Protein AF-0000000072580425 (afdb_homodimer)

Sequence (1020 aa):
MATQIPESEYAQVEGVVERAREAQKSIRALSVEERLEHLRLLRGVIVNRTEEIVERVWQETGKSRSDILMSEMFGALDVISWHEKNAAKVLAPQKVETPLTMMGKKSEIWYEPLGVAFIIAPWNYPFFQAIVPIVAALAAGNAVVYKPSEHTPLAGLIESLLEEAAIAPNWVQVVYGDGAVGAEVIDQHPDLVMFTGSCATGRKIMKQCSDMLIPVELELGGKDAMIVFEDVDIPRTAAGALFGGLTATGQSCTSVERLYVHESIKEEFVAELVRQARLLTQADTDSRNNDLGRMTVDFQIEQVNEQVQDAVSRGARQLTGQDWDGRSALIPPILLVDVPEDALVVTEETFGPVIPVLSFSSEREVIDRANDTPFGLTGSVWSADIDRARRVAGALRAGGVSINNVMATEATPVLPFGGVGDSGMGRHKGAEGLRGWCNPKSVIVDKDGSQGAGLEANWYPYTEKKYEKFSKMLQAYFAEQPAPVKLAKFGLLGTSLESYAQKAREEREKMATQIPESEYAQVEGVVERAREAQKSIRALSVEERLEHLRLLRGVIVNRTEEIVERVWQETGKSRSDILMSEMFGALDVISWHEKNAAKVLAPQKVETPLTMMGKKSEIWYEPLGVAFIIAPWNYPFFQAIVPIVAALAAGNAVVYKPSEHTPLAGLIESLLEEAAIAPNWVQVVYGDGAVGAEVIDQHPDLVMFTGSCATGRKIMKQCSDMLIPVELELGGKDAMIVFEDVDIPRTAAGALFGGLTATGQSCTSVERLYVHESIKEEFVAELVRQARLLTQADTDSRNNDLGRMTVDFQIEQVNEQVQDAVSRGARQLTGQDWDGRSALIPPILLVDVPEDALVVTEETFGPVIPVLSFSSEREVIDRANDTPFGLTGSVWSADIDRARRVAGALRAGGVSINNVMATEATPVLPFGGVGDSGMGRHKGAEGLRGWCNPKSVIVDKDGSQGAGLEANWYPYTEKKYEKFSKMLQAYFAEQPAPVKLAKFGLLGTSLESYAQKAREEREK

Structure (mmCIF, N/CA/C/O backbone):
data_AF-0000000072580425-model_v1
#
loop_
_entity.id
_entity.type
_entity.pdbx_description
1 polymer 'Aldehyde dehydrogenase'
#
loop_
_atom_site.group_PDB
_atom_site.id
_atom_site.type_symbol
_atom_site.label_atom_id
_atom_site.label_alt_id
_atom_site.label_comp_id
_atom_site.label_asym_id
_atom_site.label_entity_id
_atom_site.label_seq_id
_atom_site.pdbx_PDB_ins_code
_atom_site.Cartn_x
_atom_site.Cartn_y
_atom_site.Cartn_z
_atom_site.occupancy
_atom_site.B_iso_or_equiv
_atom_site.auth_seq_id
_atom_site.auth_comp_id
_atom_site.auth_asym_id
_atom_site.auth_atom_id
_atom_site.pdbx_PDB_model_num
ATOM 1 N N . MET A 1 1 ? 11.367 37.594 -2.617 1 31.47 1 MET A N 1
ATOM 2 C CA . MET A 1 1 ? 11.938 37.312 -3.932 1 31.47 1 MET A CA 1
ATOM 3 C C . MET A 1 1 ? 12.219 35.844 -4.09 1 31.47 1 MET A C 1
ATOM 5 O O . MET A 1 1 ? 12.938 35.25 -3.285 1 31.47 1 MET A O 1
ATOM 9 N N . ALA A 1 2 ? 11.227 35.125 -4.473 1 42.06 2 ALA A N 1
ATOM 10 C CA . ALA A 1 2 ? 11.398 33.719 -4.781 1 42.06 2 ALA A CA 1
ATOM 11 C C . ALA A 1 2 ? 12.75 33.469 -5.438 1 42.06 2 ALA A C 1
ATOM 13 O O . ALA A 1 2 ? 13.094 34.094 -6.43 1 42.06 2 ALA A O 1
ATOM 14 N N . THR A 1 3 ? 13.734 33.062 -4.801 1 47.75 3 THR A N 1
ATOM 15 C CA . THR A 1 3 ? 15.023 32.688 -5.391 1 47.75 3 THR A CA 1
ATOM 16 C C . THR A 1 3 ? 14.82 31.812 -6.625 1 47.75 3 THR A C 1
ATOM 18 O O . THR A 1 3 ? 14.125 30.797 -6.562 1 47.75 3 THR A O 1
ATOM 21 N N . GLN A 1 4 ? 14.75 32.531 -7.762 1 51.12 4 GLN A N 1
ATOM 22 C CA . GLN A 1 4 ? 14.586 31.891 -9.062 1 51.12 4 GLN A CA 1
ATOM 23 C C . GLN A 1 4 ? 15.68 30.859 -9.305 1 51.12 4 GLN A C 1
ATOM 25 O O . GLN A 1 4 ? 16.859 31.141 -9.062 1 51.12 4 GLN A O 1
ATOM 30 N N . ILE A 1 5 ? 15.367 29.641 -9.258 1 56.44 5 ILE A N 1
ATOM 31 C CA . ILE A 1 5 ? 16.281 28.562 -9.617 1 56.44 5 ILE A CA 1
ATOM 32 C C . ILE A 1 5 ? 16.969 28.891 -10.945 1 56.44 5 ILE A C 1
ATOM 34 O O . ILE A 1 5 ? 16.297 29.234 -11.922 1 56.44 5 ILE A O 1
ATOM 38 N N . PRO A 1 6 ? 18.219 29.078 -10.93 1 50.62 6 PRO A N 1
ATOM 39 C CA . PRO A 1 6 ? 18.875 29.281 -12.227 1 50.62 6 PRO A CA 1
ATOM 40 C C . PRO A 1 6 ? 18.453 28.25 -13.266 1 50.62 6 PRO A C 1
ATOM 42 O O . PRO A 1 6 ? 18.281 27.062 -12.945 1 50.62 6 PRO A O 1
ATOM 45 N N . GLU A 1 7 ? 17.984 28.719 -14.391 1 51.88 7 GLU A N 1
ATOM 46 C CA . GLU A 1 7 ? 17.578 27.922 -15.555 1 51.88 7 GLU A CA 1
ATOM 47 C C . GLU A 1 7 ? 18.562 26.766 -15.797 1 51.88 7 GLU A C 1
ATOM 49 O O . GLU A 1 7 ? 18.172 25.719 -16.297 1 51.88 7 GLU A O 1
ATOM 54 N N . SER A 1 8 ? 19.734 27.047 -15.57 1 47.41 8 SER A N 1
ATOM 55 C CA . SER A 1 8 ? 20.812 26.094 -15.812 1 47.41 8 SER A CA 1
ATOM 56 C C . SER A 1 8 ? 20.609 24.812 -15.008 1 47.41 8 SER A C 1
ATOM 58 O O . SER A 1 8 ? 21.141 23.766 -15.359 1 47.41 8 SER A O 1
ATOM 60 N N . GLU A 1 9 ? 19.922 24.875 -14.031 1 54.53 9 GLU A N 1
ATOM 61 C CA . GLU A 1 9 ? 19.797 23.75 -13.109 1 54.53 9 GLU A CA 1
ATOM 62 C C . GLU A 1 9 ? 18.719 22.781 -13.562 1 54.53 9 GLU A C 1
ATOM 64 O O . GLU A 1 9 ? 18.594 21.688 -13.016 1 54.53 9 GLU A O 1
ATOM 69 N N . TYR A 1 10 ? 17.969 23.281 -14.578 1 56.12 10 TYR A N 1
ATOM 70 C CA . TYR A 1 10 ? 16.984 22.406 -15.188 1 56.12 10 TYR A CA 1
ATOM 71 C C . TYR A 1 10 ? 17.641 21.344 -16.047 1 56.12 10 TYR A C 1
ATOM 73 O O . TYR A 1 10 ? 17.125 20.219 -16.172 1 56.12 10 TYR A O 1
ATOM 81 N N . ALA A 1 11 ? 18.781 21.656 -16.719 1 54.47 11 ALA A N 1
ATOM 82 C CA . ALA A 1 11 ? 19.453 20.922 -17.781 1 54.47 11 ALA A CA 1
ATOM 83 C C . ALA A 1 11 ? 19.875 19.531 -17.312 1 54.47 11 ALA A C 1
ATOM 85 O O . ALA A 1 11 ? 20.047 18.625 -18.125 1 54.47 11 ALA A O 1
ATOM 86 N N . GLN A 1 12 ? 19.734 19.281 -16.016 1 72 12 GLN A N 1
ATOM 87 C CA . GLN A 1 12 ? 20.391 18.047 -15.594 1 72 12 GLN A CA 1
ATOM 88 C C . GLN A 1 12 ? 19.375 16.969 -15.25 1 72 12 GLN A C 1
ATOM 90 O O . GLN A 1 12 ? 19.609 16.125 -14.383 1 72 12 GLN A O 1
ATOM 95 N N . VAL A 1 13 ? 18.328 17.047 -16.078 1 90.44 13 VAL A N 1
ATOM 96 C CA . VAL A 1 13 ? 17.266 16.078 -15.812 1 90.44 13 VAL A CA 1
ATOM 97 C C . VAL A 1 13 ? 17.484 14.82 -16.672 1 90.44 13 VAL A C 1
ATOM 99 O O . VAL A 1 13 ? 17.078 13.727 -16.281 1 90.44 13 VAL A O 1
ATOM 102 N N . GLU A 1 14 ? 18.203 15 -17.734 1 91.62 14 GLU A N 1
ATOM 103 C CA . GLU A 1 14 ? 18.438 13.867 -18.625 1 91.62 14 GLU A CA 1
ATOM 104 C C . GLU A 1 14 ? 19.266 12.789 -17.938 1 91.62 14 GLU A C 1
ATOM 106 O O . GLU A 1 14 ? 20.344 13.07 -17.391 1 91.62 14 GLU A O 1
ATOM 111 N N . GLY A 1 15 ? 18.734 11.555 -17.891 1 95.06 15 GLY A N 1
ATOM 112 C CA . GLY A 1 15 ? 19.469 10.398 -17.375 1 95.06 15 GLY A CA 1
ATOM 113 C C . GLY A 1 15 ? 19.531 10.367 -15.852 1 95.06 15 GLY A C 1
ATOM 114 O O . GLY A 1 15 ? 20.312 9.617 -15.273 1 95.06 15 GLY A O 1
ATOM 115 N N . VAL A 1 16 ? 18.75 11.25 -15.195 1 96.75 16 VAL A N 1
ATOM 116 C CA . VAL A 1 16 ? 18.859 11.391 -13.75 1 96.75 16 VAL A CA 1
ATOM 117 C C . VAL A 1 16 ? 18.453 10.078 -13.078 1 96.75 16 VAL A C 1
ATOM 119 O O . VAL A 1 16 ? 19.062 9.672 -12.078 1 96.75 16 VAL A O 1
ATOM 122 N N . VAL A 1 17 ? 17.484 9.391 -13.609 1 97.75 17 VAL A N 1
ATOM 123 C CA . VAL A 1 17 ? 17.031 8.133 -13.008 1 97.75 17 VAL A CA 1
ATOM 124 C C . VAL A 1 17 ? 18.062 7.043 -13.25 1 97.75 17 VAL A C 1
ATOM 126 O O . VAL A 1 17 ? 18.328 6.219 -12.367 1 97.75 17 VAL A O 1
ATOM 129 N N . GLU A 1 18 ? 18.641 7.016 -14.438 1 97.19 18 GLU A N 1
ATOM 130 C CA . GLU A 1 18 ? 19.688 6.039 -14.742 1 97.19 18 GLU A CA 1
ATOM 131 C C . GLU A 1 18 ? 20.891 6.207 -13.812 1 97.19 18 GLU A C 1
ATOM 133 O O . GLU A 1 18 ? 21.453 5.223 -13.336 1 97.19 18 GLU A O 1
ATOM 138 N N . ARG A 1 19 ? 21.312 7.469 -13.617 1 97.12 19 ARG A N 1
ATOM 139 C CA . ARG A 1 19 ? 22.406 7.738 -12.688 1 97.12 19 ARG A CA 1
ATOM 140 C C . ARG A 1 19 ? 22.047 7.277 -11.281 1 97.12 19 ARG A C 1
ATOM 142 O O . ARG A 1 19 ? 22.891 6.711 -10.578 1 97.12 19 ARG A O 1
ATOM 149 N N . ALA A 1 20 ? 20.828 7.551 -10.867 1 98.12 20 ALA A N 1
ATOM 150 C CA . ALA A 1 20 ? 20.359 7.098 -9.562 1 98.12 20 ALA A CA 1
ATOM 151 C C . ALA A 1 20 ? 20.391 5.578 -9.461 1 98.12 20 ALA A C 1
ATOM 153 O O . ALA A 1 20 ? 20.797 5.02 -8.438 1 98.12 20 ALA A O 1
ATOM 154 N N . ARG A 1 21 ? 19.953 4.902 -10.492 1 97.88 21 ARG A N 1
ATOM 155 C CA . ARG A 1 21 ? 19.922 3.445 -10.531 1 97.88 21 ARG A CA 1
ATOM 156 C C . ARG A 1 21 ? 21.328 2.863 -10.367 1 97.88 21 ARG A C 1
ATOM 158 O O . ARG A 1 21 ? 21.516 1.88 -9.648 1 97.88 21 ARG A O 1
ATOM 165 N N . GLU A 1 22 ? 22.25 3.42 -11.047 1 97.44 22 GLU A N 1
ATOM 166 C CA . GLU A 1 22 ? 23.641 2.98 -10.922 1 97.44 22 GLU A CA 1
ATOM 167 C C . GLU A 1 22 ? 24.172 3.207 -9.508 1 97.44 22 GLU A C 1
ATOM 169 O O . GLU A 1 22 ? 24.828 2.334 -8.938 1 97.44 22 GLU A O 1
ATOM 174 N N . ALA A 1 23 ? 23.844 4.355 -8.953 1 98.12 23 ALA A N 1
ATOM 175 C CA . ALA A 1 23 ? 24.312 4.703 -7.617 1 98.12 23 ALA A CA 1
ATOM 176 C C . ALA A 1 23 ? 23.656 3.816 -6.559 1 98.12 23 ALA A C 1
ATOM 178 O O . ALA A 1 23 ? 24.25 3.539 -5.516 1 98.12 23 ALA A O 1
ATOM 179 N N . GLN A 1 24 ? 22.469 3.383 -6.812 1 98.25 24 GLN A N 1
ATOM 180 C CA . GLN A 1 24 ? 21.688 2.594 -5.863 1 98.25 24 GLN A CA 1
ATOM 181 C C . GLN A 1 24 ? 22.406 1.295 -5.512 1 98.25 24 GLN A C 1
ATOM 183 O O . GLN A 1 24 ? 22.266 0.784 -4.398 1 98.25 24 GLN A O 1
ATOM 188 N N . LYS A 1 25 ? 23.203 0.791 -6.406 1 96.44 25 LYS A N 1
ATOM 189 C CA . LYS A 1 25 ? 23.938 -0.457 -6.184 1 96.44 25 LYS A CA 1
ATOM 190 C C . LYS A 1 25 ? 24.844 -0.353 -4.961 1 96.44 25 LYS A C 1
ATOM 192 O O . LYS A 1 25 ? 24.969 -1.307 -4.191 1 96.44 25 LYS A O 1
ATOM 197 N N . SER A 1 26 ? 25.453 0.782 -4.816 1 97.19 26 SER A N 1
ATOM 198 C CA . SER A 1 26 ? 26.359 0.959 -3.686 1 97.19 26 SER A CA 1
ATOM 199 C C . SER A 1 26 ? 25.594 1.143 -2.383 1 97.19 26 SER A C 1
ATOM 201 O O . SER A 1 26 ? 26.078 0.778 -1.311 1 97.19 26 SER A O 1
ATOM 203 N N . ILE A 1 27 ? 24.406 1.723 -2.4 1 98.19 27 ILE A N 1
ATOM 204 C CA . ILE A 1 27 ? 23.562 1.837 -1.21 1 98.19 27 ILE A CA 1
ATOM 205 C C . ILE A 1 27 ? 23.125 0.448 -0.753 1 98.19 27 ILE A C 1
ATOM 207 O O . ILE A 1 27 ? 23.219 0.121 0.433 1 98.19 27 ILE A O 1
ATOM 211 N N . ARG A 1 28 ? 22.641 -0.346 -1.719 1 96 28 ARG A N 1
ATOM 212 C CA . ARG A 1 28 ? 22.141 -1.69 -1.452 1 96 28 ARG A CA 1
ATOM 213 C C . ARG A 1 28 ? 23.234 -2.57 -0.846 1 96 28 ARG A C 1
ATOM 215 O O . ARG A 1 28 ? 22.938 -3.479 -0.065 1 96 28 ARG A O 1
ATOM 222 N N . ALA A 1 29 ? 24.469 -2.299 -1.231 1 95.62 29 ALA A N 1
ATOM 223 C CA . ALA A 1 29 ? 25.594 -3.096 -0.748 1 95.62 29 ALA A CA 1
ATOM 224 C C . ALA A 1 29 ? 25.844 -2.838 0.734 1 95.62 29 ALA A C 1
ATOM 226 O O . ALA A 1 29 ? 26.516 -3.635 1.403 1 95.62 29 ALA A O 1
ATOM 227 N N . LEU A 1 30 ? 25.328 -1.762 1.28 1 97.12 30 LEU A N 1
ATOM 228 C CA . LEU A 1 30 ? 25.484 -1.434 2.693 1 97.12 30 LEU A CA 1
ATOM 229 C C . LEU A 1 30 ? 24.422 -2.152 3.531 1 97.12 30 LEU A C 1
ATOM 231 O O . LEU A 1 30 ? 23.281 -2.326 3.092 1 97.12 30 LEU A O 1
ATOM 235 N N . SER A 1 31 ? 24.797 -2.6 4.734 1 97.5 31 SER A N 1
ATOM 236 C CA . SER A 1 31 ? 23.797 -3.031 5.707 1 97.5 31 SER A CA 1
ATOM 237 C C . SER A 1 31 ? 22.891 -1.875 6.125 1 97.5 31 SER A C 1
ATOM 239 O O . SER A 1 31 ? 23.234 -0.709 5.898 1 97.5 31 SER A O 1
ATOM 241 N N . VAL A 1 32 ? 21.766 -2.18 6.73 1 98.19 32 VAL A N 1
ATOM 242 C CA . VAL A 1 32 ? 20.875 -1.136 7.227 1 98.19 32 VAL A CA 1
ATOM 243 C C . VAL A 1 32 ? 21.625 -0.261 8.234 1 98.19 32 VAL A C 1
ATOM 245 O O . VAL A 1 32 ? 21.5 0.966 8.211 1 98.19 32 VAL A O 1
ATOM 248 N N . GLU A 1 33 ? 22.422 -0.869 9.07 1 98.06 33 GLU A N 1
ATOM 249 C CA . GLU A 1 33 ? 23.188 -0.15 10.094 1 98.06 33 GLU A CA 1
ATOM 250 C C . GLU A 1 33 ? 24.156 0.847 9.461 1 98.06 33 GLU A C 1
ATOM 252 O O . GLU A 1 33 ? 24.297 1.969 9.945 1 98.06 33 GLU A O 1
ATOM 257 N N . GLU A 1 34 ? 24.766 0.456 8.391 1 97.69 34 GLU A N 1
ATOM 258 C CA . GLU A 1 34 ? 25.703 1.337 7.699 1 97.69 34 GLU A CA 1
ATOM 259 C C . GLU A 1 34 ? 24.969 2.518 7.059 1 97.69 34 GLU A C 1
ATOM 261 O O . GLU A 1 34 ? 25.484 3.641 7.062 1 97.69 34 GLU A O 1
ATOM 266 N N . ARG A 1 35 ? 23.844 2.277 6.477 1 98.19 35 ARG A N 1
ATOM 267 C CA . ARG A 1 35 ? 23.047 3.365 5.93 1 98.19 35 ARG A CA 1
ATOM 268 C C . ARG A 1 35 ? 22.625 4.34 7.027 1 98.19 35 ARG A C 1
ATOM 270 O O . ARG A 1 35 ? 22.656 5.559 6.824 1 98.19 35 ARG A O 1
ATOM 277 N N . LEU A 1 36 ? 22.297 3.791 8.234 1 98.25 36 LEU A N 1
ATOM 278 C CA . LEU A 1 36 ? 21.844 4.598 9.359 1 98.25 36 LEU A CA 1
ATOM 279 C C . LEU A 1 36 ? 22.969 5.469 9.906 1 98.25 36 LEU A C 1
ATOM 281 O O . LEU A 1 36 ? 22.719 6.516 10.5 1 98.25 36 LEU A O 1
ATOM 285 N N . GLU A 1 37 ? 24.219 5.082 9.672 1 97.69 37 GLU A N 1
ATOM 286 C CA . GLU A 1 37 ? 25.344 5.922 10.055 1 97.69 37 GLU A CA 1
ATOM 287 C C . GLU A 1 37 ? 25.344 7.238 9.289 1 97.69 37 GLU A C 1
ATOM 289 O O . GLU A 1 37 ? 25.625 8.297 9.852 1 97.69 37 GLU A O 1
ATOM 294 N N . HIS A 1 38 ? 25.016 7.184 8.031 1 97.56 38 HIS A N 1
ATOM 295 C CA . HIS A 1 38 ? 24.891 8.406 7.238 1 97.56 38 HIS A CA 1
ATOM 296 C C . HIS A 1 38 ? 23.766 9.281 7.738 1 97.56 38 HIS A C 1
ATOM 298 O O . HIS A 1 38 ? 23.875 10.508 7.742 1 97.56 38 HIS A O 1
ATOM 304 N N . LEU A 1 39 ? 22.672 8.68 8.18 1 98.19 39 LEU A N 1
ATOM 305 C CA . LEU A 1 39 ? 21.531 9.438 8.68 1 98.19 39 LEU A CA 1
ATOM 306 C C . LEU A 1 39 ? 21.844 10.078 10.031 1 98.19 39 LEU A C 1
ATOM 308 O O . LEU A 1 39 ? 21.359 11.172 10.328 1 98.19 39 LEU A O 1
ATOM 312 N N . ARG A 1 40 ? 22.625 9.352 10.805 1 97.5 40 ARG A N 1
ATOM 313 C CA . ARG A 1 40 ? 23.094 9.93 12.062 1 97.5 40 ARG A CA 1
ATOM 314 C C . ARG A 1 40 ? 23.938 11.172 11.812 1 97.5 40 ARG A C 1
ATOM 316 O O . ARG A 1 40 ? 23.781 12.188 12.5 1 97.5 40 ARG A O 1
ATOM 323 N N . LEU A 1 41 ? 24.812 11.086 10.836 1 98.06 41 LEU A N 1
ATOM 324 C CA . LEU A 1 41 ? 25.609 12.242 10.469 1 98.06 41 LEU A CA 1
ATOM 325 C C . LEU A 1 41 ? 24.734 13.383 9.969 1 98.06 41 LEU A C 1
ATOM 327 O O . LEU A 1 41 ? 24.969 14.547 10.305 1 98.06 41 LEU A O 1
ATOM 331 N N . LEU A 1 42 ? 23.75 13.039 9.219 1 98.5 42 LEU A N 1
ATOM 332 C CA . LEU A 1 42 ? 22.812 14.039 8.711 1 98.5 42 LEU A CA 1
ATOM 333 C C . LEU A 1 42 ? 22.094 14.742 9.852 1 98.5 42 LEU A C 1
ATOM 335 O O . LEU A 1 42 ? 21.938 15.961 9.828 1 98.5 42 LEU A O 1
ATOM 339 N N . ARG A 1 43 ? 21.625 13.953 10.867 1 98.12 43 ARG A N 1
ATOM 340 C CA . ARG A 1 43 ? 21 14.539 12.047 1 98.12 43 ARG A CA 1
ATOM 341 C C . ARG A 1 43 ? 21.906 15.57 12.703 1 98.12 43 ARG A C 1
ATOM 343 O O . ARG A 1 43 ? 21.469 16.672 13.031 1 98.12 43 ARG A O 1
ATOM 350 N N . GLY A 1 44 ? 23.188 15.227 12.852 1 97.81 44 GLY A N 1
ATOM 351 C CA . GLY A 1 44 ? 24.141 16.141 13.43 1 97.81 44 GLY A CA 1
ATOM 352 C C . GLY A 1 44 ? 24.328 17.422 12.617 1 97.81 44 GLY A C 1
ATOM 353 O O . GLY A 1 44 ? 24.375 18.516 13.172 1 97.81 44 GLY A O 1
ATOM 354 N N . VAL A 1 45 ? 24.422 17.281 11.297 1 98.38 45 VAL A N 1
ATOM 355 C CA . VAL A 1 45 ? 24.594 18.406 10.398 1 98.38 45 VAL A CA 1
ATOM 356 C C . VAL A 1 45 ? 23.406 19.359 10.523 1 98.38 45 VAL A C 1
ATOM 358 O O . VAL A 1 45 ? 23.562 20.578 10.625 1 98.38 45 VAL A O 1
ATOM 361 N N . ILE A 1 46 ? 22.219 18.781 10.562 1 98.56 46 ILE A N 1
ATOM 362 C CA . ILE A 1 46 ? 21 19.578 10.641 1 98.56 46 ILE A CA 1
ATOM 363 C C . ILE A 1 46 ? 20.938 20.312 11.977 1 98.56 46 ILE A C 1
ATOM 365 O O . ILE A 1 46 ? 20.625 21.516 12.023 1 98.56 46 ILE A O 1
ATOM 369 N N . VAL A 1 47 ? 21.281 19.641 13.062 1 97.75 47 VAL A N 1
ATOM 370 C CA . VAL A 1 47 ? 21.266 20.25 14.391 1 97.75 47 VAL A CA 1
ATOM 371 C C . VAL A 1 47 ? 22.25 21.422 14.43 1 97.75 47 VAL A C 1
ATOM 373 O O . VAL A 1 47 ? 21.922 22.484 14.938 1 97.75 47 VAL A O 1
ATOM 376 N N . ASN A 1 48 ? 23.359 21.266 13.828 1 97.06 48 ASN A N 1
ATOM 377 C CA . ASN A 1 48 ? 24.422 22.266 13.859 1 97.06 48 ASN A CA 1
ATOM 378 C C . ASN A 1 48 ? 24.078 23.469 12.984 1 97.06 48 ASN A C 1
ATOM 380 O O . ASN A 1 48 ? 24.562 24.578 13.219 1 97.06 48 ASN A O 1
ATOM 384 N N . ARG A 1 49 ? 23.25 23.25 12.055 1 97.94 49 ARG A N 1
ATOM 385 C CA . ARG A 1 49 ? 22.938 24.312 11.094 1 97.94 49 ARG A CA 1
ATOM 386 C C . ARG A 1 49 ? 21.5 24.797 11.25 1 97.94 49 ARG A C 1
ATOM 388 O O . ARG A 1 49 ? 20.922 25.312 10.297 1 97.94 49 ARG A O 1
ATOM 395 N N . THR A 1 50 ? 20.922 24.609 12.406 1 97.56 50 THR A N 1
ATOM 396 C CA . THR A 1 50 ? 19.5 24.875 12.672 1 97.56 50 THR A CA 1
ATOM 397 C C . THR A 1 50 ? 19.141 26.312 12.305 1 97.56 50 THR A C 1
ATOM 399 O O . THR A 1 50 ? 18.203 26.547 11.547 1 97.56 50 THR A O 1
ATOM 402 N N . GLU A 1 51 ? 19.875 27.312 12.75 1 96.62 51 GLU A N 1
ATOM 403 C CA . GLU A 1 51 ? 19.547 28.719 12.531 1 96.62 51 GLU A CA 1
ATOM 404 C C . GLU A 1 51 ? 19.609 29.078 11.055 1 96.62 51 GLU A C 1
ATOM 406 O O . GLU A 1 51 ? 18.781 29.844 10.555 1 96.62 51 GLU A O 1
ATOM 411 N N . GLU A 1 52 ? 20.609 28.531 10.391 1 97.75 52 GLU A N 1
ATOM 412 C CA . GLU A 1 52 ? 20.703 28.75 8.953 1 97.75 52 GLU A CA 1
ATOM 413 C C . GLU A 1 52 ? 19.5 28.203 8.219 1 97.75 52 GLU A C 1
ATOM 415 O O . GLU A 1 52 ? 18.953 28.844 7.328 1 97.75 52 GLU A O 1
ATOM 420 N N . ILE A 1 53 ? 19.109 27 8.57 1 98.56 53 ILE A N 1
ATOM 421 C CA . ILE A 1 53 ? 17.984 26.328 7.922 1 98.56 53 ILE A CA 1
ATOM 422 C C . ILE A 1 53 ? 16.703 27.109 8.18 1 98.56 53 ILE A C 1
ATOM 424 O O . ILE A 1 53 ? 15.938 27.375 7.25 1 98.56 53 ILE A O 1
ATOM 428 N N . VAL A 1 54 ? 16.453 27.531 9.438 1 98.06 54 VAL A N 1
ATOM 429 C CA . VAL A 1 54 ? 15.266 28.281 9.797 1 98.06 54 VAL A CA 1
ATOM 430 C C . VAL A 1 54 ? 15.203 29.578 9 1 98.06 54 VAL A C 1
ATOM 432 O O . VAL A 1 54 ? 14.148 29.969 8.492 1 98.06 54 VAL A O 1
ATOM 435 N N . GLU A 1 55 ? 16.359 30.234 8.906 1 97.62 55 GLU A N 1
ATOM 436 C CA . GLU A 1 55 ? 16.422 31.484 8.164 1 97.62 55 GLU A CA 1
ATOM 437 C C . GLU A 1 55 ? 16.078 31.281 6.695 1 97.62 55 GLU A C 1
ATOM 439 O O . GLU A 1 55 ? 15.305 32.062 6.121 1 97.62 55 GLU A O 1
ATOM 444 N N . ARG A 1 56 ? 16.641 30.234 6.086 1 97.75 56 ARG A N 1
ATOM 445 C CA . ARG A 1 56 ? 16.391 29.938 4.68 1 97.75 56 ARG A CA 1
ATOM 446 C C . ARG A 1 56 ? 14.922 29.609 4.438 1 97.75 56 ARG A C 1
ATOM 448 O O . ARG A 1 56 ? 14.328 30.062 3.459 1 97.75 56 ARG A O 1
ATOM 455 N N . VAL A 1 57 ? 14.359 28.828 5.301 1 98.25 57 VAL A N 1
ATOM 456 C CA . VAL A 1 57 ? 12.953 28.453 5.176 1 98.25 57 VAL A CA 1
ATOM 457 C C . VAL A 1 57 ? 12.07 29.688 5.352 1 98.25 57 VAL A C 1
ATOM 459 O O . VAL A 1 57 ? 11.102 29.875 4.605 1 98.25 57 VAL A O 1
ATOM 462 N N . TRP A 1 58 ? 12.406 30.531 6.348 1 97.75 58 TRP A N 1
ATOM 463 C CA . TRP A 1 58 ? 11.648 31.766 6.59 1 97.75 58 TRP A CA 1
ATOM 464 C C . TRP A 1 58 ? 11.656 32.656 5.363 1 97.75 58 TRP A C 1
ATOM 466 O O . TRP A 1 58 ? 10.609 33.188 4.953 1 97.75 58 TRP A O 1
ATOM 476 N N . GLN A 1 59 ? 12.773 32.781 4.773 1 97.31 59 GLN A N 1
ATOM 477 C CA . GLN A 1 59 ? 12.922 33.625 3.613 1 97.31 59 GLN A CA 1
ATOM 478 C C . GLN A 1 59 ? 12.008 33.188 2.473 1 97.31 59 GLN A C 1
ATOM 480 O O . GLN A 1 59 ? 11.438 34.031 1.764 1 97.31 59 GLN A O 1
ATOM 485 N N . GLU A 1 60 ? 11.844 31.906 2.381 1 96.75 60 GLU A N 1
ATOM 486 C CA . GLU A 1 60 ? 11.125 31.406 1.21 1 96.75 60 GLU A CA 1
ATOM 487 C C . GLU A 1 60 ? 9.641 31.219 1.511 1 96.75 60 GLU A C 1
ATOM 489 O O . GLU A 1 60 ? 8.805 31.344 0.619 1 96.75 60 GLU A O 1
ATOM 494 N N . THR A 1 61 ? 9.281 30.938 2.732 1 97.44 61 THR A N 1
ATOM 495 C CA . THR A 1 61 ? 7.898 30.562 3.027 1 97.44 61 THR A CA 1
ATOM 496 C C . THR A 1 61 ? 7.18 31.703 3.736 1 97.44 61 THR A C 1
ATOM 498 O O . THR A 1 61 ? 5.949 31.797 3.691 1 97.44 61 THR A O 1
ATOM 501 N N . GLY A 1 62 ? 7.918 32.5 4.492 1 96.56 62 GLY A N 1
ATOM 502 C CA . GLY A 1 62 ? 7.332 33.562 5.289 1 96.56 62 GLY A CA 1
ATOM 503 C C . GLY A 1 62 ? 6.676 33.062 6.562 1 96.56 62 GLY A C 1
ATOM 504 O O . GLY A 1 62 ? 6.078 33.844 7.305 1 96.56 62 GLY A O 1
ATOM 505 N N . LYS A 1 63 ? 6.824 31.844 6.949 1 96.06 63 LYS A N 1
ATOM 506 C CA . LYS A 1 63 ? 6.316 31.281 8.203 1 96.06 63 LYS A CA 1
ATOM 507 C C . LYS A 1 63 ? 7.035 31.891 9.406 1 96.06 63 LYS A C 1
ATOM 509 O O . LYS A 1 63 ? 8.203 32.281 9.305 1 96.06 63 LYS A O 1
ATOM 514 N N . SER A 1 64 ? 6.336 31.891 10.516 1 96.44 64 SER A N 1
ATOM 515 C CA . SER A 1 64 ? 7.012 32.344 11.727 1 96.44 64 SER A CA 1
ATOM 516 C C . SER A 1 64 ? 8.172 31.422 12.094 1 96.44 64 SER A C 1
ATOM 518 O O . SER A 1 64 ? 8.109 30.219 11.852 1 96.44 64 SER A O 1
ATOM 520 N N . ARG A 1 65 ? 9.203 31.938 12.656 1 96.44 65 ARG A N 1
ATOM 521 C CA . ARG A 1 65 ? 10.398 31.172 12.992 1 96.44 65 ARG A CA 1
ATOM 522 C C . ARG A 1 65 ? 10.07 30.031 13.953 1 96.44 65 ARG A C 1
ATOM 524 O O . ARG A 1 65 ? 10.609 28.938 13.82 1 96.44 65 ARG A O 1
ATOM 531 N N . SER A 1 66 ? 9.188 30.312 14.898 1 95.19 66 SER A N 1
ATOM 532 C CA . SER A 1 66 ? 8.797 29.297 15.852 1 95.19 66 SER A CA 1
ATOM 533 C C . SER A 1 66 ? 8.078 28.141 15.156 1 95.19 66 SER A C 1
ATOM 535 O O . SER A 1 66 ? 8.281 26.969 15.5 1 95.19 66 SER A O 1
ATOM 537 N N . ASP A 1 67 ? 7.262 28.469 14.219 1 95.25 67 ASP A N 1
ATOM 538 C CA . ASP A 1 67 ? 6.586 27.438 13.438 1 95.25 67 ASP A CA 1
ATOM 539 C C . ASP A 1 67 ? 7.59 26.562 12.688 1 95.25 67 ASP A C 1
ATOM 541 O O . ASP A 1 67 ? 7.457 25.344 12.656 1 95.25 67 ASP A O 1
ATOM 545 N N . ILE A 1 68 ? 8.539 27.156 12.078 1 97.25 68 ILE A N 1
ATOM 546 C CA . ILE A 1 68 ? 9.562 26.438 11.336 1 97.25 68 ILE A CA 1
ATOM 547 C C . ILE A 1 68 ? 10.336 25.516 12.273 1 97.25 68 ILE A C 1
ATOM 549 O O . ILE A 1 68 ? 10.539 24.328 11.969 1 97.25 68 ILE A O 1
ATOM 553 N N . LEU A 1 69 ? 10.711 26.078 13.414 1 96.06 69 LEU A N 1
ATOM 554 C CA . LEU A 1 69 ? 11.477 25.312 14.398 1 96.06 69 LEU A CA 1
ATOM 555 C C . LEU A 1 69 ? 10.711 24.078 14.852 1 96.06 69 LEU A C 1
ATOM 557 O O . LEU A 1 69 ? 11.258 22.984 14.891 1 96.06 69 LEU A O 1
ATOM 561 N N . MET A 1 70 ? 9.469 24.234 15.094 1 90.94 70 MET A N 1
ATOM 562 C CA . MET A 1 70 ? 8.68 23.172 15.703 1 90.94 70 MET A CA 1
ATOM 563 C C . MET A 1 70 ? 8.156 22.203 14.641 1 90.94 70 MET A C 1
ATOM 565 O O . MET A 1 70 ? 8.258 20.984 14.805 1 90.94 70 MET A O 1
ATOM 569 N N . SER A 1 71 ? 7.633 22.719 13.602 1 91.56 71 SER A N 1
ATOM 570 C CA . SER A 1 71 ? 6.926 21.875 12.641 1 91.56 71 SER A CA 1
ATOM 571 C C . SER A 1 71 ? 7.887 21.281 11.617 1 91.56 71 SER A C 1
ATOM 573 O O . SER A 1 71 ? 7.664 20.172 11.125 1 91.56 71 SER A O 1
ATOM 575 N N . GLU A 1 72 ? 8.992 21.984 11.312 1 95.94 72 GLU A N 1
ATOM 576 C CA . GLU A 1 72 ? 9.883 21.469 10.281 1 95.94 72 GLU A CA 1
ATOM 577 C C . GLU A 1 72 ? 11.156 20.891 10.891 1 95.94 72 GLU A C 1
ATOM 579 O O . GLU A 1 72 ? 11.508 19.734 10.633 1 95.94 72 GLU A O 1
ATOM 584 N N . MET A 1 73 ? 11.773 21.641 11.789 1 96.31 73 MET A N 1
ATOM 585 C CA . MET A 1 73 ? 13.047 21.188 12.336 1 96.31 73 MET A CA 1
ATOM 586 C C . MET A 1 73 ? 12.852 20.016 13.297 1 96.31 73 MET A C 1
ATOM 588 O O . MET A 1 73 ? 13.398 18.938 13.078 1 96.31 73 MET A O 1
ATOM 592 N N . PHE A 1 74 ? 11.992 20.234 14.297 1 93.31 74 PHE A N 1
ATOM 593 C CA . PHE A 1 74 ? 11.727 19.172 15.25 1 93.31 74 PHE A CA 1
ATOM 594 C C . PHE A 1 74 ? 11.18 17.938 14.539 1 93.31 74 PHE A C 1
ATOM 596 O O . PHE A 1 74 ? 11.617 16.812 14.82 1 93.31 74 PHE A O 1
ATOM 603 N N . GLY A 1 75 ? 10.258 18.172 13.617 1 93.44 75 GLY A N 1
ATOM 604 C CA . GLY A 1 75 ? 9.648 17.078 12.883 1 93.44 75 GLY A CA 1
ATOM 605 C C . GLY A 1 75 ? 10.656 16.25 12.102 1 93.44 75 GLY A C 1
ATOM 606 O O . GLY A 1 75 ? 10.648 15.023 12.18 1 93.44 75 GLY A O 1
ATOM 607 N N . ALA A 1 76 ? 11.508 16.875 11.375 1 96.69 76 ALA A N 1
ATOM 608 C CA . ALA A 1 76 ? 12.516 16.203 10.562 1 96.69 76 ALA A CA 1
ATOM 609 C C . ALA A 1 76 ? 13.492 15.414 11.438 1 96.69 76 ALA A C 1
ATOM 611 O O . ALA A 1 76 ? 13.82 14.266 11.133 1 96.69 76 ALA A O 1
ATOM 612 N N . LEU A 1 77 ? 13.922 16.047 12.523 1 96.69 77 LEU A N 1
ATOM 613 C CA . LEU A 1 77 ? 14.906 15.422 13.406 1 96.69 77 LEU A CA 1
ATOM 614 C C . LEU A 1 77 ? 14.305 14.227 14.141 1 96.69 77 LEU A C 1
ATOM 616 O O . LEU A 1 77 ? 14.984 13.219 14.359 1 96.69 77 LEU A O 1
ATOM 620 N N . ASP A 1 78 ? 13.047 14.367 14.469 1 94.88 78 ASP A N 1
ATOM 621 C CA . ASP A 1 78 ? 12.352 13.258 15.109 1 94.88 78 ASP A CA 1
ATOM 622 C C . ASP A 1 78 ? 12.289 12.039 14.188 1 94.88 78 ASP A C 1
ATOM 624 O O . ASP A 1 78 ? 12.461 10.906 14.633 1 94.88 78 ASP A O 1
ATOM 628 N N . VAL A 1 79 ? 12.062 12.281 13 1 96.25 79 VAL A N 1
ATOM 629 C CA . VAL A 1 79 ? 11.961 11.203 12.023 1 96.25 79 VAL A CA 1
ATOM 630 C C . VAL A 1 79 ? 13.32 10.531 11.844 1 96.25 79 VAL A C 1
ATOM 632 O O . VAL A 1 79 ? 13.414 9.305 11.805 1 96.25 79 VAL A O 1
ATOM 635 N N . ILE A 1 80 ? 14.367 11.32 11.695 1 97.56 80 ILE A N 1
ATOM 636 C CA . ILE A 1 80 ? 15.703 10.75 11.586 1 97.56 80 ILE A CA 1
ATOM 637 C C . ILE A 1 80 ? 16.016 9.898 12.812 1 97.56 80 ILE A C 1
ATOM 639 O O . ILE A 1 80 ? 16.469 8.758 12.68 1 97.56 80 ILE A O 1
ATOM 643 N N . SER A 1 81 ? 15.703 10.445 13.945 1 95.31 81 SER A N 1
ATOM 644 C CA . SER A 1 81 ? 15.969 9.742 15.195 1 95.31 81 SER A CA 1
ATOM 645 C C . SER A 1 81 ? 15.195 8.43 15.266 1 95.31 81 SER A C 1
ATOM 647 O O . SER A 1 81 ? 15.719 7.418 15.734 1 95.31 81 SER A O 1
ATOM 649 N N . TRP A 1 82 ? 13.992 8.461 14.898 1 96.44 82 TRP A N 1
ATOM 650 C CA . TRP A 1 82 ? 13.18 7.246 14.891 1 96.44 82 TRP A CA 1
ATOM 651 C C . TRP A 1 82 ? 13.812 6.18 13.992 1 96.44 82 TRP A C 1
ATOM 653 O O . TRP A 1 82 ? 13.867 5.004 14.367 1 96.44 82 TRP A O 1
ATOM 663 N N . HIS A 1 83 ? 14.242 6.547 12.828 1 97.88 83 HIS A N 1
ATOM 664 C CA . HIS A 1 83 ? 14.875 5.59 11.93 1 97.88 83 HIS A CA 1
ATOM 665 C C . HIS A 1 83 ? 16.156 5.023 12.523 1 97.88 83 HIS A C 1
ATOM 667 O O . HIS A 1 83 ? 16.422 3.822 12.414 1 97.88 83 HIS A O 1
ATOM 673 N N . GLU A 1 84 ? 16.938 5.906 13.125 1 96.88 84 GLU A N 1
ATOM 674 C CA . GLU A 1 84 ? 18.156 5.441 13.781 1 96.88 84 GLU A CA 1
ATOM 675 C C . GLU A 1 84 ? 17.859 4.324 14.773 1 96.88 84 GLU A C 1
ATOM 677 O O . GLU A 1 84 ? 18.625 3.365 14.891 1 96.88 84 GLU A O 1
ATOM 682 N N . LYS A 1 85 ? 16.766 4.488 15.414 1 95 85 LYS A N 1
ATOM 683 C CA . LYS A 1 85 ? 16.438 3.584 16.516 1 95 85 LYS A CA 1
ATOM 684 C C . LYS A 1 85 ? 15.719 2.342 16 1 95 85 LYS A C 1
ATOM 686 O O . LYS A 1 85 ? 15.867 1.256 16.562 1 95 85 LYS A O 1
ATOM 691 N N . ASN A 1 86 ? 14.961 2.475 14.945 1 97.69 86 ASN A N 1
ATOM 692 C CA . ASN A 1 86 ? 13.969 1.436 14.688 1 97.69 86 ASN A CA 1
ATOM 693 C C . ASN A 1 86 ? 14.18 0.795 13.32 1 97.69 86 ASN A C 1
ATOM 695 O O . ASN A 1 86 ? 13.695 -0.312 13.062 1 97.69 86 ASN A O 1
ATOM 699 N N . ALA A 1 87 ? 14.828 1.383 12.375 1 98.56 87 ALA A N 1
ATOM 700 C CA . ALA A 1 87 ? 14.828 0.963 10.977 1 98.56 87 ALA A CA 1
ATOM 701 C C . ALA A 1 87 ? 15.414 -0.437 10.82 1 98.56 87 ALA A C 1
ATOM 703 O O . ALA A 1 87 ? 14.906 -1.25 10.047 1 98.56 87 ALA A O 1
ATOM 704 N N . ALA A 1 88 ? 16.531 -0.736 11.508 1 98.5 88 ALA A N 1
ATOM 705 C CA . ALA A 1 88 ? 17.156 -2.051 11.406 1 98.5 88 ALA A CA 1
ATOM 706 C C . ALA A 1 88 ? 16.172 -3.158 11.781 1 98.5 88 ALA A C 1
ATOM 708 O O . ALA A 1 88 ? 16.109 -4.188 11.102 1 98.5 88 ALA A O 1
ATOM 709 N N . LYS A 1 89 ? 15.477 -2.922 12.852 1 98.06 89 LYS A N 1
ATOM 710 C CA . LYS A 1 89 ? 14.5 -3.912 13.305 1 98.06 89 LYS A CA 1
ATOM 711 C C . LYS A 1 89 ? 13.328 -4.008 12.328 1 98.06 89 LYS A C 1
ATOM 713 O O . LYS A 1 89 ? 12.875 -5.105 12 1 98.06 89 LYS A O 1
ATOM 718 N N . VAL A 1 90 ? 12.797 -2.9 11.883 1 98 90 VAL A N 1
ATOM 719 C CA . VAL A 1 90 ? 11.625 -2.834 11.016 1 98 90 VAL A CA 1
ATOM 720 C C . VAL A 1 90 ? 11.938 -3.514 9.68 1 98 90 VAL A C 1
ATOM 722 O O . VAL A 1 90 ? 11.062 -4.156 9.086 1 98 90 VAL A O 1
ATOM 725 N N . LEU A 1 91 ? 13.148 -3.451 9.211 1 98.38 91 LEU A N 1
ATOM 726 C CA . LEU A 1 91 ? 13.516 -3.93 7.879 1 98.38 91 LEU A CA 1
ATOM 727 C C . LEU A 1 91 ? 14.148 -5.316 7.957 1 98.38 91 LEU A C 1
ATOM 729 O O . LEU A 1 91 ? 14.539 -5.883 6.938 1 98.38 91 LEU A O 1
ATOM 733 N N . ALA A 1 92 ? 14.258 -5.879 9.172 1 98.12 92 ALA A N 1
ATOM 734 C CA . ALA A 1 92 ? 14.828 -7.215 9.328 1 98.12 92 ALA A CA 1
ATOM 735 C C . ALA A 1 92 ? 13.906 -8.273 8.719 1 98.12 92 ALA A C 1
ATOM 737 O O . ALA A 1 92 ? 12.68 -8.141 8.773 1 98.12 92 ALA A O 1
ATOM 738 N N . PRO A 1 93 ? 14.516 -9.328 8.109 1 97.12 93 PRO A N 1
ATOM 739 C CA . PRO A 1 93 ? 13.672 -10.445 7.68 1 97.12 93 PRO A CA 1
ATOM 740 C C . PRO A 1 93 ? 12.766 -10.969 8.797 1 97.12 93 PRO A C 1
ATOM 742 O O . PRO A 1 93 ? 13.188 -11.031 9.953 1 97.12 93 PRO A O 1
ATOM 745 N N . GLN A 1 94 ? 11.562 -11.266 8.414 1 97.25 94 GLN A N 1
ATOM 746 C CA . GLN A 1 94 ? 10.594 -11.773 9.383 1 97.25 94 GLN A CA 1
ATOM 747 C C . GLN A 1 94 ? 10.281 -13.242 9.117 1 97.25 94 GLN A C 1
ATOM 749 O O . GLN A 1 94 ? 9.875 -13.609 8.016 1 97.25 94 GLN A O 1
ATOM 754 N N . LYS A 1 95 ? 10.453 -14.078 10.141 1 96.5 95 LYS A N 1
ATOM 755 C CA . LYS A 1 95 ? 9.945 -15.445 10.078 1 96.5 95 LYS A CA 1
ATOM 756 C C . LYS A 1 95 ? 8.453 -15.492 10.391 1 96.5 95 LYS A C 1
ATOM 758 O O . LYS A 1 95 ? 7.988 -14.836 11.32 1 96.5 95 LYS A O 1
ATOM 763 N N . VAL A 1 96 ? 7.707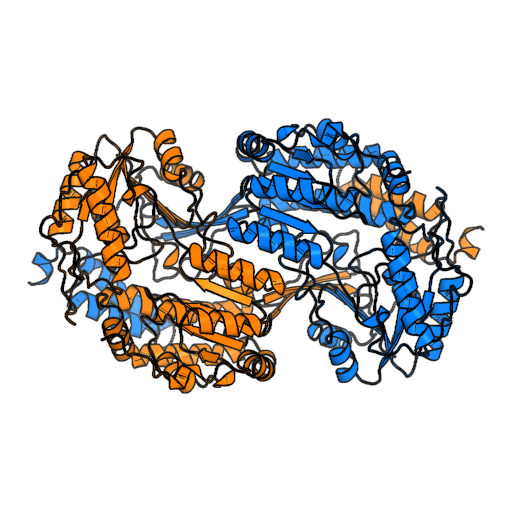 -16.125 9.57 1 94.5 96 VAL A N 1
ATOM 764 C CA . VAL A 1 96 ? 6.277 -16.266 9.812 1 94.5 96 VAL A CA 1
ATOM 765 C C . VAL A 1 96 ? 5.902 -17.75 9.852 1 94.5 96 VAL A C 1
ATOM 767 O O . VAL A 1 96 ? 6.684 -18.594 9.422 1 94.5 96 VAL A O 1
ATOM 770 N N . GLU A 1 97 ? 4.734 -18.016 10.32 1 91.5 97 GLU A N 1
ATOM 771 C CA . GLU A 1 97 ? 4.289 -19.391 10.484 1 91.5 97 GLU A CA 1
ATOM 772 C C . GLU A 1 97 ? 4.094 -20.062 9.125 1 91.5 97 GLU A C 1
ATOM 774 O O . GLU A 1 97 ? 3.568 -19.453 8.195 1 91.5 97 GLU A O 1
ATOM 779 N N . THR A 1 98 ? 4.523 -21.266 9.055 1 89.94 98 THR A N 1
ATOM 780 C CA . THR A 1 98 ? 4.27 -22.109 7.891 1 89.94 98 THR A CA 1
ATOM 781 C C . THR A 1 98 ? 3.088 -23.031 8.141 1 89.94 98 THR A C 1
ATOM 783 O O . THR A 1 98 ?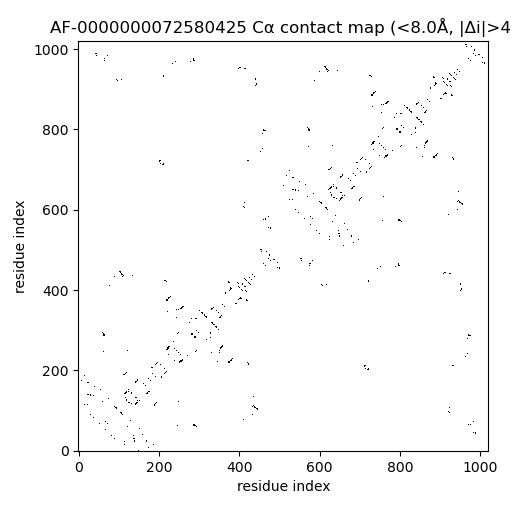 3.066 -23.766 9.133 1 89.94 98 THR A O 1
ATOM 786 N N . PRO A 1 99 ? 2.119 -23.016 7.258 1 85.38 99 PRO A N 1
ATOM 787 C CA . PRO A 1 99 ? 0.95 -23.859 7.484 1 85.38 99 PRO A CA 1
ATOM 788 C C . PRO A 1 99 ? 1.299 -25.344 7.508 1 85.38 99 PRO A C 1
ATOM 790 O O . PRO A 1 99 ? 2.297 -25.766 6.91 1 85.38 99 PRO A O 1
ATOM 793 N N . LEU A 1 100 ? 0.454 -26.109 8.117 1 79.62 100 LEU A N 1
ATOM 794 C CA . LEU A 1 100 ? 0.654 -27.547 8.242 1 79.62 100 LEU A CA 1
ATOM 795 C C . LEU A 1 100 ? 0.68 -28.219 6.867 1 79.62 100 LEU A C 1
ATOM 797 O O . LEU A 1 100 ? 1.384 -29.203 6.664 1 79.62 100 LEU A O 1
ATOM 801 N N . THR A 1 101 ? -0.058 -27.609 5.98 1 78.19 101 THR A N 1
ATOM 802 C CA . THR A 1 101 ? -0.116 -28.156 4.629 1 78.19 101 THR A CA 1
ATOM 803 C C . THR A 1 101 ? 1.239 -28.031 3.936 1 78.19 101 THR A C 1
ATOM 805 O O . THR A 1 101 ? 1.47 -28.656 2.895 1 78.19 101 THR A O 1
ATOM 808 N N . MET A 1 102 ? 2.127 -27.234 4.465 1 82.69 102 MET A N 1
ATOM 809 C CA . MET A 1 102 ? 3.471 -27.047 3.926 1 82.69 102 MET A CA 1
ATOM 810 C C . MET A 1 102 ? 4.527 -27.453 4.941 1 82.69 102 MET A C 1
ATOM 812 O O . MET A 1 102 ? 5.605 -26.859 5 1 82.69 102 MET A O 1
ATOM 816 N N . MET A 1 103 ? 4.234 -28.406 5.656 1 79.69 103 MET A N 1
ATOM 817 C CA . MET A 1 103 ? 5.145 -28.875 6.699 1 79.69 103 MET A CA 1
ATOM 818 C C . MET A 1 103 ? 6.516 -29.203 6.113 1 79.69 103 MET A C 1
ATOM 820 O O . MET A 1 103 ? 6.617 -29.719 5.004 1 79.69 103 MET A O 1
ATOM 824 N N . GLY A 1 104 ? 7.547 -28.906 6.902 1 83.19 104 GLY A N 1
ATOM 825 C CA . GLY A 1 104 ? 8.914 -29.156 6.484 1 83.19 104 GLY A CA 1
ATOM 826 C C . GLY A 1 104 ? 9.562 -27.969 5.805 1 83.19 104 GLY A C 1
ATOM 827 O O . GLY A 1 104 ? 10.742 -28.016 5.457 1 83.19 104 GLY A O 1
ATOM 828 N N . LYS A 1 105 ? 8.844 -26.922 5.582 1 91.75 105 LYS A N 1
ATOM 829 C CA . LYS A 1 105 ? 9.344 -25.703 4.945 1 91.75 105 LYS A CA 1
ATOM 830 C C . LYS A 1 105 ? 9.336 -24.531 5.926 1 91.75 105 LYS A C 1
ATOM 832 O O . LYS A 1 105 ? 8.766 -24.625 7.016 1 91.75 105 LYS A O 1
ATOM 837 N N . LYS A 1 106 ? 10.07 -23.547 5.598 1 94.94 106 LYS A N 1
ATOM 838 C CA . LYS A 1 106 ? 10.133 -22.312 6.391 1 94.94 106 LYS A CA 1
ATOM 839 C C . LYS A 1 106 ? 9.703 -21.109 5.566 1 94.94 106 LYS A C 1
ATOM 841 O O . LYS A 1 106 ? 10.078 -20.984 4.398 1 94.94 106 LYS A O 1
ATOM 846 N N . SER A 1 107 ? 8.875 -20.281 6.168 1 96.56 107 SER A N 1
ATOM 847 C CA . SER A 1 107 ? 8.344 -19.094 5.512 1 96.56 107 SER A CA 1
ATOM 848 C C . SER A 1 107 ? 8.977 -17.828 6.078 1 96.56 107 SER A C 1
ATOM 850 O O . SER A 1 107 ? 9.062 -17.656 7.293 1 96.56 107 SER A O 1
ATOM 852 N N . GLU A 1 108 ? 9.43 -16.984 5.207 1 97.69 108 GLU A N 1
ATOM 853 C CA . GLU A 1 108 ? 10.031 -15.711 5.598 1 97.69 108 GLU A CA 1
ATOM 854 C C . GLU A 1 108 ? 9.562 -14.57 4.703 1 97.69 108 GLU A C 1
ATOM 856 O O . GLU A 1 108 ? 9.164 -14.797 3.559 1 97.69 108 GLU A O 1
ATOM 861 N N . ILE A 1 109 ? 9.578 -13.383 5.215 1 98.38 109 ILE A N 1
ATOM 862 C CA . ILE A 1 109 ? 9.352 -12.156 4.465 1 98.38 109 ILE A CA 1
ATOM 863 C C . ILE A 1 109 ? 10.594 -11.273 4.527 1 98.38 109 ILE A C 1
ATOM 865 O O . ILE A 1 109 ? 11.055 -10.914 5.613 1 98.38 109 ILE A O 1
ATOM 869 N N . TRP A 1 110 ? 11.203 -11.008 3.391 1 98.5 110 TRP A N 1
ATOM 870 C CA . TRP A 1 110 ? 12.352 -10.109 3.287 1 98.5 110 TRP A CA 1
ATOM 871 C C . TRP A 1 110 ? 11.922 -8.734 2.768 1 98.5 110 TRP A C 1
ATOM 873 O O . TRP A 1 110 ? 11.07 -8.641 1.882 1 98.5 110 TRP A O 1
ATOM 883 N N . TYR A 1 111 ? 12.477 -7.699 3.334 1 98.12 111 TYR A N 1
ATOM 884 C CA . TYR A 1 111 ? 12.195 -6.344 2.873 1 98.12 111 TYR A CA 1
ATOM 885 C C . TYR A 1 111 ? 13.359 -5.797 2.061 1 98.12 111 TYR A C 1
ATOM 887 O O . TYR A 1 111 ? 14.398 -5.434 2.619 1 98.12 111 TYR A O 1
ATOM 895 N N . GLU A 1 112 ? 13.117 -5.672 0.743 1 97.88 112 GLU A N 1
ATOM 896 C CA . GLU A 1 112 ? 14.156 -5.242 -0.188 1 97.88 112 GLU A CA 1
ATOM 897 C C . GLU A 1 112 ? 13.852 -3.861 -0.764 1 97.88 112 GLU A C 1
ATOM 899 O O . GLU A 1 112 ? 12.68 -3.512 -0.952 1 97.88 112 GLU A O 1
ATOM 904 N N . PRO A 1 113 ? 14.945 -3.07 -1.037 1 98.12 113 PRO A N 1
ATOM 905 C CA . PRO A 1 113 ? 14.672 -1.774 -1.664 1 98.12 113 PRO A CA 1
ATOM 906 C C . PRO A 1 113 ? 13.984 -1.909 -3.02 1 98.12 113 PRO A C 1
ATOM 908 O O . PRO A 1 113 ? 14.141 -2.926 -3.699 1 98.12 113 PRO A O 1
ATOM 911 N N . LEU A 1 114 ? 13.281 -0.896 -3.428 1 97.88 114 LEU A N 1
ATOM 912 C CA . LEU A 1 114 ? 12.617 -0.867 -4.727 1 97.88 114 LEU A CA 1
ATOM 913 C C . LEU A 1 114 ? 13.594 -0.488 -5.832 1 97.88 114 LEU A C 1
ATOM 915 O O . LEU A 1 114 ? 13.445 -0.922 -6.977 1 97.88 114 LEU A O 1
ATOM 919 N N . GLY A 1 115 ? 14.523 0.357 -5.59 1 98.12 115 GLY A N 1
ATOM 920 C CA . GLY A 1 115 ? 15.492 0.82 -6.57 1 98.12 115 GLY A CA 1
ATOM 921 C C . GLY A 1 115 ? 15.688 2.324 -6.551 1 98.12 115 GLY A C 1
ATOM 922 O O . GLY A 1 115 ? 16.516 2.838 -5.797 1 98.12 115 GLY A O 1
ATOM 923 N N . VAL A 1 116 ? 14.852 3.055 -7.336 1 98.69 116 VAL A N 1
ATOM 924 C CA . VAL A 1 116 ? 14.922 4.508 -7.434 1 98.69 116 VAL A CA 1
ATOM 925 C C . VAL A 1 116 ? 13.578 5.117 -7.062 1 98.69 116 VAL A C 1
ATOM 927 O O . VAL A 1 116 ? 12.555 4.82 -7.691 1 98.69 116 VAL A O 1
ATOM 930 N N . ALA A 1 117 ? 13.609 5.961 -6.043 1 98.69 117 ALA A N 1
ATOM 931 C CA . ALA A 1 117 ? 12.414 6.691 -5.625 1 98.69 117 ALA A CA 1
ATOM 932 C C . ALA A 1 117 ? 12.43 8.125 -6.148 1 98.69 117 ALA A C 1
ATOM 934 O O . ALA A 1 117 ? 13.461 8.805 -6.07 1 98.69 117 ALA A O 1
ATOM 935 N N . PHE A 1 118 ? 11.344 8.523 -6.719 1 98.81 118 PHE A N 1
ATOM 936 C CA . PHE A 1 118 ? 11.172 9.914 -7.109 1 98.81 118 PHE A CA 1
ATOM 937 C C . PHE A 1 118 ? 10.242 10.633 -6.141 1 98.81 118 PHE A C 1
ATOM 939 O O . PHE A 1 118 ? 9.062 10.281 -6.023 1 98.81 118 PHE A O 1
ATOM 946 N N . ILE A 1 119 ? 10.805 11.664 -5.461 1 98.88 119 ILE A N 1
ATOM 947 C CA . ILE A 1 119 ? 10.078 12.406 -4.441 1 98.88 119 ILE A CA 1
ATOM 948 C C . ILE A 1 119 ? 9.781 13.82 -4.938 1 98.88 119 ILE A C 1
ATOM 950 O O . ILE A 1 119 ? 10.703 14.562 -5.309 1 98.88 119 ILE A O 1
ATOM 954 N N . ILE A 1 120 ? 8.5 14.164 -4.977 1 98.69 120 ILE A N 1
ATOM 955 C CA . ILE A 1 120 ? 8.047 15.5 -5.355 1 98.69 120 ILE A CA 1
ATOM 956 C C . ILE A 1 120 ? 7.414 16.188 -4.148 1 98.69 120 ILE A C 1
ATOM 958 O O . ILE A 1 120 ? 6.395 15.727 -3.629 1 98.69 120 ILE A O 1
ATOM 962 N N . ALA A 1 121 ? 8 17.281 -3.74 1 98.06 121 ALA A N 1
ATOM 963 C CA . ALA A 1 121 ? 7.609 17.891 -2.477 1 98.06 121 ALA A CA 1
ATOM 964 C C . ALA A 1 121 ? 6.82 19.172 -2.717 1 98.06 121 ALA A C 1
ATOM 966 O O . ALA A 1 121 ? 7.023 19.859 -3.723 1 98.06 121 ALA A O 1
ATOM 967 N N . PRO A 1 122 ? 5.938 19.562 -1.816 1 97.88 122 PRO A N 1
ATOM 968 C CA . PRO A 1 122 ? 5.133 20.781 -1.91 1 97.88 122 PRO A CA 1
ATOM 969 C C . PRO A 1 122 ? 5.863 22.016 -1.391 1 97.88 122 PRO A C 1
ATOM 971 O O . PRO A 1 122 ? 7.008 21.922 -0.933 1 97.88 122 PRO A O 1
ATOM 974 N N . TRP A 1 123 ? 5.199 23.188 -1.441 1 97.88 123 TRP A N 1
ATOM 975 C CA . TRP A 1 123 ? 5.863 24.453 -1.146 1 97.88 123 TRP A CA 1
ATOM 976 C C . TRP A 1 123 ? 5.664 24.844 0.315 1 97.88 123 TRP A C 1
ATOM 978 O O . TRP A 1 123 ? 6.344 25.734 0.822 1 97.88 123 TRP A O 1
ATOM 988 N N . ASN A 1 124 ? 4.797 24.141 1.028 1 97.62 124 ASN A N 1
ATOM 989 C CA . ASN A 1 124 ? 4.387 24.688 2.314 1 97.62 124 ASN A CA 1
ATOM 990 C C . ASN A 1 124 ? 5.316 24.25 3.439 1 97.62 124 ASN A C 1
ATOM 992 O O . ASN A 1 124 ? 5.457 24.938 4.445 1 97.62 124 ASN A O 1
ATOM 996 N N . TYR A 1 125 ? 5.891 23.078 3.418 1 97.94 125 TYR A N 1
ATOM 997 C CA . TYR A 1 125 ? 6.906 22.594 4.344 1 97.94 125 TYR A CA 1
ATOM 998 C C . TYR A 1 125 ? 8.125 22.062 3.588 1 97.94 125 TYR A C 1
ATOM 1000 O O . TYR A 1 125 ? 8.445 20.875 3.672 1 97.94 125 TYR A O 1
ATOM 1008 N N . PRO A 1 126 ? 8.844 22.922 2.979 1 98.19 126 PRO A N 1
ATOM 1009 C CA . PRO A 1 126 ? 9.836 22.484 1.999 1 98.19 126 PRO A CA 1
ATOM 1010 C C . PRO A 1 126 ? 10.984 21.719 2.637 1 98.19 126 PRO A C 1
ATOM 1012 O O . PRO A 1 126 ? 11.562 20.828 2.002 1 98.19 126 PRO A O 1
ATOM 1015 N N . PHE A 1 127 ? 11.359 22.031 3.867 1 98.56 127 PHE A N 1
ATOM 1016 C CA . PHE A 1 127 ? 12.469 21.328 4.508 1 98.56 127 PHE A CA 1
ATOM 1017 C C . PHE A 1 127 ? 12.008 19.984 5.047 1 98.56 127 PHE A C 1
ATOM 1019 O O . PHE A 1 127 ? 12.617 18.953 4.75 1 98.56 127 PHE A O 1
ATOM 1026 N N . PHE A 1 128 ? 10.945 20 5.816 1 98.06 128 PHE A N 1
ATOM 1027 C CA . PHE A 1 128 ? 10.383 18.797 6.418 1 98.06 128 PHE A CA 1
ATOM 1028 C C . PHE A 1 128 ? 10.016 17.766 5.348 1 98.06 128 PHE A C 1
ATOM 1030 O O . PHE A 1 128 ? 10.336 16.594 5.473 1 98.06 128 PHE A O 1
ATOM 1037 N N . GLN A 1 129 ? 9.383 18.25 4.293 1 98 129 GLN A N 1
ATOM 1038 C CA . GLN A 1 129 ? 8.875 17.375 3.242 1 98 129 GLN A CA 1
ATOM 1039 C C . GLN A 1 129 ? 9.992 16.922 2.312 1 98 129 GLN A C 1
ATOM 1041 O O . GLN A 1 129 ? 9.773 16.062 1.452 1 98 129 GLN A O 1
ATOM 1046 N N . ALA A 1 130 ? 11.164 17.453 2.457 1 98.31 130 ALA A N 1
ATOM 1047 C CA . ALA A 1 130 ? 12.359 16.938 1.797 1 98.31 130 ALA A CA 1
ATOM 1048 C C . ALA A 1 130 ? 13.008 15.836 2.633 1 98.31 130 ALA A C 1
ATOM 1050 O O . ALA A 1 130 ? 13.172 14.711 2.164 1 98.31 130 ALA A O 1
ATOM 1051 N N . ILE A 1 131 ? 13.273 16.156 3.859 1 98.56 131 ILE A N 1
ATOM 1052 C CA . ILE A 1 131 ? 14.117 15.328 4.715 1 98.56 131 ILE A CA 1
ATOM 1053 C C . ILE A 1 131 ? 13.391 14.031 5.07 1 98.56 131 ILE A C 1
ATOM 1055 O O . ILE A 1 131 ? 13.969 12.945 5.012 1 98.56 131 ILE A O 1
ATOM 1059 N N . VAL A 1 132 ? 12.141 14.109 5.359 1 98.25 132 VAL A N 1
ATOM 1060 C CA . VAL A 1 132 ? 11.398 12.977 5.902 1 98.25 132 VAL A CA 1
ATOM 1061 C C . VAL A 1 132 ? 11.359 11.844 4.879 1 98.25 132 VAL A C 1
ATOM 1063 O O . VAL A 1 132 ? 11.797 10.727 5.164 1 98.25 132 VAL A O 1
ATOM 1066 N N . PRO A 1 133 ? 10.938 12.102 3.658 1 98.56 133 PRO A N 1
ATOM 1067 C CA . PRO A 1 133 ? 10.914 10.992 2.705 1 98.56 133 PRO A CA 1
ATOM 1068 C C . PRO A 1 133 ? 12.305 10.57 2.248 1 98.56 133 PRO A C 1
ATOM 1070 O O . PRO A 1 133 ? 12.547 9.391 1.982 1 98.56 133 PRO A O 1
ATOM 1073 N N . ILE A 1 134 ? 13.273 11.516 2.125 1 98.69 134 ILE A N 1
ATOM 1074 C CA . ILE A 1 134 ? 14.625 11.18 1.692 1 98.69 134 ILE A CA 1
ATOM 1075 C C . ILE A 1 134 ? 15.258 10.219 2.689 1 98.69 134 ILE A C 1
ATOM 1077 O O . ILE A 1 134 ? 15.852 9.211 2.297 1 98.69 134 ILE A O 1
ATOM 1081 N N . VAL A 1 135 ? 15.062 10.469 3.965 1 98.56 135 VAL A N 1
ATOM 1082 C CA . VAL A 1 135 ? 15.641 9.664 5.035 1 98.56 135 VAL A CA 1
ATOM 1083 C C . VAL A 1 135 ? 15.039 8.258 5 1 98.56 135 VAL A C 1
ATOM 1085 O O . VAL A 1 135 ? 15.766 7.266 5.133 1 98.56 135 VAL A O 1
ATOM 1088 N N . ALA A 1 136 ? 13.781 8.188 4.809 1 98.69 136 ALA A N 1
ATOM 1089 C CA . ALA A 1 136 ? 13.109 6.887 4.758 1 98.69 136 ALA A CA 1
ATOM 1090 C C . ALA A 1 136 ? 13.586 6.074 3.557 1 98.69 136 ALA A C 1
ATOM 1092 O O . ALA A 1 136 ? 13.852 4.875 3.674 1 98.69 136 ALA A O 1
ATOM 1093 N N . ALA A 1 137 ? 13.664 6.695 2.42 1 98.75 137 ALA A N 1
ATOM 1094 C CA . ALA A 1 137 ? 14.102 6.031 1.195 1 98.75 137 ALA A CA 1
ATOM 1095 C C . ALA A 1 137 ? 15.523 5.5 1.337 1 98.75 137 ALA A C 1
ATOM 1097 O O . ALA A 1 137 ? 15.805 4.352 0.981 1 98.75 137 ALA A O 1
ATOM 1098 N N . LEU A 1 138 ? 16.422 6.328 1.872 1 98.75 138 LEU A N 1
ATOM 1099 C CA . LEU A 1 138 ? 17.812 5.926 2.057 1 98.75 138 LEU A CA 1
ATOM 1100 C C . LEU A 1 138 ? 17.922 4.785 3.061 1 98.75 138 LEU A C 1
ATOM 1102 O O . LEU A 1 138 ? 18.672 3.834 2.848 1 98.75 138 LEU A O 1
ATOM 1106 N N . ALA A 1 139 ? 17.156 4.918 4.148 1 98.75 139 ALA A N 1
ATOM 1107 C CA . ALA A 1 139 ? 17.172 3.863 5.16 1 98.75 139 ALA A CA 1
ATOM 1108 C C . ALA A 1 139 ? 16.766 2.52 4.559 1 98.75 139 ALA A C 1
ATOM 1110 O O . ALA A 1 139 ? 17.328 1.48 4.91 1 98.75 139 ALA A O 1
ATOM 1111 N N . ALA A 1 140 ? 15.859 2.518 3.652 1 98.69 140 ALA A N 1
ATOM 1112 C CA . ALA A 1 140 ? 15.359 1.303 3.016 1 98.69 140 ALA A CA 1
ATOM 1113 C C . ALA A 1 140 ? 16.312 0.813 1.933 1 98.69 140 ALA A C 1
ATOM 1115 O O . ALA A 1 140 ? 16.156 -0.294 1.413 1 98.69 140 ALA A O 1
ATOM 1116 N N . GLY A 1 141 ? 17.234 1.664 1.479 1 98.62 141 GLY A N 1
ATOM 1117 C CA . GLY A 1 141 ? 18.266 1.243 0.536 1 98.62 141 GLY A CA 1
ATOM 1118 C C . GLY A 1 141 ? 18.016 1.737 -0.876 1 98.62 141 GLY A C 1
ATOM 1119 O O . GLY A 1 141 ? 18.578 1.204 -1.835 1 98.62 141 GLY A O 1
ATOM 1120 N N . ASN A 1 142 ? 17.156 2.729 -1.035 1 98.81 142 ASN A N 1
ATOM 1121 C CA . ASN A 1 142 ? 16.828 3.275 -2.35 1 98.81 142 ASN A CA 1
ATOM 1122 C C . ASN A 1 142 ? 17.672 4.504 -2.666 1 98.81 142 ASN A C 1
ATOM 1124 O O . ASN A 1 142 ? 18.078 5.238 -1.761 1 98.81 142 ASN A O 1
ATOM 1128 N N . ALA A 1 143 ? 17.953 4.73 -3.943 1 98.81 143 ALA A N 1
ATOM 1129 C CA . ALA A 1 143 ? 18.391 6.047 -4.395 1 98.81 143 ALA A CA 1
ATOM 1130 C C . ALA A 1 143 ? 17.219 6.984 -4.605 1 98.81 143 ALA A C 1
ATOM 1132 O O . ALA A 1 143 ? 16.062 6.535 -4.707 1 98.81 143 ALA A O 1
ATOM 1133 N N . VAL A 1 144 ? 17.531 8.312 -4.637 1 98.75 144 VAL A N 1
ATOM 1134 C CA . VAL A 1 144 ? 16.438 9.273 -4.637 1 98.75 144 VAL A CA 1
ATOM 1135 C C . VAL A 1 144 ? 16.672 10.32 -5.719 1 98.75 144 VAL A C 1
ATOM 1137 O O . VAL A 1 144 ? 17.797 10.828 -5.867 1 98.75 144 VAL A O 1
ATOM 1140 N N . VAL A 1 145 ? 15.711 10.555 -6.535 1 98.31 145 VAL A N 1
ATOM 1141 C CA . VAL A 1 145 ? 15.562 11.82 -7.258 1 98.31 145 VAL A CA 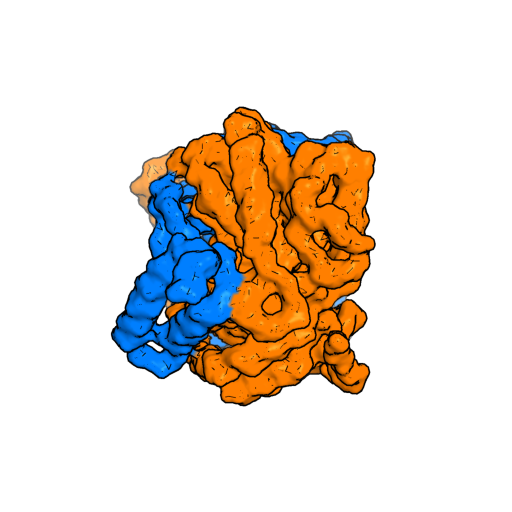1
ATOM 1142 C C . VAL A 1 145 ? 14.539 12.703 -6.551 1 98.31 145 VAL A C 1
ATOM 1144 O O . VAL A 1 145 ? 13.406 12.281 -6.305 1 98.31 145 VAL A O 1
ATOM 1147 N N . TYR A 1 146 ? 14.992 13.898 -6.141 1 97.88 146 TYR A N 1
ATOM 1148 C CA . TYR A 1 146 ? 14.164 14.797 -5.352 1 97.88 146 TYR A CA 1
ATOM 1149 C C . TYR A 1 146 ? 13.859 16.078 -6.121 1 97.88 146 TYR A C 1
ATOM 1151 O O . TYR A 1 146 ? 14.781 16.75 -6.613 1 97.88 146 TYR A O 1
ATOM 1159 N N . LYS A 1 147 ? 12.594 16.391 -6.285 1 97.44 147 LYS A N 1
ATOM 1160 C CA . LYS A 1 147 ? 12.188 17.656 -6.887 1 97.44 147 LYS A CA 1
ATOM 1161 C C . LYS A 1 147 ? 11.43 18.531 -5.887 1 97.44 147 LYS A C 1
ATOM 1163 O O . LYS A 1 147 ? 10.266 18.266 -5.586 1 97.44 147 LYS A O 1
ATOM 1168 N N . PRO A 1 148 ? 12.016 19.625 -5.406 1 97.5 148 PRO A N 1
ATOM 1169 C CA . PRO A 1 148 ? 11.289 20.578 -4.578 1 97.5 148 PRO A CA 1
ATOM 1170 C C . PRO A 1 148 ? 10.297 21.422 -5.383 1 97.5 148 PRO A C 1
ATOM 1172 O O . PRO A 1 148 ? 10.359 21.438 -6.617 1 97.5 148 PRO A O 1
ATOM 1175 N N . SER A 1 149 ? 9.359 22 -4.66 1 97.25 149 SER A N 1
ATOM 1176 C CA . SER A 1 149 ? 8.484 22.953 -5.324 1 97.25 149 SER A CA 1
ATOM 1177 C C . SER A 1 149 ? 9.273 24.125 -5.902 1 97.25 149 SER A C 1
ATOM 1179 O O . SER A 1 149 ? 10.227 24.594 -5.289 1 97.25 149 SER A O 1
ATOM 1181 N N . GLU A 1 150 ? 8.82 24.594 -7.031 1 94.75 150 GLU A N 1
ATOM 1182 C CA . GLU A 1 150 ? 9.461 25.75 -7.652 1 94.75 150 GLU A CA 1
ATOM 1183 C C . GLU A 1 150 ? 9.211 27.016 -6.844 1 94.75 150 GLU A C 1
ATOM 1185 O O . GLU A 1 150 ? 9.906 28.031 -7.02 1 94.75 150 GLU A O 1
ATOM 1190 N N . HIS A 1 151 ? 8.266 27.016 -5.926 1 96.56 151 HIS A N 1
ATOM 1191 C CA . HIS A 1 151 ? 7.91 28.188 -5.133 1 96.56 151 HIS A CA 1
ATOM 1192 C C . HIS A 1 151 ? 8.773 28.297 -3.885 1 96.56 151 HIS A C 1
ATOM 1194 O O . HIS A 1 151 ? 8.938 29.391 -3.332 1 96.56 151 HIS A O 1
ATOM 1200 N N . THR A 1 152 ? 9.258 27.188 -3.377 1 97.44 152 THR A N 1
ATOM 1201 C CA . THR A 1 152 ? 10.164 27.125 -2.23 1 97.44 152 THR A CA 1
ATOM 1202 C C . THR A 1 152 ? 11.25 26.078 -2.445 1 97.44 152 THR A C 1
ATOM 1204 O O . THR A 1 152 ? 11.32 25.094 -1.706 1 97.44 152 THR A O 1
ATOM 1207 N N . PRO A 1 153 ? 12.133 26.297 -3.291 1 96.19 153 PRO A N 1
ATOM 1208 C CA . PRO A 1 153 ? 13.062 25.266 -3.744 1 96.19 153 PRO A CA 1
ATOM 1209 C C . PRO A 1 153 ? 14.164 24.969 -2.725 1 96.19 153 PRO A C 1
ATOM 1211 O O . PRO A 1 153 ? 14.844 23.953 -2.82 1 96.19 153 PRO A O 1
ATOM 1214 N N . LEU A 1 154 ? 14.438 25.922 -1.776 1 96.81 154 LEU A N 1
ATOM 1215 C CA . LEU A 1 154 ? 15.578 25.812 -0.875 1 96.81 154 LEU A CA 1
ATOM 1216 C C . LEU A 1 154 ? 16.844 25.453 -1.645 1 96.81 154 LEU A C 1
ATOM 1218 O O . LEU A 1 154 ? 17.547 24.516 -1.27 1 96.81 154 LEU A O 1
ATOM 1222 N N . ALA A 1 155 ? 17.125 26.188 -2.691 1 94.56 155 ALA A N 1
ATOM 1223 C CA . ALA A 1 155 ? 18.172 25.844 -3.654 1 94.56 155 ALA A CA 1
ATOM 1224 C C . ALA A 1 155 ? 19.516 25.719 -2.965 1 94.56 155 ALA A C 1
ATOM 1226 O O . ALA A 1 155 ? 19.984 26.641 -2.293 1 94.56 155 ALA A O 1
ATOM 1227 N N . GLY A 1 156 ? 20.094 24.547 -3.109 1 94.75 156 GLY A N 1
ATOM 1228 C CA . GLY A 1 156 ? 21.453 24.297 -2.635 1 94.75 156 GLY A CA 1
ATOM 1229 C C . GLY A 1 156 ? 21.5 23.859 -1.186 1 94.75 156 GLY A C 1
ATOM 1230 O O . GLY A 1 156 ? 22.516 23.312 -0.729 1 94.75 156 GLY A O 1
ATOM 1231 N N . LEU A 1 157 ? 20.453 24.062 -0.448 1 97.31 157 LEU A N 1
ATOM 1232 C CA . LEU A 1 157 ? 20.484 23.781 0.981 1 97.31 157 LEU A CA 1
ATOM 1233 C C . LEU A 1 157 ? 20.484 22.266 1.232 1 97.31 157 LEU A C 1
ATOM 1235 O O . LEU A 1 157 ? 21.344 21.766 1.967 1 97.31 157 LEU A O 1
ATOM 1239 N N . ILE A 1 158 ? 19.578 21.562 0.581 1 97.38 158 ILE A N 1
ATOM 1240 C CA . ILE A 1 158 ? 19.453 20.125 0.803 1 97.38 158 ILE A CA 1
ATOM 1241 C C . ILE A 1 158 ? 20.734 19.422 0.34 1 97.38 158 ILE A C 1
ATOM 1243 O O . ILE A 1 158 ? 21.281 18.578 1.058 1 97.38 158 ILE A O 1
ATOM 1247 N N . GLU A 1 159 ? 21.234 19.812 -0.769 1 96.31 159 GLU A N 1
ATOM 1248 C CA . GLU A 1 159 ? 22.453 19.234 -1.305 1 96.31 159 GLU A CA 1
ATOM 1249 C C . GLU A 1 159 ? 23.625 19.438 -0.343 1 96.31 159 GLU A C 1
ATOM 1251 O O . GLU A 1 159 ? 24.406 18.5 -0.113 1 96.31 159 GLU A O 1
ATOM 1256 N N . SER A 1 160 ? 23.75 20.625 0.161 1 97.5 160 SER A N 1
ATOM 1257 C CA . SER A 1 160 ? 24.859 20.938 1.049 1 97.5 160 SER A CA 1
ATOM 1258 C C . SER A 1 160 ? 24.781 20.125 2.336 1 97.5 160 SER A C 1
ATOM 1260 O O . SER A 1 160 ? 25.812 19.688 2.865 1 97.5 160 SER A O 1
ATOM 1262 N N . LEU A 1 161 ? 23.562 19.938 2.879 1 98.38 161 LEU A N 1
ATOM 1263 C CA . LEU A 1 161 ? 23.391 19.109 4.074 1 98.38 161 LEU A CA 1
ATOM 1264 C C . LEU A 1 161 ? 23.781 17.656 3.807 1 98.38 161 LEU A C 1
ATOM 1266 O O . LEU A 1 161 ? 24.469 17.047 4.621 1 98.38 161 LEU A O 1
ATOM 1270 N N . LEU A 1 162 ? 23.344 17.172 2.652 1 98.19 162 LEU A N 1
ATOM 1271 C CA . LEU A 1 162 ? 23.641 15.789 2.283 1 98.19 162 LEU A CA 1
ATOM 1272 C C . LEU A 1 162 ? 25.141 15.578 2.078 1 98.19 162 LEU A C 1
ATOM 1274 O O . LEU A 1 162 ? 25.688 14.57 2.512 1 98.19 162 LEU A O 1
ATOM 1278 N N . GLU A 1 163 ? 25.75 16.516 1.447 1 97.38 163 GLU A N 1
ATOM 1279 C CA . GLU A 1 163 ? 27.188 16.438 1.225 1 97.38 163 GLU A CA 1
ATOM 1280 C C . GLU A 1 163 ? 27.953 16.422 2.547 1 97.38 163 GLU A C 1
ATOM 1282 O O . GLU A 1 163 ? 28.859 15.602 2.732 1 97.38 163 GLU A O 1
ATOM 1287 N N . GLU A 1 164 ? 27.562 17.266 3.406 1 97.62 164 GLU A N 1
ATOM 1288 C CA . GLU A 1 164 ? 28.219 17.344 4.703 1 97.62 164 GLU A CA 1
ATOM 1289 C C . GLU A 1 164 ? 28 16.078 5.516 1 97.62 164 GLU A C 1
ATOM 1291 O O . GLU A 1 164 ? 28.828 15.711 6.355 1 97.62 164 GLU A O 1
ATOM 1296 N N . ALA A 1 165 ? 26.922 15.391 5.277 1 97.19 165 ALA A N 1
ATOM 1297 C CA . ALA A 1 165 ? 26.609 14.148 5.965 1 97.19 165 ALA A CA 1
ATOM 1298 C C . ALA A 1 165 ? 27.234 12.953 5.262 1 97.19 165 ALA A C 1
ATOM 1300 O O . ALA A 1 165 ? 26.938 11.797 5.578 1 97.19 165 ALA A O 1
ATOM 1301 N N . ALA A 1 166 ? 28.047 13.148 4.234 1 96.5 166 ALA A N 1
ATOM 1302 C CA . ALA A 1 166 ? 28.781 12.125 3.5 1 96.5 166 ALA A CA 1
ATOM 1303 C C . ALA A 1 166 ? 27.844 11.234 2.699 1 96.5 166 ALA A C 1
ATOM 1305 O O . ALA A 1 166 ? 28.078 10.031 2.57 1 96.5 166 ALA A O 1
ATOM 1306 N N . ILE A 1 167 ? 26.781 11.797 2.275 1 96.94 167 ILE A N 1
ATOM 1307 C CA . ILE A 1 167 ? 25.906 11.133 1.316 1 96.94 167 ILE A CA 1
ATOM 1308 C C . ILE A 1 167 ? 26.375 11.43 -0.105 1 96.94 167 ILE A C 1
ATOM 1310 O O . ILE A 1 167 ? 26.5 12.594 -0.491 1 96.94 167 ILE A O 1
ATOM 1314 N N . ALA A 1 168 ? 26.625 10.367 -0.826 1 91.38 168 ALA A N 1
ATOM 1315 C CA . ALA A 1 168 ? 27.188 10.539 -2.164 1 91.38 168 ALA A CA 1
ATOM 1316 C C . ALA A 1 168 ? 26.203 11.258 -3.084 1 91.38 168 ALA A C 1
ATOM 1318 O O . ALA A 1 168 ? 24.984 11.094 -2.947 1 91.38 168 ALA A O 1
ATOM 1319 N N . PRO A 1 169 ? 26.656 12.094 -3.982 1 86.56 169 PRO A N 1
ATOM 1320 C CA . PRO A 1 169 ? 25.781 12.938 -4.793 1 86.56 169 PRO A CA 1
ATOM 1321 C C . PRO A 1 169 ? 24.75 12.133 -5.57 1 86.56 169 PRO A C 1
ATOM 1323 O O . PRO A 1 169 ? 23.562 12.516 -5.613 1 86.56 169 PRO A O 1
ATOM 1326 N N . ASN A 1 170 ? 25.062 10.961 -6.094 1 93.62 170 ASN A N 1
ATOM 1327 C CA . ASN A 1 170 ? 24.125 10.234 -6.934 1 93.62 170 ASN A CA 1
ATOM 1328 C C . ASN A 1 170 ? 23.203 9.344 -6.102 1 93.62 170 ASN A C 1
ATOM 1330 O O . ASN A 1 170 ? 22.266 8.75 -6.629 1 93.62 170 ASN A O 1
ATOM 1334 N N . TRP A 1 171 ? 23.438 9.289 -4.746 1 98.25 171 TRP A N 1
ATOM 1335 C CA . TRP A 1 171 ? 22.469 8.633 -3.883 1 98.25 171 TRP A CA 1
ATOM 1336 C C . TRP A 1 171 ? 21.172 9.43 -3.816 1 98.25 171 TRP A C 1
ATOM 1338 O O . TRP A 1 171 ? 20.078 8.859 -3.795 1 98.25 171 TRP A O 1
ATOM 1348 N N . VAL A 1 172 ? 21.359 10.75 -3.77 1 98.31 172 VAL A N 1
ATOM 1349 C CA . VAL A 1 172 ? 20.25 11.695 -3.838 1 98.31 172 VAL A CA 1
ATOM 1350 C C . VAL A 1 172 ? 20.562 12.789 -4.859 1 98.31 172 VAL A C 1
ATOM 1352 O O . VAL A 1 172 ? 21.562 13.5 -4.734 1 98.31 172 VAL A O 1
ATOM 1355 N N . GLN A 1 173 ? 19.766 12.875 -5.871 1 96.75 173 GLN A N 1
ATOM 1356 C CA . GLN A 1 173 ? 19.875 13.938 -6.871 1 96.75 173 GLN A CA 1
ATOM 1357 C C . GLN A 1 173 ? 18.719 14.914 -6.762 1 96.75 173 GLN A C 1
ATOM 1359 O O . GLN A 1 173 ? 17.547 14.516 -6.832 1 96.75 173 GLN A O 1
ATOM 1364 N N . VAL A 1 174 ? 19.047 16.219 -6.582 1 96.44 174 VAL A N 1
ATOM 1365 C CA . VAL A 1 174 ? 18.031 17.25 -6.531 1 96.44 174 VAL A CA 1
ATOM 1366 C C . VAL A 1 174 ? 17.844 17.875 -7.914 1 96.44 174 VAL A C 1
ATOM 1368 O O . VAL A 1 174 ? 18.812 18.312 -8.539 1 96.44 174 VAL A O 1
ATOM 1371 N N . VAL A 1 175 ? 16.625 17.828 -8.375 1 95.44 175 VAL A N 1
ATOM 1372 C CA . VAL A 1 175 ? 16.312 18.438 -9.656 1 95.44 175 VAL A CA 1
ATOM 1373 C C . VAL A 1 175 ? 15.328 19.594 -9.453 1 95.44 175 VAL A C 1
ATOM 1375 O O . VAL A 1 175 ? 14.336 19.453 -8.727 1 95.44 175 VAL A O 1
ATOM 1378 N N . TYR A 1 176 ? 15.633 20.766 -9.984 1 94.75 176 TYR A N 1
ATOM 1379 C CA . TYR A 1 176 ? 14.805 21.953 -9.828 1 94.75 176 TYR A CA 1
ATOM 1380 C C . TYR A 1 176 ? 13.961 22.203 -11.07 1 94.75 176 TYR A C 1
ATOM 1382 O O . TYR A 1 176 ? 14.406 21.953 -12.188 1 94.75 176 TYR A O 1
ATOM 1390 N N . GLY A 1 177 ? 12.758 22.609 -10.906 1 92.69 177 GLY A N 1
ATOM 1391 C CA . GLY A 1 177 ? 11.867 22.938 -12.016 1 92.69 177 GLY A CA 1
ATOM 1392 C C . GLY A 1 177 ? 10.398 22.812 -11.656 1 92.6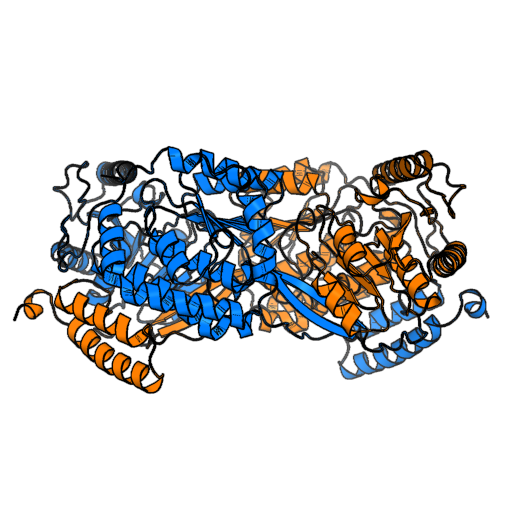9 177 GLY A C 1
ATOM 1393 O O . GLY A 1 177 ? 10.055 22.703 -10.477 1 92.69 177 GLY A O 1
ATOM 1394 N N . ASP A 1 178 ? 9.555 22.938 -12.711 1 93.56 178 ASP A N 1
ATOM 1395 C CA . ASP A 1 178 ? 8.109 22.906 -12.5 1 93.56 178 ASP A CA 1
ATOM 1396 C C . ASP A 1 178 ? 7.539 21.531 -12.859 1 93.56 178 ASP A C 1
ATOM 1398 O O . ASP A 1 178 ? 8.242 20.531 -12.781 1 93.56 178 ASP A O 1
ATOM 1402 N N . GLY A 1 179 ? 6.289 21.562 -13.117 1 93.88 179 GLY A N 1
ATOM 1403 C CA . GLY A 1 179 ? 5.598 20.312 -13.406 1 93.88 179 GLY A CA 1
ATOM 1404 C C . GLY A 1 179 ? 6.152 19.594 -14.617 1 93.88 179 GLY A C 1
ATOM 1405 O O . GLY A 1 179 ? 6.141 18.359 -14.672 1 93.88 179 GLY A O 1
ATOM 1406 N N . ALA A 1 180 ? 6.656 20.281 -15.594 1 94.44 180 ALA A N 1
ATOM 1407 C CA . ALA A 1 180 ? 7.219 19.672 -16.797 1 94.44 180 ALA A CA 1
ATOM 1408 C C . ALA A 1 180 ? 8.453 18.844 -16.453 1 94.44 180 ALA A C 1
ATOM 1410 O O . ALA A 1 180 ? 8.656 17.766 -17.016 1 94.44 180 ALA A O 1
ATOM 1411 N N . VAL A 1 181 ? 9.289 19.344 -15.57 1 95.12 181 VAL A N 1
ATOM 1412 C CA . VAL A 1 181 ? 10.469 18.609 -15.109 1 95.12 181 VAL A CA 1
ATOM 1413 C C . VAL A 1 181 ? 10.039 17.344 -14.391 1 95.12 181 VAL A C 1
ATOM 1415 O O . VAL A 1 181 ? 10.617 16.266 -14.594 1 95.12 181 VAL A O 1
ATOM 1418 N N . GLY A 1 182 ? 9.023 17.484 -13.547 1 96.75 182 GLY A N 1
ATOM 1419 C CA . GLY A 1 182 ? 8.492 16.312 -12.883 1 96.75 182 GLY A CA 1
ATOM 1420 C C . GLY A 1 182 ? 8.031 15.234 -13.852 1 96.75 182 GLY A C 1
ATOM 1421 O O . GLY A 1 182 ? 8.344 14.055 -13.664 1 96.75 182 GLY A O 1
ATOM 1422 N N . ALA A 1 183 ? 7.312 15.664 -14.867 1 97.25 183 ALA A N 1
ATOM 1423 C CA . ALA A 1 183 ? 6.793 14.734 -15.867 1 97.25 183 ALA A CA 1
ATOM 1424 C C . ALA A 1 183 ? 7.93 14.031 -16.609 1 97.25 183 ALA A C 1
ATOM 1426 O O . ALA A 1 183 ? 7.844 12.836 -16.891 1 97.25 183 ALA A O 1
ATOM 1427 N N . GLU A 1 184 ? 8.969 14.75 -16.891 1 97 184 GLU A N 1
ATOM 1428 C CA . GLU A 1 184 ? 10.117 14.188 -17.594 1 97 184 GLU A CA 1
ATOM 1429 C C . GLU A 1 184 ? 10.812 13.117 -16.75 1 97 184 GLU A C 1
ATOM 1431 O O . GLU A 1 184 ? 11.234 12.086 -17.281 1 97 184 GLU A O 1
ATOM 1436 N N . VAL A 1 185 ? 10.992 13.344 -15.461 1 97.88 185 VAL A N 1
ATOM 1437 C CA . VAL A 1 185 ? 11.625 12.375 -14.57 1 97.88 185 VAL A CA 1
ATOM 1438 C C . VAL A 1 185 ? 10.766 11.109 -14.492 1 97.88 185 VAL A C 1
ATOM 1440 O O . VAL A 1 185 ? 11.289 9.992 -14.5 1 97.88 185 VAL A O 1
ATOM 1443 N N . ILE A 1 186 ? 9.414 11.266 -14.43 1 98.56 186 ILE A N 1
ATOM 1444 C CA . ILE A 1 186 ? 8.508 10.117 -14.383 1 98.56 186 ILE A CA 1
ATOM 1445 C C . ILE A 1 186 ? 8.68 9.281 -15.648 1 98.56 186 ILE A C 1
ATOM 1447 O O . ILE A 1 186 ? 8.711 8.055 -15.586 1 98.56 186 ILE A O 1
ATOM 1451 N N . ASP A 1 187 ? 8.859 9.93 -16.75 1 97.94 187 ASP A N 1
ATOM 1452 C CA . ASP A 1 187 ? 9.016 9.25 -18.031 1 97.94 187 ASP A CA 1
ATOM 1453 C C . ASP A 1 187 ? 10.289 8.406 -18.047 1 97.94 187 ASP A C 1
ATOM 1455 O O . ASP A 1 187 ? 10.445 7.531 -18.906 1 97.94 187 ASP A O 1
ATOM 1459 N N . GLN A 1 188 ? 11.234 8.711 -17.172 1 97.88 188 GLN A N 1
ATOM 1460 C CA . GLN A 1 188 ? 12.477 7.949 -17.094 1 97.88 188 GLN A CA 1
ATOM 1461 C C . GLN A 1 188 ? 12.305 6.703 -16.234 1 97.88 188 GLN A C 1
ATOM 1463 O O . GLN A 1 188 ? 13.281 6.008 -15.93 1 97.88 188 GLN A O 1
ATOM 1468 N N . HIS A 1 189 ? 11.156 6.391 -15.727 1 98.06 189 HIS A N 1
ATOM 1469 C CA . HIS A 1 189 ? 10.695 5.141 -15.125 1 98.06 189 HIS A CA 1
ATOM 1470 C C . HIS A 1 189 ? 11.367 4.898 -13.773 1 98.06 189 HIS A C 1
ATOM 1472 O O . HIS A 1 189 ? 12.008 3.863 -13.57 1 98.06 189 HIS A O 1
ATOM 1478 N N . PRO A 1 190 ? 11.219 5.812 -12.773 1 98.69 190 PRO A N 1
ATOM 1479 C CA . PRO A 1 190 ? 11.562 5.445 -11.398 1 98.69 190 PRO A CA 1
ATOM 1480 C C . PRO A 1 190 ? 10.734 4.277 -10.875 1 98.69 190 PRO A C 1
ATOM 1482 O O . PRO A 1 190 ? 9.75 3.881 -11.508 1 98.69 190 PRO A O 1
ATOM 1485 N N . ASP A 1 191 ? 11.18 3.748 -9.742 1 98.5 191 ASP A N 1
ATOM 1486 C CA . ASP A 1 191 ? 10.531 2.535 -9.258 1 98.5 191 ASP A CA 1
ATOM 1487 C C . ASP A 1 191 ? 9.375 2.869 -8.32 1 98.5 191 ASP A C 1
ATOM 1489 O O . ASP A 1 191 ? 8.547 2.008 -8.016 1 98.5 191 ASP A O 1
ATOM 1493 N N . LEU A 1 192 ? 9.289 4.07 -7.844 1 98.56 192 LEU A N 1
ATOM 1494 C CA . LEU A 1 192 ? 8.219 4.621 -7.012 1 98.56 192 LEU A CA 1
ATOM 1495 C C . LEU A 1 192 ? 8.156 6.137 -7.141 1 98.56 192 LEU A C 1
ATOM 1497 O O . LEU A 1 192 ? 9.188 6.805 -7.215 1 98.56 192 LEU A O 1
ATOM 1501 N N . VAL A 1 193 ? 6.961 6.684 -7.215 1 98.81 193 VAL A N 1
ATOM 1502 C CA . VAL A 1 193 ? 6.785 8.133 -7.18 1 98.81 193 VAL A CA 1
ATOM 1503 C C . VAL A 1 193 ? 5.996 8.531 -5.934 1 98.81 193 VAL A C 1
ATOM 1505 O O . VAL A 1 193 ? 4.883 8.047 -5.719 1 98.81 193 VAL A O 1
ATOM 1508 N N . MET A 1 194 ? 6.582 9.344 -5.094 1 98.81 194 MET A N 1
ATOM 1509 C CA . MET A 1 194 ? 5.883 9.945 -3.965 1 98.81 194 MET A CA 1
ATOM 1510 C C . MET A 1 194 ? 5.605 11.422 -4.227 1 98.81 194 MET A C 1
ATOM 1512 O O . MET A 1 194 ? 6.527 12.188 -4.531 1 98.81 194 MET A O 1
ATOM 1516 N N . PHE A 1 195 ? 4.383 11.773 -4.078 1 98.81 195 PHE A N 1
ATOM 1517 C CA . PHE A 1 195 ? 3.975 13.148 -4.328 1 98.81 195 PHE A CA 1
ATOM 1518 C C . PHE A 1 195 ? 3.141 13.688 -3.172 1 98.81 195 PHE A C 1
ATOM 1520 O O . PHE A 1 195 ? 2.215 13.016 -2.705 1 98.81 195 PHE A O 1
ATOM 1527 N N . THR A 1 196 ? 3.502 14.781 -2.686 1 98.5 196 THR A N 1
ATOM 1528 C CA . THR A 1 196 ? 2.688 15.547 -1.747 1 98.5 196 THR A CA 1
ATOM 1529 C C . THR A 1 196 ? 2.244 16.859 -2.369 1 98.5 196 THR A C 1
ATOM 1531 O O . THR A 1 196 ? 3.078 17.672 -2.785 1 98.5 196 THR A O 1
ATOM 1534 N N . GLY A 1 197 ? 0.94 17.062 -2.488 1 97.62 197 GLY A N 1
ATOM 1535 C CA . GLY A 1 197 ? 0.458 18.281 -3.105 1 97.62 197 GLY A CA 1
ATOM 1536 C C . GLY A 1 197 ? -1.029 18.266 -3.402 1 97.62 197 GLY A C 1
ATOM 1537 O O . GLY A 1 197 ? -1.813 17.703 -2.629 1 97.62 197 GLY A O 1
ATOM 1538 N N . SER A 1 198 ? -1.442 18.906 -4.5 1 96.62 198 SER A N 1
ATOM 1539 C CA . SER A 1 198 ? -2.855 19.094 -4.812 1 96.62 198 SER A CA 1
ATOM 1540 C C . SER A 1 198 ? -3.457 17.828 -5.43 1 96.62 198 SER A C 1
ATOM 1542 O O . SER A 1 198 ? -2.738 17.016 -6.016 1 96.62 198 SER A O 1
ATOM 1544 N N . CYS A 1 199 ? -4.785 17.703 -5.309 1 96.75 199 CYS A N 1
ATOM 1545 C CA . CYS A 1 199 ? -5.512 16.594 -5.898 1 96.75 199 CYS A CA 1
ATOM 1546 C C . CYS A 1 199 ? -5.363 16.578 -7.418 1 96.75 199 CYS A C 1
ATOM 1548 O O . CYS A 1 199 ? -5.168 15.523 -8.023 1 96.75 199 CYS A O 1
ATOM 1550 N N . ALA A 1 200 ? -5.438 17.734 -7.992 1 97.06 200 ALA A N 1
ATOM 1551 C CA . ALA A 1 200 ? -5.352 17.844 -9.445 1 97.06 200 ALA A CA 1
ATOM 1552 C C . ALA A 1 200 ? -4.023 17.297 -9.961 1 97.06 200 ALA A C 1
ATOM 1554 O O . ALA A 1 200 ? -3.992 16.531 -10.93 1 97.06 200 ALA A O 1
ATOM 1555 N N . THR A 1 201 ? -2.916 17.734 -9.336 1 98 201 THR A N 1
ATOM 1556 C CA . THR A 1 201 ? -1.598 17.25 -9.742 1 98 201 THR A CA 1
ATOM 1557 C C . THR A 1 201 ? -1.441 15.766 -9.438 1 98 201 THR A C 1
ATOM 1559 O O . THR A 1 201 ? -0.831 15.031 -10.219 1 98 201 THR A O 1
ATOM 1562 N N . GLY A 1 202 ? -1.98 15.328 -8.273 1 98.5 202 GLY A N 1
ATOM 1563 C CA . GLY A 1 202 ? -1.958 13.914 -7.949 1 98.5 202 GLY A CA 1
ATOM 1564 C C . GLY A 1 202 ? -2.602 13.039 -9.008 1 98.5 202 GLY A C 1
ATOM 1565 O O . GLY A 1 202 ? -2.066 11.992 -9.367 1 98.5 202 GLY A O 1
ATOM 1566 N N . ARG A 1 203 ? -3.781 13.469 -9.555 1 98.5 203 ARG A N 1
ATOM 1567 C CA . ARG A 1 203 ? -4.473 12.75 -10.617 1 98.5 203 ARG A CA 1
ATOM 1568 C C . ARG A 1 203 ? -3.604 12.648 -11.867 1 98.5 203 ARG A C 1
ATOM 1570 O O . ARG A 1 203 ? -3.516 11.586 -12.484 1 98.5 203 ARG A O 1
ATOM 1577 N N . LYS A 1 204 ? -2.943 13.719 -12.195 1 98.62 204 LYS A N 1
ATOM 1578 C CA . LYS A 1 204 ? -2.088 13.758 -13.375 1 98.62 204 LYS A CA 1
ATOM 1579 C C . LYS A 1 204 ? -0.911 12.797 -13.234 1 98.62 204 LYS A C 1
ATOM 1581 O O . LYS A 1 204 ? -0.562 12.086 -14.188 1 98.62 204 LYS A O 1
ATOM 1586 N N . ILE A 1 205 ? -0.293 12.82 -12.086 1 98.81 205 ILE A N 1
ATOM 1587 C CA . ILE A 1 205 ? 0.869 11.984 -11.828 1 98.81 205 ILE A CA 1
ATOM 1588 C C . ILE A 1 205 ? 0.461 10.508 -11.875 1 98.81 205 ILE A C 1
ATOM 1590 O O . ILE A 1 205 ? 1.121 9.695 -12.531 1 98.81 205 ILE A O 1
ATOM 1594 N N . MET A 1 206 ? -0.647 10.172 -11.18 1 98.81 206 MET A N 1
ATOM 1595 C CA . MET A 1 206 ? -1.123 8.789 -11.188 1 98.81 206 MET A CA 1
ATOM 1596 C C . MET A 1 206 ? -1.438 8.336 -12.609 1 98.81 206 MET A C 1
ATOM 1598 O O . MET A 1 206 ? -1.115 7.207 -12.984 1 98.81 206 MET A O 1
ATOM 1602 N N . LYS A 1 207 ? -2.037 9.195 -13.359 1 98.75 207 LYS A N 1
ATOM 1603 C CA . LYS A 1 207 ? -2.377 8.891 -14.75 1 98.75 207 LYS A CA 1
ATOM 1604 C C . LYS A 1 207 ? -1.123 8.617 -15.57 1 98.75 207 LYS A C 1
ATOM 1606 O O . LYS A 1 207 ? -1.066 7.637 -16.312 1 98.75 207 LYS A O 1
ATOM 1611 N N . GLN A 1 208 ? -0.113 9.5 -15.453 1 98.75 208 GLN A N 1
ATOM 1612 C CA . GLN A 1 208 ? 1.142 9.305 -16.172 1 98.75 208 GLN A CA 1
ATOM 1613 C C . GLN A 1 208 ? 1.826 8.008 -15.734 1 98.75 208 GLN A C 1
ATOM 1615 O O . GLN A 1 208 ? 2.338 7.262 -16.562 1 98.75 208 GLN A O 1
ATOM 1620 N N . CYS A 1 209 ? 1.845 7.723 -14.453 1 98.81 209 CYS A N 1
ATOM 1621 C CA . CYS A 1 209 ? 2.498 6.543 -13.906 1 98.81 209 CYS A CA 1
ATOM 1622 C C . CYS A 1 209 ? 1.812 5.266 -14.375 1 98.81 209 CYS A C 1
ATOM 1624 O O . CYS A 1 209 ? 2.441 4.211 -14.453 1 98.81 209 CYS A O 1
ATOM 1626 N N . SER A 1 210 ? 0.476 5.363 -14.688 1 98.5 210 SER A N 1
ATOM 1627 C CA . SER A 1 210 ? -0.281 4.195 -15.117 1 98.5 210 SER A CA 1
ATOM 1628 C C . SER A 1 210 ? 0.273 3.629 -16.422 1 98.5 210 SER A C 1
ATOM 1630 O O . SER A 1 210 ? 0.235 2.418 -16.641 1 98.5 210 SER A O 1
ATOM 1632 N N . ASP A 1 211 ? 0.887 4.426 -17.25 1 97.44 211 ASP A N 1
ATOM 1633 C CA . ASP A 1 211 ? 1.423 3.986 -18.531 1 97.44 211 ASP A CA 1
ATOM 1634 C C . ASP A 1 211 ? 2.588 3.02 -18.344 1 97.44 211 ASP A C 1
ATOM 1636 O O . ASP A 1 211 ? 2.836 2.16 -19.188 1 97.44 211 ASP A O 1
ATOM 1640 N N . MET A 1 212 ? 3.262 3.131 -17.25 1 97.12 212 MET A N 1
ATOM 1641 C CA . MET A 1 212 ? 4.453 2.33 -17 1 97.12 212 MET A CA 1
ATOM 1642 C C . MET A 1 212 ? 4.277 1.465 -15.758 1 97.12 212 MET A C 1
ATOM 1644 O O . MET A 1 212 ? 5.227 0.823 -15.297 1 97.12 212 MET A O 1
ATOM 1648 N N . LEU A 1 213 ? 3.074 1.48 -15.18 1 98.12 213 LEU A N 1
ATOM 1649 C CA . LEU A 1 213 ? 2.75 0.713 -13.984 1 98.12 213 LEU A CA 1
ATOM 1650 C C . LEU A 1 213 ? 3.703 1.054 -12.844 1 98.12 213 LEU A C 1
ATOM 1652 O O . LEU A 1 213 ? 4.23 0.158 -12.18 1 98.12 213 LEU A O 1
ATOM 1656 N N . ILE A 1 214 ? 4.031 2.352 -12.68 1 98.62 214 ILE A N 1
ATOM 1657 C CA . ILE A 1 214 ? 4.82 2.836 -11.555 1 98.62 214 ILE A CA 1
ATOM 1658 C C . ILE A 1 214 ? 3.918 3.043 -10.344 1 98.62 214 ILE A C 1
ATOM 1660 O O . ILE A 1 214 ? 2.918 3.76 -10.422 1 98.62 214 ILE A O 1
ATOM 1664 N N . PRO A 1 215 ? 4.223 2.336 -9.227 1 98.5 215 PRO A N 1
ATOM 1665 C CA . PRO A 1 215 ? 3.434 2.613 -8.023 1 98.5 215 PRO A CA 1
ATOM 1666 C C . PRO A 1 215 ? 3.582 4.055 -7.543 1 98.5 215 PRO A C 1
ATOM 1668 O O . PRO A 1 215 ? 4.637 4.668 -7.73 1 98.5 215 PRO A O 1
ATOM 1671 N N . VAL A 1 216 ? 2.498 4.566 -6.863 1 98.5 216 VAL A N 1
ATOM 1672 C CA . VAL A 1 216 ? 2.508 5.949 -6.398 1 98.5 216 VAL A CA 1
ATOM 1673 C C . VAL A 1 216 ? 2.141 6 -4.918 1 98.5 216 VAL A C 1
ATOM 1675 O O . VAL A 1 216 ? 1.35 5.184 -4.438 1 98.5 216 VAL A O 1
ATOM 1678 N N . GLU A 1 217 ? 2.777 6.828 -4.168 1 98.12 217 GLU A N 1
ATOM 1679 C CA . GLU A 1 217 ? 2.357 7.344 -2.867 1 98.12 217 GLU A CA 1
ATOM 1680 C C . GLU A 1 217 ? 1.907 8.797 -2.969 1 98.12 217 GLU A C 1
ATOM 1682 O O . GLU A 1 217 ? 2.709 9.68 -3.277 1 98.12 217 GLU A O 1
ATOM 1687 N N . LEU A 1 218 ? 0.611 9.008 -2.713 1 98.56 218 LEU A N 1
ATOM 1688 C CA . LEU A 1 218 ? 0.032 10.328 -2.9 1 98.56 218 LEU A CA 1
ATOM 1689 C C . LEU A 1 218 ? -0.492 10.883 -1.58 1 98.56 218 LEU A C 1
ATOM 1691 O O . LEU A 1 218 ? -1.429 10.336 -0.998 1 98.56 218 LEU A O 1
ATOM 1695 N N . GLU A 1 219 ? 0.157 11.836 -1.068 1 98.19 219 GLU A N 1
ATOM 1696 C CA . GLU A 1 219 ? -0.339 12.641 0.044 1 98.19 219 GLU A CA 1
ATOM 1697 C C . GLU A 1 219 ? -0.957 13.945 -0.452 1 98.19 219 GLU A C 1
ATOM 1699 O O . GLU A 1 219 ? -0.244 14.844 -0.905 1 98.19 219 GLU A O 1
ATOM 1704 N N . LEU A 1 220 ? -2.283 14.047 -0.319 1 98 220 LEU A N 1
ATOM 1705 C CA . LEU A 1 220 ? -2.979 15.133 -1.007 1 98 220 LEU A CA 1
ATOM 1706 C C . LEU A 1 220 ? -3.77 15.984 -0.021 1 98 220 LEU A C 1
ATOM 1708 O O . LEU A 1 220 ? -3.395 16.094 1.148 1 98 220 LEU A O 1
ATOM 1712 N N . GLY A 1 221 ? -4.695 16.719 -0.503 1 95.38 221 GLY A N 1
ATOM 1713 C CA . GLY A 1 221 ? -5.344 17.75 0.295 1 95.38 221 GLY A CA 1
ATOM 1714 C C . GLY A 1 221 ? -6.254 17.172 1.368 1 95.38 221 GLY A C 1
ATOM 1715 O O . GLY A 1 221 ? -6.461 15.969 1.438 1 95.38 221 GLY A O 1
ATOM 1716 N N . GLY A 1 222 ? -6.672 18.031 2.264 1 96.12 222 GLY A N 1
ATOM 1717 C CA . GLY A 1 222 ? -7.609 17.703 3.326 1 96.12 222 GLY A CA 1
ATOM 1718 C C . GLY A 1 222 ? -8.641 18.797 3.564 1 96.12 222 GLY A C 1
ATOM 1719 O O . GLY A 1 222 ? -8.461 19.938 3.129 1 96.12 222 GLY A O 1
ATOM 1720 N N . LYS A 1 223 ? -9.727 18.453 4.074 1 98 223 LYS A N 1
ATOM 1721 C CA . LYS A 1 223 ? -10.75 19.328 4.613 1 98 223 LYS A CA 1
ATOM 1722 C C . LYS A 1 223 ? -11.141 18.922 6.031 1 98 223 LYS A C 1
ATOM 1724 O O . LYS A 1 223 ? -12.305 18.625 6.301 1 98 223 LYS A O 1
ATOM 1729 N N . ASP A 1 224 ? -10.18 19.031 6.883 1 98.5 224 ASP A N 1
ATOM 1730 C CA . ASP A 1 224 ? -10.125 18.344 8.172 1 98.5 224 ASP A CA 1
ATOM 1731 C C . ASP A 1 224 ? -11.109 18.953 9.164 1 98.5 224 ASP A C 1
ATOM 1733 O O . ASP A 1 224 ? -11.125 20.172 9.352 1 98.5 224 ASP A O 1
ATOM 1737 N N . ALA A 1 225 ? -11.898 18.141 9.852 1 98.75 225 ALA A N 1
ATOM 1738 C CA . ALA A 1 225 ? -12.914 18.562 10.805 1 98.75 225 ALA A CA 1
ATOM 1739 C C . ALA A 1 225 ? -12.359 18.562 12.227 1 98.75 225 ALA A C 1
ATOM 1741 O O . ALA A 1 225 ? -11.609 17.656 12.602 1 98.75 225 ALA A O 1
ATOM 1742 N N . MET A 1 226 ? -12.617 19.578 12.93 1 98.94 226 MET A N 1
ATOM 1743 C CA . MET A 1 226 ? -12.516 19.594 14.383 1 98.94 226 MET A CA 1
ATOM 1744 C C . MET A 1 226 ? -13.898 19.609 15.023 1 98.94 226 MET A C 1
ATOM 1746 O O . MET A 1 226 ? -14.68 20.531 14.797 1 98.94 226 MET A O 1
ATOM 1750 N N . ILE A 1 227 ? -14.188 18.594 15.781 1 98.94 227 ILE A N 1
ATOM 1751 C CA . ILE A 1 227 ? -15.5 18.453 16.406 1 98.94 227 ILE A CA 1
ATOM 1752 C C . ILE A 1 227 ? -15.383 18.734 17.906 1 98.94 227 ILE A C 1
ATOM 1754 O O . ILE A 1 227 ? -14.648 18.047 18.609 1 98.94 227 ILE A O 1
ATOM 1758 N N . VAL A 1 228 ? -16.172 19.719 18.375 1 98.75 228 VAL A N 1
ATOM 1759 C CA . VAL A 1 228 ? -16.094 20.156 19.766 1 98.75 228 VAL A CA 1
ATOM 1760 C C . VAL A 1 228 ? -17.438 19.953 20.453 1 98.75 228 VAL A C 1
ATOM 1762 O O . VAL A 1 228 ? -18.406 20.656 20.172 1 98.75 228 VAL A O 1
ATOM 1765 N N . PHE A 1 229 ? -17.469 19.047 21.406 1 98.31 229 PHE A N 1
ATOM 1766 C CA . PHE A 1 229 ? -18.703 18.781 22.172 1 98.31 229 PHE A CA 1
ATOM 1767 C C . PHE A 1 229 ? -18.844 19.781 23.312 1 98.31 229 PHE A C 1
ATOM 1769 O O . PHE A 1 229 ? -17.969 20.641 23.516 1 98.31 229 PHE A O 1
ATOM 1776 N N . GLU A 1 230 ? -19.984 19.703 24.062 1 97.81 230 GLU A N 1
ATOM 1777 C CA . GLU A 1 230 ? -20.391 20.75 24.984 1 97.81 230 GLU A CA 1
ATOM 1778 C C . GLU A 1 230 ? -19.641 20.625 26.312 1 97.81 230 GLU A C 1
ATOM 1780 O O . GLU A 1 230 ? -19.672 21.547 27.125 1 97.81 230 GLU A O 1
ATOM 1785 N N . ASP A 1 231 ? -18.953 19.547 26.562 1 96.12 231 ASP A N 1
ATOM 1786 C CA . ASP A 1 231 ? -18.375 19.281 27.875 1 96.12 231 ASP A CA 1
ATOM 1787 C C . ASP A 1 231 ? -16.891 19.594 27.906 1 96.12 231 ASP A C 1
ATOM 1789 O O . ASP A 1 231 ? -16.156 19.125 28.781 1 96.12 231 ASP A O 1
ATOM 1793 N N . VAL A 1 232 ? -16.453 20.438 26.984 1 95.75 232 VAL A N 1
ATOM 1794 C CA . VAL A 1 232 ? -15.023 20.703 26.859 1 95.75 232 VAL A CA 1
ATOM 1795 C C . VAL A 1 232 ? -14.625 21.891 27.75 1 95.75 232 VAL A C 1
ATOM 1797 O O . VAL A 1 232 ? -15.492 22.625 28.234 1 95.75 232 VAL A O 1
ATOM 1800 N N . ASP A 1 233 ? -13.281 21.969 28.016 1 94.5 233 ASP A N 1
ATOM 1801 C CA . ASP A 1 233 ? -12.688 23.219 28.484 1 94.5 233 ASP A CA 1
ATOM 1802 C C . ASP A 1 233 ? -12.57 24.234 27.359 1 94.5 233 ASP A C 1
ATOM 1804 O O . ASP A 1 233 ? -11.695 24.109 26.5 1 94.5 233 ASP A O 1
ATOM 1808 N N . ILE A 1 234 ? -13.359 25.25 27.422 1 96.12 234 ILE A N 1
ATOM 1809 C CA . ILE A 1 234 ? -13.555 26.141 26.281 1 96.12 234 ILE A CA 1
ATOM 1810 C C . ILE A 1 234 ? -12.266 26.891 26 1 96.12 234 ILE A C 1
ATOM 1812 O O . ILE A 1 234 ? -11.805 26.938 24.859 1 96.12 234 ILE A O 1
ATOM 1816 N N . PRO A 1 235 ? -11.531 27.484 27 1 94.38 235 PRO A N 1
ATOM 1817 C CA . PRO A 1 235 ? -10.305 28.219 26.703 1 94.38 235 PRO A CA 1
ATOM 1818 C C . PRO A 1 235 ? -9.234 27.359 26.031 1 94.38 235 PRO A C 1
ATOM 1820 O O . PRO A 1 235 ? -8.656 27.766 25.031 1 94.38 235 PRO A O 1
ATOM 1823 N N . ARG A 1 236 ? -9.055 26.203 26.5 1 94.38 236 ARG A N 1
ATOM 1824 C CA . ARG A 1 236 ? -8.039 25.328 25.922 1 94.38 236 ARG A CA 1
ATOM 1825 C C . ARG A 1 236 ? -8.422 24.891 24.516 1 94.38 236 ARG A C 1
ATOM 1827 O O . ARG A 1 236 ? -7.578 24.859 23.625 1 94.38 236 ARG A O 1
ATOM 1834 N N . THR A 1 237 ? -9.672 24.5 24.422 1 96.88 237 THR A N 1
ATOM 1835 C CA . THR A 1 237 ? -10.141 24 23.141 1 96.88 237 THR A CA 1
ATOM 1836 C C . THR A 1 237 ? -10.078 25.078 22.078 1 96.88 237 THR A C 1
ATOM 1838 O O . THR A 1 237 ? -9.727 24.812 20.922 1 96.88 237 THR A O 1
ATOM 1841 N N . ALA A 1 238 ? -10.398 26.281 22.469 1 97.38 238 ALA A N 1
ATOM 1842 C CA . ALA A 1 238 ? -10.289 27.406 21.547 1 97.38 238 ALA A CA 1
ATOM 1843 C C . ALA A 1 238 ? -8.836 27.625 21.125 1 97.38 238 ALA A C 1
ATOM 1845 O O . ALA A 1 238 ? -8.562 27.906 19.953 1 97.38 238 ALA A O 1
ATOM 1846 N N . ALA A 1 239 ? -7.945 27.562 22.109 1 96.44 239 ALA A N 1
ATOM 1847 C CA . ALA A 1 239 ? -6.523 27.672 21.797 1 96.44 239 ALA A CA 1
ATOM 1848 C C . ALA A 1 239 ? -6.098 26.609 20.797 1 96.44 239 ALA A C 1
ATOM 1850 O O . ALA A 1 239 ? -5.324 26.875 19.875 1 96.44 239 ALA A O 1
ATOM 1851 N N . GLY A 1 240 ? -6.602 25.391 21 1 96.88 240 GLY A N 1
ATOM 1852 C CA . GLY A 1 240 ? -6.324 24.312 20.078 1 96.88 240 GLY A CA 1
ATOM 1853 C C . GLY A 1 240 ? -6.863 24.562 18.688 1 96.88 240 GLY A C 1
ATOM 1854 O O . GLY A 1 240 ? -6.191 24.281 17.688 1 96.88 240 GLY A O 1
ATOM 1855 N N . ALA A 1 241 ? -8.047 25.047 18.594 1 98.5 241 ALA A N 1
ATOM 1856 C CA . ALA A 1 241 ? -8.664 25.359 17.312 1 98.5 241 ALA A CA 1
ATOM 1857 C C . ALA A 1 241 ? -7.836 26.391 16.531 1 98.5 241 ALA A C 1
ATOM 1859 O O . ALA A 1 241 ? -7.648 26.25 15.32 1 98.5 241 ALA A O 1
ATOM 1860 N N . LEU A 1 242 ? -7.367 27.391 17.281 1 98.44 242 LEU A N 1
ATOM 1861 C CA . LEU A 1 242 ? -6.57 28.438 16.641 1 98.44 242 LEU A CA 1
ATOM 1862 C C . LEU A 1 242 ? -5.219 27.891 16.203 1 98.44 242 LEU A C 1
ATOM 1864 O O . LEU A 1 242 ? -4.77 28.156 15.078 1 98.44 242 LEU A O 1
ATOM 1868 N N . PHE A 1 243 ? -4.594 27.141 17.047 1 97.5 243 PHE A N 1
ATOM 1869 C CA . PHE A 1 243 ? -3.328 26.531 16.656 1 97.5 243 PHE A CA 1
ATOM 1870 C C . PHE A 1 243 ? -3.512 25.641 15.43 1 97.5 243 PHE A C 1
ATOM 1872 O O . PHE A 1 243 ? -2.762 25.75 14.453 1 97.5 243 PHE A O 1
ATOM 1879 N N . GLY A 1 244 ? -4.516 24.797 15.477 1 98.06 244 GLY A N 1
ATOM 1880 C CA . GLY A 1 244 ? -4.781 23.859 14.398 1 98.06 244 GLY A CA 1
ATOM 1881 C C . GLY A 1 244 ? -5.172 24.531 13.094 1 98.06 244 GLY A C 1
ATOM 1882 O O . GLY A 1 244 ? -4.875 24.016 12.016 1 98.06 244 GLY A O 1
ATOM 1883 N N . GLY A 1 245 ? -5.855 25.609 13.195 1 98.44 245 GLY A N 1
ATOM 1884 C CA . GLY A 1 245 ? -6.352 26.281 12 1 98.44 245 GLY A CA 1
ATOM 1885 C C . GLY A 1 245 ? -5.379 27.297 11.438 1 98.44 245 GLY A C 1
ATOM 1886 O O . GLY A 1 245 ? -5.488 27.688 10.266 1 98.44 245 GLY A O 1
ATOM 1887 N N . LEU A 1 246 ? -4.379 27.719 12.289 1 98.38 246 LEU A N 1
ATOM 1888 C CA . LEU A 1 246 ? -3.613 28.891 11.875 1 98.38 246 LEU A CA 1
ATOM 1889 C C . LEU A 1 246 ? -2.125 28.562 11.797 1 98.38 246 LEU A C 1
ATOM 1891 O O . LEU A 1 246 ? -1.331 29.375 11.32 1 98.38 246 LEU A O 1
ATOM 1895 N N . THR A 1 247 ? -1.716 27.312 12.227 1 96.75 247 THR A N 1
ATOM 1896 C CA . THR A 1 247 ? -0.316 26.938 12.078 1 96.75 247 THR A CA 1
ATOM 1897 C C . THR A 1 247 ? 0.137 27.109 10.625 1 96.75 247 THR A C 1
ATOM 1899 O O . THR A 1 247 ? -0.587 26.75 9.695 1 96.75 247 THR A O 1
ATOM 1902 N N . ALA A 1 248 ? 1.331 27.734 10.469 1 97.06 248 ALA A N 1
ATOM 1903 C CA . ALA A 1 248 ? 1.855 28.078 9.148 1 97.06 248 ALA A CA 1
ATOM 1904 C C . ALA A 1 248 ? 0.885 28.969 8.383 1 97.06 248 ALA A C 1
ATOM 1906 O O . ALA A 1 248 ? 0.733 28.844 7.168 1 97.06 248 ALA A O 1
ATOM 1907 N N . THR A 1 249 ? 0.175 29.875 9.164 1 97.94 249 THR A N 1
ATOM 1908 C CA . THR A 1 249 ? -0.834 30.766 8.609 1 97.94 249 THR A CA 1
ATOM 1909 C C . THR A 1 249 ? -1.9 29.984 7.855 1 97.94 249 THR A C 1
ATOM 1911 O O . THR A 1 249 ? -2.307 30.375 6.758 1 97.94 249 THR A O 1
ATOM 1914 N N . GLY A 1 250 ? -2.244 28.828 8.359 1 98.06 250 GLY A N 1
ATOM 1915 C CA . GLY A 1 250 ? -3.295 27.969 7.824 1 98.06 250 GLY A CA 1
ATOM 1916 C C . GLY A 1 250 ? -2.854 27.172 6.617 1 98.06 250 GLY A C 1
ATOM 1917 O O . GLY A 1 250 ? -3.668 26.484 5.984 1 98.06 250 GLY A O 1
ATOM 1918 N N . GLN A 1 251 ? -1.56 27.188 6.266 1 97.88 251 GLN A N 1
ATOM 1919 C CA . GLN A 1 251 ? -1.039 26.531 5.074 1 97.88 251 GLN A CA 1
ATOM 1920 C C . GLN A 1 251 ? -0.504 25.141 5.402 1 97.88 251 GLN A C 1
ATOM 1922 O O . GLN A 1 251 ? 0.624 24.797 5.039 1 97.88 251 GLN A O 1
ATOM 1927 N N . SER A 1 252 ? -1.3 24.375 6.055 1 97.31 252 SER A N 1
ATOM 1928 C CA . SER A 1 252 ? -1.014 22.969 6.383 1 97.31 252 SER A CA 1
ATOM 1929 C C . SER A 1 252 ? -2.135 22.047 5.91 1 97.31 252 SER A C 1
ATOM 1931 O O . SER A 1 252 ? -3.314 22.375 6.066 1 97.31 252 SER A O 1
ATOM 1933 N N . CYS A 1 253 ? -1.793 20.938 5.363 1 96.69 253 CYS A N 1
ATOM 1934 C CA . CYS A 1 253 ? -2.791 20.016 4.828 1 96.69 253 CYS A CA 1
ATOM 1935 C C . CYS A 1 253 ? -3.684 19.469 5.938 1 96.69 253 CYS A C 1
ATOM 1937 O O . CYS A 1 253 ? -4.816 19.062 5.68 1 96.69 253 CYS A O 1
ATOM 1939 N N . THR A 1 254 ? -3.186 19.516 7.184 1 97.31 254 THR A N 1
ATOM 1940 C CA . THR A 1 254 ? -3.938 18.969 8.305 1 97.31 254 THR A CA 1
ATOM 1941 C C . THR A 1 254 ? -4.586 20.078 9.125 1 97.31 254 THR A C 1
ATOM 1943 O O . THR A 1 254 ? -5 19.859 10.266 1 97.31 254 THR A O 1
ATOM 1946 N N . SER A 1 255 ? -4.652 21.25 8.656 1 97.94 255 SER A N 1
ATOM 1947 C CA . SER A 1 255 ? -5.262 22.359 9.367 1 97.94 255 SER A CA 1
ATOM 1948 C C . SER A 1 255 ? -6.742 22.109 9.633 1 97.94 255 SER A C 1
ATOM 1950 O O . SER A 1 255 ? -7.414 21.438 8.852 1 97.94 255 SER A O 1
ATOM 1952 N N . VAL A 1 256 ? -7.223 22.688 10.75 1 98.38 256 VAL A N 1
ATOM 1953 C CA . VAL A 1 256 ? -8.656 22.719 11 1 98.38 256 VAL A CA 1
ATOM 1954 C C . VAL A 1 256 ? -9.352 23.594 9.953 1 98.38 256 VAL A C 1
ATOM 1956 O O . VAL A 1 256 ? -9.227 24.812 9.984 1 98.38 256 VAL A O 1
ATOM 1959 N N . GLU A 1 257 ? -10.086 22.969 9.094 1 97.56 257 GLU A N 1
ATOM 1960 C CA . GLU A 1 257 ? -10.711 23.688 7.996 1 97.56 257 GLU A CA 1
ATOM 1961 C C . GLU A 1 257 ? -12.227 23.75 8.164 1 97.56 257 GLU A C 1
ATOM 1963 O O . GLU A 1 257 ? -12.906 24.5 7.469 1 97.56 257 GLU A O 1
ATOM 1968 N N . ARG A 1 258 ? -12.742 22.922 8.984 1 98.56 258 ARG A N 1
ATOM 1969 C CA . ARG A 1 258 ? -14.141 22.938 9.422 1 98.56 258 ARG A CA 1
ATOM 1970 C C . ARG A 1 258 ? -14.242 22.75 10.93 1 98.56 258 ARG A C 1
ATOM 1972 O O . ARG A 1 258 ? -13.977 21.656 11.438 1 98.56 258 ARG A O 1
ATOM 1979 N N . LEU A 1 259 ? -14.641 23.766 11.625 1 98.88 259 LEU A N 1
ATOM 1980 C CA . LEU A 1 259 ? -14.797 23.703 13.078 1 98.88 259 LEU A CA 1
ATOM 1981 C C . LEU A 1 259 ? -16.266 23.531 13.453 1 98.88 259 LEU A C 1
ATOM 1983 O O . LEU A 1 259 ? -17.062 24.453 13.273 1 98.88 259 LEU A O 1
ATOM 1987 N N . TYR A 1 260 ? -16.609 22.359 13.938 1 98.88 260 TYR A N 1
ATOM 1988 C CA . TYR A 1 260 ? -17.953 22.062 14.414 1 98.88 260 TYR A CA 1
ATOM 1989 C C . TYR A 1 260 ? -18.047 22.219 15.922 1 98.88 260 TYR A C 1
ATOM 1991 O O . TYR A 1 260 ? -17.375 21.5 16.672 1 98.88 260 TYR A O 1
ATOM 1999 N N . VAL A 1 261 ? -18.891 23.109 16.391 1 98.81 261 VAL A N 1
ATOM 2000 C CA . VAL A 1 261 ? -19.062 23.359 17.812 1 98.81 261 VAL A CA 1
ATOM 2001 C C . VAL A 1 261 ? -20.5 23.047 18.219 1 98.81 261 VAL A C 1
ATOM 2003 O O . VAL A 1 261 ? -21.453 23.484 17.562 1 98.81 261 VAL A O 1
ATOM 2006 N N . HIS A 1 262 ? -20.656 22.312 19.297 1 98.75 262 HIS A N 1
ATOM 2007 C CA . HIS A 1 262 ? -22 22.016 19.781 1 98.75 262 HIS A CA 1
ATOM 2008 C C . HIS A 1 262 ? -22.781 23.297 20.031 1 98.75 262 HIS A C 1
ATOM 2010 O O . HIS A 1 262 ? -22.25 24.266 20.594 1 98.75 262 HIS A O 1
ATOM 2016 N N . GLU A 1 263 ? -24.016 23.281 19.719 1 98.31 263 GLU A N 1
ATOM 2017 C CA . GLU A 1 263 ? -24.844 24.484 19.703 1 98.31 263 GLU A CA 1
ATOM 2018 C C . GLU A 1 263 ? -24.953 25.094 21.094 1 98.31 263 GLU A C 1
ATOM 2020 O O . GLU A 1 263 ? -25.047 26.312 21.25 1 98.31 263 GLU A O 1
ATOM 2025 N N . SER A 1 264 ? -24.922 24.281 22.125 1 98.44 264 SER A N 1
ATOM 2026 C CA . SER A 1 264 ? -25.156 24.75 23.484 1 98.44 264 SER A CA 1
ATOM 2027 C C . SER A 1 264 ? -24 25.609 23.984 1 98.44 264 SER A C 1
ATOM 2029 O O . SER A 1 264 ? -24.156 26.375 24.938 1 98.44 264 SER A O 1
ATOM 2031 N N . ILE A 1 265 ? -22.812 25.5 23.344 1 98.31 265 ILE A N 1
ATOM 2032 C CA . ILE A 1 265 ? -21.688 26.281 23.828 1 98.31 265 ILE A CA 1
ATOM 2033 C C . ILE A 1 265 ? -21.172 27.172 22.703 1 98.31 265 ILE A C 1
ATOM 2035 O O . ILE A 1 265 ? -20.125 27.828 22.844 1 98.31 265 ILE A O 1
ATOM 2039 N N . LYS A 1 266 ? -21.797 27.25 21.594 1 98.12 266 LYS A N 1
ATOM 2040 C CA . LYS A 1 266 ? -21.312 27.906 20.391 1 98.12 266 LYS A CA 1
ATOM 2041 C C . LYS A 1 266 ? -20.969 29.375 20.656 1 98.12 266 LYS A C 1
ATOM 2043 O O . LYS A 1 266 ? -19.891 29.844 20.328 1 98.12 266 LYS A O 1
ATOM 2048 N N . GLU A 1 267 ? -21.922 30.094 21.281 1 98.06 267 GLU A N 1
ATOM 2049 C CA . GLU A 1 267 ? -21.719 31.531 21.5 1 98.06 267 GLU A CA 1
ATOM 2050 C C . GLU A 1 267 ? -20.516 31.797 22.391 1 98.06 267 GLU A C 1
ATOM 2052 O O . GLU A 1 267 ? -19.672 32.625 22.062 1 98.06 267 GLU A O 1
ATOM 2057 N N . GLU A 1 268 ? -20.5 31.078 23.5 1 98.44 268 GLU A N 1
ATOM 2058 C CA . GLU A 1 268 ? -19.375 31.234 24.422 1 98.44 268 GLU A CA 1
ATOM 2059 C C . GLU A 1 268 ? -18.062 30.828 23.766 1 98.44 268 GLU A C 1
ATOM 2061 O O . GLU A 1 268 ? -17.047 31.5 23.953 1 98.44 268 GLU A O 1
ATOM 2066 N N . PHE A 1 269 ? -18.094 29.766 23.062 1 98.5 269 PHE A N 1
ATOM 2067 C CA . PHE A 1 269 ? -16.906 29.25 22.391 1 98.5 269 PHE A CA 1
ATOM 2068 C C . PHE A 1 269 ? -16.406 30.234 21.344 1 98.5 269 PHE A C 1
ATOM 2070 O O . PHE A 1 269 ? -15.203 30.516 21.266 1 98.5 269 PHE A O 1
ATOM 2077 N N . VAL A 1 270 ? -17.266 30.766 20.5 1 98.62 270 VAL A N 1
ATOM 2078 C CA . VAL A 1 270 ? -16.906 31.703 19.438 1 98.62 270 VAL A CA 1
ATOM 2079 C C . VAL A 1 270 ? -16.344 33 20.047 1 98.62 270 VAL A C 1
ATOM 2081 O O . VAL A 1 270 ? -15.375 33.562 19.547 1 98.62 270 VAL A O 1
ATOM 2084 N N . ALA A 1 271 ? -16.984 33.438 21.141 1 98.69 271 ALA A N 1
ATOM 2085 C CA . ALA A 1 271 ? -16.484 34.625 21.812 1 98.69 271 ALA A CA 1
ATOM 2086 C C . ALA A 1 271 ? -15.047 34.406 22.281 1 98.69 271 ALA A C 1
ATOM 2088 O O . ALA A 1 271 ? -14.211 35.312 22.125 1 98.69 271 ALA A O 1
ATOM 2089 N N . GLU A 1 272 ? -14.836 33.281 22.859 1 98.06 272 GLU A N 1
ATOM 2090 C CA . GLU A 1 272 ? -13.492 32.938 23.312 1 98.06 272 GLU A CA 1
ATOM 2091 C C . GLU A 1 272 ? -12.516 32.844 22.141 1 98.06 272 GLU A C 1
ATOM 2093 O O . GLU A 1 272 ? -11.375 33.281 22.234 1 98.06 272 GLU A O 1
ATOM 2098 N N . LEU A 1 273 ? -12.961 32.25 21.078 1 98.19 273 LEU A N 1
ATOM 2099 C CA . LEU A 1 273 ? -12.156 32.094 19.875 1 98.19 273 LEU A CA 1
ATOM 2100 C C . LEU A 1 273 ? -11.742 33.469 19.328 1 98.19 273 LEU A C 1
ATOM 2102 O O . LEU A 1 273 ? -10.578 33.656 18.969 1 98.19 273 LEU A O 1
ATOM 2106 N N . VAL A 1 274 ? -12.672 34.344 19.266 1 98.5 274 VAL A N 1
ATOM 2107 C CA . VAL A 1 274 ? -12.43 35.688 18.766 1 98.5 274 VAL A CA 1
ATOM 2108 C C . VAL A 1 274 ? -11.445 36.438 19.672 1 98.5 274 VAL A C 1
ATOM 2110 O O . VAL A 1 274 ? -10.5 37.062 19.203 1 98.5 274 VAL A O 1
ATOM 2113 N N . ARG A 1 275 ? -11.695 36.281 20.938 1 98 275 ARG A N 1
ATOM 2114 C CA . ARG A 1 275 ? -10.828 36.938 21.906 1 98 275 ARG A CA 1
ATOM 2115 C C . ARG A 1 275 ? -9.375 36.469 21.719 1 98 275 ARG A C 1
ATOM 2117 O O . ARG A 1 275 ? -8.477 37.312 21.625 1 98 275 ARG A O 1
ATOM 2124 N N . GLN A 1 276 ? -9.172 35.219 21.625 1 97.06 276 GLN A N 1
ATOM 2125 C CA . GLN A 1 276 ? -7.82 34.688 21.5 1 97.06 276 GLN A CA 1
ATOM 2126 C C . GLN A 1 276 ? -7.219 35.031 20.141 1 97.06 276 GLN A C 1
ATOM 2128 O O . GLN A 1 276 ? -6.023 35.312 20.031 1 97.06 276 GLN A O 1
ATOM 2133 N N . ALA A 1 277 ? -8.008 35 19.109 1 98 277 ALA A N 1
ATOM 2134 C CA . ALA A 1 277 ? -7.523 35.312 17.766 1 98 277 ALA A CA 1
ATOM 2135 C C . ALA A 1 277 ? -6.996 36.75 17.703 1 98 277 ALA A C 1
ATOM 2137 O O . ALA A 1 277 ? -5.996 37.031 17.016 1 98 277 ALA A O 1
ATOM 2138 N N . ARG A 1 278 ? -7.621 37.625 18.406 1 96.81 278 ARG A N 1
ATOM 2139 C CA . ARG A 1 278 ? -7.273 39.062 18.359 1 96.81 278 ARG A CA 1
ATOM 2140 C C . ARG A 1 278 ? -5.969 39.312 19.109 1 96.81 278 ARG A C 1
ATOM 2142 O O . ARG A 1 278 ? -5.344 40.375 18.922 1 96.81 278 ARG A O 1
ATOM 2149 N N . LEU A 1 279 ? -5.562 38.344 19.922 1 95.56 279 LEU A N 1
ATOM 2150 C CA . LEU A 1 279 ? -4.336 38.5 20.688 1 95.56 279 LEU A CA 1
ATOM 2151 C C . LEU A 1 279 ? -3.123 38.031 19.891 1 95.56 279 LEU A C 1
ATOM 2153 O O . LEU A 1 279 ? -1.981 38.281 20.281 1 95.56 279 LEU A O 1
ATOM 2157 N N . LEU A 1 280 ? -3.332 37.438 18.75 1 96.88 280 LEU A N 1
ATOM 2158 C CA . LEU A 1 280 ? -2.232 36.875 17.969 1 96.88 280 LEU A CA 1
ATOM 2159 C C . LEU A 1 280 ? -1.479 37.969 17.234 1 96.88 280 LEU A C 1
ATOM 2161 O O . LEU A 1 280 ? -2.088 38.938 16.766 1 96.88 280 LEU A O 1
ATOM 2165 N N . THR A 1 281 ? -0.161 37.812 17.172 1 96.5 281 THR A N 1
ATOM 2166 C CA . THR A 1 281 ? 0.688 38.75 16.438 1 96.5 281 THR A CA 1
ATOM 2167 C C . THR A 1 281 ? 1.031 38.219 15.055 1 96.5 281 THR A C 1
ATOM 2169 O O . THR A 1 281 ? 1.236 37 14.891 1 96.5 281 THR A O 1
ATOM 2172 N N . GLN A 1 282 ? 1.067 39.094 14.078 1 96.88 282 GLN A N 1
ATOM 2173 C CA . GLN A 1 282 ? 1.404 38.719 12.711 1 96.88 282 GLN A CA 1
ATOM 2174 C C . GLN A 1 282 ? 2.275 39.781 12.055 1 96.88 282 GLN A C 1
ATOM 2176 O O . GLN A 1 282 ? 1.962 40.969 12.109 1 96.88 282 GLN A O 1
ATOM 2181 N N . ALA A 1 283 ? 3.338 39.344 11.523 1 96.5 283 ALA A N 1
ATOM 2182 C CA . ALA A 1 283 ? 4.207 40.219 10.766 1 96.5 283 ALA A CA 1
ATOM 2183 C C . ALA A 1 283 ? 5.066 39.438 9.781 1 96.5 283 ALA A C 1
ATOM 2185 O O . ALA A 1 283 ? 5.227 38.25 9.906 1 96.5 283 ALA A O 1
ATOM 2186 N N . ASP A 1 284 ? 5.488 40.125 8.789 1 94.88 284 ASP A N 1
ATOM 2187 C CA . ASP A 1 284 ? 6.469 39.562 7.855 1 94.88 284 ASP A CA 1
ATOM 2188 C C . ASP A 1 284 ? 7.879 40.062 8.195 1 94.88 284 ASP A C 1
ATOM 2190 O O . ASP A 1 284 ? 8.508 40.75 7.398 1 94.88 284 ASP A O 1
ATOM 2194 N N . THR A 1 285 ? 8.312 39.781 9.359 1 94.75 285 THR A N 1
ATOM 2195 C CA . THR A 1 285 ? 9.641 40.094 9.867 1 94.75 285 THR A CA 1
ATOM 2196 C C . THR A 1 285 ? 10.32 38.844 10.453 1 94.75 285 THR A C 1
ATOM 2198 O O . THR A 1 285 ? 9.664 37.844 10.68 1 94.75 285 THR A O 1
ATOM 2201 N N . ASP A 1 286 ? 11.484 38.938 10.703 1 90.81 286 ASP A N 1
ATOM 2202 C CA . ASP A 1 286 ? 12.25 37.812 11.234 1 90.81 286 ASP A CA 1
ATOM 2203 C C . ASP A 1 286 ? 12.156 37.75 12.758 1 90.81 286 ASP A C 1
ATOM 2205 O O . ASP A 1 286 ? 12.961 37.094 13.406 1 90.81 286 ASP A O 1
ATOM 2209 N N . SER A 1 287 ? 11.211 38.5 13.273 1 93.94 287 SER A N 1
ATOM 2210 C CA . SER A 1 287 ? 11.031 38.5 14.719 1 93.94 287 SER A CA 1
ATOM 2211 C C . SER A 1 287 ? 10.664 37.125 15.242 1 93.94 287 SER A C 1
ATOM 2213 O O . SER A 1 287 ? 9.883 36.406 14.609 1 93.94 287 SER A O 1
ATOM 2215 N N . ARG A 1 288 ? 11.141 36.781 16.422 1 94 288 ARG A N 1
ATOM 2216 C CA . ARG A 1 288 ? 10.836 35.531 17.062 1 94 288 ARG A CA 1
ATOM 2217 C C . ARG A 1 288 ? 9.547 35.625 17.875 1 94 288 ARG A C 1
ATOM 2219 O O . ARG A 1 288 ? 9.133 34.625 18.516 1 94 288 ARG A O 1
ATOM 2226 N N . ASN A 1 289 ? 8.891 36.719 17.75 1 93.06 289 ASN A N 1
ATOM 2227 C CA . ASN A 1 289 ? 7.672 36.969 18.531 1 93.06 289 ASN A CA 1
ATOM 2228 C C . ASN A 1 289 ? 6.426 36.875 17.656 1 93.06 289 ASN A C 1
ATOM 2230 O O . ASN A 1 289 ? 5.305 37 18.156 1 93.06 289 ASN A O 1
ATOM 2234 N N . ASN A 1 290 ? 6.652 36.656 16.359 1 95.69 290 ASN A N 1
ATOM 2235 C CA . ASN A 1 290 ? 5.5 36.562 15.461 1 95.69 290 ASN A CA 1
ATOM 2236 C C . ASN A 1 290 ? 4.781 35.219 15.641 1 95.69 290 ASN A C 1
ATOM 2238 O O . ASN A 1 290 ? 5.398 34.156 15.547 1 95.69 290 ASN A O 1
ATOM 2242 N N . ASP A 1 291 ? 3.492 35.281 15.891 1 97.25 291 ASP A N 1
ATOM 2243 C CA . ASP A 1 291 ? 2.695 34.062 15.898 1 97.25 291 ASP A CA 1
ATOM 2244 C C . ASP A 1 291 ? 2.432 33.594 14.477 1 97.25 291 ASP A C 1
ATOM 2246 O O . ASP A 1 291 ? 2.52 32.375 14.203 1 97.25 291 ASP A O 1
ATOM 2250 N N . LEU A 1 292 ? 2.111 34.469 13.625 1 97.88 292 LEU A N 1
ATOM 2251 C CA . LEU A 1 292 ? 1.79 34.156 12.242 1 97.88 292 LEU A CA 1
ATOM 2252 C C . LEU A 1 292 ? 2.695 34.906 11.281 1 97.88 292 LEU A C 1
ATOM 2254 O O . LEU A 1 292 ? 3.127 36.031 11.578 1 97.88 292 LEU A O 1
ATOM 2258 N N . GLY A 1 293 ? 3.002 34.219 10.156 1 97.69 293 GLY A N 1
ATOM 2259 C CA . GLY A 1 293 ? 3.715 34.844 9.062 1 97.69 293 GLY A CA 1
ATOM 2260 C C . GLY A 1 293 ? 2.822 35.188 7.879 1 97.69 293 GLY A C 1
ATOM 2261 O O . GLY A 1 293 ? 1.619 35.406 8.039 1 97.69 293 GLY A O 1
ATOM 2262 N N . ARG A 1 294 ? 3.396 35.375 6.75 1 97.75 294 ARG A N 1
ATOM 2263 C CA . ARG A 1 294 ? 2.664 35.688 5.527 1 97.75 294 ARG A CA 1
ATOM 2264 C C . ARG A 1 294 ? 2.309 34.406 4.762 1 97.75 294 ARG A C 1
ATOM 2266 O O . ARG A 1 294 ? 2.838 33.344 5.051 1 97.75 294 ARG A O 1
ATOM 2273 N N . MET A 1 295 ? 1.359 34.531 3.803 1 98.19 295 MET A N 1
ATOM 2274 C CA . MET A 1 295 ? 1.114 33.469 2.818 1 98.19 295 MET A CA 1
ATOM 2275 C C . MET A 1 295 ? 2.338 33.281 1.935 1 98.19 295 MET A C 1
ATOM 2277 O O . MET A 1 295 ? 3.021 34.219 1.572 1 98.19 295 MET A O 1
ATOM 2281 N N . THR A 1 296 ? 2.578 32.062 1.539 1 97.75 296 THR A N 1
ATOM 2282 C CA . THR A 1 296 ? 3.793 31.703 0.821 1 97.75 296 THR A CA 1
ATOM 2283 C C . THR A 1 296 ? 3.672 32.031 -0.66 1 97.75 296 THR A C 1
ATOM 2285 O O . THR A 1 296 ? 4.648 32.469 -1.286 1 97.75 296 THR A O 1
ATOM 2288 N N . VAL A 1 297 ? 2.449 31.844 -1.244 1 97.44 297 VAL A N 1
ATOM 2289 C CA . VAL A 1 297 ? 2.32 32 -2.689 1 97.44 297 VAL A CA 1
ATOM 2290 C C . VAL A 1 297 ? 1.091 32.844 -3.01 1 97.44 297 VAL A C 1
ATOM 2292 O O . VAL A 1 297 ? 0.07 32.75 -2.322 1 97.44 297 VAL A O 1
ATOM 2295 N N . ASP A 1 298 ? 1.093 33.531 -4.117 1 96.56 298 ASP A N 1
ATOM 2296 C CA . ASP A 1 298 ? 0.077 34.531 -4.5 1 96.56 298 ASP A CA 1
ATOM 2297 C C . ASP A 1 298 ? -1.224 33.844 -4.902 1 96.56 298 ASP A C 1
ATOM 2299 O O . ASP A 1 298 ? -2.312 34.312 -4.578 1 96.56 298 ASP A O 1
ATOM 2303 N N . PHE A 1 299 ? -1.056 32.781 -5.559 1 96.44 299 PHE A N 1
ATOM 2304 C CA . PHE A 1 299 ? -2.268 32.125 -6.066 1 96.44 299 PHE A CA 1
ATOM 2305 C C . PHE A 1 299 ? -3.141 31.641 -4.918 1 96.44 299 PHE A C 1
ATOM 2307 O O . PHE A 1 299 ? -4.363 31.578 -5.051 1 96.44 299 PHE A O 1
ATOM 2314 N N . GLN A 1 300 ? -2.543 31.312 -3.83 1 97.62 300 GLN A N 1
ATOM 2315 C CA . GLN A 1 300 ? -3.326 30.844 -2.691 1 97.62 300 GLN A CA 1
ATOM 2316 C C . GLN A 1 300 ? -4.039 32 -2.004 1 97.62 300 GLN A C 1
ATOM 2318 O O . GLN A 1 300 ? -5.113 31.828 -1.424 1 97.62 300 GLN A O 1
ATOM 2323 N N . ILE A 1 301 ? -3.443 33.219 -2.055 1 98.31 301 ILE A N 1
ATOM 2324 C CA . ILE A 1 301 ? -4.09 34.438 -1.536 1 98.31 301 ILE A CA 1
ATOM 2325 C C . ILE A 1 301 ? -5.398 34.688 -2.281 1 98.31 301 ILE A C 1
ATOM 2327 O O . ILE A 1 301 ? -6.43 34.938 -1.663 1 98.31 301 ILE A O 1
ATOM 2331 N N . GLU A 1 302 ? -5.305 34.5 -3.566 1 97.94 302 GLU A N 1
ATOM 2332 C CA . GLU A 1 302 ? -6.477 34.688 -4.418 1 97.94 302 GLU A CA 1
ATOM 2333 C C . GLU A 1 302 ? -7.574 33.688 -4.078 1 97.94 302 GLU A C 1
ATOM 2335 O O . GLU A 1 302 ? -8.75 34.031 -4.027 1 97.94 302 GLU A O 1
ATOM 2340 N N . GLN A 1 303 ? -7.203 32.5 -3.844 1 97.56 303 GLN A N 1
ATOM 2341 C CA . GLN A 1 303 ? -8.148 31.453 -3.496 1 97.56 303 GLN A CA 1
ATOM 2342 C C . GLN A 1 303 ? -8.836 31.734 -2.166 1 97.56 303 GLN A C 1
ATOM 2344 O O . GLN A 1 303 ? -10.047 31.562 -2.035 1 97.56 303 GLN A O 1
ATOM 2349 N N . VAL A 1 304 ? -8.07 32.156 -1.174 1 98.56 304 VAL A N 1
ATOM 2350 C CA . VAL A 1 304 ? -8.625 32.5 0.134 1 98.56 304 VAL A CA 1
ATOM 2351 C C . VAL A 1 304 ? -9.633 33.625 -0.008 1 98.56 304 VAL A C 1
ATOM 2353 O O . VAL A 1 304 ? -10.727 33.562 0.558 1 98.56 304 VAL A O 1
ATOM 2356 N N . ASN A 1 305 ? -9.25 34.625 -0.799 1 98.44 305 ASN A N 1
ATOM 2357 C CA . ASN A 1 305 ? -10.141 35.75 -1.013 1 98.44 305 ASN A CA 1
ATOM 2358 C C . ASN A 1 305 ? -11.461 35.312 -1.64 1 98.44 305 ASN A C 1
ATOM 2360 O O . ASN A 1 305 ? -12.531 35.75 -1.194 1 98.44 305 ASN A O 1
ATOM 2364 N N . GLU A 1 306 ? -11.359 34.5 -2.646 1 98.5 306 GLU A N 1
ATOM 2365 C CA . GLU A 1 306 ? -12.555 34.031 -3.33 1 98.5 306 GLU A CA 1
ATOM 2366 C C . GLU A 1 306 ? -13.469 33.281 -2.367 1 98.5 306 GLU A C 1
ATOM 2368 O O . GLU A 1 306 ? -14.688 33.469 -2.381 1 98.5 306 GLU A O 1
ATOM 2373 N N . GLN A 1 307 ? -12.945 32.469 -1.523 1 98.56 307 GLN A N 1
ATOM 2374 C CA . GLN A 1 307 ? -13.727 31.641 -0.612 1 98.56 307 GLN A CA 1
ATOM 2375 C C . GLN A 1 307 ? -14.375 32.469 0.481 1 98.56 307 GLN A C 1
ATOM 2377 O O . GLN A 1 307 ? -15.539 32.25 0.841 1 98.56 307 GLN A O 1
ATOM 2382 N N . VAL A 1 308 ? -13.633 33.438 1.015 1 98.44 308 VAL A N 1
ATOM 2383 C CA . VAL A 1 308 ? -14.172 34.312 2.049 1 98.44 308 VAL A CA 1
ATOM 2384 C C . VAL A 1 308 ? -15.305 35.156 1.477 1 98.44 308 VAL A C 1
ATOM 2386 O O . VAL A 1 308 ? -16.375 35.281 2.092 1 98.44 308 VAL A O 1
ATOM 2389 N N . GLN A 1 309 ? -15.102 35.688 0.263 1 98.25 309 GLN A N 1
ATOM 2390 C CA . GLN A 1 309 ? -16.125 36.5 -0.383 1 98.25 309 GLN A CA 1
ATOM 2391 C C . GLN A 1 309 ? -17.391 35.656 -0.662 1 98.25 309 GLN A C 1
ATOM 2393 O O . GLN A 1 309 ? -18.5 36.156 -0.47 1 98.25 309 GLN A O 1
ATOM 2398 N N . ASP A 1 310 ? -17.156 34.5 -1.117 1 98.56 310 ASP A N 1
ATOM 2399 C CA . ASP A 1 310 ? -18.281 33.594 -1.352 1 98.56 310 ASP A CA 1
ATOM 2400 C C . ASP A 1 310 ? -19.094 33.406 -0.076 1 98.56 310 ASP A C 1
ATOM 2402 O O . ASP A 1 310 ? -20.328 33.531 -0.091 1 98.56 310 ASP A O 1
ATOM 2406 N N . ALA A 1 311 ? -18.484 33.094 1.051 1 98.31 311 ALA A N 1
ATOM 2407 C CA . ALA A 1 311 ? -19.156 32.844 2.32 1 98.31 311 ALA A CA 1
ATOM 2408 C C . ALA A 1 311 ? -19.906 34.062 2.795 1 98.31 311 ALA A C 1
ATOM 2410 O O . ALA A 1 311 ? -21.078 33.969 3.184 1 98.31 311 ALA A O 1
ATOM 2411 N N . VAL A 1 312 ? -19.281 35.219 2.723 1 97.88 312 VAL A N 1
ATOM 2412 C CA . VAL A 1 312 ? -19.859 36.469 3.211 1 97.88 312 VAL A CA 1
ATOM 2413 C C . VAL A 1 312 ? -21.047 36.844 2.338 1 97.88 312 VAL A C 1
ATOM 2415 O O . VAL A 1 312 ? -22.094 37.281 2.85 1 97.88 312 VAL A O 1
ATOM 2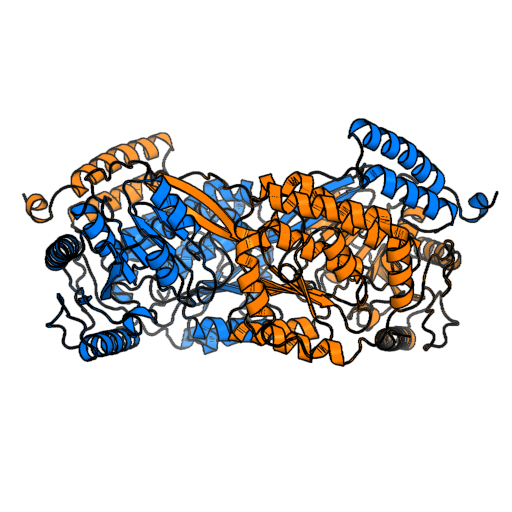418 N N . SER A 1 313 ? -20.844 36.688 1.061 1 97.81 313 SER A N 1
ATOM 2419 C CA . SER A 1 313 ? -21.922 37.031 0.138 1 97.81 313 SER A CA 1
ATOM 2420 C C . SER A 1 313 ? -23.141 36.156 0.354 1 97.81 313 SER A C 1
ATOM 2422 O O . SER A 1 313 ? -24.266 36.531 0.006 1 97.81 313 SER A O 1
ATOM 2424 N N . ARG A 1 314 ? -22.938 35.094 0.977 1 97.06 314 ARG A N 1
ATOM 2425 C CA . ARG A 1 314 ? -24.016 34.156 1.184 1 97.06 314 ARG A CA 1
ATOM 2426 C C . ARG A 1 314 ? -24.547 34.219 2.609 1 97.06 314 ARG A C 1
ATOM 2428 O O . ARG A 1 314 ? -25.328 33.375 3.033 1 97.06 314 ARG A O 1
ATOM 2435 N N . GLY A 1 315 ? -24.047 35.156 3.377 1 96.75 315 GLY A N 1
ATOM 2436 C CA . GLY A 1 315 ? -24.656 35.438 4.656 1 96.75 315 GLY A CA 1
ATOM 2437 C C . GLY A 1 315 ? -23.766 35.125 5.84 1 96.75 315 GLY A C 1
ATOM 2438 O O . GLY A 1 315 ? -24.141 35.375 6.988 1 96.75 315 GLY A O 1
ATOM 2439 N N . ALA A 1 316 ? -22.609 34.625 5.645 1 98.12 316 ALA A N 1
ATOM 2440 C CA . ALA A 1 316 ? -21.672 34.375 6.742 1 98.12 316 ALA A CA 1
ATOM 2441 C C . ALA A 1 316 ? -21.25 35.688 7.398 1 98.12 316 ALA A C 1
ATOM 2443 O O . ALA A 1 316 ? -21.109 36.719 6.727 1 98.12 316 ALA A O 1
ATOM 2444 N N . ARG A 1 317 ? -21.078 35.625 8.688 1 98.19 317 ARG A N 1
ATOM 2445 C CA . ARG A 1 317 ? -20.562 36.781 9.422 1 98.19 317 ARG A CA 1
ATOM 2446 C C . ARG A 1 317 ? -19.062 36.625 9.688 1 98.19 317 ARG A C 1
ATOM 2448 O O . ARG A 1 317 ? -18.641 35.625 10.258 1 98.19 317 ARG A O 1
ATOM 2455 N N . GLN A 1 318 ? -18.375 37.562 9.227 1 98.44 318 GLN A N 1
ATOM 2456 C CA . GLN A 1 318 ? -16.953 37.625 9.492 1 98.44 318 GLN A CA 1
ATOM 2457 C C . GLN A 1 318 ? -16.656 38.344 10.805 1 98.44 318 GLN A C 1
ATOM 2459 O O . GLN A 1 318 ? -16.953 39.531 10.938 1 98.44 318 GLN A O 1
ATOM 2464 N N . LEU A 1 319 ? -16.016 37.656 11.742 1 98.5 319 LEU A N 1
ATOM 2465 C CA . LEU A 1 319 ? -15.883 38.188 13.086 1 98.5 319 LEU A CA 1
ATOM 2466 C C . LEU A 1 319 ? -14.492 38.781 13.297 1 98.5 319 LEU A C 1
ATOM 2468 O O . LEU A 1 319 ? -14.281 39.594 14.219 1 98.5 319 LEU A O 1
ATOM 2472 N N . THR A 1 320 ? -13.539 38.281 12.602 1 98.19 320 THR A N 1
ATOM 2473 C CA . THR A 1 320 ? -12.188 38.812 12.648 1 98.19 320 THR A CA 1
ATOM 2474 C C . THR A 1 320 ? -11.625 39 11.242 1 98.19 320 THR A C 1
ATOM 2476 O O . THR A 1 320 ? -12.148 38.406 10.281 1 98.19 320 THR A O 1
ATOM 2479 N N . GLY A 1 321 ? -10.562 39.844 11.031 1 96.75 321 GLY A N 1
ATOM 2480 C CA . GLY A 1 321 ? -9.867 40.031 9.773 1 96.75 321 GLY A CA 1
ATOM 2481 C C . GLY A 1 321 ? -10.648 40.875 8.773 1 96.75 321 GLY A C 1
ATOM 2482 O O . GLY A 1 321 ? -10.414 40.781 7.566 1 96.75 321 GLY A O 1
ATOM 2483 N N . GLN A 1 322 ? -11.539 41.688 9.227 1 94.44 322 GLN A N 1
ATOM 2484 C CA . GLN A 1 322 ? -12.422 42.438 8.367 1 94.44 322 GLN A CA 1
ATOM 2485 C C . GLN A 1 322 ? -11.648 43.531 7.617 1 94.44 322 GLN A C 1
ATOM 2487 O O . GLN A 1 322 ? -12.086 44 6.562 1 94.44 322 GLN A O 1
ATOM 2492 N N . ASP A 1 323 ? -10.57 43.875 8.102 1 94.38 323 ASP A N 1
ATOM 2493 C CA . ASP A 1 323 ? -9.812 44.969 7.512 1 94.38 323 ASP A CA 1
ATOM 2494 C C . ASP A 1 323 ? -8.891 44.469 6.406 1 94.38 323 ASP A C 1
ATOM 2496 O O . ASP A 1 323 ? -8.234 45.281 5.734 1 94.38 323 ASP A O 1
ATOM 2500 N N . TRP A 1 324 ? -8.75 43.188 6.219 1 97.12 324 TRP A N 1
ATOM 2501 C CA . TRP A 1 324 ? -7.91 42.656 5.152 1 97.12 324 TRP A CA 1
ATOM 2502 C C . TRP A 1 324 ? -8.414 43.094 3.785 1 97.12 324 TRP A C 1
ATOM 2504 O O . TRP A 1 324 ? -9.617 43.094 3.516 1 97.12 324 TRP A O 1
ATOM 2514 N N . ASP A 1 325 ? -7.52 43.531 2.898 1 95.88 325 ASP A N 1
ATOM 2515 C CA . ASP A 1 325 ? -7.891 44.156 1.634 1 95.88 325 ASP A CA 1
ATOM 2516 C C . ASP A 1 325 ? -8.109 43.125 0.542 1 95.88 325 ASP A C 1
ATOM 2518 O O . ASP A 1 325 ? -8.406 43.469 -0.602 1 95.88 325 ASP A O 1
ATOM 2522 N N . GLY A 1 326 ? -7.871 41.906 0.848 1 95.56 326 GLY A N 1
ATOM 2523 C CA . GLY A 1 326 ? -8.07 40.844 -0.135 1 95.56 326 GLY A CA 1
ATOM 2524 C C . GLY A 1 326 ? -6.855 40.625 -1.018 1 95.56 326 GLY A C 1
ATOM 2525 O O . GLY A 1 326 ? -6.867 39.719 -1.877 1 95.56 326 GLY A O 1
ATOM 2526 N N . ARG A 1 327 ? -5.715 41.25 -0.761 1 94.81 327 ARG A N 1
ATOM 2527 C CA . ARG A 1 327 ? -4.559 41.188 -1.649 1 94.81 327 ARG A CA 1
ATOM 2528 C C . ARG A 1 327 ? -3.275 40.938 -0.86 1 94.81 327 ARG A C 1
ATOM 2530 O O . ARG A 1 327 ? -2.322 40.375 -1.38 1 94.81 327 ARG A O 1
ATOM 2537 N N . SER A 1 328 ? -3.295 41.5 0.336 1 97.81 328 SER A N 1
ATOM 2538 C CA . SER A 1 328 ? -2.086 41.406 1.148 1 97.81 328 SER A CA 1
ATOM 2539 C C . SER A 1 328 ? -1.75 39.938 1.471 1 97.81 328 SER A C 1
ATOM 2541 O O . SER A 1 328 ? -2.645 39.156 1.745 1 97.81 328 SER A O 1
ATOM 2543 N N . ALA A 1 329 ? -0.452 39.656 1.498 1 97.88 329 ALA A N 1
ATOM 2544 C CA . ALA A 1 329 ? -0.001 38.312 1.88 1 97.88 329 ALA A CA 1
ATOM 2545 C C . ALA A 1 329 ? -0.159 38.094 3.381 1 97.88 329 ALA A C 1
ATOM 2547 O O . ALA A 1 329 ? -0.098 36.938 3.855 1 97.88 329 ALA A O 1
ATOM 2548 N N . LEU A 1 330 ? -0.208 39.156 4.113 1 98.19 330 LEU A N 1
ATOM 2549 C CA . LEU A 1 330 ? -0.475 39.062 5.547 1 98.19 330 LEU A CA 1
ATOM 2550 C C . LEU A 1 330 ? -1.974 38.969 5.812 1 98.19 330 LEU A C 1
ATOM 2552 O O . LEU A 1 330 ? -2.59 39.938 6.25 1 98.19 330 LEU A O 1
ATOM 2556 N N . ILE A 1 331 ? -2.521 37.875 5.547 1 98.56 331 ILE A N 1
ATOM 2557 C CA . ILE A 1 331 ? -3.934 37.625 5.824 1 98.56 331 ILE A CA 1
ATOM 2558 C C . ILE A 1 331 ? -4.133 37.406 7.32 1 98.56 331 ILE A C 1
ATOM 2560 O O . ILE A 1 331 ? -3.604 36.438 7.887 1 98.56 331 ILE A O 1
ATOM 2564 N N . PRO A 1 332 ? -4.844 38.25 8.023 1 98.12 332 PRO A N 1
ATOM 2565 C CA . PRO A 1 332 ? -5.125 37.969 9.438 1 98.12 332 PRO A CA 1
ATOM 2566 C C . PRO A 1 332 ? -6.051 36.781 9.648 1 98.12 332 PRO A C 1
ATOM 2568 O O . PRO A 1 332 ? -6.711 36.344 8.703 1 98.12 332 PRO A O 1
ATOM 2571 N N . PRO A 1 333 ? -6.055 36.25 10.883 1 98.5 333 PRO A N 1
ATOM 2572 C CA . PRO A 1 333 ? -7.047 35.219 11.141 1 98.5 333 PRO A CA 1
ATOM 2573 C C . PRO A 1 333 ? -8.469 35.625 10.789 1 98.5 333 PRO A C 1
ATOM 2575 O O . PRO A 1 333 ? -8.898 36.719 11.164 1 98.5 333 PRO A O 1
ATOM 2578 N N . ILE A 1 334 ? -9.094 34.844 10.016 1 98.81 334 ILE A N 1
ATOM 2579 C CA . ILE A 1 334 ? -10.477 35.125 9.633 1 98.81 334 ILE A CA 1
ATOM 2580 C C . ILE A 1 334 ? -11.398 34.062 10.219 1 98.81 334 ILE A C 1
ATOM 2582 O O . ILE A 1 334 ? -11.273 32.875 9.898 1 98.81 334 ILE A O 1
ATOM 2586 N N . LEU A 1 335 ? -12.227 34.469 11.125 1 98.75 335 LEU A N 1
ATOM 2587 C CA . LEU A 1 335 ? -13.25 33.625 11.719 1 98.75 335 LEU A CA 1
ATOM 2588 C C . LEU A 1 335 ? -14.617 33.875 11.109 1 98.75 335 LEU A C 1
ATOM 2590 O O . LEU A 1 335 ? -15.102 35.031 11.148 1 98.75 335 LEU A O 1
ATOM 2594 N N . LEU A 1 336 ? -15.195 32.875 10.492 1 98.75 336 LEU A N 1
ATOM 2595 C CA . LEU A 1 336 ? -16.516 33 9.867 1 98.75 336 LEU A CA 1
ATOM 2596 C C . LEU A 1 336 ? -17.547 32.188 10.625 1 98.75 336 LEU A C 1
ATOM 2598 O O . LEU A 1 336 ? -17.312 31.016 10.938 1 98.75 336 LEU A O 1
ATOM 2602 N N . VAL A 1 337 ? -18.656 32.75 10.969 1 98.12 337 VAL A N 1
ATOM 2603 C CA . VAL A 1 337 ? -19.766 32.062 11.602 1 98.12 337 VAL A CA 1
ATOM 2604 C C . VAL A 1 337 ? -21 32.156 10.711 1 98.12 337 VAL A C 1
ATOM 2606 O O . VAL A 1 337 ? -21.047 32.938 9.773 1 98.12 337 VAL A O 1
ATOM 2609 N N . ASP A 1 338 ? -21.984 31.203 10.984 1 95.88 338 ASP A N 1
ATOM 2610 C CA . ASP A 1 338 ? -23.203 31.125 10.188 1 95.88 338 ASP A CA 1
ATOM 2611 C C . ASP A 1 338 ? -22.891 30.859 8.719 1 95.88 338 ASP A C 1
ATOM 2613 O O . ASP A 1 338 ? -23.438 31.516 7.832 1 95.88 338 ASP A O 1
ATOM 2617 N N . VAL A 1 339 ? -21.906 30.078 8.5 1 97.25 339 VAL A N 1
ATOM 2618 C CA . VAL A 1 339 ? -21.438 29.719 7.16 1 97.25 339 VAL A CA 1
ATOM 2619 C C . VAL A 1 339 ? -22.344 28.656 6.555 1 97.25 339 VAL A C 1
ATOM 2621 O O . VAL A 1 339 ? -22.609 27.625 7.184 1 97.25 339 VAL A O 1
ATOM 2624 N N . PRO A 1 340 ? -22.859 28.891 5.324 1 95.94 340 PRO A N 1
ATOM 2625 C CA . PRO A 1 340 ? -23.625 27.828 4.676 1 95.94 340 PRO A CA 1
ATOM 2626 C C . PRO A 1 340 ? -22.781 26.578 4.406 1 95.94 340 PRO A C 1
ATOM 2628 O O . PRO A 1 340 ? -21.609 26.688 4.051 1 95.94 340 PRO A O 1
ATOM 2631 N N . GLU A 1 341 ? -23.438 25.469 4.477 1 94.69 341 GLU A N 1
ATOM 2632 C CA . GLU A 1 341 ? -22.734 24.188 4.328 1 94.69 341 GLU A CA 1
ATOM 2633 C C . GLU A 1 341 ? -22.141 24.047 2.932 1 94.69 341 GLU A C 1
ATOM 2635 O O . GLU A 1 341 ? -21.141 23.344 2.746 1 94.69 341 GLU A O 1
ATOM 2640 N N . ASP A 1 342 ? -22.703 24.672 1.979 1 95.81 342 ASP A N 1
ATOM 2641 C CA . ASP A 1 342 ? -22.266 24.5 0.599 1 95.81 342 ASP A CA 1
ATOM 2642 C C . ASP A 1 342 ? -21.312 25.625 0.181 1 95.81 342 ASP A C 1
ATOM 2644 O O . ASP A 1 342 ? -21 25.766 -1.001 1 95.81 342 ASP A O 1
ATOM 2648 N N . ALA A 1 343 ? -20.938 26.531 1.139 1 98.12 343 ALA A N 1
ATOM 2649 C CA . ALA A 1 343 ? -19.953 27.578 0.845 1 98.12 343 ALA A CA 1
ATOM 2650 C C . ALA A 1 343 ? -18.609 26.953 0.439 1 98.12 343 ALA A C 1
ATOM 2652 O O . ALA A 1 343 ? -18.266 25.875 0.904 1 98.12 343 ALA A O 1
ATOM 2653 N N . LEU A 1 344 ? -17.844 27.656 -0.363 1 98.38 344 LEU A N 1
ATOM 2654 C CA . LEU A 1 344 ? -16.547 27.172 -0.849 1 98.38 344 LEU A CA 1
ATOM 2655 C C . LEU A 1 344 ? -15.586 26.922 0.31 1 98.38 344 LEU A C 1
ATOM 2657 O O . LEU A 1 344 ? -14.805 25.984 0.281 1 98.38 344 LEU A O 1
ATOM 2661 N N . VAL A 1 345 ? -15.664 27.734 1.408 1 98.31 345 VAL A N 1
ATOM 2662 C CA . VAL A 1 345 ? -14.773 27.625 2.559 1 98.31 345 VAL A CA 1
ATOM 2663 C C . VAL A 1 345 ? -15.062 26.328 3.314 1 98.31 345 VAL A C 1
ATOM 2665 O O . VAL A 1 345 ? -14.234 25.875 4.109 1 98.31 345 VAL A O 1
ATOM 2668 N N . VAL A 1 346 ? -16.203 25.688 3.01 1 98.19 346 VAL A N 1
ATOM 2669 C CA . VAL A 1 346 ? -16.578 24.453 3.68 1 98.19 346 VAL A CA 1
ATOM 2670 C C . VAL A 1 346 ? -16.297 23.266 2.764 1 98.19 346 VAL A C 1
ATOM 2672 O O . VAL A 1 346 ? -15.898 22.188 3.23 1 98.19 346 VAL A O 1
ATOM 2675 N N . THR A 1 347 ? -16.375 23.422 1.407 1 97.44 347 THR A N 1
ATOM 2676 C CA . THR A 1 347 ? -16.391 22.281 0.491 1 97.44 347 THR A CA 1
ATOM 2677 C C . THR A 1 347 ? -15.039 22.109 -0.184 1 97.44 347 THR A C 1
ATOM 2679 O O . THR A 1 347 ? -14.727 21.016 -0.677 1 97.44 347 THR A O 1
ATOM 2682 N N . GLU A 1 348 ? -14.227 23.156 -0.207 1 97.31 348 GLU A N 1
ATOM 2683 C CA . GLU A 1 348 ? -12.914 23.125 -0.852 1 97.31 348 GLU A CA 1
ATOM 2684 C C . GLU A 1 348 ? -11.797 23.422 0.144 1 97.31 348 GLU A C 1
ATOM 2686 O O . GLU A 1 348 ? -12.008 24.156 1.116 1 97.31 348 GLU A O 1
ATOM 2691 N N . GLU A 1 349 ? -10.688 22.828 -0.074 1 97.62 349 GLU A N 1
ATOM 2692 C CA . GLU A 1 349 ? -9.539 23.141 0.771 1 97.62 349 GLU A CA 1
ATOM 2693 C C . GLU A 1 349 ? -9.172 24.625 0.669 1 97.62 349 GLU A C 1
ATOM 2695 O O . GLU A 1 349 ? -9.023 25.156 -0.432 1 97.62 349 GLU A O 1
ATOM 2700 N N . THR A 1 350 ? -9.07 25.266 1.813 1 98.19 350 THR A N 1
ATOM 2701 C CA . THR A 1 350 ? -8.766 26.688 1.854 1 98.19 350 THR A CA 1
ATOM 2702 C C . THR A 1 350 ? -7.254 26.922 1.837 1 98.19 350 THR A C 1
ATOM 2704 O O . THR A 1 350 ? -6.75 27.688 1.008 1 98.19 350 THR A O 1
ATOM 2707 N N . PHE A 1 351 ? -6.574 26.188 2.744 1 98.19 351 PHE A N 1
ATOM 2708 C CA . PHE A 1 351 ? -5.121 26.312 2.822 1 98.19 351 PHE A CA 1
ATOM 2709 C C . PHE A 1 351 ? -4.719 27.766 3.074 1 98.19 351 PHE A C 1
ATOM 2711 O O . PHE A 1 351 ? -3.896 28.312 2.344 1 98.19 351 PHE A O 1
ATOM 2718 N N . GLY A 1 352 ? -5.262 28.375 4.055 1 98.5 352 GLY A N 1
ATOM 2719 C CA . GLY A 1 352 ? -5.102 29.734 4.551 1 98.5 352 GLY A CA 1
ATOM 2720 C C . GLY A 1 352 ? -5.695 29.938 5.934 1 98.5 352 GLY A C 1
ATOM 2721 O O . GLY A 1 352 ? -6.297 29.031 6.496 1 98.5 352 GLY A O 1
ATOM 2722 N N . PRO A 1 353 ? -5.488 31.094 6.512 1 98.62 353 PRO A N 1
ATOM 2723 C CA . PRO A 1 353 ? -5.859 31.297 7.914 1 98.62 353 PRO A CA 1
ATOM 2724 C C . PRO A 1 353 ? -7.336 31.656 8.086 1 98.62 353 PRO A C 1
ATOM 2726 O O . PRO A 1 353 ? -7.664 32.656 8.703 1 98.62 353 PRO A O 1
ATOM 2729 N N . VAL A 1 354 ? -8.227 30.797 7.578 1 98.81 354 VAL A N 1
ATOM 2730 C CA . VAL A 1 354 ? -9.68 30.953 7.656 1 98.81 354 VAL A CA 1
ATOM 2731 C C . VAL A 1 354 ? -10.281 29.781 8.422 1 98.81 354 VAL A C 1
ATOM 2733 O O . VAL A 1 354 ? -10.016 28.625 8.102 1 98.81 354 VAL A O 1
ATOM 2736 N N . ILE A 1 355 ? -11.062 30.047 9.445 1 98.69 355 ILE A N 1
ATOM 2737 C CA . ILE A 1 355 ? -11.727 29.016 10.227 1 98.69 355 ILE A CA 1
ATOM 2738 C C . ILE A 1 355 ? -13.242 29.203 10.172 1 98.69 355 ILE A C 1
ATOM 2740 O O . ILE A 1 355 ? -13.789 30.031 10.906 1 98.69 355 ILE A O 1
ATOM 2744 N N . PRO A 1 356 ? -13.906 28.547 9.328 1 98.75 356 PRO A N 1
ATOM 2745 C CA . PRO A 1 356 ? -15.367 28.516 9.406 1 98.75 356 PRO A CA 1
ATOM 2746 C C . PRO A 1 356 ? -15.875 27.75 10.625 1 98.75 356 PRO A C 1
ATOM 2748 O O . PRO A 1 356 ? -15.445 26.625 10.883 1 98.75 356 PRO A O 1
ATOM 2751 N N . VAL A 1 357 ? -16.766 28.359 11.375 1 98.56 357 VAL A N 1
ATOM 2752 C CA . VAL A 1 357 ? -17.344 27.75 12.57 1 98.56 357 VAL A CA 1
ATOM 2753 C C . VAL A 1 357 ? -18.797 27.344 12.281 1 98.56 357 VAL A C 1
ATOM 2755 O O . VAL A 1 357 ? -19.625 28.172 11.93 1 98.56 357 VAL A O 1
ATOM 2758 N N . LEU A 1 358 ? -19 26.125 12.359 1 98.25 358 LEU A N 1
ATOM 2759 C CA . LEU A 1 358 ? -20.328 25.547 12.18 1 98.25 358 LEU A CA 1
ATOM 2760 C C . LEU A 1 358 ? -20.844 24.969 13.492 1 98.25 358 LEU A C 1
ATOM 2762 O O . LEU A 1 358 ? -20.078 24.703 14.406 1 98.25 358 LEU A O 1
ATOM 2766 N N . SER A 1 359 ? -22.141 24.859 13.641 1 97.62 359 SER A N 1
ATOM 2767 C CA . SER A 1 359 ? -22.734 24.297 14.852 1 97.62 359 SER A CA 1
ATOM 2768 C C . SER A 1 359 ? -23.406 22.969 14.578 1 97.62 359 SER A C 1
ATOM 2770 O O . SER A 1 359 ? -23.703 22.641 13.422 1 97.62 359 SER A O 1
ATOM 2772 N N . PHE A 1 360 ? -23.562 22.156 15.547 1 98.19 360 PHE A N 1
ATOM 2773 C CA . PHE A 1 360 ? -24.281 20.891 15.461 1 98.19 360 PHE A CA 1
ATOM 2774 C C . PHE A 1 360 ? -25.031 20.609 16.75 1 98.19 360 PHE A C 1
ATOM 2776 O O . PHE A 1 360 ? -24.781 21.25 17.781 1 98.19 360 PHE A O 1
ATOM 2783 N N . SER A 1 361 ? -25.984 19.656 16.688 1 98.06 361 SER A N 1
ATOM 2784 C CA . SER A 1 361 ? -26.828 19.406 17.844 1 98.06 361 SER A CA 1
ATOM 2785 C C . SER A 1 361 ? -26.719 17.969 18.328 1 98.06 361 SER A C 1
ATOM 2787 O O . SER A 1 361 ? -27.031 17.656 19.469 1 98.06 361 SER A O 1
ATOM 2789 N N . SER A 1 362 ? -26.344 17.094 17.359 1 97.88 362 SER A N 1
ATOM 2790 C CA . SER A 1 362 ? -26.297 15.688 17.75 1 97.88 362 SER A CA 1
ATOM 2791 C C . SER A 1 362 ? -25.031 15.008 17.219 1 97.88 362 SER A C 1
ATOM 2793 O O . SER A 1 362 ? -24.453 15.469 16.234 1 97.88 362 SER A O 1
ATOM 2795 N N . GLU A 1 363 ? -24.656 13.992 17.938 1 97.75 363 GLU A N 1
ATOM 2796 C CA . GLU A 1 363 ? -23.5 13.18 17.531 1 97.75 363 GLU A CA 1
ATOM 2797 C C . GLU A 1 363 ? -23.672 12.641 16.109 1 97.75 363 GLU A C 1
ATOM 2799 O O . GLU A 1 363 ? -22.766 12.734 15.297 1 97.75 363 GLU A O 1
ATOM 2804 N N . ARG A 1 364 ? -24.797 12.062 15.773 1 97.5 364 ARG A N 1
ATOM 2805 C CA . ARG A 1 364 ? -25.078 11.492 14.453 1 97.5 364 ARG A CA 1
ATOM 2806 C C . ARG A 1 364 ? -24.969 12.547 13.367 1 97.5 364 ARG A C 1
ATOM 2808 O O . ARG A 1 364 ? -24.344 12.312 12.328 1 97.5 364 ARG A O 1
ATOM 2815 N N . GLU A 1 365 ? -25.516 13.664 13.625 1 97.62 365 GLU A N 1
ATOM 2816 C CA . GLU A 1 365 ? -25.531 14.75 12.648 1 97.62 365 GLU A CA 1
ATOM 2817 C C . GLU A 1 365 ? -24.109 15.195 12.305 1 97.62 365 GLU A C 1
ATOM 2819 O O . GLU A 1 365 ? -23.766 15.352 11.133 1 97.62 365 GLU A O 1
ATOM 2824 N N . VAL A 1 366 ? -23.266 15.453 13.328 1 98.44 366 VAL A N 1
ATOM 2825 C CA . VAL A 1 366 ? -21.938 16.031 13.094 1 98.44 366 VAL A CA 1
ATOM 2826 C C . VAL A 1 366 ? -21.047 15 12.391 1 98.44 366 VAL A C 1
ATOM 2828 O O . VAL A 1 366 ? -20.219 15.367 11.562 1 98.44 366 VAL A O 1
ATOM 2831 N N . ILE A 1 367 ? -21.25 13.719 12.688 1 98.44 367 ILE A N 1
ATOM 2832 C CA . ILE A 1 367 ? -20.5 12.672 12.016 1 98.44 367 ILE A CA 1
ATOM 2833 C C . ILE A 1 367 ? -20.844 12.664 10.523 1 98.44 367 ILE A C 1
ATOM 2835 O O . ILE A 1 367 ? -19.953 12.625 9.68 1 98.44 367 ILE A O 1
ATOM 2839 N N . ASP A 1 368 ? -22.156 12.727 10.203 1 97.75 368 ASP A N 1
ATOM 2840 C CA . ASP A 1 368 ? -22.609 12.742 8.812 1 97.75 368 ASP A CA 1
ATOM 2841 C C . ASP A 1 368 ? -22.031 13.945 8.062 1 97.75 368 ASP A C 1
ATOM 2843 O O . ASP A 1 368 ? -21.562 13.805 6.934 1 97.75 368 ASP A O 1
ATOM 2847 N N . ARG A 1 369 ? -22.078 15.07 8.688 1 98.06 369 ARG A N 1
ATOM 2848 C CA . ARG A 1 369 ? -21.609 16.297 8.07 1 98.06 369 ARG A CA 1
ATOM 2849 C C . ARG A 1 369 ? -20.078 16.297 7.91 1 98.06 369 ARG A C 1
ATOM 2851 O O . ARG A 1 369 ? -19.562 16.719 6.883 1 98.06 369 ARG A O 1
ATOM 2858 N N . ALA A 1 370 ? -19.375 15.812 8.906 1 98.31 370 ALA A N 1
ATOM 2859 C CA . ALA A 1 370 ? -17.922 15.742 8.859 1 98.31 370 ALA A CA 1
ATOM 2860 C C . ALA A 1 370 ? -17.453 14.805 7.746 1 98.31 370 ALA A C 1
ATOM 2862 O O . ALA A 1 370 ? -16.406 15.023 7.137 1 98.31 370 ALA A O 1
ATOM 2863 N N . ASN A 1 371 ? -18.234 13.789 7.441 1 97.44 371 ASN A N 1
ATOM 2864 C CA . ASN A 1 371 ? -17.875 12.797 6.438 1 97.44 371 ASN A CA 1
ATOM 2865 C C . ASN A 1 371 ? -18.391 13.188 5.051 1 97.44 371 ASN A C 1
ATOM 2867 O O . ASN A 1 371 ? -18.016 12.562 4.055 1 97.44 371 ASN A O 1
ATOM 2871 N N . ASP A 1 372 ? -19.219 14.234 4.98 1 96.69 372 ASP A N 1
ATOM 2872 C CA . ASP A 1 372 ? -19.766 14.672 3.699 1 96.69 372 ASP A CA 1
ATOM 2873 C C . ASP A 1 372 ? -18.766 15.516 2.93 1 96.69 372 ASP A C 1
ATOM 2875 O O . ASP A 1 372 ? -18.984 16.703 2.703 1 96.69 372 ASP A O 1
ATOM 2879 N N . THR A 1 373 ? -17.719 14.969 2.508 1 97.06 373 THR A N 1
ATOM 2880 C CA . THR A 1 373 ? -16.609 15.523 1.751 1 97.06 373 THR A CA 1
ATOM 2881 C C . THR A 1 373 ? -15.82 14.422 1.049 1 97.06 373 THR A C 1
ATOM 2883 O O . THR A 1 373 ? -15.789 13.281 1.516 1 97.06 373 THR A O 1
ATOM 2886 N N . PRO A 1 374 ? -15.258 14.719 -0.13 1 96.69 374 PRO A N 1
ATOM 2887 C CA . PRO A 1 374 ? -14.422 13.695 -0.77 1 96.69 374 PRO A CA 1
ATOM 2888 C C . PRO A 1 374 ? -13.086 13.492 -0.059 1 96.69 374 PRO A C 1
ATOM 2890 O O . PRO A 1 374 ? -12.359 12.539 -0.366 1 96.69 374 PRO A O 1
ATOM 2893 N N . PHE A 1 375 ? -12.742 14.359 0.897 1 97.81 375 PHE A N 1
ATOM 2894 C CA . PHE A 1 375 ? -11.453 14.305 1.586 1 97.81 375 PHE A CA 1
ATOM 2895 C C . PHE A 1 375 ? -11.539 13.422 2.822 1 97.81 375 PHE A C 1
ATOM 2897 O O . PHE A 1 375 ? -12.625 13.195 3.355 1 97.81 375 PHE A O 1
ATOM 2904 N N . GLY A 1 376 ? -10.422 12.844 3.254 1 98.19 376 GLY A N 1
ATOM 2905 C CA . GLY A 1 376 ? -10.297 12.039 4.461 1 98.19 376 GLY A CA 1
ATOM 2906 C C . GLY A 1 376 ? -8.875 11.984 4.996 1 98.19 376 GLY A C 1
ATOM 2907 O O . GLY A 1 376 ? -8.336 10.898 5.223 1 98.19 376 GLY A O 1
ATOM 2908 N N . LEU A 1 377 ? -8.266 13.148 5.27 1 98.38 377 LEU A N 1
ATOM 2909 C CA . LEU A 1 377 ? -6.879 13.18 5.715 1 98.38 377 LEU A CA 1
ATOM 2910 C C . LEU A 1 377 ? -6.789 13.055 7.23 1 98.38 377 LEU A C 1
ATOM 2912 O O . LEU A 1 377 ? -6.383 12.008 7.746 1 98.38 377 LEU A O 1
ATOM 2916 N N . THR A 1 378 ? -7.211 14.141 7.945 1 98.44 378 THR A N 1
ATOM 2917 C CA . THR A 1 378 ? -7.172 14.07 9.398 1 98.44 378 THR A CA 1
ATOM 2918 C C . THR A 1 378 ? -8.43 14.688 10.008 1 98.44 378 THR A C 1
ATOM 2920 O O . THR A 1 378 ? -9.312 15.148 9.281 1 98.44 378 THR A O 1
ATOM 2923 N N . GLY A 1 379 ? -8.555 14.602 11.305 1 98.56 379 GLY A N 1
ATOM 2924 C CA . GLY A 1 379 ? -9.578 15.25 12.117 1 98.56 379 GLY A CA 1
ATOM 2925 C C . GLY A 1 379 ? -9.242 15.266 13.594 1 98.56 379 GLY A C 1
ATOM 2926 O O . GLY A 1 379 ? -8.188 14.773 14.008 1 98.56 379 GLY A O 1
ATOM 2927 N N . SER A 1 380 ? -10.07 15.906 14.344 1 98.69 380 SER A N 1
ATOM 2928 C CA . SER A 1 380 ? -9.938 15.914 15.797 1 98.69 380 SER A CA 1
ATOM 2929 C C . SER A 1 380 ? -11.297 15.93 16.484 1 98.69 380 SER A C 1
ATOM 2931 O O . SER A 1 380 ? -12.266 16.453 15.938 1 98.69 380 SER A O 1
ATOM 2933 N N . VAL A 1 381 ? -11.328 15.289 17.609 1 98.69 381 VAL A N 1
ATOM 2934 C CA . VAL A 1 381 ? -12.547 15.203 18.406 1 98.69 381 VAL A CA 1
ATOM 2935 C C . VAL A 1 381 ? -12.25 15.617 19.844 1 98.69 381 VAL A C 1
ATOM 2937 O O . VAL A 1 381 ? -11.305 15.125 20.469 1 98.69 381 VAL A O 1
ATOM 2940 N N . TRP A 1 382 ? -13.07 16.547 20.359 1 97.94 382 TRP A N 1
ATOM 2941 C CA . TRP A 1 382 ? -12.867 17.094 21.688 1 97.94 382 TRP A CA 1
ATOM 2942 C C . TRP A 1 382 ? -14.094 16.859 22.578 1 97.94 382 TRP A C 1
ATOM 2944 O O . TRP A 1 382 ? -15.188 17.344 22.266 1 97.94 382 TRP A O 1
ATOM 2954 N N . SER A 1 383 ? -13.938 16.125 23.609 1 97.12 383 SER A N 1
ATOM 2955 C CA . SER A 1 383 ? -14.961 15.82 24.594 1 97.12 383 SER A CA 1
ATOM 2956 C C . SER A 1 383 ? -14.336 15.32 25.891 1 97.12 383 SER A C 1
ATOM 2958 O O . SER A 1 383 ? -13.344 14.594 25.875 1 97.12 383 SER A O 1
ATOM 2960 N N . ALA A 1 384 ? -14.914 15.719 26.984 1 94.75 384 ALA A N 1
ATOM 2961 C CA . ALA A 1 384 ? -14.492 15.164 28.266 1 94.75 384 ALA A CA 1
ATOM 2962 C C . ALA A 1 384 ? -14.898 13.695 28.391 1 94.75 384 ALA A C 1
ATOM 2964 O O . ALA A 1 384 ? -14.281 12.93 29.141 1 94.75 384 ALA A O 1
ATOM 2965 N N . ASP A 1 385 ? -15.953 13.352 27.734 1 95.62 385 ASP A N 1
ATOM 2966 C CA . ASP A 1 385 ? -16.359 11.953 27.641 1 95.62 385 ASP A CA 1
ATOM 2967 C C . ASP A 1 385 ? -15.492 11.195 26.641 1 95.62 385 ASP A C 1
ATOM 2969 O O . ASP A 1 385 ? -15.805 11.148 25.438 1 95.62 385 ASP A O 1
ATOM 2973 N N . ILE A 1 386 ? -14.508 10.531 27.156 1 95.38 386 ILE A N 1
ATOM 2974 C CA . ILE A 1 386 ? -13.5 9.883 26.328 1 95.38 386 ILE A CA 1
ATOM 2975 C C . ILE A 1 386 ? -14.141 8.789 25.484 1 95.38 386 ILE A C 1
ATOM 2977 O O . ILE A 1 386 ? -13.734 8.555 24.344 1 95.38 386 ILE A O 1
ATOM 2981 N N . ASP A 1 387 ? -15.141 8.117 26 1 96.19 387 ASP A N 1
ATOM 2982 C CA . ASP A 1 387 ? -15.828 7.074 25.234 1 96.19 387 ASP A CA 1
ATOM 2983 C C . ASP A 1 387 ? -16.547 7.664 24.031 1 96.19 387 ASP A C 1
ATOM 2985 O O . ASP A 1 387 ? -16.531 7.078 22.953 1 96.19 387 ASP A O 1
ATOM 2989 N N . ARG A 1 388 ? -17.156 8.812 24.25 1 96.94 388 ARG A N 1
ATOM 2990 C CA . ARG A 1 388 ? -17.781 9.523 23.141 1 96.94 388 ARG A CA 1
ATOM 2991 C C . ARG A 1 388 ? -16.75 9.93 22.094 1 96.94 388 ARG A C 1
ATOM 2993 O O . ARG A 1 388 ? -16.953 9.734 20.906 1 96.94 388 ARG A O 1
ATOM 3000 N N . ALA A 1 389 ? -15.656 10.5 22.594 1 97.62 389 ALA A N 1
ATOM 3001 C CA . ALA A 1 389 ? -14.609 10.961 21.688 1 97.62 389 ALA A CA 1
ATOM 3002 C C . ALA A 1 389 ? -14.07 9.805 20.844 1 97.62 389 ALA A C 1
ATOM 3004 O O . ALA A 1 389 ? -13.859 9.961 19.641 1 97.62 389 ALA A O 1
ATOM 3005 N N . ARG A 1 390 ? -13.898 8.695 21.422 1 97.25 390 ARG A N 1
ATOM 3006 C CA . ARG A 1 390 ? -13.383 7.523 20.734 1 97.25 390 ARG A CA 1
ATOM 3007 C C . ARG A 1 390 ? -14.391 7.004 19.719 1 97.25 390 ARG A C 1
ATOM 3009 O O . ARG A 1 390 ? -14.023 6.641 18.594 1 97.25 390 ARG A O 1
ATOM 3016 N N . ARG A 1 391 ? -15.648 6.945 20.109 1 97.31 391 ARG A N 1
ATOM 3017 C CA . ARG A 1 391 ? -16.703 6.488 19.219 1 97.31 391 ARG A CA 1
ATOM 3018 C C . ARG A 1 391 ? -16.797 7.395 17.984 1 97.31 391 ARG A C 1
ATOM 3020 O O . ARG A 1 391 ? -16.922 6.91 16.859 1 97.31 391 ARG A O 1
ATOM 3027 N N . VAL A 1 392 ? -16.734 8.672 18.219 1 98.56 392 VAL A N 1
ATOM 3028 C CA . VAL A 1 392 ? -16.828 9.641 17.125 1 98.56 392 VAL A CA 1
ATOM 3029 C C . VAL A 1 392 ? -15.586 9.539 16.25 1 98.56 392 VAL A C 1
ATOM 3031 O O . VAL A 1 392 ? -15.695 9.562 15.016 1 98.56 392 VAL A O 1
ATOM 3034 N N . ALA A 1 393 ? -14.414 9.445 16.844 1 98.5 393 ALA A N 1
ATOM 3035 C CA . ALA A 1 393 ? -13.18 9.258 16.078 1 98.5 393 ALA A CA 1
ATOM 3036 C C . ALA A 1 393 ? -13.266 8.039 15.172 1 98.5 393 ALA A C 1
ATOM 3038 O O . ALA A 1 393 ? -12.852 8.078 14.016 1 98.5 393 ALA A O 1
ATOM 3039 N N . GLY A 1 394 ? -13.836 6.992 15.68 1 97.5 394 GLY A N 1
ATOM 3040 C CA . GLY A 1 394 ? -14 5.758 14.93 1 97.5 394 GLY A CA 1
ATOM 3041 C C . GLY A 1 394 ? -14.969 5.895 13.773 1 97.5 394 GLY A C 1
ATOM 3042 O O . GLY A 1 394 ? -14.867 5.172 12.781 1 97.5 394 GLY A O 1
ATOM 3043 N N . ALA A 1 395 ? -15.875 6.844 13.859 1 97.44 395 ALA A N 1
ATOM 3044 C CA . ALA A 1 395 ? -16.922 7.023 12.844 1 97.44 395 ALA A CA 1
ATOM 3045 C C . ALA A 1 395 ? -16.453 7.973 11.75 1 97.44 395 ALA A C 1
ATOM 3047 O O . ALA A 1 395 ? -17.062 8.039 10.672 1 97.44 395 ALA A O 1
ATOM 3048 N N . LEU A 1 396 ? -15.352 8.672 11.969 1 98.12 396 LEU A N 1
ATOM 3049 C CA . LEU A 1 396 ? -14.844 9.609 10.969 1 98.12 396 LEU A CA 1
ATOM 3050 C C . LEU A 1 396 ? -14.055 8.875 9.891 1 98.12 396 LEU A C 1
ATOM 3052 O O . LEU A 1 396 ? -13.227 8.016 10.188 1 98.12 396 LEU A O 1
ATOM 3056 N N . ARG A 1 397 ? -14.375 9.164 8.625 1 97.38 397 ARG A N 1
ATOM 3057 C CA . ARG A 1 397 ? -13.578 8.68 7.504 1 97.38 397 ARG A CA 1
ATOM 3058 C C . ARG A 1 397 ? -12.328 9.523 7.312 1 97.38 397 ARG A C 1
ATOM 3060 O O . ARG A 1 397 ? -12.336 10.508 6.566 1 97.38 397 ARG A O 1
ATOM 3067 N N . ALA A 1 398 ? -11.188 9.125 7.977 1 98.31 398 ALA A N 1
ATOM 3068 C CA . ALA A 1 398 ? -9.945 9.898 7.953 1 98.31 398 ALA A CA 1
ATOM 3069 C C . ALA A 1 398 ? -8.734 9 8.188 1 98.31 398 ALA A C 1
ATOM 3071 O O . ALA A 1 398 ? -8.867 7.91 8.75 1 98.31 398 ALA A O 1
ATOM 3072 N N . GLY A 1 399 ? -7.609 9.492 7.758 1 98.25 399 GLY A N 1
ATOM 3073 C CA . GLY A 1 399 ? -6.367 8.766 7.984 1 98.25 399 GLY A CA 1
ATOM 3074 C C . GLY A 1 399 ? -5.812 8.961 9.383 1 98.25 399 GLY A C 1
ATOM 3075 O O . GLY A 1 399 ? -5.02 8.148 9.859 1 98.25 399 GLY A O 1
ATOM 3076 N N . GLY A 1 400 ? -6.184 10.039 10.047 1 98.44 400 GLY A N 1
ATOM 3077 C CA . GLY A 1 400 ? -5.727 10.32 11.398 1 98.44 400 GLY A CA 1
ATOM 3078 C C . GLY A 1 400 ? -6.723 11.125 12.211 1 98.44 400 GLY A C 1
ATOM 3079 O O . GLY A 1 400 ? -7.406 12 11.672 1 98.44 400 GLY A O 1
ATOM 3080 N N . VAL A 1 401 ? -6.789 10.836 13.523 1 98.75 401 VAL A N 1
ATOM 3081 C CA . VAL A 1 401 ? -7.668 11.602 14.398 1 98.75 401 VAL A CA 1
ATOM 3082 C C . VAL A 1 401 ? -6.965 11.883 15.719 1 98.75 401 VAL A C 1
ATOM 3084 O O . VAL A 1 401 ? -6.438 10.961 16.359 1 98.75 401 VAL A O 1
ATOM 3087 N N . SER A 1 402 ? -6.93 13.109 16.125 1 98.12 402 SER A N 1
ATOM 3088 C CA . SER A 1 402 ? -6.461 13.531 17.438 1 98.12 402 SER A CA 1
ATOM 3089 C C . SER A 1 402 ? -7.625 13.688 18.406 1 98.12 402 SER A C 1
ATOM 3091 O O . SER A 1 402 ? -8.57 14.43 18.141 1 98.12 402 SER A O 1
ATOM 3093 N N . ILE A 1 403 ? -7.555 13.047 19.516 1 97.69 403 ILE A N 1
ATOM 3094 C CA . ILE A 1 403 ? -8.602 13.164 20.531 1 97.69 403 ILE A CA 1
ATOM 3095 C C . ILE A 1 403 ? -8.133 14.086 21.656 1 97.69 403 ILE A C 1
ATOM 3097 O O . ILE A 1 403 ? -7.094 13.844 22.266 1 97.69 403 ILE A O 1
ATOM 3101 N N . ASN A 1 404 ? -8.875 15.164 21.828 1 96.31 404 ASN A N 1
ATOM 3102 C CA . ASN A 1 404 ? -8.594 16.219 22.812 1 96.31 404 ASN A CA 1
ATOM 3103 C C . ASN A 1 404 ? -7.238 16.875 22.547 1 96.31 404 ASN A C 1
ATOM 3105 O O . ASN A 1 404 ? -6.512 17.203 23.484 1 96.31 404 ASN A O 1
ATOM 3109 N N . ASN A 1 405 ? -6.957 16.922 21.328 1 95.56 405 ASN A N 1
ATOM 3110 C CA . ASN A 1 405 ? -5.781 17.562 20.75 1 95.56 405 ASN A CA 1
ATOM 3111 C C . ASN A 1 405 ? -5.98 17.875 19.266 1 95.56 405 ASN A C 1
ATOM 3113 O O . ASN A 1 405 ? -7.062 17.641 18.719 1 95.56 405 ASN A O 1
ATOM 3117 N N . VAL A 1 406 ? -5.008 18.453 18.734 1 96.19 406 VAL A N 1
ATOM 3118 C CA . VAL A 1 406 ? -5.09 18.781 17.312 1 96.19 406 VAL A CA 1
ATOM 3119 C C . VAL A 1 406 ? -3.725 18.594 16.656 1 96.19 406 VAL A C 1
ATOM 3121 O O . VAL A 1 406 ? -2.688 18.766 17.297 1 96.19 406 VAL A O 1
ATOM 3124 N N . MET A 1 407 ? -3.736 18.109 15.359 1 95.88 407 MET A N 1
ATOM 3125 C CA . MET A 1 407 ? -2.547 17.953 14.523 1 95.88 407 MET A CA 1
ATOM 3126 C C . MET A 1 407 ? -1.508 17.078 15.227 1 95.88 407 MET A C 1
ATOM 3128 O O . MET A 1 407 ? -0.304 17.281 15.055 1 95.88 407 MET A O 1
ATOM 3132 N N . ALA A 1 408 ? -1.956 16.172 16.094 1 94.5 408 ALA A N 1
ATOM 3133 C CA . ALA A 1 408 ? -1.029 15.375 16.891 1 94.5 408 ALA A CA 1
ATOM 3134 C C . ALA A 1 408 ? -0.586 14.133 16.125 1 94.5 408 ALA A C 1
ATOM 3136 O O . ALA A 1 408 ? 0.539 13.656 16.312 1 94.5 408 ALA A O 1
ATOM 3137 N N . THR A 1 409 ? -1.402 13.664 15.25 1 95.5 409 THR A N 1
ATOM 3138 C CA . THR A 1 409 ? -1.101 12.414 14.555 1 95.5 409 THR A CA 1
ATOM 3139 C C . THR A 1 409 ? 0.004 12.625 13.523 1 95.5 409 THR A C 1
ATOM 3141 O O . THR A 1 409 ? 0.792 11.711 13.25 1 95.5 409 THR A O 1
ATOM 3144 N N . GLU A 1 410 ? 0.088 13.742 12.906 1 92.44 410 GLU A N 1
ATOM 3145 C CA . GLU A 1 410 ? 1.11 14.016 11.898 1 92.44 410 GLU A CA 1
ATOM 3146 C C . GLU A 1 410 ? 2.438 14.391 12.547 1 92.44 410 GLU A C 1
ATOM 3148 O O . GLU A 1 410 ? 3.492 14.305 11.914 1 92.44 410 GLU A O 1
ATOM 3153 N N . ALA A 1 411 ? 2.395 14.727 13.828 1 90.44 411 ALA A N 1
ATOM 3154 C CA . ALA A 1 411 ? 3.561 15.281 14.516 1 90.44 411 ALA A CA 1
ATOM 3155 C C . ALA A 1 411 ? 4.48 14.172 15.016 1 90.44 411 ALA A C 1
ATOM 3157 O O . ALA A 1 411 ? 5.566 14.445 15.531 1 90.44 411 ALA A O 1
ATOM 3158 N N . THR A 1 412 ? 4.078 12.977 14.883 1 93.5 412 THR A N 1
ATOM 3159 C CA . THR A 1 412 ? 4.879 11.875 15.398 1 93.5 412 THR A CA 1
ATOM 3160 C C . THR A 1 412 ? 5.434 11.023 14.266 1 93.5 412 THR A C 1
ATOM 3162 O O . THR A 1 412 ? 4.762 10.812 13.25 1 93.5 412 THR A O 1
ATOM 3165 N N . PRO A 1 413 ? 6.672 10.562 14.414 1 95.12 413 PRO A N 1
ATOM 3166 C CA . PRO A 1 413 ? 7.254 9.695 13.383 1 95.12 413 PRO A CA 1
ATOM 3167 C C . PRO A 1 413 ? 6.766 8.25 13.492 1 95.12 413 PRO A C 1
ATOM 3169 O O . PRO A 1 413 ? 7.035 7.438 12.602 1 95.12 413 PRO A O 1
ATOM 3172 N N . VAL A 1 414 ? 6.012 7.945 14.516 1 96.06 414 VAL A N 1
ATOM 3173 C CA . VAL A 1 414 ? 5.715 6.551 14.836 1 96.06 414 VAL A CA 1
ATOM 3174 C C . VAL A 1 414 ? 4.445 6.113 14.102 1 96.06 414 VAL A C 1
ATOM 3176 O O . VAL A 1 414 ? 4.293 4.941 13.758 1 96.06 414 VAL A O 1
ATOM 3179 N N . LEU A 1 415 ? 3.545 7.027 13.867 1 97.38 415 LEU A N 1
ATOM 3180 C CA . LEU A 1 415 ? 2.246 6.707 13.289 1 97.38 415 LEU A CA 1
ATOM 3181 C C . LEU A 1 415 ? 2.266 6.902 11.773 1 97.38 415 LEU A C 1
ATOM 3183 O O . LEU A 1 415 ? 2.855 7.867 11.273 1 97.38 415 LEU A O 1
ATOM 3187 N N . PRO A 1 416 ? 1.604 5.961 11.055 1 97 416 PRO A N 1
ATOM 3188 C CA . PRO A 1 416 ? 1.491 6.184 9.609 1 97 416 PRO A CA 1
ATOM 3189 C C . PRO A 1 416 ? 0.696 7.441 9.266 1 97 416 PRO A C 1
ATOM 3191 O O . PRO A 1 416 ? -0.292 7.754 9.938 1 97 416 PRO A O 1
ATOM 3194 N N . PHE A 1 417 ? 1.185 8.117 8.266 1 97.75 417 PHE A N 1
ATOM 3195 C CA . PHE A 1 417 ? 0.523 9.352 7.867 1 97.75 417 PHE A CA 1
ATOM 3196 C C . PHE A 1 417 ? 0.027 9.258 6.43 1 97.75 417 PHE A C 1
ATOM 3198 O O . PHE A 1 417 ? 0.758 8.812 5.543 1 97.75 417 PHE A O 1
ATOM 3205 N N . GLY A 1 418 ? -1.175 9.617 6.137 1 96.94 418 GLY A N 1
ATOM 3206 C CA . GLY A 1 418 ? -1.862 9.609 4.855 1 96.94 418 GLY A CA 1
ATOM 3207 C C . GLY A 1 418 ? -3.373 9.641 4.988 1 96.94 418 GLY A C 1
ATOM 3208 O O . GLY A 1 418 ? -3.902 9.727 6.098 1 96.94 418 GLY A O 1
ATOM 3209 N N . GLY A 1 419 ? -4.074 9.648 3.887 1 97.19 419 GLY A N 1
ATOM 3210 C CA . GLY A 1 419 ? -5.523 9.781 3.932 1 97.19 419 GLY A CA 1
ATOM 3211 C C . GLY A 1 419 ? -6.238 8.836 2.992 1 97.19 419 GLY A C 1
ATOM 3212 O O . GLY A 1 419 ? -5.637 7.887 2.479 1 97.19 419 GLY A O 1
ATOM 3213 N N . VAL A 1 420 ? -7.586 9.016 2.906 1 97.44 420 VAL A N 1
ATOM 3214 C CA . VAL A 1 420 ? -8.461 8.258 2.018 1 97.44 420 VAL A CA 1
ATOM 3215 C C . VAL A 1 420 ? -9.242 9.211 1.115 1 97.44 420 VAL A C 1
ATOM 3217 O O . VAL A 1 420 ? -9.242 10.422 1.338 1 97.44 420 VAL A O 1
ATOM 3220 N N . GLY A 1 421 ? -9.867 8.68 0.104 1 97.44 421 GLY A N 1
ATOM 3221 C CA . GLY A 1 421 ? -10.57 9.539 -0.834 1 97.44 421 GLY A CA 1
ATOM 3222 C C . GLY A 1 421 ? -9.656 10.484 -1.587 1 97.44 421 GLY A C 1
ATOM 3223 O O . GLY A 1 421 ? -8.594 10.07 -2.066 1 97.44 421 GLY A O 1
ATOM 3224 N N . ASP A 1 422 ? -10.055 11.695 -1.665 1 97.75 422 ASP A N 1
ATOM 3225 C CA . ASP A 1 422 ? -9.281 12.664 -2.428 1 97.75 422 ASP A CA 1
ATOM 3226 C C . ASP A 1 422 ? -8.031 13.094 -1.661 1 97.75 422 ASP A C 1
ATOM 3228 O O . ASP A 1 422 ? -7.18 13.812 -2.193 1 97.75 422 ASP A O 1
ATOM 3232 N N . SER A 1 423 ? -7.914 12.609 -0.428 1 98.25 423 SER A N 1
ATOM 3233 C CA . SER A 1 423 ? -6.719 12.922 0.345 1 98.25 423 SER A CA 1
ATOM 3234 C C . SER A 1 423 ? -5.555 12.016 -0.046 1 98.25 423 SER A C 1
ATOM 3236 O O . SER A 1 423 ? -4.426 12.219 0.4 1 98.25 423 SER A O 1
ATOM 3238 N N . GLY A 1 424 ? -5.852 11.039 -0.869 1 97.62 424 GLY A N 1
ATOM 3239 C CA . GLY A 1 424 ? -4.766 10.32 -1.518 1 97.62 424 GLY A CA 1
ATOM 3240 C C . GLY A 1 424 ? -4.703 8.852 -1.134 1 97.62 424 GLY A C 1
ATOM 3241 O O . GLY A 1 424 ? -5.734 8.227 -0.875 1 97.62 424 GLY A O 1
ATOM 3242 N N . MET A 1 425 ? -3.488 8.242 -1.308 1 97.75 425 MET A N 1
ATOM 3243 C CA . MET A 1 425 ? -3.283 6.812 -1.104 1 97.75 425 MET A CA 1
ATOM 3244 C C . MET A 1 425 ? -1.855 6.527 -0.652 1 97.75 425 MET A C 1
ATOM 3246 O O . MET A 1 425 ? -0.927 7.25 -1.018 1 97.75 425 MET A O 1
ATOM 3250 N N . GLY A 1 426 ? -1.722 5.434 0.134 1 95.25 426 GLY A N 1
ATOM 3251 C CA . GLY A 1 426 ? -0.448 5.105 0.757 1 95.25 426 GLY A CA 1
ATOM 3252 C C . GLY A 1 426 ? -0.268 5.746 2.119 1 95.25 426 GLY A C 1
ATOM 3253 O O . GLY A 1 426 ? -1.093 6.559 2.543 1 95.25 426 GLY A O 1
ATOM 3254 N N . ARG A 1 427 ? 0.634 5.34 2.834 1 96.31 427 ARG A N 1
ATOM 3255 C CA . ARG A 1 427 ? 1.032 5.887 4.125 1 96.31 427 ARG A CA 1
ATOM 3256 C C . ARG A 1 427 ? 2.547 6.047 4.211 1 96.31 427 ARG A C 1
ATOM 3258 O O . ARG A 1 427 ? 3.295 5.184 3.748 1 96.31 427 ARG A O 1
ATOM 3265 N N . HIS A 1 428 ? 2.904 7.141 4.742 1 93.06 428 HIS A N 1
ATOM 3266 C CA . HIS A 1 428 ? 4.324 7.285 5.043 1 93.06 428 HIS A CA 1
ATOM 3267 C C . HIS A 1 428 ? 4.551 7.512 6.535 1 93.06 428 HIS A C 1
ATOM 3269 O O . HIS A 1 428 ? 3.594 7.688 7.293 1 93.06 428 HIS A O 1
ATOM 3275 N N . LYS A 1 429 ? 5.734 7.266 7.059 1 95.69 429 LYS A N 1
ATOM 3276 C CA . LYS A 1 429 ? 6.184 7.289 8.453 1 95.69 429 LYS A CA 1
ATOM 3277 C C . LYS A 1 429 ? 5.816 5.992 9.164 1 95.69 429 LYS A C 1
ATOM 3279 O O . LYS A 1 429 ? 5.016 5.203 8.664 1 95.69 429 LYS A O 1
ATOM 3284 N N . GLY A 1 430 ? 6.43 5.809 10.312 1 96 430 GLY A N 1
ATOM 3285 C CA . GLY A 1 430 ? 6.215 4.586 11.078 1 96 430 GLY A CA 1
ATOM 3286 C C . GLY A 1 430 ? 6.758 3.35 10.383 1 96 430 GLY A C 1
ATOM 3287 O O . GLY A 1 430 ? 7.426 3.451 9.352 1 96 430 GLY A O 1
ATOM 3288 N N . ALA A 1 431 ? 6.484 2.225 10.984 1 96.69 431 ALA A N 1
ATOM 3289 C CA . ALA A 1 431 ? 6.961 0.958 10.43 1 96.69 431 ALA A CA 1
ATOM 3290 C C . ALA A 1 431 ? 6.324 0.676 9.07 1 96.69 431 ALA A C 1
ATOM 3292 O O . ALA A 1 431 ? 7.012 0.278 8.133 1 96.69 431 ALA A O 1
ATOM 3293 N N . GLU A 1 432 ? 5.043 0.934 9.016 1 93.56 432 GLU A N 1
ATOM 3294 C CA . GLU A 1 432 ? 4.312 0.712 7.773 1 93.56 432 GLU A CA 1
ATOM 3295 C C . GLU A 1 432 ? 4.824 1.62 6.66 1 93.56 432 GLU A C 1
ATOM 3297 O O . GLU A 1 432 ? 5.027 1.173 5.527 1 93.56 432 GLU A O 1
ATOM 3302 N N . GLY A 1 433 ? 5.02 2.84 7.008 1 95.81 433 GLY A N 1
ATOM 3303 C CA . GLY A 1 433 ? 5.523 3.779 6.016 1 95.81 433 GLY A CA 1
ATOM 3304 C C . GLY A 1 433 ? 6.926 3.447 5.539 1 95.81 433 GLY A C 1
ATOM 3305 O O . GLY A 1 433 ? 7.242 3.619 4.359 1 95.81 433 GLY A O 1
ATOM 3306 N N . LEU A 1 434 ? 7.785 2.994 6.441 1 98.19 434 LEU A N 1
ATOM 3307 C CA . LEU A 1 434 ? 9.141 2.602 6.062 1 98.19 434 LEU A CA 1
ATOM 3308 C C . LEU A 1 434 ? 9.117 1.399 5.125 1 98.19 434 LEU A C 1
ATOM 3310 O O . LEU A 1 434 ? 9.812 1.383 4.109 1 98.19 434 LEU A O 1
ATOM 3314 N N . ARG A 1 435 ? 8.273 0.449 5.426 1 97.69 435 ARG A N 1
ATOM 3315 C CA . ARG A 1 435 ? 8.164 -0.742 4.59 1 97.69 435 ARG A CA 1
ATOM 3316 C C . ARG A 1 435 ? 7.551 -0.403 3.236 1 97.69 435 ARG A C 1
ATOM 3318 O O . ARG A 1 435 ? 7.711 -1.153 2.271 1 97.69 435 ARG A O 1
ATOM 3325 N N . GLY A 1 436 ? 6.852 0.747 3.164 1 96.56 436 GLY A N 1
ATOM 3326 C CA . GLY A 1 436 ? 6.305 1.212 1.899 1 96.56 436 GLY A CA 1
ATOM 3327 C C . GLY A 1 436 ? 7.367 1.51 0.86 1 96.56 436 GLY A C 1
ATOM 3328 O O . GLY A 1 436 ? 7.07 1.594 -0.334 1 96.56 436 GLY A O 1
ATOM 3329 N N . TRP A 1 437 ? 8.633 1.652 1.315 1 97.88 437 TRP A N 1
ATOM 3330 C CA . TRP A 1 437 ? 9.758 1.908 0.425 1 97.88 437 TRP A CA 1
ATOM 3331 C C . TRP A 1 437 ? 10.445 0.605 0.026 1 97.88 437 TRP A C 1
ATOM 3333 O O . TRP A 1 437 ? 11.539 0.621 -0.544 1 97.88 437 TRP A O 1
ATOM 3343 N N . CYS A 1 438 ? 9.789 -0.529 0.339 1 98.12 438 CYS A N 1
ATOM 3344 C CA . CYS A 1 438 ? 10.414 -1.829 0.128 1 98.12 438 CYS A CA 1
ATOM 3345 C C . CYS A 1 438 ? 9.523 -2.729 -0.725 1 98.12 438 CYS A C 1
ATOM 3347 O O . CYS A 1 438 ? 8.32 -2.492 -0.84 1 98.12 438 CYS A O 1
ATOM 3349 N N . ASN A 1 439 ? 10.156 -3.656 -1.376 1 97.88 439 ASN A N 1
ATOM 3350 C CA . ASN A 1 439 ? 9.547 -4.875 -1.894 1 97.88 439 ASN A CA 1
ATOM 3351 C C . ASN A 1 439 ? 9.477 -5.965 -0.828 1 97.88 439 ASN A C 1
ATOM 3353 O O . ASN A 1 439 ? 10.484 -6.594 -0.509 1 97.88 439 ASN A O 1
ATOM 3357 N N . PRO A 1 440 ? 8.289 -6.16 -0.19 1 98 440 PRO A N 1
ATOM 3358 C CA . PRO A 1 440 ? 8.195 -7.332 0.688 1 98 440 PRO A CA 1
ATOM 3359 C C . PRO A 1 440 ? 8.25 -8.648 -0.081 1 98 440 PRO A C 1
ATOM 3361 O O . PRO A 1 440 ? 7.25 -9.055 -0.684 1 98 440 PRO A O 1
ATOM 3364 N N . LYS A 1 441 ? 9.391 -9.305 -0.047 1 98.31 441 LYS A N 1
ATOM 3365 C CA . LYS A 1 441 ? 9.617 -10.539 -0.795 1 98.31 441 LYS A CA 1
ATOM 3366 C C . LYS A 1 441 ? 9.273 -11.766 0.05 1 98.31 441 LYS A C 1
ATOM 3368 O O . LYS A 1 441 ? 9.867 -11.977 1.109 1 98.31 441 LYS A O 1
ATOM 3373 N N . SER A 1 442 ? 8.32 -12.547 -0.391 1 98.56 442 SER A N 1
ATOM 3374 C CA . SER A 1 442 ? 7.98 -13.82 0.233 1 98.56 442 SER A CA 1
ATOM 3375 C C . SER A 1 442 ? 9 -14.898 -0.119 1 98.56 442 SER A C 1
ATOM 3377 O O . SER A 1 442 ? 9.297 -15.117 -1.295 1 98.56 442 SER A O 1
ATOM 3379 N N . VAL A 1 443 ? 9.492 -15.578 0.892 1 98.12 443 VAL A N 1
ATOM 3380 C CA . VAL A 1 443 ? 10.484 -16.625 0.667 1 98.12 443 VAL A CA 1
ATOM 3381 C C . VAL A 1 443 ? 10.062 -17.891 1.398 1 98.12 443 VAL A C 1
ATOM 3383 O O . VAL A 1 443 ? 9.711 -17.859 2.58 1 98.12 443 VAL A O 1
ATOM 3386 N N . ILE A 1 444 ? 10.055 -18.953 0.695 1 96.94 444 ILE A N 1
ATOM 3387 C CA . ILE A 1 444 ? 9.875 -20.266 1.297 1 96.94 444 ILE A CA 1
ATOM 3388 C C . ILE A 1 444 ? 11.117 -21.109 1.041 1 96.94 444 ILE A C 1
ATOM 3390 O O . ILE A 1 444 ? 11.586 -21.219 -0.095 1 96.94 444 ILE A O 1
ATOM 3394 N N . VAL A 1 445 ? 11.633 -21.656 2.094 1 95.06 445 VAL A N 1
ATOM 3395 C CA . VAL A 1 445 ? 12.812 -22.5 1.995 1 95.06 445 VAL A CA 1
ATOM 3396 C C . VAL A 1 445 ? 12.453 -23.938 2.334 1 95.06 445 VAL A C 1
ATOM 3398 O O . VAL A 1 445 ? 11.914 -24.219 3.408 1 95.06 445 VAL A O 1
ATOM 3401 N N . ASP A 1 446 ? 12.719 -24.781 1.479 1 90.94 446 ASP A N 1
ATOM 3402 C CA . ASP A 1 446 ? 12.531 -26.203 1.749 1 90.94 446 ASP A CA 1
ATOM 3403 C C . ASP A 1 446 ? 13.68 -26.75 2.592 1 90.94 446 ASP A C 1
ATOM 3405 O O . ASP A 1 446 ? 14.844 -26.578 2.248 1 90.94 446 ASP A O 1
ATOM 3409 N N . LYS A 1 447 ? 13.57 -26.906 4.059 1 69.69 447 LYS A N 1
ATOM 3410 C CA . LYS A 1 447 ? 14.578 -27.297 5.031 1 69.69 447 LYS A CA 1
ATOM 3411 C C . LYS A 1 447 ? 15.297 -28.578 4.602 1 69.69 447 LYS A C 1
ATOM 3413 O O . LYS A 1 447 ? 16.453 -28.797 4.957 1 69.69 447 LYS A O 1
ATOM 3418 N N . ASP A 1 448 ? 14.594 -29.594 4.309 1 55.81 448 ASP A N 1
ATOM 3419 C CA . ASP A 1 448 ? 15.391 -30.781 4.004 1 55.81 448 ASP A CA 1
ATOM 3420 C C . ASP A 1 448 ? 16.344 -30.531 2.838 1 55.81 448 ASP A C 1
ATOM 3422 O O . ASP A 1 448 ? 15.922 -30.531 1.679 1 55.81 448 ASP A O 1
ATOM 3426 N N . GLY A 1 449 ? 17.172 -29.469 3.023 1 49.84 449 GLY A N 1
ATOM 3427 C CA . GLY A 1 449 ? 18.312 -29.312 2.131 1 49.84 449 GLY A CA 1
ATOM 3428 C C . GLY A 1 449 ? 18.625 -30.578 1.343 1 49.84 449 GLY A C 1
ATOM 3429 O O . GLY A 1 449 ? 19.484 -30.562 0.467 1 49.84 449 GLY A O 1
ATOM 3430 N N . SER A 1 450 ? 18.625 -31.594 2.211 1 42.56 450 SER A N 1
ATOM 3431 C CA . SER A 1 450 ? 18.891 -32.812 1.462 1 42.56 450 SER A CA 1
ATOM 3432 C C . SER A 1 450 ? 17.922 -32.969 0.299 1 42.56 450 SER A C 1
ATOM 3434 O O . SER A 1 450 ? 16.719 -32.781 0.456 1 42.56 450 SER A O 1
ATOM 3436 N N . GLN A 1 451 ? 18.156 -32.25 -0.805 1 48.84 451 GLN A N 1
ATOM 3437 C CA . GLN A 1 451 ? 17.438 -32.719 -1.984 1 48.84 451 GLN A CA 1
ATOM 3438 C C . GLN A 1 451 ? 16.672 -34 -1.688 1 48.84 451 GLN A C 1
ATOM 3440 O O . GLN A 1 451 ? 17.141 -35.094 -1.988 1 48.84 451 GLN A O 1
ATOM 3445 N N . GLY A 1 452 ? 16.438 -34.094 -0.467 1 48.62 452 GLY A N 1
ATOM 3446 C CA . GLY A 1 452 ? 15.812 -35.406 -0.186 1 48.62 452 GLY A CA 1
ATOM 3447 C C . GLY A 1 452 ? 14.852 -35.844 -1.269 1 48.62 452 GLY A C 1
ATOM 3448 O O . GLY A 1 452 ? 14.383 -35.031 -2.066 1 48.62 452 GLY A O 1
ATOM 3449 N N . ALA A 1 453 ? 15.062 -37 -1.724 1 55.38 453 ALA A N 1
ATOM 3450 C CA . ALA A 1 453 ? 14.711 -37.781 -2.895 1 55.38 453 ALA A CA 1
ATOM 3451 C C . ALA A 1 453 ? 13.203 -37.812 -3.102 1 55.38 453 ALA A C 1
ATOM 3453 O O . ALA A 1 453 ? 12.711 -38.375 -4.086 1 55.38 453 ALA A O 1
ATOM 3454 N N . GLY A 1 454 ? 12.344 -36.906 -2.238 1 73.44 454 GLY A N 1
ATOM 3455 C CA . GLY A 1 454 ? 10.984 -37.281 -2.594 1 73.44 454 GLY A CA 1
ATOM 3456 C C . GLY A 1 454 ? 10.211 -36.156 -3.258 1 73.44 454 GLY A C 1
ATOM 3457 O O . GLY A 1 454 ? 10.586 -34.969 -3.15 1 73.44 454 GLY A O 1
ATOM 3458 N N . LEU A 1 455 ? 9.375 -36.5 -4.117 1 83.75 455 LEU A N 1
ATOM 3459 C CA . LEU A 1 455 ? 8.438 -35.625 -4.836 1 83.75 455 LEU A CA 1
ATOM 3460 C C . LEU A 1 455 ? 7.398 -35.062 -3.887 1 83.75 455 LEU A C 1
ATOM 3462 O O . LEU A 1 455 ? 7.023 -35.688 -2.9 1 83.75 455 LEU A O 1
ATOM 3466 N N . GLU A 1 456 ? 7.098 -33.781 -4.098 1 88.12 456 GLU A N 1
ATOM 3467 C CA . GLU A 1 456 ? 5.934 -33.25 -3.387 1 88.12 456 GLU A CA 1
ATOM 3468 C C . GLU A 1 456 ? 4.668 -34 -3.762 1 88.12 456 GLU A C 1
ATOM 3470 O O . GLU A 1 456 ? 4.508 -34.438 -4.906 1 88.12 456 GLU A O 1
ATOM 3475 N N . ALA A 1 457 ? 3.82 -34.125 -2.807 1 86.06 457 ALA A N 1
ATOM 3476 C CA . ALA A 1 457 ? 2.604 -34.906 -3.014 1 86.06 457 ALA A CA 1
ATOM 3477 C C . ALA A 1 457 ? 1.74 -34.312 -4.113 1 86.06 457 ALA A C 1
ATOM 3479 O O . ALA A 1 457 ? 1.044 -35 -4.836 1 86.06 457 ALA A O 1
ATOM 3480 N N . ASN A 1 458 ? 1.803 -33.031 -4.266 1 89.62 458 ASN A N 1
ATOM 3481 C CA . ASN A 1 458 ? 0.928 -32.375 -5.227 1 89.62 458 ASN A CA 1
ATOM 3482 C C . ASN A 1 458 ? 1.559 -32.312 -6.613 1 89.62 458 ASN A C 1
ATOM 3484 O O . ASN A 1 458 ? 0.938 -31.828 -7.566 1 89.62 458 ASN A O 1
ATOM 3488 N N . TRP A 1 459 ? 2.818 -32.844 -6.777 1 93.62 459 TRP A N 1
ATOM 3489 C CA . TRP A 1 459 ? 3.451 -32.875 -8.094 1 93.62 459 TRP A CA 1
ATOM 3490 C C . TRP A 1 459 ? 2.938 -34.031 -8.914 1 93.62 459 TRP A C 1
ATOM 3492 O O . TRP A 1 459 ? 2.174 -34.875 -8.406 1 93.62 459 TRP A O 1
ATOM 3502 N N . TYR A 1 460 ? 3.209 -34.062 -10.164 1 94.31 460 TYR A N 1
ATOM 3503 C CA . TYR A 1 460 ? 2.812 -35.156 -11.055 1 94.31 460 TYR A CA 1
ATOM 3504 C C . TYR A 1 460 ? 3.496 -36.469 -10.664 1 94.31 460 TYR A C 1
ATOM 3506 O O . TYR A 1 460 ? 4.586 -36.438 -10.086 1 94.31 460 TYR A O 1
ATOM 3514 N N . PRO A 1 461 ? 2.92 -37.594 -10.969 1 94.94 461 PRO A N 1
ATOM 3515 C CA . PRO A 1 461 ? 1.691 -37.75 -11.742 1 94.94 461 PRO A CA 1
ATOM 3516 C C . PRO A 1 461 ? 0.431 -37.656 -10.891 1 94.94 461 PRO A C 1
ATOM 3518 O O . PRO A 1 461 ? 0.462 -37.969 -9.695 1 94.94 461 PRO A O 1
ATOM 3521 N N . TYR A 1 462 ? -0.611 -37.281 -11.562 1 94.12 462 TYR A N 1
ATOM 3522 C CA . TYR A 1 462 ? -1.938 -37.344 -10.961 1 94.12 462 TYR A CA 1
ATOM 3523 C C . TYR A 1 462 ? -2.611 -38.688 -11.242 1 94.12 462 TYR A C 1
ATOM 3525 O O . TYR A 1 462 ? -2.521 -39.219 -12.359 1 94.12 462 TYR A O 1
ATOM 3533 N N . THR A 1 463 ? -3.139 -39.281 -10.188 1 92.94 463 THR A N 1
ATOM 3534 C CA . THR A 1 463 ? -3.85 -40.562 -10.289 1 92.94 463 THR A CA 1
ATOM 3535 C C . THR A 1 463 ? -5.18 -40.5 -9.547 1 92.94 463 THR A C 1
ATOM 3537 O O . THR A 1 463 ? -5.383 -39.625 -8.703 1 92.94 463 THR A O 1
ATOM 3540 N N . GLU A 1 464 ? -6.016 -41.406 -9.914 1 93.44 464 GLU A N 1
ATOM 3541 C CA . GLU A 1 464 ? -7.289 -41.531 -9.211 1 93.44 464 GLU A CA 1
ATOM 3542 C C . GLU A 1 464 ? -7.078 -41.688 -7.707 1 93.44 464 GLU A C 1
ATOM 3544 O O . GLU A 1 464 ? -7.77 -41.062 -6.902 1 93.44 464 GLU A O 1
ATOM 3549 N N . LYS A 1 465 ? -6.148 -42.5 -7.348 1 92.06 465 LYS A N 1
ATOM 3550 C CA . LYS A 1 465 ? -5.859 -42.75 -5.938 1 92.06 465 LYS A CA 1
ATOM 3551 C C . LYS A 1 465 ? -5.367 -41.469 -5.25 1 92.06 465 LYS A C 1
ATOM 3553 O O . LYS A 1 465 ? -5.766 -41.188 -4.121 1 92.06 465 LYS A O 1
ATOM 3558 N N . LYS A 1 466 ? -4.477 -40.781 -5.891 1 92 466 LYS A N 1
ATOM 3559 C CA . LYS A 1 466 ? -3.984 -39.531 -5.344 1 92 466 LYS A CA 1
ATOM 3560 C C . LYS A 1 466 ? -5.121 -38.531 -5.156 1 92 466 LYS A C 1
ATOM 3562 O O . LYS A 1 466 ? -5.191 -37.844 -4.133 1 92 466 LYS A O 1
ATOM 3567 N N . TYR A 1 467 ? -5.988 -38.406 -6.125 1 93.69 467 TYR A N 1
ATOM 3568 C CA . TYR A 1 467 ? -7.145 -37.531 -6.055 1 93.69 467 TYR A CA 1
ATOM 3569 C C . TYR A 1 467 ? -8.023 -37.875 -4.863 1 93.69 467 TYR A C 1
ATOM 3571 O O . TYR A 1 467 ? -8.461 -37 -4.125 1 93.69 467 TYR A O 1
ATOM 3579 N N . GLU A 1 468 ? -8.234 -39.156 -4.695 1 93.06 468 GLU A N 1
ATOM 3580 C CA . GLU A 1 468 ? -9.07 -39.625 -3.592 1 93.06 468 GLU A CA 1
ATOM 3581 C C . GLU A 1 468 ? -8.445 -39.281 -2.244 1 93.06 468 GLU A C 1
ATOM 3583 O O . GLU A 1 468 ? -9.148 -38.844 -1.319 1 93.06 468 GLU A O 1
ATOM 3588 N N . LYS A 1 469 ? -7.176 -39.5 -2.16 1 91.56 469 LYS A N 1
ATOM 3589 C CA . LYS A 1 469 ? -6.477 -39.219 -0.914 1 91.56 469 LYS A CA 1
ATOM 3590 C C . LYS A 1 469 ? -6.516 -37.719 -0.604 1 91.56 469 LYS A C 1
ATOM 3592 O O . LYS A 1 469 ? -6.688 -37.312 0.55 1 91.56 469 LYS A O 1
ATOM 3597 N N . PHE A 1 470 ? -6.316 -36.906 -1.627 1 92.25 470 PHE A N 1
ATOM 3598 C CA . PHE A 1 470 ? -6.387 -35.469 -1.438 1 92.25 470 PHE A CA 1
ATOM 3599 C C . PHE A 1 470 ? -7.797 -35.031 -1.058 1 92.25 470 PHE A C 1
ATOM 3601 O O . PHE A 1 470 ? -7.977 -34.156 -0.221 1 92.25 470 PHE A O 1
ATOM 3608 N N . SER A 1 471 ? -8.75 -35.625 -1.688 1 93.88 471 SER A N 1
ATOM 3609 C CA . SER A 1 471 ? -10.141 -35.312 -1.372 1 93.88 471 SER A CA 1
ATOM 3610 C C . SER A 1 471 ? -10.461 -35.625 0.087 1 93.88 471 SER A C 1
ATOM 3612 O O . SER A 1 471 ? -11.117 -34.844 0.767 1 93.88 471 SER A O 1
ATOM 3614 N N . LYS A 1 472 ? -9.977 -36.75 0.542 1 92.31 472 LYS A N 1
ATOM 3615 C CA . LYS A 1 472 ? -10.188 -37.125 1.934 1 92.31 472 LYS A CA 1
ATOM 3616 C C . LYS A 1 472 ? -9.453 -36.188 2.881 1 92.31 472 LYS A C 1
ATOM 3618 O O . LYS A 1 472 ? -9.961 -35.875 3.953 1 92.31 472 LYS A O 1
ATOM 3623 N N . MET A 1 473 ? -8.328 -35.812 2.477 1 90.94 473 MET A N 1
ATOM 3624 C CA . MET A 1 473 ? -7.551 -34.875 3.281 1 90.94 473 MET A CA 1
ATOM 3625 C C . MET A 1 473 ? -8.25 -33.531 3.383 1 90.94 473 MET A C 1
ATOM 3627 O O . MET A 1 473 ? -8.273 -32.938 4.449 1 90.94 473 MET A O 1
ATOM 3631 N N . LEU A 1 474 ? -8.742 -33.094 2.277 1 92.94 474 LEU A N 1
ATOM 3632 C CA . LEU A 1 474 ? -9.477 -31.828 2.246 1 92.94 474 LEU A CA 1
ATOM 3633 C C . LEU A 1 474 ? -10.641 -31.859 3.229 1 92.94 474 LEU A C 1
ATOM 3635 O O . LEU A 1 474 ? -10.812 -30.922 4.027 1 92.94 474 LEU A O 1
ATOM 3639 N N . GLN A 1 475 ? -11.352 -32.938 3.229 1 92.31 475 GLN A N 1
ATOM 3640 C CA . GLN A 1 475 ? -12.492 -33.094 4.133 1 92.31 475 GLN A CA 1
ATOM 3641 C C . GLN A 1 475 ? -12.031 -33.125 5.586 1 92.31 475 GLN A C 1
ATOM 3643 O O . GLN A 1 475 ? -12.641 -32.5 6.453 1 92.31 475 GLN A O 1
ATOM 3648 N N . ALA A 1 476 ? -10.992 -33.812 5.777 1 89.94 476 ALA A N 1
ATOM 3649 C CA . ALA A 1 476 ? -10.5 -34 7.137 1 89.94 476 ALA A CA 1
ATOM 3650 C C . ALA A 1 476 ? -9.977 -32.719 7.727 1 89.94 476 ALA A C 1
ATOM 3652 O O . ALA A 1 476 ? -10.148 -32.438 8.922 1 89.94 476 ALA A O 1
ATOM 3653 N N . TYR A 1 477 ? -9.406 -31.953 6.875 1 89.12 477 TYR A N 1
ATOM 3654 C CA . TYR A 1 477 ? -8.711 -30.766 7.371 1 89.12 477 TYR A CA 1
ATOM 3655 C C . TYR A 1 477 ? -9.664 -29.578 7.465 1 89.12 477 TYR A C 1
ATOM 3657 O O . TYR A 1 477 ? -9.555 -28.766 8.383 1 89.12 477 TYR A O 1
ATOM 3665 N N . PHE A 1 478 ? -10.656 -29.5 6.555 1 93.19 478 PHE A N 1
ATOM 3666 C CA . PHE A 1 478 ? -11.391 -28.234 6.457 1 93.19 478 PHE A CA 1
ATOM 3667 C C . PHE A 1 478 ? -12.82 -28.406 6.949 1 93.19 478 PHE A C 1
ATOM 3669 O O . PHE A 1 478 ? -13.508 -27.422 7.223 1 93.19 478 PHE A O 1
ATOM 3676 N N . ALA A 1 479 ? -13.289 -29.578 7.086 1 91.81 479 ALA A N 1
ATOM 3677 C CA . ALA A 1 479 ? -14.633 -29.781 7.629 1 91.81 479 ALA A CA 1
ATOM 3678 C C . ALA A 1 479 ? -14.68 -29.453 9.117 1 91.81 479 ALA A C 1
ATOM 3680 O O . ALA A 1 479 ? -13.648 -29.422 9.789 1 91.81 479 ALA A O 1
ATOM 3681 N N . GLU A 1 480 ? -15.883 -29.156 9.539 1 88.12 480 GLU A N 1
ATOM 3682 C CA . GLU A 1 480 ? -16.062 -28.844 10.953 1 88.12 480 GLU A CA 1
ATOM 3683 C C . GLU A 1 480 ? -15.875 -30.094 11.82 1 88.12 480 GLU A C 1
ATOM 3685 O O . GLU A 1 480 ? -16.656 -31.047 11.703 1 88.12 480 GLU A O 1
ATOM 3690 N N . GLN A 1 481 ? -14.836 -30.109 12.57 1 86.31 481 GLN A N 1
ATOM 3691 C CA . GLN A 1 481 ? -14.562 -31.188 13.508 1 86.31 481 GLN A CA 1
ATOM 3692 C C . GLN A 1 481 ? -13.633 -30.734 14.625 1 86.31 481 GLN A C 1
ATOM 3694 O O . GLN A 1 481 ? -12.945 -29.703 14.484 1 86.31 481 GLN A O 1
ATOM 3699 N N . PRO A 1 482 ? -13.594 -31.438 15.758 1 85.5 482 PRO A N 1
ATOM 3700 C CA . PRO A 1 482 ? -12.695 -31.047 16.844 1 85.5 482 PRO A CA 1
ATOM 3701 C C . PRO A 1 482 ? -11.227 -31.062 16.438 1 85.5 482 PRO A C 1
ATOM 3703 O O . PRO A 1 482 ? -10.812 -31.938 15.664 1 85.5 482 PRO A O 1
ATOM 3706 N N . ALA A 1 483 ? -10.445 -30.141 16.906 1 80.69 483 ALA A N 1
ATOM 3707 C CA . ALA A 1 483 ? -9.062 -29.906 16.516 1 80.69 483 ALA A CA 1
ATOM 3708 C C . ALA A 1 483 ? -8.234 -31.188 16.641 1 80.69 483 ALA A C 1
ATOM 3710 O O . ALA A 1 483 ? -7.473 -31.531 15.727 1 80.69 483 ALA A O 1
ATOM 3711 N N . PRO A 1 484 ? -8.344 -31.969 17.719 1 83.5 484 PRO A N 1
ATOM 3712 C CA . PRO A 1 484 ? -7.531 -33.188 17.828 1 83.5 484 PRO A CA 1
ATOM 3713 C C . PRO A 1 484 ? -7.855 -34.219 16.75 1 83.5 484 PRO A C 1
ATOM 3715 O O . PRO A 1 484 ? -6.957 -34.906 16.266 1 83.5 484 PRO A O 1
ATOM 3718 N N . VAL A 1 485 ? -9.125 -34.281 16.375 1 82.56 485 VAL A N 1
ATOM 3719 C CA . VAL A 1 485 ? -9.562 -35.188 15.336 1 82.56 485 VAL A CA 1
ATOM 3720 C C . VAL A 1 485 ? -9.031 -34.75 13.977 1 82.56 485 VAL A C 1
ATOM 3722 O O . VAL A 1 485 ? -8.547 -35.562 13.188 1 82.56 485 VAL A O 1
ATOM 3725 N N . LYS A 1 486 ? -9.031 -33.469 13.758 1 82.81 486 LYS A N 1
ATOM 3726 C CA . LYS A 1 486 ? -8.516 -32.875 12.523 1 82.81 486 LYS A CA 1
ATOM 3727 C C . LYS A 1 486 ? -7.031 -33.188 12.352 1 82.81 486 LYS A C 1
ATOM 3729 O O . LYS A 1 486 ? -6.605 -33.625 11.273 1 82.81 486 LYS A O 1
ATOM 3734 N N . LEU A 1 487 ? -6.336 -33.031 13.414 1 82.19 487 LEU A N 1
ATOM 3735 C CA . LEU A 1 487 ? -4.887 -33.219 13.367 1 82.19 487 LEU A CA 1
ATOM 3736 C C . LEU A 1 487 ? -4.535 -34.688 13.156 1 82.19 487 LEU A C 1
ATOM 3738 O O . LEU A 1 487 ? -3.619 -35 12.391 1 82.19 487 LEU A O 1
ATOM 3742 N N . ALA A 1 488 ? -5.266 -35.531 13.797 1 83.38 488 ALA A N 1
ATOM 3743 C CA . ALA A 1 488 ? -5.016 -36.938 13.672 1 83.38 488 ALA A CA 1
ATOM 3744 C C . ALA A 1 488 ? -5.316 -37.438 12.258 1 83.38 488 ALA A C 1
ATOM 3746 O O . ALA A 1 488 ? -4.516 -38.156 11.664 1 83.38 488 ALA A O 1
ATOM 3747 N N . LYS A 1 489 ? -6.414 -37.031 11.766 1 83 489 LYS A N 1
ATOM 3748 C CA . LYS A 1 489 ? -6.801 -37.438 10.414 1 83 489 LYS A CA 1
ATOM 3749 C C . LYS A 1 489 ? -5.844 -36.875 9.375 1 83 489 LYS A C 1
ATOM 3751 O O . LYS A 1 489 ? -5.457 -37.562 8.43 1 83 489 LYS A O 1
ATOM 3756 N N . PHE A 1 490 ? -5.504 -35.656 9.594 1 80.75 490 PHE A N 1
ATOM 3757 C CA . PHE A 1 490 ? -4.586 -35 8.672 1 80.75 490 PHE A CA 1
ATOM 3758 C C . PHE A 1 490 ? -3.223 -35.688 8.688 1 80.75 490 PHE A C 1
ATOM 3760 O O . PHE A 1 490 ? -2.613 -35.906 7.641 1 80.75 490 PHE A O 1
ATOM 3767 N N . GLY A 1 491 ? -2.777 -35.969 9.852 1 78.88 491 GLY A N 1
ATOM 3768 C CA . GLY A 1 491 ? -1.504 -36.656 9.984 1 78.88 491 GLY A CA 1
ATOM 3769 C C . GLY A 1 491 ? -1.494 -38.031 9.312 1 78.88 491 GLY A C 1
ATOM 3770 O O . GLY A 1 491 ? -0.562 -38.344 8.578 1 78.88 491 GLY A O 1
ATOM 3771 N N . LEU A 1 492 ? -2.504 -38.781 9.523 1 81.56 492 LEU A N 1
ATOM 3772 C CA . LEU A 1 492 ? -2.611 -40.125 8.969 1 81.56 492 LEU A CA 1
ATOM 3773 C C . LEU A 1 492 ? -2.715 -40.094 7.445 1 81.56 492 LEU A C 1
ATOM 3775 O O . LEU A 1 492 ? -2.014 -40.844 6.746 1 81.56 492 LEU A O 1
ATOM 3779 N N . LEU A 1 493 ? -3.502 -39.25 7.039 1 82.25 493 LEU A N 1
ATOM 3780 C CA . LEU A 1 493 ? -3.713 -39.125 5.602 1 82.25 493 LEU A CA 1
ATOM 3781 C C . LEU A 1 493 ? -2.496 -38.531 4.918 1 82.25 493 LEU A C 1
ATOM 3783 O O . LEU A 1 493 ? -2.148 -38.906 3.797 1 82.25 493 LEU A O 1
ATOM 3787 N N . GLY A 1 494 ? -1.894 -37.625 5.586 1 79.06 494 GLY A N 1
ATOM 3788 C CA . GLY A 1 494 ? -0.699 -37 5.051 1 79.06 494 GLY A CA 1
ATOM 3789 C C . GLY A 1 494 ? 0.446 -37.969 4.836 1 79.06 494 GLY A C 1
ATOM 3790 O O . GLY A 1 494 ? 1.081 -37.969 3.781 1 79.06 494 GLY A O 1
ATOM 3791 N N . THR A 1 495 ? 0.683 -38.781 5.797 1 77.06 495 THR A N 1
ATOM 3792 C CA . THR A 1 495 ? 1.738 -39.781 5.695 1 77.06 495 THR A CA 1
ATOM 3793 C C . THR A 1 495 ? 1.442 -40.75 4.57 1 77.06 495 THR A C 1
ATOM 3795 O O . THR A 1 495 ? 2.346 -41.156 3.828 1 77.06 495 THR A O 1
ATOM 3798 N N . SER A 1 496 ? 0.241 -41.094 4.473 1 79.81 496 SER A N 1
ATOM 3799 C CA . SER A 1 496 ? -0.18 -42 3.416 1 79.81 496 SER A CA 1
ATOM 3800 C C . SER A 1 496 ? 0.014 -41.406 2.037 1 79.81 496 SER A C 1
ATOM 3802 O O . SER A 1 496 ? 0.484 -42.062 1.112 1 79.81 496 SER A O 1
ATOM 3804 N N . LEU A 1 497 ? -0.288 -40.188 1.982 1 79.94 497 LEU A N 1
ATOM 3805 C CA . LEU A 1 497 ? -0.171 -39.469 0.72 1 79.94 497 LEU A CA 1
ATOM 3806 C C . LEU A 1 497 ? 1.293 -39.281 0.326 1 79.94 497 LEU A C 1
ATOM 3808 O O . LEU A 1 497 ? 1.65 -39.469 -0.841 1 79.94 497 LEU A O 1
ATOM 3812 N N . GLU A 1 498 ? 2.088 -38.969 1.207 1 77.94 498 GLU A N 1
ATOM 3813 C CA . GLU A 1 498 ? 3.512 -38.781 0.943 1 77.94 498 GLU A CA 1
ATOM 3814 C C . GLU A 1 498 ? 4.16 -40.094 0.479 1 77.94 498 GLU A C 1
ATOM 3816 O O . GLU A 1 498 ? 4.973 -40.094 -0.448 1 77.94 498 GLU A O 1
ATOM 3821 N N . SER A 1 499 ? 3.834 -41.094 1.127 1 75.62 499 SER A N 1
ATOM 3822 C CA . SER A 1 499 ? 4.363 -42.406 0.749 1 75.62 499 SER A CA 1
ATOM 3823 C C . SER A 1 499 ? 3.914 -42.812 -0.653 1 75.62 499 SER A C 1
ATOM 3825 O O . SER A 1 499 ? 4.699 -43.344 -1.436 1 75.62 499 SER A O 1
ATOM 3827 N N . TYR A 1 500 ? 2.711 -42.438 -0.914 1 76.44 500 TYR A N 1
ATOM 3828 C CA . TYR A 1 500 ? 2.16 -42.781 -2.223 1 76.44 500 TYR A CA 1
ATOM 3829 C C . TYR A 1 500 ? 2.781 -41.906 -3.312 1 76.44 500 TYR A C 1
ATOM 3831 O O . TYR A 1 500 ? 3.027 -42.375 -4.426 1 76.44 500 TYR A O 1
ATOM 3839 N N . ALA A 1 501 ? 3.062 -40.719 -3.02 1 73.44 501 ALA A N 1
ATOM 3840 C CA . ALA A 1 501 ? 3.551 -39.75 -4 1 73.44 501 ALA A CA 1
ATOM 3841 C C . ALA A 1 501 ? 4.953 -40.094 -4.477 1 73.44 501 ALA A C 1
ATOM 3843 O O . ALA A 1 501 ? 5.398 -39.656 -5.527 1 73.44 501 ALA A O 1
ATOM 3844 N N . GLN A 1 502 ? 5.668 -40.906 -3.781 1 70.25 502 GLN A N 1
ATOM 3845 C CA . GLN A 1 502 ? 7.031 -41.281 -4.137 1 70.25 502 GLN A CA 1
ATOM 3846 C C . GLN A 1 502 ? 7.043 -42.438 -5.133 1 70.25 502 GLN A C 1
ATOM 3848 O O . GLN A 1 502 ? 8.086 -42.75 -5.707 1 70.25 502 GLN A O 1
ATOM 3853 N N . LYS A 1 503 ? 5.898 -43 -5.473 1 63.34 503 LYS A N 1
ATOM 3854 C CA . LYS A 1 503 ? 5.805 -44.156 -6.355 1 63.34 503 LYS A CA 1
ATOM 3855 C C . LYS A 1 503 ? 5.594 -43.719 -7.805 1 63.34 503 LYS A C 1
ATOM 3857 O O . LYS A 1 503 ? 4.926 -42.719 -8.07 1 63.34 503 LYS A O 1
ATOM 3862 N N . ALA A 1 504 ? 6.383 -44.406 -8.742 1 57.56 504 ALA A N 1
ATOM 3863 C CA . ALA A 1 504 ? 6.223 -44.125 -10.172 1 57.56 504 ALA A CA 1
ATOM 3864 C C . ALA A 1 504 ? 4.82 -44.5 -10.648 1 57.56 504 ALA A C 1
ATOM 3866 O O . ALA A 1 504 ? 4.148 -45.344 -10.023 1 57.56 504 ALA A O 1
ATOM 3867 N N . ARG A 1 505 ? 4.266 -43.688 -11.664 1 58.72 505 ARG A N 1
ATOM 3868 C CA . ARG A 1 505 ? 2.938 -43.969 -12.203 1 58.72 505 ARG A CA 1
ATOM 3869 C C . ARG A 1 505 ? 2.742 -45.469 -12.453 1 58.72 505 ARG A C 1
ATOM 3871 O O . ARG A 1 505 ? 1.682 -46.031 -12.148 1 58.72 505 ARG A O 1
ATOM 3878 N N . GLU A 1 506 ? 3.762 -46.188 -13 1 48.75 506 GLU A N 1
ATOM 3879 C CA . GLU A 1 506 ? 3.66 -47.594 -13.391 1 48.75 506 GLU A CA 1
ATOM 3880 C C . GLU A 1 506 ? 3.537 -48.5 -12.172 1 48.75 506 GLU A C 1
ATOM 3882 O O . GLU A 1 506 ? 2.936 -49.562 -12.242 1 48.75 506 GLU A O 1
ATOM 3887 N N . GLU A 1 507 ? 4.164 -48.156 -11.188 1 46.66 507 GLU A N 1
ATOM 3888 C CA . GLU A 1 507 ? 4.121 -48.969 -9.984 1 46.66 507 GLU A CA 1
ATOM 3889 C C . GLU A 1 507 ? 2.83 -48.75 -9.203 1 46.66 507 GLU A C 1
ATOM 3891 O O . GLU A 1 507 ? 2.52 -49.5 -8.273 1 46.66 507 GLU A O 1
ATOM 3896 N N . ARG A 1 508 ? 2.07 -47.75 -9.445 1 49.03 508 ARG A N 1
ATOM 3897 C CA . ARG A 1 508 ? 0.845 -47.344 -8.781 1 49.03 508 ARG A CA 1
ATOM 3898 C C . ARG A 1 508 ? -0.349 -48.156 -9.242 1 49.03 508 ARG A C 1
ATOM 3900 O O . ARG A 1 508 ? -1.356 -48.25 -8.539 1 49.03 508 ARG A O 1
ATOM 3907 N N . GLU A 1 509 ? -0.298 -48.719 -10.516 1 40.16 509 GLU A N 1
ATOM 3908 C CA . GLU A 1 509 ? -1.365 -49.531 -11.055 1 40.16 509 GLU A CA 1
ATOM 3909 C C . GLU A 1 509 ? -1.301 -50.969 -10.484 1 40.16 509 GLU A C 1
ATOM 3911 O O . GLU A 1 509 ? -2.139 -51.812 -10.805 1 40.16 509 GLU A O 1
ATOM 3916 N N . LYS A 1 510 ? -0.269 -51.312 -9.742 1 41.31 510 LYS A N 1
ATOM 3917 C CA . LYS A 1 510 ? -0.329 -52.625 -9.117 1 41.31 510 LYS A CA 1
ATOM 3918 C C . LYS A 1 510 ? -0.921 -52.562 -7.715 1 41.31 510 LYS A C 1
ATOM 3920 O O . LYS A 1 510 ? -0.602 -51.625 -6.953 1 41.31 510 LYS A O 1
ATOM 3925 N N . MET B 1 1 ? -18.125 -25.203 -24.391 1 31.62 1 MET B N 1
ATOM 3926 C CA . MET B 1 1 ? -19.125 -24.172 -24.641 1 31.62 1 MET B CA 1
ATOM 3927 C C . MET B 1 1 ? -19.156 -23.156 -23.516 1 31.62 1 MET B C 1
ATOM 3929 O O . MET B 1 1 ? -19.344 -23.516 -22.344 1 31.62 1 MET B O 1
ATOM 3933 N N . ALA B 1 2 ? -18.297 -22.219 -23.594 1 42.69 2 ALA B N 1
ATOM 3934 C CA . ALA B 1 2 ? -18.297 -21.109 -22.641 1 42.69 2 ALA B CA 1
ATOM 3935 C C . ALA B 1 2 ? -19.734 -20.734 -22.25 1 42.69 2 ALA B C 1
ATOM 3937 O O . ALA B 1 2 ? -20.562 -20.469 -23.109 1 42.69 2 ALA B O 1
ATOM 3938 N N . THR B 1 3 ? -20.266 -21.141 -21.219 1 48.03 3 THR B N 1
ATOM 3939 C CA . THR B 1 3 ? -21.562 -20.734 -20.719 1 48.03 3 THR B CA 1
ATOM 3940 C C . THR B 1 3 ? -21.734 -19.219 -20.797 1 48.03 3 THR B C 1
ATOM 3942 O O . THR B 1 3 ? -20.906 -18.469 -20.266 1 48.03 3 THR B O 1
ATOM 3945 N N . GLN B 1 4 ? -22.234 -18.812 -21.984 1 51.53 4 GLN B N 1
ATOM 3946 C CA . GLN B 1 4 ? -22.484 -17.391 -22.234 1 51.53 4 GLN B CA 1
ATOM 3947 C C . GLN B 1 4 ? -23.438 -16.812 -21.203 1 51.53 4 GLN B C 1
ATOM 3949 O O . GLN B 1 4 ? -24.484 -17.406 -20.922 1 51.53 4 GLN B O 1
ATOM 3954 N N . ILE B 1 5 ? -22.969 -16.078 -20.297 1 56.75 5 ILE B N 1
ATOM 3955 C CA . ILE B 1 5 ? -23.812 -15.352 -19.359 1 56.75 5 ILE B CA 1
ATOM 3956 C C . ILE B 1 5 ? -24.922 -14.641 -20.125 1 56.75 5 ILE B C 1
ATOM 3958 O O . ILE B 1 5 ? -24.672 -13.953 -21.125 1 56.75 5 ILE B O 1
ATOM 3962 N N . PRO B 1 6 ? -26.125 -14.992 -19.859 1 50.88 6 PRO B N 1
ATOM 3963 C CA . PRO B 1 6 ? -27.203 -14.25 -20.516 1 50.88 6 PRO B CA 1
ATOM 3964 C C . PRO B 1 6 ? -27.016 -12.742 -20.422 1 50.88 6 PRO B C 1
ATOM 3966 O O . PRO B 1 6 ? -26.562 -12.234 -19.391 1 50.88 6 PRO B O 1
ATOM 3969 N N . GLU B 1 7 ? -27.078 -12.086 -21.547 1 51.78 7 GLU B N 1
ATOM 3970 C CA . GLU B 1 7 ? -27 -10.641 -21.703 1 51.78 7 GLU B CA 1
ATOM 3971 C C . GLU B 1 7 ? -27.781 -9.922 -20.609 1 51.78 7 GLU B C 1
ATOM 3973 O O . GLU B 1 7 ? -27.438 -8.805 -20.219 1 51.78 7 GLU B O 1
ATOM 3978 N N . SER B 1 8 ? -28.828 -10.492 -20.297 1 47.69 8 SER B N 1
ATOM 3979 C CA . SER B 1 8 ? -29.734 -9.914 -19.297 1 47.69 8 SER B CA 1
ATOM 3980 C C . SER B 1 8 ? -29.031 -9.695 -17.969 1 47.69 8 SER B C 1
ATOM 3982 O O . SER B 1 8 ? -29.469 -8.867 -17.156 1 47.69 8 SER B O 1
ATOM 3984 N N . GLU B 1 9 ? -28.078 -10.359 -17.734 1 54.44 9 GLU B N 1
ATOM 3985 C CA . GLU B 1 9 ? -27.406 -10.336 -16.438 1 54.44 9 GLU B CA 1
ATOM 3986 C C . GLU B 1 9 ? -26.391 -9.195 -16.359 1 54.44 9 GLU B C 1
ATOM 3988 O O . GLU B 1 9 ? -25.859 -8.906 -15.297 1 54.44 9 GLU B O 1
ATOM 3993 N N . TYR B 1 10 ? -26.172 -8.633 -17.562 1 56 10 TYR B N 1
ATOM 3994 C CA . TYR B 1 10 ? -25.312 -7.461 -17.625 1 56 10 TYR B CA 1
ATOM 3995 C C . TYR B 1 10 ? -26 -6.238 -17.031 1 56 10 TYR B C 1
ATOM 3997 O O . TYR B 1 10 ? -25.328 -5.359 -16.469 1 56 10 TYR B O 1
ATOM 4005 N N . ALA B 1 11 ? -27.375 -6.113 -17.172 1 54.41 11 ALA B N 1
ATOM 4006 C CA . ALA B 1 11 ? -28.219 -4.934 -16.984 1 54.41 11 ALA B CA 1
ATOM 4007 C C . ALA B 1 11 ? -28.156 -4.43 -15.547 1 54.41 11 ALA B C 1
ATOM 4009 O O . ALA B 1 11 ? -28.422 -3.26 -15.281 1 54.41 11 ALA B O 1
ATOM 4010 N N . GLN B 1 12 ? -27.562 -5.207 -14.656 1 70.88 12 GLN B N 1
ATOM 4011 C CA . GLN B 1 12 ? -27.797 -4.742 -13.289 1 70.88 12 GLN B CA 1
ATOM 4012 C C . GLN B 1 12 ? -26.531 -4.105 -12.711 1 70.88 12 GLN B C 1
ATOM 4014 O O . GLN B 1 12 ? -26.203 -4.332 -11.547 1 70.88 12 GLN B O 1
ATOM 4019 N N . VAL B 1 13 ? -25.922 -3.363 -13.602 1 90.38 13 VAL B N 1
ATOM 4020 C CA . VAL B 1 13 ? -24.688 -2.727 -13.156 1 90.38 13 VAL B CA 1
ATOM 4021 C C . VAL B 1 13 ? -24.984 -1.341 -12.594 1 90.38 13 VAL B C 1
ATOM 4023 O O . VAL B 1 13 ? -24.25 -0.83 -11.75 1 90.38 13 VAL B O 1
ATOM 4026 N N . GLU B 1 14 ? -26.109 -0.812 -13 1 91.5 14 GLU B N 1
ATOM 4027 C CA . GLU B 1 14 ? -26.469 0.525 -12.539 1 91.5 14 GLU B CA 1
ATOM 4028 C C . GLU B 1 14 ? -26.688 0.549 -11.031 1 91.5 14 GLU B C 1
ATOM 4030 O O . GLU B 1 14 ? -27.469 -0.25 -10.5 1 91.5 14 GLU B O 1
ATOM 4035 N N . GLY B 1 15 ? -25.953 1.413 -10.336 1 95 15 GLY B N 1
ATOM 4036 C CA . GLY B 1 15 ? -26.156 1.641 -8.914 1 95 15 GLY B CA 1
ATOM 4037 C C . GLY B 1 15 ? -25.562 0.542 -8.047 1 95 15 GLY B C 1
ATOM 4038 O O . GLY B 1 15 ? -25.859 0.453 -6.855 1 95 15 GLY B O 1
ATOM 4039 N N . VAL B 1 16 ? -24.766 -0.351 -8.664 1 96.75 16 VAL B N 1
ATOM 4040 C CA . VAL B 1 16 ? -24.266 -1.521 -7.953 1 96.75 16 VAL B CA 1
ATOM 4041 C C . VAL B 1 16 ? -23.359 -1.078 -6.809 1 96.75 16 VAL B C 1
ATOM 4043 O O . VAL B 1 16 ? -23.391 -1.663 -5.723 1 96.75 16 VAL B O 1
ATOM 4046 N N . VAL B 1 17 ? -22.578 -0.051 -7.004 1 97.81 17 VAL B N 1
ATOM 4047 C CA . VAL B 1 17 ? -21.672 0.424 -5.969 1 97.81 17 VAL B CA 1
ATOM 4048 C C . VAL B 1 17 ? -22.469 1.106 -4.855 1 97.81 17 VAL B C 1
ATOM 4050 O O . VAL B 1 17 ? -22.156 0.943 -3.674 1 97.81 17 VAL B O 1
ATOM 4053 N N . GLU B 1 18 ? -23.484 1.874 -5.23 1 97.19 18 GLU B N 1
ATOM 4054 C CA . GLU B 1 18 ? -24.344 2.525 -4.238 1 97.19 18 GLU B CA 1
ATOM 4055 C C . GLU B 1 18 ? -25.047 1.498 -3.352 1 97.19 18 GLU B C 1
ATOM 4057 O O . GLU B 1 18 ? -25.141 1.681 -2.137 1 97.19 18 GLU B O 1
ATOM 4062 N N . ARG B 1 19 ? -25.578 0.447 -3.994 1 97.12 19 ARG B N 1
ATOM 4063 C CA . ARG B 1 19 ? -26.219 -0.624 -3.229 1 97.12 19 ARG B CA 1
ATOM 4064 C C . ARG B 1 19 ? -25.219 -1.282 -2.283 1 97.12 19 ARG B C 1
ATOM 4066 O O . ARG B 1 19 ? -25.547 -1.592 -1.138 1 97.12 19 ARG B O 1
ATOM 4073 N N . ALA B 1 20 ? -24 -1.521 -2.779 1 98.19 20 ALA B N 1
ATOM 4074 C CA . ALA B 1 20 ? -22.953 -2.09 -1.942 1 98.19 20 ALA B CA 1
ATOM 4075 C C . ALA B 1 20 ? -22.625 -1.17 -0.768 1 98.19 20 ALA B C 1
ATOM 4077 O O . ALA B 1 20 ? -22.438 -1.635 0.357 1 98.19 20 ALA B O 1
ATOM 4078 N N . ARG B 1 21 ? -22.547 0.113 -1.019 1 97.88 21 ARG B N 1
ATOM 4079 C CA . ARG B 1 21 ? -22.234 1.1 0.012 1 97.88 21 ARG B CA 1
ATOM 4080 C C . ARG B 1 21 ? -23.281 1.082 1.118 1 97.88 21 ARG B C 1
ATOM 4082 O O . ARG B 1 21 ? -22.953 1.162 2.301 1 97.88 21 ARG B O 1
ATOM 4089 N N . GLU B 1 22 ? -24.5 1.026 0.736 1 97.38 22 GLU B N 1
ATOM 4090 C CA . GLU B 1 22 ? -25.578 0.949 1.712 1 97.38 22 GLU B CA 1
ATOM 4091 C C . GLU B 1 22 ? -25.5 -0.335 2.531 1 97.38 22 GLU B C 1
ATOM 4093 O O . GLU B 1 22 ? -25.672 -0.311 3.752 1 97.38 22 GLU B O 1
ATOM 4098 N N . ALA B 1 23 ? -25.219 -1.423 1.864 1 98.12 23 ALA B N 1
ATOM 4099 C CA . ALA B 1 23 ? -25.125 -2.723 2.525 1 98.12 23 ALA B CA 1
ATOM 4100 C C . ALA B 1 23 ? -23.922 -2.783 3.461 1 98.12 23 ALA B C 1
ATOM 4102 O O . ALA B 1 23 ? -23.953 -3.48 4.477 1 98.12 23 ALA B O 1
ATOM 4103 N N . GLN B 1 24 ? -22.891 -2.08 3.131 1 98.31 24 GLN B N 1
ATOM 4104 C CA . GLN B 1 24 ? -21.641 -2.105 3.885 1 98.31 24 GLN B CA 1
ATOM 4105 C C . GLN B 1 24 ? -21.859 -1.656 5.328 1 98.31 24 GLN B C 1
ATOM 4107 O O . GLN B 1 24 ? -21.156 -2.105 6.234 1 98.31 24 GLN B O 1
ATOM 4112 N N . LYS B 1 25 ? -22.844 -0.83 5.555 1 96.38 25 LYS B N 1
ATOM 4113 C CA . LYS B 1 25 ? -23.141 -0.322 6.895 1 96.38 25 LYS B CA 1
ATOM 4114 C C . LYS B 1 25 ? -23.438 -1.462 7.859 1 96.38 25 LYS B C 1
ATOM 4116 O O . LYS B 1 25 ? -23.031 -1.428 9.023 1 96.38 25 LYS B O 1
ATOM 4121 N N . SER B 1 26 ? -24.141 -2.436 7.367 1 97.25 26 SER B N 1
ATOM 4122 C CA . SER B 1 26 ? -24.5 -3.557 8.234 1 97.25 26 SER B CA 1
ATOM 4123 C C . SER B 1 26 ? -23.312 -4.473 8.469 1 97.25 26 SER B C 1
ATOM 4125 O O . SER B 1 26 ? -23.203 -5.117 9.516 1 97.25 26 SER B O 1
ATOM 4127 N N . ILE B 1 27 ? -22.375 -4.598 7.531 1 98.25 27 ILE B N 1
ATOM 4128 C CA . ILE B 1 27 ? -21.156 -5.371 7.727 1 98.25 27 ILE B CA 1
ATOM 4129 C C . ILE B 1 27 ? -20.297 -4.711 8.797 1 98.25 27 ILE B C 1
ATOM 4131 O O . ILE B 1 27 ? -19.797 -5.379 9.711 1 98.25 27 ILE B O 1
ATOM 4135 N N . ARG B 1 28 ? -20.125 -3.395 8.656 1 96 28 ARG B N 1
ATOM 4136 C CA . ARG B 1 28 ? -19.297 -2.609 9.562 1 96 28 ARG B CA 1
ATOM 4137 C C . ARG B 1 28 ? -19.828 -2.699 10.992 1 96 28 ARG B C 1
ATOM 4139 O O . ARG B 1 28 ? -19.047 -2.617 11.953 1 96 28 ARG B O 1
ATOM 4146 N N . ALA B 1 29 ? -21.125 -2.846 11.117 1 95.62 29 ALA B N 1
ATOM 4147 C CA . ALA B 1 29 ? -21.75 -2.906 12.43 1 95.62 29 ALA B CA 1
ATOM 4148 C C . ALA B 1 29 ? -21.406 -4.207 13.148 1 95.62 29 ALA B C 1
ATOM 4150 O O . ALA B 1 29 ? -21.547 -4.309 14.367 1 95.62 29 ALA B O 1
ATOM 4151 N N . LEU B 1 30 ? -20.938 -5.207 12.438 1 97.12 30 LEU B N 1
ATOM 4152 C CA . LEU B 1 30 ? -20.531 -6.484 13.016 1 97.12 30 LEU B CA 1
ATOM 4153 C C . LEU B 1 30 ? -19.109 -6.414 13.547 1 97.12 30 LEU B C 1
ATOM 4155 O O . LEU B 1 30 ? -18.25 -5.75 12.961 1 97.12 30 LEU B O 1
ATOM 4159 N N . SER B 1 31 ? -18.844 -7.082 14.672 1 97.5 31 SER B N 1
ATOM 4160 C CA . SER B 1 31 ? -17.453 -7.309 15.086 1 97.5 31 SER B CA 1
ATOM 4161 C C . SER B 1 31 ? -16.719 -8.18 14.078 1 97.5 31 SER B C 1
ATOM 4163 O O . SER B 1 31 ? -17.344 -8.844 13.25 1 97.5 31 SER B O 1
ATOM 4165 N N . VAL B 1 32 ? -15.398 -8.188 14.148 1 98.25 32 VAL B N 1
ATOM 4166 C CA . VAL B 1 32 ? -14.609 -9.055 13.273 1 98.25 32 VAL B CA 1
ATOM 4167 C C . VAL B 1 32 ? -15.016 -10.508 13.492 1 98.25 32 VAL B C 1
ATOM 4169 O O . VAL B 1 32 ? -15.172 -11.266 12.523 1 98.25 32 VAL B O 1
ATOM 4172 N N . GLU B 1 33 ? -15.25 -10.883 14.719 1 98.06 33 GLU B N 1
ATOM 4173 C CA . GLU B 1 33 ? -15.625 -12.25 15.062 1 98.06 33 GLU B CA 1
ATOM 4174 C C . GLU B 1 33 ? -16.953 -12.633 14.406 1 98.06 33 GLU B C 1
ATOM 4176 O O . GLU B 1 33 ? -17.094 -13.758 13.914 1 98.06 33 GLU B O 1
ATOM 4181 N N . GLU B 1 34 ? -17.859 -11.719 14.375 1 97.75 34 GLU B N 1
ATOM 4182 C CA . GLU B 1 34 ? -19.156 -11.984 13.758 1 97.75 34 GLU B CA 1
ATOM 4183 C C . GLU B 1 34 ? -19.031 -12.141 12.25 1 97.75 34 GLU B C 1
ATOM 4185 O O . GLU B 1 34 ? -19.703 -12.984 11.648 1 97.75 34 GLU B O 1
ATOM 4190 N N . ARG B 1 35 ? -18.234 -11.336 11.633 1 98.25 35 ARG B N 1
ATOM 4191 C CA . ARG B 1 35 ? -17.984 -11.484 10.203 1 98.25 35 ARG B CA 1
ATOM 4192 C C . ARG B 1 35 ? -17.344 -12.844 9.898 1 98.25 35 ARG B C 1
ATOM 4194 O O . ARG B 1 35 ? -17.703 -13.492 8.922 1 98.25 35 ARG B O 1
ATOM 4201 N N . LEU B 1 36 ? -16.422 -13.297 10.82 1 98.25 36 LEU B N 1
ATOM 4202 C CA . LEU B 1 36 ? -15.711 -14.555 10.633 1 98.25 36 LEU B CA 1
ATOM 4203 C C . LEU B 1 36 ? -16.656 -15.75 10.773 1 98.25 36 LEU B C 1
ATOM 4205 O O . LEU B 1 36 ? -16.391 -16.812 10.219 1 98.25 36 LEU B O 1
ATOM 4209 N N . GLU B 1 37 ? -17.766 -15.57 11.453 1 97.75 37 GLU B N 1
ATOM 4210 C CA . GLU B 1 37 ? -18.766 -16.625 11.531 1 97.75 37 GLU B CA 1
ATOM 4211 C C . GLU B 1 37 ? -19.359 -16.922 10.156 1 97.75 37 GLU B C 1
ATOM 4213 O O . GLU B 1 37 ? -19.578 -18.094 9.812 1 97.75 37 GLU B O 1
ATOM 4218 N N . HIS B 1 38 ? -19.594 -15.906 9.391 1 97.62 38 HIS B N 1
ATOM 4219 C CA . HIS B 1 38 ? -20.078 -16.109 8.023 1 97.62 38 HIS B CA 1
ATOM 4220 C C . HIS B 1 38 ? -19.031 -16.812 7.168 1 97.62 38 HIS B C 1
ATOM 4222 O O . HIS B 1 38 ? -19.375 -17.641 6.324 1 97.62 38 HIS B O 1
ATOM 4228 N N . LEU B 1 39 ? -17.766 -16.531 7.383 1 98.19 39 LEU B N 1
ATOM 4229 C CA . LEU B 1 39 ? -16.688 -17.156 6.617 1 98.19 39 LEU B CA 1
ATOM 4230 C C . LEU B 1 39 ? -16.531 -18.625 7.004 1 98.19 39 LEU B C 1
ATOM 4232 O O . LEU B 1 39 ? -16.203 -19.453 6.164 1 98.19 39 LEU B O 1
ATOM 4236 N N . ARG B 1 40 ? -16.75 -18.875 8.273 1 97.62 40 ARG B N 1
ATOM 4237 C CA . ARG B 1 40 ? -16.734 -20.25 8.734 1 97.62 40 ARG B CA 1
ATOM 4238 C C . ARG B 1 40 ? -17.844 -21.062 8.047 1 97.62 40 ARG B C 1
ATOM 4240 O O . ARG B 1 40 ? -17.609 -22.188 7.609 1 97.62 40 ARG B O 1
ATOM 4247 N N . LEU B 1 41 ? -19 -20.469 7.961 1 98.12 41 LEU B N 1
ATOM 4248 C CA . LEU B 1 41 ? -20.109 -21.109 7.262 1 98.12 41 LEU B CA 1
ATOM 4249 C C . LEU B 1 41 ? -19.766 -21.312 5.789 1 98.12 41 LEU B C 1
ATOM 4251 O O . LEU B 1 41 ? -20.078 -22.375 5.219 1 98.12 41 LEU B O 1
ATOM 4255 N N . LEU B 1 42 ? -19.156 -20.344 5.211 1 98.56 42 LEU B N 1
ATOM 4256 C CA . LEU B 1 42 ? -18.75 -20.438 3.814 1 98.56 42 LEU B CA 1
ATOM 4257 C C . LEU B 1 42 ? -17.766 -21.594 3.609 1 98.56 42 LEU B C 1
ATOM 4259 O O . LEU B 1 42 ? -17.875 -22.344 2.635 1 98.56 42 LEU B O 1
ATOM 4263 N N . ARG B 1 43 ? -16.766 -21.719 4.527 1 98.19 43 ARG B N 1
ATOM 4264 C CA . ARG B 1 43 ? -15.828 -22.844 4.461 1 98.19 43 ARG B CA 1
ATOM 4265 C C . ARG B 1 43 ? -16.562 -24.172 4.449 1 98.19 43 ARG B C 1
ATOM 4267 O O . ARG B 1 43 ? -16.266 -25.047 3.639 1 98.19 43 ARG B O 1
ATOM 4274 N N . GLY B 1 44 ? -17.547 -24.312 5.328 1 97.88 44 GLY B N 1
ATOM 4275 C CA . GLY B 1 44 ? -18.344 -25.531 5.383 1 97.88 44 GLY B CA 1
ATOM 4276 C C . GLY B 1 44 ? -19.109 -25.797 4.098 1 97.88 44 GLY B C 1
ATOM 4277 O O . GLY B 1 44 ? -19.141 -26.938 3.613 1 97.88 44 GLY B O 1
ATOM 4278 N N . VAL B 1 45 ? -19.719 -24.781 3.525 1 98.44 45 VAL B N 1
ATOM 4279 C CA . VAL B 1 45 ? -20.484 -24.906 2.287 1 98.44 45 VAL B CA 1
ATOM 4280 C C . VAL B 1 45 ? -19.562 -25.359 1.159 1 98.44 45 VAL B C 1
ATOM 4282 O O . VAL B 1 45 ? -19.922 -26.266 0.398 1 98.44 45 VAL B O 1
ATOM 4285 N N . ILE B 1 46 ? -18.391 -24.781 1.087 1 98.62 46 ILE B N 1
ATOM 4286 C CA . ILE B 1 46 ? -17.438 -25.109 0.03 1 98.62 46 ILE B CA 1
ATOM 4287 C C . ILE B 1 46 ? -16.969 -26.547 0.187 1 98.62 46 ILE B C 1
ATOM 4289 O O . ILE B 1 46 ? -16.906 -27.297 -0.791 1 98.62 46 ILE B O 1
ATOM 4293 N N . VAL B 1 47 ? -16.672 -26.969 1.405 1 97.81 47 VAL B N 1
ATOM 4294 C CA . VAL B 1 47 ? -16.234 -28.328 1.676 1 97.81 47 VAL B CA 1
ATOM 4295 C C . VAL B 1 47 ? -17.312 -29.328 1.257 1 97.81 47 VAL B C 1
ATOM 4297 O O . VAL B 1 47 ? -17.016 -30.328 0.603 1 97.81 47 VAL B O 1
ATOM 4300 N N . ASN B 1 48 ? -18.531 -29.016 1.529 1 97.19 48 ASN B N 1
ATOM 4301 C CA . ASN B 1 48 ? -19.641 -29.906 1.257 1 97.19 48 ASN B CA 1
ATOM 4302 C C . ASN B 1 48 ? -19.953 -29.984 -0.236 1 97.19 48 ASN B C 1
ATOM 4304 O O . ASN B 1 48 ? -20.5 -30.969 -0.711 1 97.19 48 ASN B O 1
ATOM 4308 N N . ARG B 1 49 ? -19.578 -29 -0.93 1 98 49 ARG B N 1
ATOM 4309 C CA . ARG B 1 49 ? -19.938 -28.922 -2.344 1 98 49 ARG B CA 1
ATOM 4310 C C . ARG B 1 49 ? -18.688 -29.062 -3.225 1 98 49 ARG B C 1
ATOM 4312 O O . ARG B 1 49 ? -18.688 -28.594 -4.363 1 98 49 ARG B O 1
ATOM 4319 N N . THR B 1 50 ? -17.641 -29.672 -2.723 1 97.62 50 THR B N 1
ATOM 4320 C CA . THR B 1 50 ? -16.344 -29.75 -3.371 1 97.62 50 THR B CA 1
ATOM 4321 C C . THR B 1 50 ? -16.469 -30.344 -4.77 1 97.62 50 THR B C 1
ATOM 4323 O O . THR B 1 50 ? -16 -29.75 -5.746 1 97.62 50 THR B O 1
ATOM 4326 N N . GLU B 1 51 ? -17.125 -31.469 -4.957 1 96.69 51 GLU B N 1
ATOM 4327 C CA . GLU B 1 51 ? -17.203 -32.156 -6.242 1 96.69 51 GLU B CA 1
ATOM 4328 C C . GLU B 1 51 ? -17.969 -31.328 -7.27 1 96.69 51 GLU B C 1
ATOM 4330 O O . GLU B 1 51 ? -17.609 -31.297 -8.445 1 96.69 51 GLU B O 1
ATOM 4335 N N . GLU B 1 52 ? -19.016 -30.688 -6.797 1 97.81 52 GLU B N 1
ATOM 4336 C CA . GLU B 1 52 ? -19.766 -29.797 -7.684 1 97.81 52 GLU B CA 1
ATOM 4337 C C . GLU B 1 52 ? -18.906 -28.656 -8.188 1 97.81 52 GLU B C 1
ATOM 4339 O O . GLU B 1 52 ? -18.922 -28.312 -9.375 1 97.81 52 GLU B O 1
ATOM 4344 N N . ILE B 1 53 ? -18.156 -28.047 -7.285 1 98.62 53 ILE B N 1
ATOM 4345 C CA . ILE B 1 53 ? -17.312 -26.922 -7.621 1 98.62 53 ILE B CA 1
ATOM 4346 C C . ILE B 1 53 ? -16.234 -27.359 -8.602 1 98.62 53 ILE B C 1
ATOM 4348 O O . ILE B 1 53 ? -16 -26.703 -9.625 1 98.62 53 ILE B O 1
ATOM 4352 N N . VAL B 1 54 ? -15.57 -28.5 -8.352 1 98.12 54 VAL B N 1
ATOM 4353 C CA . VAL B 1 54 ? -14.508 -29.016 -9.211 1 98.12 54 VAL B CA 1
ATOM 4354 C C . VAL B 1 54 ? -15.055 -29.266 -10.609 1 98.12 54 VAL B C 1
ATOM 4356 O O . VAL B 1 54 ? -14.414 -28.938 -11.609 1 98.12 54 VAL B O 1
ATOM 4359 N N . GLU B 1 55 ? -16.25 -29.844 -10.641 1 97.62 55 GLU B N 1
ATOM 4360 C CA . GLU B 1 55 ? -16.875 -30.141 -11.922 1 97.62 55 GLU B CA 1
ATOM 4361 C C . GLU B 1 55 ? -17.156 -28.859 -12.711 1 97.62 55 GLU B C 1
ATOM 4363 O O . GLU B 1 55 ? -16.859 -28.797 -13.914 1 97.62 55 GLU B O 1
ATOM 4368 N N . ARG B 1 56 ? -17.688 -27.859 -12.031 1 97.75 56 ARG B N 1
ATOM 4369 C CA . ARG B 1 56 ? -18 -26.594 -12.68 1 97.75 56 ARG B CA 1
ATOM 4370 C C . ARG B 1 56 ? -16.75 -25.891 -13.188 1 97.75 56 ARG B C 1
ATOM 4372 O O . ARG B 1 56 ? -16.734 -25.359 -14.297 1 97.75 56 ARG B O 1
ATOM 4379 N N . VAL B 1 57 ? -15.727 -25.906 -12.398 1 98.25 57 VAL B N 1
ATOM 4380 C CA . VAL B 1 57 ? -14.461 -25.281 -12.789 1 98.25 57 VAL B CA 1
ATOM 4381 C C . VAL B 1 57 ? -13.852 -26.031 -13.969 1 98.25 57 VAL B C 1
ATOM 4383 O O . VAL B 1 57 ? -13.359 -25.422 -14.914 1 98.25 57 VAL B O 1
ATOM 4386 N N . TRP B 1 58 ? -13.898 -27.391 -13.914 1 97.81 58 TRP B N 1
ATOM 4387 C CA . TRP B 1 58 ? -13.375 -28.203 -14.992 1 97.81 58 TRP B CA 1
ATOM 4388 C C . TRP B 1 58 ? -14.086 -27.906 -16.312 1 97.81 58 TRP B C 1
ATOM 4390 O O . TRP B 1 58 ? -13.438 -27.734 -17.344 1 97.81 58 TRP B O 1
ATOM 4400 N N . GLN B 1 59 ? -15.336 -27.766 -16.219 1 97.38 59 GLN B N 1
ATOM 4401 C CA . GLN B 1 59 ? -16.141 -27.516 -17.422 1 97.38 59 GLN B CA 1
ATOM 4402 C C . GLN B 1 59 ? -15.727 -26.219 -18.094 1 97.38 59 GLN B C 1
ATOM 4404 O O . GLN B 1 59 ? -15.688 -26.125 -19.328 1 97.38 59 GLN B O 1
ATOM 4409 N N . GLU B 1 60 ? -15.367 -25.266 -17.281 1 96.75 60 GLU B N 1
ATOM 4410 C CA . GLU B 1 60 ? -15.133 -23.953 -17.844 1 96.75 60 GLU B CA 1
ATOM 4411 C C . GLU B 1 60 ? -13.656 -23.734 -18.172 1 96.75 60 GLU B C 1
ATOM 4413 O O . GLU B 1 60 ? -13.312 -23 -19.109 1 96.75 60 GLU B O 1
ATOM 4418 N N . THR B 1 61 ? -12.75 -24.375 -17.469 1 97.5 61 THR B N 1
ATOM 4419 C CA . THR B 1 61 ? -11.336 -24.078 -17.625 1 97.5 61 THR B CA 1
ATOM 4420 C C . THR B 1 61 ? -10.625 -25.188 -18.391 1 97.5 61 THR B C 1
ATOM 4422 O O . THR B 1 61 ? -9.586 -24.969 -19 1 97.5 61 THR B O 1
ATOM 4425 N N . GLY B 1 62 ? -11.117 -26.406 -18.266 1 96.62 62 GLY B N 1
ATOM 4426 C CA . GLY B 1 62 ? -10.477 -27.562 -18.859 1 96.62 62 GLY B CA 1
ATOM 4427 C C . GLY B 1 62 ? -9.258 -28.031 -18.094 1 96.62 62 GLY B C 1
ATOM 4428 O O . GLY B 1 62 ? -8.562 -28.969 -18.531 1 96.62 62 GLY B O 1
ATOM 4429 N N . LYS B 1 63 ? -8.969 -27.562 -16.922 1 96.19 63 LYS B N 1
ATOM 4430 C CA . LYS B 1 63 ? -7.875 -28 -16.062 1 96.19 63 LYS B CA 1
ATOM 4431 C C . LYS B 1 63 ? -8.125 -29.422 -15.555 1 96.19 63 LYS B C 1
ATOM 4433 O O . LYS B 1 63 ? -9.273 -29.844 -15.398 1 96.19 63 LYS B O 1
ATOM 4438 N N . SER B 1 64 ? -7.035 -30.094 -15.258 1 96.5 64 SER B N 1
ATOM 4439 C CA . SER B 1 64 ? -7.211 -31.406 -14.648 1 96.5 64 SER B CA 1
ATOM 4440 C C . SER B 1 64 ? -7.895 -31.312 -13.289 1 96.5 64 SER B C 1
ATOM 4442 O O . SER B 1 64 ? -7.699 -30.328 -12.562 1 96.5 64 SER B O 1
ATOM 4444 N N . ARG B 1 65 ? -8.672 -32.281 -12.93 1 96.5 65 ARG B N 1
ATOM 4445 C CA . ARG B 1 65 ? -9.438 -32.25 -11.688 1 96.5 65 ARG B CA 1
ATOM 4446 C C . ARG B 1 65 ? -8.516 -32.156 -10.477 1 96.5 65 ARG B C 1
ATOM 4448 O O . ARG B 1 65 ? -8.82 -31.453 -9.516 1 96.5 65 ARG B O 1
ATOM 4455 N N . SER B 1 66 ? -7.383 -32.844 -10.555 1 95.12 66 SER B N 1
ATOM 4456 C CA . SER B 1 66 ? -6.422 -32.781 -9.453 1 95.12 66 SER B CA 1
ATOM 4457 C C . SER B 1 66 ? -5.852 -31.375 -9.289 1 95.12 66 SER B C 1
ATOM 4459 O O . SER B 1 66 ? -5.652 -30.906 -8.172 1 95.12 66 SER B O 1
ATOM 4461 N N . ASP B 1 67 ? -5.598 -30.734 -10.375 1 95.25 67 ASP B N 1
ATOM 4462 C CA . ASP B 1 67 ? -5.125 -29.359 -10.328 1 95.25 67 ASP B CA 1
ATOM 4463 C C . ASP B 1 67 ? -6.156 -28.453 -9.664 1 95.25 67 ASP B C 1
ATOM 4465 O O . ASP B 1 67 ? -5.801 -27.594 -8.844 1 95.25 67 ASP B O 1
ATOM 4469 N N . ILE B 1 68 ? -7.375 -28.578 -10.016 1 97.31 68 ILE B N 1
ATOM 4470 C CA . ILE B 1 68 ? -8.445 -27.781 -9.453 1 97.31 68 ILE B CA 1
ATOM 4471 C C . ILE B 1 68 ? -8.539 -28.016 -7.949 1 97.31 68 ILE B C 1
ATOM 4473 O O . ILE B 1 68 ? -8.609 -27.062 -7.164 1 97.31 68 ILE B O 1
ATOM 4477 N N . LEU B 1 69 ? -8.492 -29.297 -7.594 1 96.06 69 LEU B N 1
ATOM 4478 C CA . LEU B 1 69 ? -8.602 -29.672 -6.188 1 96.06 69 LEU B CA 1
ATOM 4479 C C . LEU B 1 69 ? -7.48 -29.047 -5.371 1 96.06 69 LEU B C 1
ATOM 4481 O O . LEU B 1 69 ? -7.727 -28.453 -4.312 1 96.06 69 LEU B O 1
ATOM 4485 N N . MET B 1 70 ? -6.316 -29.078 -5.879 1 91 70 MET B N 1
ATOM 4486 C CA . MET B 1 70 ? -5.145 -28.656 -5.113 1 91 70 MET B CA 1
ATOM 4487 C C . MET B 1 70 ? -4.938 -27.156 -5.199 1 91 70 MET B C 1
ATOM 4489 O O . MET B 1 70 ? -4.715 -26.5 -4.18 1 91 70 MET B O 1
ATOM 4493 N N . SER B 1 71 ? -5.027 -26.609 -6.359 1 91.69 71 SER B N 1
ATOM 4494 C CA . SER B 1 71 ? -4.641 -25.219 -6.559 1 91.69 71 SER B CA 1
ATOM 4495 C C . SER B 1 71 ? -5.801 -24.281 -6.262 1 91.69 71 SER B C 1
ATOM 4497 O O . SER B 1 71 ? -5.59 -23.156 -5.816 1 91.69 71 SER B O 1
ATOM 4499 N N . GLU B 1 72 ? -7.043 -24.75 -6.461 1 96 72 GLU B N 1
ATOM 4500 C CA . GLU B 1 72 ? -8.164 -23.844 -6.254 1 96 72 GLU B CA 1
ATOM 4501 C C . GLU B 1 72 ? -8.906 -24.156 -4.961 1 96 72 GLU B C 1
ATOM 4503 O O . GLU B 1 72 ? -9.094 -23.281 -4.113 1 96 72 GLU B O 1
ATOM 4508 N N . MET B 1 73 ? -9.227 -25.422 -4.766 1 96.31 73 MET B N 1
ATOM 4509 C CA . MET B 1 73 ? -10.023 -25.797 -3.604 1 96.31 73 MET B CA 1
ATOM 4510 C C . MET B 1 73 ? -9.211 -25.688 -2.322 1 96.31 73 MET B C 1
ATOM 4512 O O . MET B 1 73 ? -9.562 -24.938 -1.414 1 96.31 73 MET B O 1
ATOM 4516 N N . PHE B 1 74 ? -8.07 -26.391 -2.311 1 93.38 74 PHE B N 1
ATOM 4517 C CA . PHE B 1 74 ? -7.215 -26.328 -1.129 1 93.38 74 PHE B CA 1
ATOM 4518 C C . PHE B 1 74 ? -6.785 -24.891 -0.84 1 93.38 74 PHE B C 1
ATOM 4520 O O . PHE B 1 74 ? -6.824 -24.453 0.309 1 93.38 74 PHE B O 1
ATOM 4527 N N . GLY B 1 75 ? -6.418 -24.188 -1.916 1 93.5 75 GLY B N 1
ATOM 4528 C CA . GLY B 1 75 ? -5.973 -22.812 -1.768 1 93.5 75 GLY B CA 1
ATOM 4529 C C . GLY B 1 75 ? -7.027 -21.906 -1.158 1 93.5 75 GLY B C 1
ATOM 4530 O O . GLY B 1 75 ? -6.742 -21.172 -0.218 1 93.5 75 GLY B O 1
ATOM 4531 N N . ALA B 1 76 ? -8.211 -21.969 -1.633 1 96.75 76 ALA B N 1
ATOM 4532 C CA . ALA B 1 76 ? -9.312 -21.125 -1.146 1 96.75 76 ALA B CA 1
ATOM 4533 C C . ALA B 1 76 ? -9.641 -21.453 0.307 1 96.75 76 ALA B C 1
ATOM 4535 O O . ALA B 1 76 ? -9.828 -20.547 1.125 1 96.75 76 ALA B O 1
ATOM 4536 N N . LEU B 1 77 ? -9.672 -22.734 0.625 1 96.69 77 LEU B N 1
ATOM 4537 C CA . LEU B 1 77 ? -10.047 -23.172 1.966 1 96.69 77 LEU B CA 1
ATOM 4538 C C . LEU B 1 77 ? -8.961 -22.812 2.977 1 96.69 77 LEU B C 1
ATOM 4540 O O . LEU B 1 77 ? -9.266 -22.453 4.117 1 96.69 77 LEU B O 1
ATOM 4544 N N . ASP B 1 78 ? -7.746 -22.891 2.512 1 94.94 78 ASP B N 1
ATOM 4545 C CA . ASP B 1 78 ? -6.637 -22.5 3.367 1 94.94 78 ASP B CA 1
ATOM 4546 C C . ASP B 1 78 ? -6.73 -21.016 3.734 1 94.94 78 ASP B C 1
ATOM 4548 O O . ASP B 1 78 ? -6.465 -20.641 4.875 1 94.94 78 ASP B O 1
ATOM 4552 N N . VAL B 1 79 ? -7.082 -20.266 2.822 1 96.25 79 VAL B N 1
ATOM 4553 C CA . VAL B 1 79 ? -7.188 -18.828 3.047 1 96.25 79 VAL B CA 1
ATOM 4554 C C . VAL B 1 79 ? -8.328 -18.531 4.016 1 96.25 79 VAL B C 1
ATOM 4556 O O . VAL B 1 79 ? -8.18 -17.719 4.934 1 96.25 79 VAL B O 1
ATOM 4559 N N . ILE B 1 80 ? -9.469 -19.141 3.811 1 97.62 80 ILE B N 1
ATOM 4560 C CA . ILE B 1 80 ? -10.586 -18.969 4.73 1 97.62 80 ILE B CA 1
ATOM 4561 C C . ILE B 1 80 ? -10.164 -19.359 6.145 1 97.62 80 ILE B C 1
ATOM 4563 O O . ILE B 1 80 ? -10.391 -18.609 7.102 1 97.62 80 ILE B O 1
ATOM 4567 N N . SER B 1 81 ? -9.523 -20.484 6.223 1 95.38 81 SER B N 1
ATOM 4568 C CA . SER B 1 81 ? -9.086 -21 7.52 1 95.38 81 SER B CA 1
ATOM 4569 C C . SER B 1 81 ? -8.109 -20.031 8.188 1 95.38 81 SER B C 1
ATOM 4571 O O . SER B 1 81 ? -8.164 -19.828 9.398 1 95.38 81 SER B O 1
ATOM 4573 N N . TRP B 1 82 ? -7.207 -19.531 7.453 1 96.5 82 TRP B N 1
ATOM 4574 C CA . TRP B 1 82 ? -6.254 -18.578 7.992 1 96.5 82 TRP B CA 1
ATOM 4575 C C . TRP B 1 82 ? -6.969 -17.359 8.562 1 96.5 82 TRP B C 1
ATOM 4577 O O . TRP B 1 82 ? -6.621 -16.875 9.641 1 96.5 82 TRP B O 1
ATOM 4587 N N . HIS B 1 83 ? -7.922 -16.844 7.852 1 97.94 83 HIS B N 1
ATOM 4588 C CA . HIS B 1 83 ? -8.664 -15.68 8.336 1 97.94 83 HIS B CA 1
ATOM 4589 C C . HIS B 1 83 ? -9.422 -16 9.617 1 97.94 83 HIS B C 1
ATOM 4591 O O . HIS B 1 83 ? -9.461 -15.195 10.547 1 97.94 83 HIS B O 1
ATOM 4597 N N . GLU B 1 84 ? -10.039 -17.172 9.625 1 96.94 84 GLU B N 1
ATOM 4598 C CA . GLU B 1 84 ? -10.742 -17.594 10.828 1 96.94 84 GLU B CA 1
ATOM 4599 C C . GLU B 1 84 ? -9.828 -17.531 12.055 1 96.94 84 GLU B C 1
ATOM 4601 O O . GLU B 1 84 ? -10.266 -17.141 13.141 1 96.94 84 GLU B O 1
ATOM 4606 N N . LYS B 1 85 ? -8.633 -17.891 11.805 1 95.12 85 LYS B N 1
ATOM 4607 C CA . LYS B 1 85 ? -7.699 -18.031 12.914 1 95.12 85 LYS B CA 1
ATOM 4608 C C . LYS B 1 85 ? -7.023 -16.703 13.242 1 95.12 85 LYS B C 1
ATOM 4610 O O . LYS B 1 85 ? -6.695 -16.438 14.398 1 95.12 85 LYS B O 1
ATOM 4615 N N . ASN B 1 86 ? -6.828 -15.859 12.258 1 97.75 86 ASN B N 1
ATOM 4616 C CA . ASN B 1 86 ? -5.855 -14.789 12.453 1 97.75 86 ASN B CA 1
ATOM 4617 C C . ASN B 1 86 ? -6.492 -13.414 12.273 1 97.75 86 ASN B C 1
ATOM 4619 O O . ASN B 1 86 ? -5.949 -12.414 12.742 1 97.75 86 ASN B O 1
ATOM 4623 N N . ALA B 1 87 ? -7.594 -13.25 11.617 1 98.56 87 ALA B N 1
ATOM 4624 C CA . ALA B 1 87 ? -8.102 -11.953 11.18 1 98.56 87 ALA B CA 1
ATOM 4625 C C . ALA B 1 87 ? -8.406 -11.047 12.367 1 98.56 87 ALA B C 1
ATOM 4627 O O . ALA B 1 87 ? -8.117 -9.844 12.328 1 98.56 87 ALA B O 1
ATOM 4628 N N . ALA B 1 88 ? -9.023 -11.57 13.43 1 98.5 88 ALA B N 1
ATOM 4629 C CA . ALA B 1 88 ? -9.352 -10.766 14.602 1 98.5 88 ALA B CA 1
ATOM 4630 C C . ALA B 1 88 ? -8.109 -10.117 15.188 1 98.5 88 ALA B C 1
ATOM 4632 O O . ALA B 1 88 ? -8.125 -8.93 15.547 1 98.5 88 ALA B O 1
ATOM 4633 N N . LYS B 1 89 ? -7.082 -10.906 15.297 1 98.06 89 LYS B N 1
ATOM 4634 C CA . LYS B 1 89 ? -5.828 -10.391 15.844 1 98.06 89 LYS B CA 1
ATOM 4635 C C . LYS B 1 89 ? -5.188 -9.383 14.891 1 98.06 89 LYS B C 1
ATOM 4637 O O . LYS B 1 89 ? -4.711 -8.336 15.32 1 98.06 89 LYS B O 1
ATOM 4642 N N . VAL B 1 90 ? -5.133 -9.68 13.617 1 98 90 VAL B N 1
ATOM 4643 C CA . VAL B 1 90 ? -4.484 -8.859 12.602 1 98 90 VAL B CA 1
ATOM 4644 C C . VAL B 1 90 ? -5.188 -7.504 12.516 1 98 90 VAL B C 1
ATOM 4646 O O . VAL B 1 90 ? -4.539 -6.477 12.289 1 98 90 VAL B O 1
ATOM 4649 N N . LEU B 1 91 ? -6.473 -7.441 12.734 1 98.38 91 LEU B N 1
ATOM 4650 C CA . LEU B 1 91 ? -7.266 -6.234 12.531 1 98.38 91 LEU B CA 1
ATOM 4651 C C . LEU B 1 91 ? -7.508 -5.512 13.852 1 98.38 91 LEU B C 1
ATOM 4653 O O . LEU B 1 91 ? -8.18 -4.477 13.883 1 98.38 91 LEU B O 1
ATOM 4657 N N . ALA B 1 92 ? -6.977 -6.055 14.953 1 98.12 92 ALA B N 1
ATOM 4658 C CA . ALA B 1 92 ? -7.137 -5.406 16.25 1 98.12 92 ALA B CA 1
ATOM 4659 C C . ALA B 1 92 ? -6.375 -4.086 16.297 1 98.12 92 ALA B C 1
ATOM 4661 O O . ALA B 1 92 ? -5.297 -3.959 15.719 1 98.12 92 ALA B O 1
ATOM 4662 N N . PRO B 1 93 ? -6.953 -3.078 17.016 1 97.12 93 PRO B N 1
ATOM 4663 C CA . PRO B 1 93 ? -6.164 -1.865 17.25 1 97.12 93 PRO B CA 1
ATOM 4664 C C . PRO B 1 93 ? -4.785 -2.16 17.828 1 97.12 93 PRO B C 1
ATOM 4666 O O . PRO B 1 93 ? -4.648 -3.047 18.672 1 97.12 93 PRO B O 1
ATOM 4669 N N . GLN B 1 94 ? -3.824 -1.436 17.328 1 97.25 94 GLN B N 1
ATOM 4670 C CA . GLN B 1 94 ? -2.455 -1.611 17.812 1 97.25 94 GLN B CA 1
ATOM 4671 C C . GLN B 1 94 ? -1.989 -0.398 18.609 1 97.25 94 GLN B C 1
ATOM 4673 O O . GLN B 1 94 ? -2.023 0.729 18.109 1 97.25 94 GLN B O 1
ATOM 4678 N N . LYS B 1 95 ? -1.549 -0.63 19.844 1 96.5 95 LYS B N 1
ATOM 4679 C CA . LYS B 1 95 ? -0.851 0.409 20.594 1 96.5 95 LYS B CA 1
ATOM 4680 C C . LYS B 1 95 ? 0.609 0.514 20.156 1 96.5 95 LYS B C 1
ATOM 4682 O O . LYS B 1 95 ? 1.285 -0.502 19.984 1 96.5 95 LYS B O 1
ATOM 4687 N N . VAL B 1 96 ? 1.049 1.66 19.859 1 94.62 96 VAL B N 1
ATOM 4688 C CA . VAL B 1 96 ? 2.443 1.866 19.484 1 94.62 96 VAL B CA 1
ATOM 4689 C C . VAL B 1 96 ? 3.088 2.877 20.422 1 94.62 96 VAL B C 1
ATOM 4691 O O . VAL B 1 96 ? 2.391 3.596 21.141 1 94.62 96 VAL B O 1
ATOM 4694 N N . GLU B 1 97 ? 4.367 2.951 20.391 1 91.56 97 GLU B N 1
ATOM 4695 C CA . GLU B 1 97 ? 5.102 3.822 21.297 1 91.56 97 GLU B CA 1
ATOM 4696 C C . GLU B 1 97 ? 4.855 5.293 20.984 1 91.56 97 GLU B C 1
ATOM 4698 O O . GLU B 1 97 ? 4.824 5.68 19.812 1 91.56 97 GLU B O 1
ATOM 4703 N N . THR B 1 98 ? 4.664 6.031 21.984 1 90.12 98 THR B N 1
ATOM 4704 C CA . THR B 1 98 ? 4.566 7.48 21.859 1 90.12 98 THR B CA 1
ATOM 4705 C C . THR B 1 98 ? 5.906 8.141 22.172 1 90.12 98 THR B C 1
ATOM 4707 O O . THR B 1 98 ? 6.496 7.895 23.234 1 90.12 98 THR B O 1
ATOM 4710 N N . PRO B 1 99 ? 6.391 8.961 21.281 1 85.5 99 PRO B N 1
ATOM 4711 C CA . PRO B 1 99 ? 7.688 9.594 21.531 1 85.5 99 PRO B CA 1
ATOM 4712 C C . PRO B 1 99 ? 7.688 10.469 22.781 1 85.5 99 PRO B C 1
ATOM 4714 O O . PRO B 1 99 ? 6.637 10.977 23.188 1 85.5 99 PRO B O 1
ATOM 4717 N N . LEU B 1 100 ? 8.844 10.703 23.297 1 79.81 100 LEU B N 1
ATOM 4718 C CA . LEU B 1 100 ? 9 11.508 24.516 1 79.81 100 LEU B CA 1
ATOM 4719 C C . LEU B 1 100 ? 8.531 12.938 24.266 1 79.81 100 LEU B C 1
ATOM 4721 O O . LEU B 1 100 ? 8.023 13.586 25.188 1 79.81 100 LEU B O 1
ATOM 4725 N N . THR B 1 101 ? 8.695 13.352 23.047 1 78.44 101 THR B N 1
ATOM 4726 C CA . THR B 1 101 ? 8.281 14.711 22.703 1 78.44 101 THR B CA 1
ATOM 4727 C C . THR B 1 101 ? 6.77 14.859 22.812 1 78.44 101 THR B C 1
ATOM 4729 O O . THR B 1 101 ? 6.25 15.977 22.797 1 78.44 101 THR B O 1
ATOM 4732 N N . MET B 1 102 ? 6.043 13.773 22.891 1 83 102 MET B N 1
ATOM 4733 C CA . MET B 1 102 ? 4.59 13.773 23.031 1 83 102 MET B CA 1
ATOM 4734 C C . MET B 1 102 ? 4.164 13.078 24.312 1 83 102 MET B C 1
ATOM 4736 O O . MET B 1 102 ? 3.121 12.422 24.359 1 83 102 MET B O 1
ATOM 4740 N N . MET B 1 103 ? 4.918 13.234 25.281 1 80.06 103 MET B N 1
ATOM 4741 C CA . MET B 1 103 ? 4.637 12.602 26.562 1 80.06 103 MET B CA 1
ATOM 4742 C C . MET B 1 103 ? 3.24 12.961 27.062 1 80.06 103 MET B C 1
ATOM 4744 O O . MET B 1 103 ? 2.793 14.094 26.891 1 80.06 103 MET B O 1
ATOM 4748 N N . GLY B 1 104 ? 2.596 12 27.703 1 83.56 104 GLY B N 1
ATOM 4749 C CA . GLY B 1 104 ? 1.256 12.203 28.234 1 83.56 104 GLY B CA 1
ATOM 4750 C C . GLY B 1 104 ? 0.165 11.789 27.266 1 83.56 104 GLY B C 1
ATOM 4751 O O . GLY B 1 104 ? -1.021 11.852 27.594 1 83.56 104 GLY B O 1
ATOM 4752 N N . LYS B 1 105 ? 0.512 11.391 26.094 1 91.81 105 LYS B N 1
ATOM 4753 C CA . LYS B 1 105 ? -0.435 10.961 25.062 1 91.81 105 LYS B CA 1
ATOM 4754 C C . LYS B 1 105 ? -0.25 9.477 24.734 1 91.81 105 LYS B C 1
ATOM 4756 O O . LYS B 1 105 ? 0.734 8.867 25.156 1 91.81 105 LYS B O 1
ATOM 4761 N N . LYS B 1 106 ? -1.231 8.93 24.156 1 95 106 LYS B N 1
ATOM 4762 C CA . LYS B 1 106 ? -1.191 7.539 23.703 1 95 106 LYS B CA 1
ATOM 4763 C C . LYS B 1 106 ? -1.405 7.441 22.203 1 95 106 LYS B C 1
ATOM 4765 O O . LYS B 1 106 ? -2.258 8.133 21.641 1 95 106 LYS B O 1
ATOM 4770 N N . SER B 1 107 ? -0.585 6.629 21.562 1 96.62 107 SER B N 1
ATOM 4771 C CA . SER B 1 107 ? -0.634 6.438 20.125 1 96.62 107 SER B CA 1
ATOM 4772 C C . SER B 1 107 ? -1.203 5.07 19.766 1 96.62 107 SER B C 1
ATOM 4774 O O . SER B 1 107 ? -0.796 4.055 20.328 1 96.62 107 SER B O 1
ATOM 4776 N N . GLU B 1 108 ? -2.145 5.062 18.875 1 97.69 108 GLU B N 1
ATOM 4777 C CA . GLU B 1 108 ? -2.77 3.822 18.422 1 97.69 108 GLU B CA 1
ATOM 4778 C C . GLU B 1 108 ? -2.959 3.828 16.906 1 97.69 108 GLU B C 1
ATOM 4780 O O . GLU B 1 108 ? -3.051 4.891 16.281 1 97.69 108 GLU B O 1
ATOM 4785 N N . ILE B 1 109 ? -3.006 2.672 16.312 1 98.44 109 ILE B N 1
ATOM 4786 C CA . ILE B 1 109 ? -3.371 2.463 14.922 1 98.44 109 ILE B CA 1
ATOM 4787 C C . ILE B 1 109 ? -4.621 1.588 14.844 1 98.44 109 ILE B C 1
ATOM 4789 O O . ILE B 1 109 ? -4.633 0.466 15.359 1 98.44 109 ILE B O 1
ATOM 4793 N N . TRP B 1 110 ? -5.695 2.123 14.305 1 98.5 110 TRP B N 1
ATOM 4794 C CA . TRP B 1 110 ? -6.93 1.379 14.078 1 98.5 110 TRP B CA 1
ATOM 4795 C C . TRP B 1 110 ? -7.051 0.949 12.617 1 98.5 110 TRP B C 1
ATOM 4797 O O . TRP B 1 110 ? -6.691 1.704 11.711 1 98.5 110 TRP B O 1
ATOM 4807 N N . TYR B 1 111 ? -7.508 -0.25 12.391 1 98.12 111 TYR B N 1
ATOM 4808 C CA . TYR B 1 111 ? -7.734 -0.742 11.039 1 98.12 111 TYR B CA 1
ATOM 4809 C C . TYR B 1 111 ? -9.219 -0.746 10.703 1 98.12 111 TYR B C 1
ATOM 4811 O O . TYR B 1 111 ? -9.969 -1.601 11.18 1 98.12 111 TYR B O 1
ATOM 4819 N N . GLU B 1 112 ? -9.594 0.19 9.797 1 97.88 112 GLU B N 1
ATOM 4820 C CA . GLU B 1 112 ? -10.992 0.38 9.43 1 97.88 112 GLU B CA 1
ATOM 4821 C C . GLU B 1 112 ? -11.25 -0.041 7.988 1 97.88 112 GLU B C 1
ATOM 4823 O O . GLU B 1 112 ? -10.367 0.097 7.129 1 97.88 112 GLU B O 1
ATOM 4828 N N . PRO B 1 113 ? -12.5 -0.573 7.746 1 98.12 113 PRO B N 1
ATOM 4829 C CA . PRO B 1 113 ? -12.797 -0.905 6.348 1 98.12 113 PRO B CA 1
ATOM 4830 C C . PRO B 1 113 ? -12.734 0.312 5.426 1 98.12 113 PRO B C 1
ATOM 4832 O O . PRO B 1 113 ? -12.953 1.439 5.875 1 98.12 113 PRO B O 1
ATOM 4835 N N . LEU B 1 114 ? -12.492 0.09 4.168 1 97.88 114 LEU B N 1
ATOM 4836 C CA . LEU B 1 114 ? -12.453 1.152 3.168 1 97.88 114 LEU B CA 1
ATOM 4837 C C . LEU B 1 114 ? -13.867 1.513 2.711 1 97.88 114 LEU B C 1
ATOM 4839 O O . LEU B 1 114 ? -14.133 2.664 2.359 1 97.88 114 LEU B O 1
ATOM 4843 N N . GLY B 1 115 ? -14.75 0.593 2.611 1 98.12 115 GLY B N 1
ATOM 4844 C CA . GLY B 1 115 ? -16.109 0.814 2.158 1 98.12 115 GLY B CA 1
ATOM 4845 C C . GLY B 1 115 ? -16.594 -0.221 1.154 1 98.12 115 GLY B C 1
ATOM 4846 O O . GLY B 1 115 ? -17.109 -1.274 1.535 1 98.12 115 GLY B O 1
ATOM 4847 N N . VAL B 1 116 ? -16.328 0.043 -0.14 1 98.69 116 VAL B N 1
ATOM 4848 C CA . VAL B 1 116 ? -16.734 -0.851 -1.224 1 98.69 116 VAL B CA 1
ATOM 4849 C C . VAL B 1 116 ? -15.5 -1.248 -2.041 1 98.69 116 VAL B C 1
ATOM 4851 O O . VAL B 1 116 ? -14.812 -0.388 -2.59 1 98.69 116 VAL B O 1
ATOM 4854 N N . ALA B 1 117 ? -15.25 -2.559 -2.088 1 98.69 117 ALA B N 1
ATOM 4855 C CA . ALA B 1 117 ? -14.172 -3.094 -2.908 1 98.69 117 ALA B CA 1
ATOM 4856 C C . ALA B 1 117 ? -14.703 -3.652 -4.223 1 98.69 117 ALA B C 1
ATOM 4858 O O . ALA B 1 117 ? -15.703 -4.375 -4.242 1 98.69 117 ALA B O 1
ATOM 4859 N N . PHE B 1 118 ? -14.07 -3.254 -5.328 1 98.81 118 PHE B N 1
ATOM 4860 C CA . PHE B 1 118 ? -14.367 -3.848 -6.625 1 98.81 118 PHE B CA 1
ATOM 4861 C C . PHE B 1 118 ? -13.289 -4.84 -7.027 1 98.81 118 PHE B C 1
ATOM 4863 O O . PHE B 1 118 ? -12.125 -4.465 -7.207 1 98.81 118 PHE B O 1
ATOM 4870 N N . ILE B 1 119 ? -13.695 -6.145 -7.145 1 98.88 119 ILE B N 1
ATOM 4871 C CA . ILE B 1 119 ? -12.766 -7.227 -7.449 1 98.88 119 ILE B CA 1
ATOM 4872 C C . ILE B 1 119 ? -13 -7.727 -8.875 1 98.88 119 ILE B C 1
ATOM 4874 O O . ILE B 1 119 ? -14.117 -8.133 -9.219 1 98.88 119 ILE B O 1
ATOM 4878 N N . ILE B 1 120 ? -11.961 -7.656 -9.688 1 98.69 120 ILE B N 1
ATOM 4879 C CA . ILE B 1 120 ? -11.992 -8.164 -11.055 1 98.69 120 ILE B CA 1
ATOM 4880 C C . ILE B 1 120 ? -11.055 -9.359 -11.188 1 98.69 120 ILE B C 1
ATOM 4882 O O . ILE B 1 120 ? -9.844 -9.234 -11.008 1 98.69 120 ILE B O 1
ATOM 4886 N N . ALA B 1 121 ? -11.625 -10.5 -11.508 1 98.06 121 ALA B N 1
ATOM 4887 C CA . ALA B 1 121 ? -10.859 -11.742 -11.445 1 98.06 121 ALA B CA 1
ATOM 4888 C C . ALA B 1 121 ? -10.523 -12.25 -12.852 1 98.06 121 ALA B C 1
ATOM 4890 O O . ALA B 1 121 ? -11.273 -12 -13.797 1 98.06 121 ALA B O 1
ATOM 4891 N N . PRO B 1 122 ? -9.438 -12.977 -13.031 1 97.88 122 PRO B N 1
ATOM 4892 C CA . PRO B 1 122 ? -9.016 -13.539 -14.312 1 97.88 122 PRO B CA 1
ATOM 4893 C C . PRO B 1 122 ? -9.688 -14.875 -14.625 1 97.88 122 PRO B C 1
ATOM 4895 O O . PRO B 1 122 ? -10.477 -15.375 -13.82 1 97.88 122 PRO B O 1
ATOM 4898 N N . TRP B 1 123 ? -9.352 -15.461 -15.789 1 97.88 123 TRP B N 1
ATOM 4899 C CA . TRP B 1 123 ? -10.07 -16.641 -16.266 1 97.88 123 TRP B CA 1
ATOM 4900 C C . TRP B 1 123 ? -9.352 -17.922 -15.859 1 97.88 123 TRP B C 1
ATOM 4902 O O . TRP B 1 123 ? -9.914 -19.016 -15.953 1 97.88 123 TRP B O 1
ATOM 4912 N N . ASN B 1 124 ? -8.141 -17.812 -15.32 1 97.62 124 ASN B N 1
ATOM 4913 C CA . ASN B 1 124 ? -7.34 -19.016 -15.211 1 97.62 124 ASN B CA 1
ATOM 4914 C C . ASN B 1 124 ? -7.594 -19.734 -13.891 1 97.62 124 ASN B C 1
ATOM 4916 O O . ASN B 1 124 ? -7.422 -20.953 -13.789 1 97.62 124 ASN B O 1
ATOM 4920 N N . TYR B 1 125 ? -7.883 -19.078 -12.805 1 97.94 125 TYR B N 1
ATOM 4921 C CA . TYR B 1 125 ? -8.289 -19.641 -11.523 1 97.94 125 TYR B CA 1
ATOM 4922 C C . TYR B 1 125 ? -9.578 -18.984 -11.023 1 97.94 125 TYR B C 1
ATOM 4924 O O . TYR B 1 125 ? -9.586 -18.328 -9.977 1 97.94 125 TYR B O 1
ATOM 4932 N N . PRO B 1 126 ? -10.641 -19.25 -11.68 1 98.19 126 PRO B N 1
ATOM 4933 C CA . PRO B 1 126 ? -11.852 -18.453 -11.461 1 98.19 126 PRO B CA 1
ATOM 4934 C C . PRO B 1 126 ? -12.438 -18.641 -10.062 1 98.19 126 PRO B C 1
ATOM 4936 O O . PRO B 1 126 ? -13.031 -17.703 -9.516 1 98.19 126 PRO B O 1
ATOM 4939 N N . PHE B 1 127 ? -12.305 -19.828 -9.477 1 98.62 127 PHE B N 1
ATOM 4940 C CA . PHE B 1 127 ? -12.867 -20.047 -8.148 1 98.62 127 PHE B CA 1
ATOM 4941 C C . PHE B 1 127 ? -11.969 -19.469 -7.07 1 98.62 127 PHE B C 1
ATOM 4943 O O . PHE B 1 127 ? -12.422 -18.703 -6.219 1 98.62 127 PHE B O 1
ATOM 4950 N N . PHE B 1 128 ? -10.695 -19.828 -7.125 1 98.06 128 PHE B N 1
ATOM 4951 C CA . PHE B 1 128 ? -9.703 -19.375 -6.164 1 98.06 128 PHE B CA 1
ATOM 4952 C C . PHE B 1 128 ? -9.633 -17.844 -6.148 1 98.06 128 PHE B C 1
ATOM 4954 O O . PHE B 1 128 ? -9.625 -17.234 -5.078 1 98.06 128 PHE B O 1
ATOM 4961 N N . GLN B 1 129 ? -9.617 -17.266 -7.328 1 98 129 GLN B N 1
ATOM 4962 C CA . GLN B 1 129 ? -9.438 -15.82 -7.477 1 98 129 GLN B CA 1
ATOM 4963 C C . GLN B 1 129 ? -10.727 -15.07 -7.16 1 98 129 GLN B C 1
ATOM 4965 O O . GLN B 1 129 ? -10.734 -13.836 -7.086 1 98 129 GLN B O 1
ATOM 4970 N N . ALA B 1 130 ? -11.812 -15.766 -6.973 1 98.38 130 ALA B N 1
ATOM 4971 C CA . ALA B 1 130 ? -13.039 -15.188 -6.441 1 98.38 130 ALA B CA 1
ATOM 4972 C C . ALA B 1 130 ? -13.039 -15.203 -4.914 1 98.38 130 ALA B C 1
ATOM 4974 O O . ALA B 1 130 ? -13.156 -14.156 -4.273 1 98.38 130 ALA B O 1
ATOM 4975 N N . ILE B 1 131 ? -12.812 -16.359 -4.379 1 98.56 131 ILE B N 1
ATOM 4976 C CA . ILE B 1 131 ? -13.031 -16.609 -2.959 1 98.56 131 ILE B CA 1
ATOM 4977 C C . ILE B 1 131 ? -11.977 -15.883 -2.133 1 98.56 131 ILE B C 1
ATOM 4979 O O . ILE B 1 131 ? -12.297 -15.242 -1.126 1 98.56 131 ILE B O 1
ATOM 4983 N N . VAL B 1 132 ? -10.766 -15.898 -2.57 1 98.25 132 VAL B N 1
ATOM 4984 C CA . VAL B 1 132 ? -9.656 -15.406 -1.764 1 98.25 132 VAL B CA 1
ATOM 4985 C C . VAL B 1 132 ? -9.828 -13.906 -1.503 1 98.25 132 VAL B C 1
ATOM 4987 O O . VAL B 1 132 ? -9.852 -13.477 -0.35 1 98.25 132 VAL B O 1
ATOM 4990 N N . PRO B 1 133 ? -10.023 -13.094 -2.523 1 98.56 133 PRO B N 1
ATOM 4991 C CA . PRO B 1 133 ? -10.18 -11.672 -2.232 1 98.56 133 PRO B CA 1
ATOM 4992 C C . PRO B 1 133 ? -11.516 -11.344 -1.579 1 98.56 133 PRO B C 1
ATOM 4994 O O . PRO B 1 133 ? -11.602 -10.422 -0.759 1 98.56 133 PRO B O 1
ATOM 4997 N N . ILE B 1 134 ? -12.609 -12.07 -1.916 1 98.69 134 ILE B N 1
ATOM 4998 C CA . ILE B 1 134 ? -13.922 -11.805 -1.329 1 98.69 134 ILE B CA 1
ATOM 4999 C C . ILE B 1 134 ? -13.867 -12.031 0.18 1 98.69 134 ILE B C 1
ATOM 5001 O O . ILE B 1 134 ? -14.352 -11.211 0.956 1 98.69 134 ILE B O 1
ATOM 5005 N N . VAL B 1 135 ? -13.195 -13.086 0.584 1 98.62 135 VAL B N 1
ATOM 5006 C CA . VAL B 1 135 ? -13.094 -13.461 1.992 1 98.62 135 VAL B CA 1
ATOM 5007 C C . VAL B 1 135 ? -12.297 -12.398 2.748 1 98.62 135 VAL B C 1
ATOM 5009 O O . VAL B 1 135 ? -12.68 -11.992 3.85 1 98.62 135 VAL B O 1
ATOM 5012 N N . ALA B 1 136 ? -11.258 -11.961 2.16 1 98.69 136 ALA B N 1
ATOM 5013 C CA . ALA B 1 136 ? -10.43 -10.938 2.797 1 98.69 136 ALA B CA 1
ATOM 5014 C C . ALA B 1 136 ? -11.188 -9.625 2.945 1 98.69 136 ALA B C 1
ATOM 5016 O O . ALA B 1 136 ? -11.133 -8.984 3.996 1 98.69 136 ALA B O 1
ATOM 5017 N N . ALA B 1 137 ? -11.867 -9.211 1.919 1 98.75 137 ALA B N 1
ATOM 5018 C CA . ALA B 1 137 ? -12.641 -7.973 1.934 1 98.75 137 ALA B CA 1
ATOM 5019 C C . ALA B 1 137 ? -13.734 -8.016 3.002 1 98.75 137 ALA B C 1
ATOM 5021 O O . ALA B 1 137 ? -13.898 -7.062 3.766 1 98.75 137 ALA B O 1
ATOM 5022 N N . LEU B 1 138 ? -14.453 -9.133 3.066 1 98.75 138 LEU B N 1
ATOM 5023 C CA . LEU B 1 138 ? -15.523 -9.289 4.047 1 98.75 138 LEU B CA 1
ATOM 5024 C C . LEU B 1 138 ? -14.961 -9.297 5.465 1 98.75 138 LEU B C 1
ATOM 5026 O O . LEU B 1 138 ? -15.523 -8.672 6.363 1 98.75 138 LEU B O 1
ATOM 5030 N N . ALA B 1 139 ? -13.859 -10.023 5.625 1 98.75 139 ALA B N 1
ATOM 5031 C CA . ALA B 1 139 ? -13.227 -10.07 6.941 1 98.75 139 ALA B CA 1
ATOM 5032 C C . ALA B 1 139 ? -12.859 -8.672 7.43 1 98.75 139 ALA B C 1
ATOM 5034 O O . ALA B 1 139 ? -12.992 -8.367 8.617 1 98.75 139 ALA B O 1
ATOM 5035 N N . ALA B 1 140 ? -12.438 -7.828 6.559 1 98.69 140 ALA B N 1
ATOM 5036 C CA . ALA B 1 140 ? -12.016 -6.469 6.887 1 98.69 140 ALA B CA 1
ATOM 5037 C C . ALA B 1 140 ? -13.227 -5.551 7.066 1 98.69 140 ALA B C 1
ATOM 5039 O O . ALA B 1 140 ? -13.078 -4.41 7.516 1 98.69 140 ALA B O 1
ATOM 5040 N N . GLY B 1 141 ? -14.406 -5.961 6.609 1 98.62 141 GLY B N 1
ATOM 5041 C CA . GLY B 1 141 ? -15.625 -5.203 6.844 1 98.62 141 GLY B CA 1
ATOM 5042 C C . GLY B 1 141 ? -16.094 -4.445 5.617 1 98.62 141 GLY B C 1
ATOM 5043 O O . GLY B 1 141 ? -16.891 -3.51 5.73 1 98.62 141 GLY B O 1
ATOM 5044 N N . ASN B 1 142 ? -15.609 -4.805 4.441 1 98.81 142 ASN B N 1
ATOM 5045 C CA . ASN B 1 142 ? -15.992 -4.141 3.203 1 98.81 142 ASN B CA 1
ATOM 5046 C C . ASN B 1 142 ? -17.125 -4.883 2.492 1 98.81 142 ASN B C 1
ATOM 5048 O O . ASN B 1 142 ? -17.234 -6.105 2.609 1 98.81 142 ASN B O 1
ATOM 5052 N N . ALA B 1 143 ? -17.953 -4.152 1.765 1 98.81 143 ALA B N 1
ATOM 5053 C CA . ALA B 1 143 ? -18.812 -4.766 0.749 1 98.81 143 ALA B CA 1
ATOM 5054 C C . ALA B 1 143 ? -18.031 -4.988 -0.551 1 98.81 143 ALA B C 1
ATOM 5056 O O . ALA B 1 143 ? -16.984 -4.387 -0.762 1 98.81 143 ALA B O 1
ATOM 5057 N N . VAL B 1 144 ? -18.609 -5.902 -1.401 1 98.75 144 VAL B N 1
ATOM 5058 C CA . VAL B 1 144 ? -17.828 -6.309 -2.568 1 98.75 144 VAL B CA 1
ATOM 5059 C C . VAL B 1 144 ? -18.719 -6.258 -3.816 1 98.75 144 VAL B C 1
ATOM 5061 O O . VAL B 1 144 ? -19.859 -6.703 -3.793 1 98.75 144 VAL B O 1
ATOM 5064 N N . VAL B 1 145 ? -18.25 -5.605 -4.836 1 98.38 145 VAL B N 1
ATOM 5065 C CA . VAL B 1 145 ? -18.688 -5.875 -6.203 1 98.38 145 VAL B CA 1
ATOM 5066 C C . VAL B 1 145 ? -17.672 -6.762 -6.906 1 98.38 145 VAL B C 1
ATOM 5068 O O . VAL B 1 145 ? -16.484 -6.438 -6.953 1 98.38 145 VAL B O 1
ATOM 5071 N N . TYR B 1 146 ? -18.125 -7.934 -7.363 1 97.94 146 TYR B N 1
ATOM 5072 C CA . TYR B 1 146 ? -17.234 -8.93 -7.953 1 97.94 146 TYR B CA 1
ATOM 5073 C C . TYR B 1 146 ? -17.562 -9.148 -9.422 1 97.94 146 TYR B C 1
ATOM 5075 O O . TYR B 1 146 ? -18.719 -9.398 -9.789 1 97.94 146 TYR B O 1
ATOM 5083 N N . LYS B 1 147 ? -16.578 -8.977 -10.273 1 97.5 147 LYS B N 1
ATOM 5084 C CA . LYS B 1 147 ? -16.734 -9.281 -11.695 1 97.5 147 LYS B CA 1
ATOM 5085 C C . LYS B 1 147 ? -15.812 -10.422 -12.117 1 97.5 147 LYS B C 1
ATOM 5087 O O . LYS B 1 147 ? -14.602 -10.242 -12.25 1 97.5 147 LYS B O 1
ATOM 5092 N N . PRO B 1 148 ? -16.344 -11.617 -12.406 1 97.56 148 PRO B N 1
ATOM 5093 C CA . PRO B 1 148 ? -15.539 -12.703 -12.977 1 97.56 148 PRO B CA 1
ATOM 5094 C C . PRO B 1 148 ? -15.18 -12.461 -14.445 1 97.56 148 PRO B C 1
ATOM 5096 O O . PRO B 1 148 ? -15.766 -11.586 -15.086 1 97.56 148 PRO B O 1
ATOM 5099 N N . SER B 1 149 ? -14.164 -13.172 -14.867 1 97.38 149 SER B N 1
ATOM 5100 C CA . SER B 1 149 ? -13.867 -13.133 -16.297 1 97.38 149 SER B CA 1
ATOM 5101 C C . SER B 1 149 ? -15.047 -13.641 -17.125 1 97.38 149 SER B C 1
ATOM 5103 O O . SER B 1 149 ? -15.719 -14.594 -16.734 1 97.38 149 SER B O 1
ATOM 5105 N N . GLU B 1 150 ? -15.227 -13.023 -18.266 1 94.88 150 GLU B N 1
ATOM 5106 C CA . GLU B 1 150 ? -16.281 -13.453 -19.172 1 94.88 150 GLU B CA 1
ATOM 5107 C C . GLU B 1 150 ? -15.977 -14.828 -19.766 1 94.88 150 GLU B C 1
ATOM 5109 O O . GLU B 1 150 ? -16.875 -15.492 -20.297 1 94.88 150 GLU B O 1
ATOM 5114 N N . HIS B 1 151 ? -14.75 -15.312 -19.672 1 96.56 151 HIS B N 1
ATOM 5115 C CA . HIS B 1 151 ? -14.336 -16.578 -20.25 1 96.56 151 HIS B CA 1
ATOM 5116 C C . HIS B 1 151 ? -14.586 -17.734 -19.297 1 96.56 151 HIS B C 1
ATOM 5118 O O . HIS B 1 151 ? -14.719 -18.891 -19.719 1 96.56 151 HIS B O 1
ATOM 5124 N N . THR B 1 152 ? -14.578 -17.469 -18 1 97.44 152 THR B N 1
ATOM 5125 C CA . THR B 1 152 ? -14.875 -18.453 -16.969 1 97.44 152 THR B CA 1
ATOM 5126 C C . THR B 1 152 ? -15.711 -17.828 -15.852 1 97.44 152 THR B C 1
ATOM 5128 O O . THR B 1 152 ? -15.266 -17.734 -14.703 1 97.44 152 THR B O 1
ATOM 5131 N N . PRO B 1 153 ? -16.891 -17.547 -16.094 1 96.25 153 PRO B N 1
ATOM 5132 C CA . PRO B 1 153 ? -17.703 -16.719 -15.188 1 96.25 153 PRO B CA 1
ATOM 5133 C C . PRO B 1 153 ? -18.188 -17.5 -13.961 1 96.25 153 PRO B C 1
ATOM 5135 O O . PRO B 1 153 ? -18.625 -16.891 -12.977 1 96.25 153 PRO B O 1
ATOM 5138 N N . LEU B 1 154 ? -18.219 -18.859 -14.031 1 96.88 154 LEU B N 1
ATOM 5139 C CA . LEU B 1 154 ? -18.812 -19.672 -12.984 1 96.88 154 LEU B CA 1
ATOM 5140 C C . LEU B 1 154 ? -20.188 -19.141 -12.586 1 96.88 154 LEU B C 1
ATOM 5142 O O . LEU B 1 154 ? -20.469 -18.938 -11.406 1 96.88 154 LEU B O 1
ATOM 5146 N N . ALA B 1 155 ? -21.031 -18.906 -13.578 1 94.56 155 ALA B N 1
ATOM 5147 C CA . ALA B 1 155 ? -22.297 -18.203 -13.406 1 94.56 155 ALA B CA 1
ATOM 5148 C C . ALA B 1 155 ? -23.172 -18.891 -12.359 1 94.56 155 ALA B C 1
ATOM 5150 O O . ALA B 1 155 ? -23.469 -20.078 -12.477 1 94.56 155 ALA B O 1
ATOM 5151 N N . GLY B 1 156 ? -23.5 -18.141 -11.344 1 94.88 156 GLY B N 1
ATOM 5152 C CA . GLY B 1 156 ? -24.438 -18.594 -10.328 1 94.88 156 GLY B CA 1
ATOM 5153 C C . GLY B 1 156 ? -23.781 -19.375 -9.203 1 94.88 156 GLY B C 1
ATOM 5154 O O . GLY B 1 156 ? -24.359 -19.562 -8.141 1 94.88 156 GLY B O 1
ATOM 5155 N N . LEU B 1 157 ? -22.578 -19.844 -9.414 1 97.38 157 LEU B N 1
ATOM 5156 C CA . LEU B 1 157 ? -21.953 -20.703 -8.422 1 97.38 157 LEU B CA 1
ATOM 5157 C C . LEU B 1 157 ? -21.547 -19.891 -7.188 1 97.38 157 LEU B C 1
ATOM 5159 O O . LEU B 1 157 ? -21.875 -20.266 -6.062 1 97.38 157 LEU B O 1
ATOM 5163 N N . ILE B 1 158 ? -20.859 -18.781 -7.406 1 97.5 158 ILE B N 1
ATOM 5164 C CA . ILE B 1 158 ? -20.375 -17.969 -6.289 1 97.5 158 ILE B CA 1
ATOM 5165 C C . ILE B 1 158 ? -21.562 -17.438 -5.488 1 97.5 158 ILE B C 1
ATOM 5167 O O . ILE B 1 158 ? -21.562 -17.516 -4.258 1 97.5 158 ILE B O 1
ATOM 5171 N N . GLU B 1 159 ? -22.547 -16.984 -6.148 1 96.44 159 GLU B N 1
ATOM 5172 C CA . GLU B 1 159 ? -23.75 -16.453 -5.492 1 96.44 159 GLU B CA 1
ATOM 5173 C C . GLU B 1 159 ? -24.406 -17.516 -4.625 1 96.44 159 GLU B C 1
ATOM 5175 O O . GLU B 1 159 ? -24.828 -17.25 -3.496 1 96.44 159 GLU B O 1
ATOM 5180 N N . SER B 1 160 ? -24.531 -18.688 -5.184 1 97.56 160 SER B N 1
ATOM 5181 C CA . SER B 1 160 ? -25.203 -19.766 -4.461 1 97.56 160 SER B CA 1
ATOM 5182 C C . SER B 1 160 ? -24.422 -20.156 -3.207 1 97.56 160 SER B C 1
ATOM 5184 O O . SER B 1 160 ? -25.031 -20.469 -2.174 1 97.56 160 SER B O 1
ATOM 5186 N N . LEU B 1 161 ? -23.094 -20.203 -3.291 1 98.44 161 LEU B N 1
ATOM 5187 C CA . LEU B 1 161 ? -22.25 -20.5 -2.133 1 98.44 161 LEU B CA 1
ATOM 5188 C C . LEU B 1 161 ? -22.422 -19.438 -1.052 1 98.44 161 LEU B C 1
ATOM 5190 O O . LEU B 1 161 ? -22.562 -19.75 0.129 1 98.44 161 LEU B O 1
ATOM 5194 N N . LEU B 1 162 ? -22.422 -18.172 -1.493 1 98.25 162 LEU B N 1
ATOM 5195 C CA . LEU B 1 162 ? -22.562 -17.062 -0.562 1 98.25 162 LEU B CA 1
ATOM 5196 C C . LEU B 1 162 ? -23.922 -17.078 0.115 1 98.25 162 LEU B C 1
ATOM 5198 O O . LEU B 1 162 ? -24.031 -16.844 1.322 1 98.25 162 LEU B O 1
ATOM 5202 N N . GLU B 1 163 ? -24.922 -17.344 -0.642 1 97.5 163 GLU B N 1
ATOM 5203 C CA . GLU B 1 163 ? -26.281 -17.438 -0.098 1 97.5 163 GLU B CA 1
ATOM 5204 C C . GLU B 1 163 ? -26.375 -18.531 0.952 1 97.5 163 GLU B C 1
ATOM 5206 O O . GLU B 1 163 ? -26.938 -18.312 2.031 1 97.5 163 GLU B O 1
ATOM 5211 N N . GLU B 1 164 ? -25.844 -19.641 0.627 1 97.69 164 GLU B N 1
ATOM 5212 C CA . GLU B 1 164 ? -25.891 -20.781 1.547 1 97.69 164 GLU B CA 1
ATOM 5213 C C . GLU B 1 164 ? -25.094 -20.484 2.814 1 97.69 164 GLU B C 1
ATOM 5215 O O . GLU B 1 164 ? -25.391 -21.031 3.879 1 97.69 164 GLU B O 1
ATOM 5220 N N . ALA B 1 165 ? -24.109 -19.656 2.73 1 97.25 165 ALA B N 1
ATOM 5221 C CA . ALA B 1 165 ? -23.281 -19.281 3.873 1 97.25 165 ALA B CA 1
ATOM 5222 C C . ALA B 1 165 ? -23.906 -18.109 4.637 1 97.25 165 ALA B C 1
ATOM 5224 O O . ALA B 1 165 ? -23.25 -17.531 5.512 1 97.25 165 ALA B O 1
ATOM 5225 N N . ALA B 1 166 ? -25.094 -17.656 4.289 1 96.56 166 ALA B N 1
ATOM 5226 C CA . ALA B 1 166 ? -25.844 -16.609 4.957 1 96.56 166 ALA B CA 1
ATOM 5227 C C . ALA B 1 166 ? -25.172 -15.25 4.773 1 96.56 166 ALA B C 1
ATOM 5229 O O . ALA B 1 166 ? -25.188 -14.414 5.684 1 96.56 166 ALA B O 1
ATOM 5230 N N . ILE B 1 167 ? -24.531 -15.094 3.68 1 97 167 ILE B N 1
ATOM 5231 C CA . ILE B 1 167 ? -24.031 -13.781 3.281 1 97 167 ILE B CA 1
ATOM 5232 C C . ILE B 1 167 ? -25.109 -13.031 2.494 1 97 167 ILE B C 1
ATOM 5234 O O . ILE B 1 167 ? -25.609 -13.539 1.489 1 97 167 ILE B O 1
ATOM 5238 N N . ALA B 1 168 ? -25.422 -11.852 2.992 1 91.75 168 ALA B N 1
ATOM 5239 C CA . ALA B 1 168 ? -26.516 -11.102 2.381 1 91.75 168 ALA B CA 1
ATOM 5240 C C . ALA B 1 168 ? -26.172 -10.703 0.949 1 91.75 168 ALA B C 1
ATOM 5242 O O . ALA B 1 168 ? -25.016 -10.445 0.634 1 91.75 168 ALA B O 1
ATOM 5243 N N . PRO B 1 169 ? -27.125 -10.68 0.06 1 87.31 169 PRO B N 1
ATOM 5244 C CA . PRO B 1 169 ? -26.859 -10.469 -1.364 1 87.31 169 PRO B CA 1
ATOM 5245 C C . PRO B 1 169 ? -26.109 -9.172 -1.638 1 87.31 169 PRO B C 1
ATOM 5247 O O . PRO B 1 169 ? -25.172 -9.148 -2.432 1 87.31 169 PRO B O 1
ATOM 5250 N N . ASN B 1 170 ? -26.406 -8.078 -0.927 1 93.88 170 ASN B N 1
ATOM 5251 C CA . ASN B 1 170 ? -25.781 -6.805 -1.251 1 93.88 170 ASN B CA 1
ATOM 5252 C C . ASN B 1 170 ? -24.438 -6.645 -0.547 1 93.88 170 ASN B C 1
ATOM 5254 O O . ASN B 1 170 ? -23.703 -5.68 -0.799 1 93.88 170 ASN B O 1
ATOM 5258 N N . TRP B 1 171 ? -24.062 -7.645 0.334 1 98.31 171 TRP B N 1
ATOM 5259 C CA . TRP B 1 171 ? -22.703 -7.652 0.862 1 98.31 171 TRP B CA 1
ATOM 5260 C C . TRP B 1 171 ? -21.703 -7.965 -0.236 1 98.31 171 TRP B C 1
ATOM 5262 O O . TRP B 1 171 ? -20.609 -7.395 -0.267 1 98.31 171 TRP B O 1
ATOM 5272 N N . VAL B 1 172 ? -22.109 -8.898 -1.086 1 98.44 172 VAL B N 1
ATOM 5273 C CA . VAL B 1 172 ? -21.344 -9.242 -2.283 1 98.44 172 VAL B CA 1
ATOM 5274 C C . VAL B 1 172 ? -22.281 -9.273 -3.494 1 98.44 172 VAL B C 1
ATOM 5276 O O . VAL B 1 172 ? -23.25 -10.039 -3.523 1 98.44 172 VAL B O 1
ATOM 5279 N N . GLN B 1 173 ? -22.031 -8.414 -4.441 1 96.81 173 GLN B N 1
ATOM 5280 C CA . GLN B 1 173 ? -22.766 -8.406 -5.703 1 96.81 173 GLN B CA 1
ATOM 5281 C C . GLN B 1 173 ? -21.891 -8.891 -6.855 1 96.81 173 GLN B C 1
ATOM 5283 O O . GLN B 1 173 ? -20.812 -8.344 -7.098 1 96.81 173 GLN B O 1
ATOM 5288 N N . VAL B 1 174 ? -22.375 -9.953 -7.566 1 96.56 174 VAL B N 1
ATOM 5289 C CA . VAL B 1 174 ? -21.656 -10.461 -8.734 1 96.56 174 VAL B CA 1
ATOM 5290 C C . VAL B 1 174 ? -22.203 -9.812 -10 1 96.56 174 VAL B C 1
ATOM 5292 O O . VAL B 1 174 ? -23.422 -9.844 -10.242 1 96.56 174 VAL B O 1
ATOM 5295 N N . VAL B 1 175 ? -21.312 -9.188 -10.734 1 95.56 175 VAL B N 1
ATOM 5296 C CA . VAL B 1 175 ? -21.719 -8.602 -12 1 95.56 175 VAL B CA 1
ATOM 5297 C C . VAL B 1 175 ? -20.984 -9.297 -13.148 1 95.56 175 VAL B C 1
ATOM 5299 O O . VAL B 1 175 ? -19.781 -9.531 -13.078 1 95.56 175 VAL B O 1
ATOM 5302 N N . TYR B 1 176 ? -21.719 -9.742 -14.156 1 94.81 176 TYR B N 1
ATOM 5303 C CA . TYR B 1 176 ? -21.172 -10.461 -15.297 1 94.81 176 TYR B CA 1
ATOM 5304 C C . TYR B 1 176 ? -21 -9.547 -16.5 1 94.81 176 TYR B C 1
ATOM 5306 O O . TYR B 1 176 ? -21.812 -8.656 -16.719 1 94.81 176 TYR B O 1
ATOM 5314 N N . GLY B 1 177 ? -19.938 -9.688 -17.219 1 92.81 177 GLY B N 1
ATOM 5315 C CA . GLY B 1 177 ? -19.703 -8.914 -18.422 1 92.81 177 GLY B CA 1
ATOM 5316 C C . GLY B 1 177 ? -18.219 -8.812 -18.781 1 92.81 177 GLY B C 1
ATOM 5317 O O . GLY B 1 177 ? -17.391 -9.523 -18.219 1 92.81 177 GLY B O 1
ATOM 5318 N N . ASP B 1 178 ? -17.953 -7.953 -19.781 1 93.5 178 ASP B N 1
ATOM 5319 C CA . ASP B 1 178 ? -16.578 -7.793 -20.266 1 93.5 178 ASP B CA 1
ATOM 5320 C C . ASP B 1 178 ? -15.953 -6.52 -19.688 1 93.5 178 ASP B C 1
ATOM 5322 O O . ASP B 1 178 ? -16.328 -6.062 -18.609 1 93.5 178 ASP B O 1
ATOM 5326 N N . GLY B 1 179 ? -14.953 -6.098 -20.391 1 93.88 179 GLY B N 1
ATOM 5327 C CA . GLY B 1 179 ? -14.211 -4.93 -19.922 1 93.88 179 GLY B CA 1
ATOM 5328 C C . GLY B 1 179 ? -15.07 -3.688 -19.812 1 93.88 179 GLY B C 1
ATOM 5329 O O . GLY B 1 179 ? -14.836 -2.842 -18.938 1 93.88 179 GLY B O 1
ATOM 5330 N N . ALA B 1 180 ? -16.078 -3.525 -20.625 1 94.44 180 ALA B N 1
ATOM 5331 C CA . ALA B 1 180 ? -16.969 -2.363 -20.578 1 94.44 180 ALA B CA 1
ATOM 5332 C C . ALA B 1 180 ? -17.734 -2.316 -19.266 1 94.44 180 ALA B C 1
ATOM 5334 O O . ALA B 1 180 ? -17.938 -1.243 -18.703 1 94.44 180 ALA B O 1
ATOM 5335 N N . VAL B 1 181 ? -18.203 -3.463 -18.812 1 95.12 181 VAL B N 1
ATOM 5336 C CA . VAL B 1 181 ? -18.906 -3.561 -17.531 1 95.12 181 VAL B CA 1
ATOM 5337 C C . VAL B 1 181 ? -17.953 -3.166 -16.391 1 95.12 181 VAL B C 1
ATOM 5339 O O . VAL B 1 181 ? -18.344 -2.434 -15.484 1 95.12 181 VAL B O 1
ATOM 5342 N N . GLY B 1 182 ? -16.734 -3.674 -16.469 1 96.81 182 GLY B N 1
ATOM 5343 C CA . GLY B 1 182 ? -15.734 -3.281 -15.484 1 96.81 182 GLY B CA 1
ATOM 5344 C C . GLY B 1 182 ? -15.523 -1.78 -15.414 1 96.81 182 GLY B C 1
ATOM 5345 O O . GLY B 1 182 ? -15.484 -1.205 -14.32 1 96.81 182 GLY B O 1
ATOM 5346 N N . ALA B 1 183 ? -15.406 -1.168 -16.578 1 97.25 183 ALA B N 1
ATOM 5347 C CA . ALA B 1 183 ? -15.18 0.273 -16.656 1 97.25 183 ALA B CA 1
ATOM 5348 C C . ALA B 1 183 ? -16.359 1.043 -16.062 1 97.25 183 ALA B C 1
ATOM 5350 O O . ALA B 1 183 ? -16.156 2.053 -15.383 1 97.25 183 ALA B O 1
ATOM 5351 N N . GLU B 1 184 ? -17.547 0.576 -16.297 1 96.94 184 GLU B N 1
ATOM 5352 C CA . GLU B 1 184 ? -18.75 1.227 -15.781 1 96.94 184 GLU B CA 1
ATOM 5353 C C . GLU B 1 184 ? -18.781 1.17 -14.258 1 96.94 184 GLU B C 1
ATOM 5355 O O . GLU B 1 184 ? -19.172 2.141 -13.602 1 96.94 184 GLU B O 1
ATOM 5360 N N . VAL B 1 185 ? -18.438 0.035 -13.648 1 97.88 185 VAL B N 1
ATOM 5361 C CA . VAL B 1 185 ? -18.422 -0.107 -12.195 1 97.88 185 VAL B CA 1
ATOM 5362 C C . VAL B 1 185 ? -17.391 0.833 -11.594 1 97.88 185 VAL B C 1
ATOM 5364 O O . VAL B 1 185 ? -17.625 1.46 -10.562 1 97.88 185 VAL B O 1
ATOM 5367 N N . ILE B 1 186 ? -16.188 0.96 -12.242 1 98.56 186 ILE B N 1
ATOM 5368 C CA . ILE B 1 186 ? -15.141 1.858 -11.773 1 98.56 186 ILE B CA 1
ATOM 5369 C C . ILE B 1 186 ? -15.656 3.295 -11.766 1 98.56 186 ILE B C 1
ATOM 5371 O O . ILE B 1 186 ? -15.406 4.043 -10.82 1 98.56 186 ILE B O 1
ATOM 5375 N N . ASP B 1 187 ? -16.422 3.643 -12.75 1 97.94 187 ASP B N 1
ATOM 5376 C CA . ASP B 1 187 ? -16.969 4.992 -12.867 1 97.94 187 ASP B CA 1
ATOM 5377 C C . ASP B 1 187 ? -17.922 5.301 -11.719 1 97.94 187 ASP B C 1
ATOM 5379 O O . ASP B 1 187 ? -18.25 6.461 -11.469 1 97.94 187 ASP B O 1
ATOM 5383 N N . GLN B 1 188 ? -18.453 4.262 -11.07 1 97.88 188 GLN B N 1
ATOM 5384 C CA . GLN B 1 188 ? -19.359 4.449 -9.945 1 97.88 188 GLN B CA 1
ATOM 5385 C C . GLN B 1 188 ? -18.594 4.672 -8.641 1 97.88 188 GLN B C 1
ATOM 5387 O O . GLN B 1 188 ? -19.188 4.719 -7.562 1 97.88 188 GLN B O 1
ATOM 5392 N N . HIS B 1 189 ? -17.297 4.738 -8.641 1 98 189 HIS B N 1
ATOM 5393 C CA . HIS B 1 189 ? -16.391 5.207 -7.605 1 98 189 HIS B CA 1
ATOM 5394 C C . HIS B 1 189 ? -16.359 4.246 -6.422 1 98 189 HIS B C 1
ATOM 5396 O O . HIS B 1 189 ? -16.625 4.645 -5.285 1 98 189 HIS B O 1
ATOM 5402 N N . PRO B 1 190 ? -15.984 2.943 -6.613 1 98.69 190 PRO B N 1
ATOM 5403 C CA . PRO B 1 190 ? -15.633 2.111 -5.461 1 98.69 190 PRO B CA 1
ATOM 5404 C C . PRO B 1 190 ? -14.438 2.658 -4.684 1 98.69 190 PRO B C 1
ATOM 5406 O O . PRO B 1 190 ? -13.758 3.576 -5.148 1 98.69 190 PRO B O 1
ATOM 5409 N N . ASP B 1 191 ? -14.25 2.09 -3.516 1 98.5 191 ASP B N 1
ATOM 5410 C CA . ASP B 1 191 ? -13.227 2.658 -2.646 1 98.5 191 ASP B CA 1
ATOM 5411 C C . ASP B 1 191 ? -11.875 1.987 -2.877 1 98.5 191 ASP B C 1
ATOM 5413 O O . ASP B 1 191 ? -10.836 2.492 -2.434 1 98.5 191 ASP B O 1
ATOM 5417 N N . LEU B 1 192 ? -11.844 0.866 -3.521 1 98.56 192 LEU B N 1
ATOM 5418 C CA . LEU B 1 192 ? -10.656 0.113 -3.928 1 98.56 192 LEU B CA 1
ATOM 5419 C C . LEU B 1 192 ? -10.961 -0.768 -5.137 1 98.56 192 LEU B C 1
ATOM 5421 O O . LEU B 1 192 ? -12.039 -1.359 -5.223 1 98.56 192 LEU B O 1
ATOM 5425 N N . VAL B 1 193 ? -10.039 -0.827 -6.078 1 98.81 193 VAL B N 1
ATOM 5426 C CA . VAL B 1 193 ? -10.156 -1.762 -7.191 1 98.81 193 VAL B CA 1
ATOM 5427 C C . VAL B 1 193 ? -9.008 -2.77 -7.148 1 98.81 193 VAL B C 1
ATOM 5429 O O . VAL B 1 193 ? -7.84 -2.387 -7.148 1 98.81 193 VAL B O 1
ATOM 5432 N N . MET B 1 194 ? -9.344 -4.039 -7.047 1 98.81 194 MET B N 1
ATOM 5433 C CA . MET B 1 194 ? -8.367 -5.121 -7.18 1 98.81 194 MET B CA 1
ATOM 5434 C C . MET B 1 194 ? -8.539 -5.84 -8.516 1 98.81 194 MET B C 1
ATOM 5436 O O . MET B 1 194 ? -9.633 -6.301 -8.844 1 98.81 194 MET B O 1
ATOM 5440 N N . PHE B 1 195 ? -7.449 -5.906 -9.211 1 98.81 195 PHE B N 1
ATOM 5441 C CA . PHE B 1 195 ? -7.477 -6.543 -10.523 1 98.81 195 PHE B CA 1
ATOM 5442 C C . PHE B 1 195 ? -6.355 -7.57 -10.648 1 98.81 195 PHE B C 1
ATOM 5444 O O . PHE B 1 195 ? -5.207 -7.289 -10.305 1 98.81 195 PHE B O 1
ATOM 5451 N N . THR B 1 196 ? -6.695 -8.719 -11.039 1 98.5 196 THR B N 1
ATOM 5452 C CA . THR B 1 196 ? -5.734 -9.742 -11.445 1 98.5 196 THR B CA 1
ATOM 5453 C C . THR B 1 196 ? -5.871 -10.055 -12.93 1 98.5 196 THR B C 1
ATOM 5455 O O . THR B 1 196 ? -6.945 -10.453 -13.391 1 98.5 196 THR B O 1
ATOM 5458 N N . GLY B 1 197 ? -4.809 -9.836 -13.68 1 97.69 197 GLY B N 1
ATOM 5459 C CA . GLY B 1 197 ? -4.891 -10.094 -15.109 1 97.69 197 GLY B CA 1
ATOM 5460 C C . GLY B 1 197 ? -3.701 -9.555 -15.875 1 97.69 197 GLY B C 1
ATOM 5461 O O . GLY B 1 197 ? -2.568 -9.594 -15.398 1 97.69 197 GLY B O 1
ATOM 5462 N N . SER B 1 198 ? -3.932 -9.086 -17.109 1 96.69 198 SER B N 1
ATOM 5463 C CA . SER B 1 198 ? -2.854 -8.688 -18.016 1 96.69 198 SER B CA 1
ATOM 5464 C C . SER B 1 198 ? -2.334 -7.297 -17.688 1 96.69 198 SER B C 1
ATOM 5466 O O . SER B 1 198 ? -3.055 -6.48 -17.109 1 96.69 198 SER B O 1
ATOM 5468 N N . CYS B 1 199 ? -1.09 -7.027 -18.094 1 96.81 199 CYS B N 1
ATOM 5469 C CA . CYS B 1 199 ? -0.475 -5.719 -17.906 1 96.81 199 CYS B CA 1
ATOM 5470 C C . CYS B 1 199 ? -1.248 -4.641 -18.656 1 96.81 199 CYS B C 1
ATOM 5472 O O . CYS B 1 199 ? -1.465 -3.547 -18.125 1 96.81 199 CYS B O 1
ATOM 5474 N N . ALA B 1 200 ? -1.661 -4.957 -19.828 1 97.12 200 ALA B N 1
ATOM 5475 C CA . ALA B 1 200 ? -2.377 -3.986 -20.656 1 97.12 200 ALA B CA 1
ATOM 5476 C C . ALA B 1 200 ? -3.66 -3.523 -19.969 1 97.12 200 ALA B C 1
ATOM 5478 O O . ALA B 1 200 ? -3.945 -2.326 -19.922 1 97.12 200 ALA B O 1
ATOM 5479 N N . THR B 1 201 ? -4.445 -4.492 -19.469 1 98 201 THR B N 1
ATOM 5480 C CA . THR B 1 201 ? -5.688 -4.156 -18.781 1 98 201 THR B CA 1
ATOM 5481 C C . THR B 1 201 ? -5.398 -3.434 -17.469 1 98 201 THR B C 1
ATOM 5483 O O . THR B 1 201 ? -6.117 -2.508 -17.094 1 98 201 THR B O 1
ATOM 5486 N N . GLY B 1 202 ? -4.34 -3.889 -16.75 1 98.5 202 GLY B N 1
ATOM 5487 C CA . GLY B 1 202 ? -3.934 -3.207 -15.539 1 98.5 202 GLY B CA 1
ATOM 5488 C C . GLY B 1 202 ? -3.643 -1.732 -15.75 1 98.5 202 GLY B C 1
ATOM 5489 O O . GLY B 1 202 ? -4.055 -0.893 -14.945 1 98.5 202 GLY B O 1
ATOM 5490 N N . ARG B 1 203 ? -2.92 -1.373 -16.844 1 98.56 203 ARG B N 1
ATOM 5491 C CA . ARG B 1 203 ? -2.617 0.012 -17.188 1 98.56 203 ARG B CA 1
ATOM 5492 C C . ARG B 1 203 ? -3.895 0.812 -17.422 1 98.56 203 ARG B C 1
ATOM 5494 O O . ARG B 1 203 ? -4.023 1.939 -16.938 1 98.56 203 ARG B O 1
ATOM 5501 N N . LYS B 1 204 ? -4.832 0.219 -18.094 1 98.62 204 LYS B N 1
ATOM 5502 C CA . LYS B 1 204 ? -6.098 0.883 -18.391 1 98.62 204 LYS B CA 1
ATOM 5503 C C . LYS B 1 204 ? -6.883 1.171 -17.109 1 98.62 204 LYS B C 1
ATOM 5505 O O . LYS B 1 204 ? -7.449 2.254 -16.953 1 98.62 204 LYS B O 1
ATOM 5510 N N . ILE B 1 205 ? -6.938 0.197 -16.25 1 98.81 205 ILE B N 1
ATOM 5511 C CA . ILE B 1 205 ? -7.684 0.323 -15.008 1 98.81 205 ILE B CA 1
ATOM 5512 C C . ILE B 1 205 ? -7.051 1.401 -14.133 1 98.81 205 ILE B C 1
ATOM 5514 O O . ILE B 1 205 ? -7.746 2.275 -13.609 1 98.81 205 ILE B O 1
ATOM 5518 N N . MET B 1 206 ? -5.703 1.327 -13.977 1 98.81 206 MET B N 1
ATOM 5519 C CA . MET B 1 206 ? -5.008 2.33 -13.18 1 98.81 206 MET B CA 1
ATOM 5520 C C . MET B 1 206 ? -5.238 3.73 -13.742 1 98.81 206 MET B C 1
ATOM 5522 O O . MET B 1 206 ? -5.457 4.676 -12.984 1 98.81 206 MET B O 1
ATOM 5526 N N . LYS B 1 207 ? -5.207 3.844 -15.023 1 98.75 207 LYS B N 1
ATOM 5527 C CA . LYS B 1 207 ? -5.438 5.121 -15.688 1 98.75 207 LYS B CA 1
ATOM 5528 C C . LYS B 1 207 ? -6.836 5.652 -15.398 1 98.75 207 LYS B C 1
ATOM 5530 O O . LYS B 1 207 ? -7.004 6.824 -15.055 1 98.75 207 LYS B O 1
ATOM 5535 N N . GLN B 1 208 ? -7.859 4.785 -15.547 1 98.75 208 GLN B N 1
ATOM 5536 C CA . GLN B 1 208 ? -9.234 5.184 -15.258 1 98.75 208 GLN B CA 1
ATOM 5537 C C . GLN B 1 208 ? -9.391 5.574 -13.789 1 98.75 208 GLN B C 1
ATOM 5539 O O . GLN B 1 208 ? -10.047 6.566 -13.477 1 98.75 208 GLN B O 1
ATOM 5544 N N . CYS B 1 209 ? -8.805 4.82 -12.891 1 98.81 209 CYS B N 1
ATOM 5545 C CA . CYS B 1 209 ? -8.914 5.055 -11.461 1 98.81 209 CYS B CA 1
ATOM 5546 C C . CYS B 1 209 ? -8.25 6.371 -11.07 1 98.81 209 CYS B C 1
ATOM 5548 O O . CYS B 1 209 ? -8.633 6.992 -10.078 1 98.81 209 CYS B O 1
ATOM 5550 N N . SER B 1 210 ? -7.215 6.801 -11.867 1 98.5 210 SER B N 1
ATOM 5551 C CA . SER B 1 210 ? -6.496 8.031 -11.57 1 98.5 210 SER B CA 1
ATOM 5552 C C . SER B 1 210 ? -7.426 9.242 -11.617 1 98.5 210 SER B C 1
ATOM 5554 O O . SER B 1 210 ? -7.242 10.203 -10.867 1 98.5 210 SER B O 1
ATOM 5556 N N . ASP B 1 211 ? -8.484 9.203 -12.375 1 97.44 211 ASP B N 1
ATOM 5557 C CA . ASP B 1 211 ? -9.414 10.312 -12.516 1 97.44 211 ASP B CA 1
ATOM 5558 C C . ASP B 1 211 ? -10.164 10.57 -11.211 1 97.44 211 ASP B C 1
ATOM 5560 O O . ASP B 1 211 ? -10.57 11.703 -10.93 1 97.44 211 ASP B O 1
ATOM 5564 N N . MET B 1 212 ? -10.32 9.57 -10.422 1 97.12 212 MET B N 1
ATOM 5565 C CA . MET B 1 212 ? -11.102 9.68 -9.195 1 97.12 212 MET B CA 1
ATOM 5566 C C . MET B 1 212 ? -10.242 9.367 -7.977 1 97.12 212 MET B C 1
ATOM 5568 O O . MET B 1 212 ? -10.75 9.258 -6.859 1 97.12 212 MET B O 1
ATOM 5572 N N . LEU B 1 213 ? -8.938 9.172 -8.203 1 98.12 213 LEU B N 1
ATOM 5573 C CA . LEU B 1 213 ? -7.98 8.859 -7.141 1 98.12 213 LEU B CA 1
ATOM 5574 C C . LEU B 1 213 ? -8.406 7.609 -6.375 1 98.12 213 LEU B C 1
ATOM 5576 O O . LEU B 1 213 ? -8.406 7.605 -5.141 1 98.12 213 LEU B O 1
ATOM 5580 N N . ILE B 1 214 ? -8.898 6.586 -7.09 1 98.62 214 ILE B N 1
ATOM 5581 C CA . ILE B 1 214 ? -9.211 5.285 -6.508 1 98.62 214 ILE B CA 1
ATOM 5582 C C . ILE B 1 214 ? -7.941 4.449 -6.391 1 98.62 214 ILE B C 1
ATOM 5584 O O . ILE B 1 214 ? -7.234 4.238 -7.383 1 98.62 214 ILE B O 1
ATOM 5588 N N . PRO B 1 215 ? -7.602 4.039 -5.148 1 98.5 215 PRO B N 1
ATOM 5589 C CA . PRO B 1 215 ? -6.449 3.139 -5.047 1 98.5 215 PRO B CA 1
ATOM 5590 C C . PRO B 1 215 ? -6.668 1.816 -5.777 1 98.5 215 PRO B C 1
ATOM 5592 O O . PRO B 1 215 ? -7.801 1.342 -5.879 1 98.5 215 PRO B O 1
ATOM 5595 N N . VAL B 1 216 ? -5.516 1.2 -6.25 1 98.5 216 VAL B N 1
ATOM 5596 C CA . VAL B 1 216 ? -5.605 -0.045 -7.008 1 98.5 216 VAL B CA 1
ATOM 5597 C C . VAL B 1 216 ? -4.66 -1.083 -6.41 1 98.5 216 VAL B C 1
ATOM 5599 O O . VAL B 1 216 ? -3.59 -0.737 -5.898 1 98.5 216 VAL B O 1
ATOM 5602 N N . GLU B 1 217 ? -5.082 -2.311 -6.328 1 98.12 217 GLU B N 1
ATOM 5603 C CA . GLU B 1 217 ? -4.262 -3.51 -6.188 1 98.12 217 GLU B CA 1
ATOM 5604 C C . GLU B 1 217 ? -4.207 -4.293 -7.496 1 98.12 217 GLU B C 1
ATOM 5606 O O . GLU B 1 217 ? -5.223 -4.809 -7.961 1 98.12 217 GLU B O 1
ATOM 5611 N N . LEU B 1 218 ? -2.986 -4.34 -8.07 1 98.56 218 LEU B N 1
ATOM 5612 C CA . LEU B 1 218 ? -2.824 -4.953 -9.383 1 98.56 218 LEU B CA 1
ATOM 5613 C C . LEU B 1 218 ? -1.913 -6.176 -9.305 1 98.56 218 LEU B C 1
ATOM 5615 O O . LEU B 1 218 ? -0.727 -6.051 -8.992 1 98.56 218 LEU B O 1
ATOM 5619 N N . GLU B 1 219 ? -2.463 -7.309 -9.453 1 98.19 219 GLU B N 1
ATOM 5620 C CA . GLU B 1 219 ? -1.716 -8.547 -9.656 1 98.19 219 GLU B CA 1
ATOM 5621 C C . GLU B 1 219 ? -1.644 -8.914 -11.133 1 98.19 219 GLU B C 1
ATOM 5623 O O . GLU B 1 219 ? -2.646 -9.305 -11.734 1 98.19 219 GLU B O 1
ATOM 5628 N N . LEU B 1 220 ? -0.428 -8.797 -11.703 1 98 220 LEU B N 1
ATOM 5629 C CA . LEU B 1 220 ? -0.325 -8.859 -13.156 1 98 220 LEU B CA 1
ATOM 5630 C C . LEU B 1 220 ? 0.622 -9.977 -13.586 1 98 220 LEU B C 1
ATOM 5632 O O . LEU B 1 220 ? 0.76 -10.984 -12.891 1 98 220 LEU B O 1
ATOM 5636 N N . GLY B 1 221 ? 1.084 -9.914 -14.766 1 95.31 221 GLY B N 1
ATOM 5637 C CA . GLY B 1 221 ? 1.792 -11.031 -15.367 1 95.31 221 GLY B CA 1
ATOM 5638 C C . GLY B 1 221 ? 3.164 -11.266 -14.766 1 95.31 221 GLY B C 1
ATOM 5639 O O . GLY B 1 221 ? 3.619 -10.484 -13.93 1 95.31 221 GLY B O 1
ATOM 5640 N N . GLY B 1 222 ? 3.734 -12.391 -15.094 1 96.12 222 GLY B N 1
ATOM 5641 C CA . GLY B 1 222 ? 5.078 -12.773 -14.688 1 96.12 222 GLY B CA 1
ATOM 5642 C C . GLY B 1 222 ? 5.867 -13.453 -15.789 1 96.12 222 GLY B C 1
ATOM 5643 O O . GLY B 1 222 ? 5.297 -13.914 -16.781 1 96.12 222 GLY B O 1
ATOM 5644 N N . LYS B 1 223 ? 7.117 -13.375 -15.711 1 98 223 LYS B N 1
ATOM 5645 C CA . LYS B 1 223 ? 8.07 -14.141 -16.5 1 98 223 LYS B CA 1
ATOM 5646 C C . LYS B 1 223 ? 9.102 -14.828 -15.617 1 98 223 LYS B C 1
ATOM 5648 O O . LYS B 1 223 ? 10.305 -14.586 -15.742 1 98 223 LYS B O 1
ATOM 5653 N N . ASP B 1 224 ? 8.594 -15.734 -14.828 1 98.5 224 ASP B N 1
ATOM 5654 C CA . ASP B 1 224 ? 9.227 -16.234 -13.617 1 98.5 224 ASP B CA 1
ATOM 5655 C C . ASP B 1 224 ? 10.391 -17.156 -13.953 1 98.5 224 ASP B C 1
ATOM 5657 O O . ASP B 1 224 ? 10.242 -18.094 -14.742 1 98.5 224 ASP B O 1
ATOM 5661 N N . ALA B 1 225 ? 11.555 -16.953 -13.312 1 98.81 225 ALA B N 1
ATOM 5662 C CA . ALA B 1 225 ? 12.766 -17.734 -13.547 1 98.81 225 ALA B CA 1
ATOM 5663 C C . ALA B 1 225 ? 12.883 -18.875 -12.547 1 98.81 225 ALA B C 1
ATOM 5665 O O . ALA B 1 225 ? 12.562 -18.719 -11.367 1 98.81 225 ALA B O 1
ATOM 5666 N N . MET B 1 226 ? 13.203 -20 -13.023 1 98.94 226 MET B N 1
ATOM 5667 C CA . MET B 1 226 ? 13.727 -21.094 -12.203 1 98.94 226 MET B CA 1
ATOM 5668 C C . MET B 1 226 ? 15.219 -21.312 -12.469 1 98.94 226 MET B C 1
ATOM 5670 O O . MET B 1 226 ? 15.617 -21.578 -13.602 1 98.94 226 MET B O 1
ATOM 5674 N N . ILE B 1 227 ? 16 -21.125 -11.438 1 98.94 227 ILE B N 1
ATOM 5675 C CA . ILE B 1 227 ? 17.453 -21.234 -11.562 1 98.94 227 ILE B CA 1
ATOM 5676 C C . ILE B 1 227 ? 17.922 -22.531 -10.914 1 98.94 227 ILE B C 1
ATOM 5678 O O . ILE B 1 227 ? 17.719 -22.75 -9.719 1 98.94 227 ILE B O 1
ATOM 5682 N N . VAL B 1 228 ? 18.625 -23.359 -11.719 1 98.75 228 VAL B N 1
ATOM 5683 C CA . VAL B 1 228 ? 19.062 -24.672 -11.266 1 98.75 228 VAL B CA 1
ATOM 5684 C C . VAL B 1 228 ? 20.578 -24.766 -11.312 1 98.75 228 VAL B C 1
ATOM 5686 O O . VAL B 1 228 ? 21.172 -24.828 -12.398 1 98.75 228 VAL B O 1
ATOM 5689 N N . PHE B 1 229 ? 21.203 -24.875 -10.148 1 98.31 229 PHE B N 1
ATOM 5690 C CA . PHE B 1 229 ? 22.656 -25.016 -10.078 1 98.31 229 PHE B CA 1
ATOM 5691 C C . PHE B 1 229 ? 23.062 -26.469 -10.25 1 98.31 229 PHE B C 1
ATOM 5693 O O . PHE B 1 229 ? 22.219 -27.344 -10.398 1 98.31 229 PHE B O 1
ATOM 5700 N N . GLU B 1 230 ? 24.406 -26.719 -10.281 1 97.81 230 GLU B N 1
ATOM 5701 C CA . GLU B 1 230 ? 24.953 -28 -10.727 1 97.81 230 GLU B CA 1
ATOM 5702 C C . GLU B 1 230 ? 24.891 -29.047 -9.609 1 97.81 230 GLU B C 1
ATOM 5704 O O . GLU B 1 230 ? 25.062 -30.234 -9.852 1 97.81 230 GLU B O 1
ATOM 5709 N N . ASP B 1 231 ? 24.594 -28.656 -8.406 1 96.19 231 ASP B N 1
ATOM 5710 C CA . ASP B 1 231 ? 24.703 -29.547 -7.254 1 96.19 231 ASP B CA 1
ATOM 5711 C C . ASP B 1 231 ? 23.328 -30.078 -6.84 1 96.19 231 ASP B C 1
ATOM 5713 O O . ASP B 1 231 ? 23.156 -30.562 -5.719 1 96.19 231 ASP B O 1
ATOM 5717 N N . VAL B 1 232 ? 22.391 -30.078 -7.762 1 95.75 232 VAL B N 1
ATOM 5718 C CA . VAL B 1 232 ? 21.016 -30.438 -7.41 1 95.75 232 VAL B CA 1
ATOM 5719 C C . VAL B 1 232 ? 20.812 -31.938 -7.629 1 95.75 232 VAL B C 1
ATOM 5721 O O . VAL B 1 232 ? 21.625 -32.594 -8.281 1 95.75 232 VAL B O 1
ATOM 5724 N N . ASP B 1 233 ? 19.703 -32.438 -6.969 1 94.56 233 ASP B N 1
ATOM 5725 C CA . ASP B 1 233 ? 19.141 -33.719 -7.371 1 94.56 233 ASP B CA 1
ATOM 5726 C C . ASP B 1 233 ? 18.344 -33.594 -8.672 1 94.56 233 ASP B C 1
ATOM 5728 O O . ASP B 1 233 ? 17.234 -33.062 -8.68 1 94.56 233 ASP B O 1
ATOM 5732 N N . ILE B 1 234 ? 18.875 -34.125 -9.727 1 96.19 234 ILE B N 1
ATOM 5733 C CA . ILE B 1 234 ? 18.375 -33.844 -11.062 1 96.19 234 ILE B CA 1
ATOM 5734 C C . ILE B 1 234 ? 16.969 -34.406 -11.227 1 96.19 234 ILE B C 1
ATOM 5736 O O . ILE B 1 234 ? 16.062 -33.688 -11.68 1 96.19 234 ILE B O 1
ATOM 5740 N N . PRO B 1 235 ? 16.625 -35.656 -10.797 1 94.44 235 PRO B N 1
ATOM 5741 C CA . PRO B 1 235 ? 15.266 -36.156 -10.977 1 94.44 235 PRO B CA 1
ATOM 5742 C C . PRO B 1 235 ? 14.211 -35.344 -10.25 1 94.44 235 PRO B C 1
ATOM 5744 O O . PRO B 1 235 ? 13.188 -34.969 -10.836 1 94.44 235 PRO B O 1
ATOM 5747 N N . ARG B 1 236 ? 14.484 -34.969 -9.078 1 94.44 236 ARG B N 1
ATOM 5748 C CA . ARG B 1 236 ? 13.516 -34.156 -8.312 1 94.44 236 ARG B CA 1
ATOM 5749 C C . ARG B 1 236 ? 13.352 -32.781 -8.906 1 94.44 236 ARG B C 1
ATOM 5751 O O . ARG B 1 236 ? 12.227 -32.281 -9.008 1 94.44 236 ARG B O 1
ATOM 5758 N N . THR B 1 237 ? 14.492 -32.219 -9.211 1 96.88 237 THR B N 1
ATOM 5759 C CA . THR B 1 237 ? 14.461 -30.844 -9.727 1 96.88 237 THR B CA 1
ATOM 5760 C C . THR B 1 237 ? 13.734 -30.781 -11.062 1 96.88 237 THR B C 1
ATOM 5762 O O . THR B 1 237 ? 12.984 -29.844 -11.328 1 96.88 237 THR B O 1
ATOM 5765 N N . ALA B 1 238 ? 13.945 -31.781 -11.867 1 97.44 238 ALA B N 1
ATOM 5766 C CA . ALA B 1 238 ? 13.227 -31.875 -13.133 1 97.44 238 ALA B CA 1
ATOM 5767 C C . ALA B 1 238 ? 11.727 -32 -12.914 1 97.44 238 ALA B C 1
ATOM 5769 O O . ALA B 1 238 ? 10.93 -31.375 -13.617 1 97.44 238 ALA B O 1
ATOM 5770 N N . ALA B 1 239 ? 11.367 -32.844 -11.953 1 96.5 239 ALA B N 1
ATOM 5771 C CA . ALA B 1 239 ? 9.953 -33 -11.594 1 96.5 239 ALA B CA 1
ATOM 5772 C C . ALA B 1 239 ? 9.367 -31.641 -11.164 1 96.5 239 ALA B C 1
ATOM 5774 O O . ALA B 1 239 ? 8.242 -31.297 -11.531 1 96.5 239 ALA B O 1
ATOM 5775 N N . GLY B 1 240 ? 10.148 -30.906 -10.383 1 96.88 240 GLY B N 1
ATOM 5776 C CA . GLY B 1 240 ? 9.727 -29.578 -9.969 1 96.88 240 GLY B CA 1
ATOM 5777 C C . GLY B 1 240 ? 9.562 -28.609 -11.133 1 96.88 240 GLY B C 1
ATOM 5778 O O . GLY B 1 240 ? 8.602 -27.828 -11.164 1 96.88 240 GLY B O 1
ATOM 5779 N N . ALA B 1 241 ? 10.469 -28.625 -12.039 1 98.5 241 ALA B N 1
ATOM 5780 C CA . ALA B 1 241 ? 10.406 -27.766 -13.219 1 98.5 241 ALA B CA 1
ATOM 5781 C C . ALA B 1 241 ? 9.141 -28.047 -14.023 1 98.5 241 ALA B C 1
ATOM 5783 O O . ALA B 1 241 ? 8.484 -27.109 -14.492 1 98.5 241 ALA B O 1
ATOM 5784 N N . LEU B 1 242 ? 8.844 -29.344 -14.164 1 98.44 242 LEU B N 1
ATOM 5785 C CA . LEU B 1 242 ? 7.66 -29.703 -14.93 1 98.44 242 LEU B CA 1
ATOM 5786 C C . LEU B 1 242 ? 6.387 -29.312 -14.195 1 98.44 242 LEU B C 1
ATOM 5788 O O . LEU B 1 242 ? 5.461 -28.75 -14.797 1 98.44 242 LEU B O 1
ATOM 5792 N N . PHE B 1 243 ? 6.344 -29.562 -12.93 1 97.5 243 PHE B N 1
ATOM 5793 C CA . PHE B 1 243 ? 5.18 -29.141 -12.164 1 97.5 243 PHE B CA 1
ATOM 5794 C C . PHE B 1 243 ? 5 -27.625 -12.242 1 97.5 243 PHE B C 1
ATOM 5796 O O . PHE B 1 243 ? 3.902 -27.141 -12.531 1 97.5 243 PHE B O 1
ATOM 5803 N N . GLY B 1 244 ? 6.074 -26.906 -12.031 1 98.12 244 GLY B N 1
ATOM 5804 C CA . GLY B 1 244 ? 6.039 -25.453 -12.031 1 98.12 244 GLY B CA 1
ATOM 5805 C C . GLY B 1 244 ? 5.699 -24.859 -13.391 1 98.12 244 GLY B C 1
ATOM 5806 O O . GLY B 1 244 ? 5.078 -23.797 -13.469 1 98.12 244 GLY B O 1
ATOM 5807 N N . GLY B 1 245 ? 6.117 -25.5 -14.422 1 98.5 245 GLY B N 1
ATOM 5808 C CA . GLY B 1 245 ? 5.914 -24.969 -15.758 1 98.5 245 GLY B CA 1
ATOM 5809 C C . GLY B 1 245 ? 4.609 -25.406 -16.391 1 98.5 245 GLY B C 1
ATOM 5810 O O . GLY B 1 245 ? 4.137 -24.797 -17.344 1 98.5 245 GLY B O 1
ATOM 5811 N N . LEU B 1 246 ? 4.016 -26.5 -15.805 1 98.38 246 LEU B N 1
ATOM 5812 C CA . LEU B 1 246 ? 2.928 -27.125 -16.547 1 98.38 246 LEU B CA 1
ATOM 5813 C C . LEU B 1 246 ? 1.646 -27.156 -15.727 1 98.38 246 LEU B C 1
ATOM 5815 O O . LEU B 1 246 ? 0.58 -27.5 -16.234 1 98.38 246 LEU B O 1
ATOM 5819 N N . THR B 1 247 ? 1.713 -26.734 -14.422 1 96.75 247 THR B N 1
ATOM 5820 C CA . THR B 1 247 ? 0.488 -26.656 -13.633 1 96.75 247 THR B CA 1
ATOM 5821 C C . THR B 1 247 ? -0.561 -25.812 -14.336 1 96.75 247 THR B C 1
ATOM 5823 O O . THR B 1 247 ? -0.243 -24.75 -14.883 1 96.75 247 THR B O 1
ATOM 5826 N N . ALA B 1 248 ? -1.812 -26.344 -14.383 1 97.12 248 ALA B N 1
ATOM 5827 C CA . ALA B 1 248 ? -2.904 -25.703 -15.117 1 97.12 248 ALA B CA 1
ATOM 5828 C C . ALA B 1 248 ? -2.553 -25.531 -16.594 1 97.12 248 ALA B C 1
ATOM 5830 O O . ALA B 1 248 ? -2.912 -24.531 -17.203 1 97.12 248 ALA B O 1
ATOM 5831 N N . THR B 1 249 ? -1.774 -26.547 -17.125 1 97.94 249 THR B N 1
ATOM 5832 C CA . THR B 1 249 ? -1.299 -26.531 -18.516 1 97.94 249 THR B CA 1
ATOM 5833 C C . THR B 1 249 ? -0.521 -25.234 -18.797 1 97.94 249 THR B C 1
ATOM 5835 O O . THR B 1 249 ? -0.709 -24.609 -19.844 1 97.94 249 THR B O 1
ATOM 5838 N N . GLY B 1 250 ? 0.23 -24.797 -17.828 1 98.12 250 GLY B N 1
ATOM 5839 C CA . GLY B 1 250 ? 1.103 -23.641 -17.938 1 98.12 250 GLY B CA 1
ATOM 5840 C C . GLY B 1 250 ? 0.364 -22.312 -17.797 1 98.12 250 GLY B C 1
ATOM 5841 O O . GLY B 1 250 ? 0.951 -21.25 -17.984 1 98.12 250 GLY B O 1
ATOM 5842 N N . GLN B 1 251 ? -0.932 -22.344 -17.453 1 97.88 251 GLN B N 1
ATOM 5843 C CA . GLN B 1 251 ? -1.765 -21.141 -17.391 1 97.88 251 GLN B CA 1
ATOM 5844 C C . GLN B 1 251 ? -1.813 -20.594 -15.961 1 97.88 251 GLN B C 1
ATOM 5846 O O . GLN B 1 251 ? -2.895 -20.328 -15.43 1 97.88 251 GLN B O 1
ATOM 5851 N N . SER B 1 252 ? -0.68 -20.391 -15.383 1 97.31 252 SER B N 1
ATOM 5852 C CA . SER B 1 252 ? -0.51 -19.781 -14.07 1 97.31 252 SER B CA 1
ATOM 5853 C C . SER B 1 252 ? 0.462 -18.609 -14.125 1 97.31 252 SER B C 1
ATOM 5855 O O . SER B 1 252 ? 1.506 -18.703 -14.773 1 97.31 252 SER B O 1
ATOM 5857 N N . CYS B 1 253 ? 0.159 -17.547 -13.445 1 96.62 253 CYS B N 1
ATOM 5858 C CA . CYS B 1 253 ? 0.997 -16.359 -13.484 1 96.62 253 CYS B CA 1
ATOM 5859 C C . CYS B 1 253 ? 2.367 -16.641 -12.875 1 96.62 253 CYS B C 1
ATOM 5861 O O . CYS B 1 253 ? 3.342 -15.953 -13.203 1 96.62 253 CYS B O 1
ATOM 5863 N N . THR B 1 254 ? 2.436 -17.672 -12.031 1 97.38 254 THR B N 1
ATOM 5864 C CA . THR B 1 254 ? 3.689 -17.984 -11.352 1 97.38 254 THR B CA 1
ATOM 5865 C C . THR B 1 254 ? 4.383 -19.172 -12 1 97.38 254 THR B C 1
ATOM 5867 O O . THR B 1 254 ? 5.277 -19.781 -11.406 1 97.38 254 THR B O 1
ATOM 5870 N N . SER B 1 255 ? 4.008 -19.578 -13.133 1 98 255 SER B N 1
ATOM 5871 C CA . SER B 1 255 ? 4.621 -20.703 -13.836 1 98 255 SER B CA 1
ATOM 5872 C C . SER B 1 255 ? 6.094 -20.422 -14.133 1 98 255 SER B C 1
ATOM 5874 O O . SER B 1 255 ? 6.488 -19.281 -14.344 1 98 255 SER B O 1
ATOM 5876 N N . VAL B 1 256 ? 6.875 -21.516 -14.156 1 98.38 256 VAL B N 1
ATOM 5877 C CA . VAL B 1 256 ? 8.242 -21.438 -14.656 1 98.38 256 VAL B CA 1
ATOM 5878 C C . VAL B 1 256 ? 8.227 -21.109 -16.141 1 98.38 256 VAL B C 1
ATOM 5880 O O . VAL B 1 256 ? 7.863 -21.953 -16.969 1 98.38 256 VAL B O 1
ATOM 5883 N N . GLU B 1 257 ? 8.648 -19.922 -16.469 1 97.69 257 GLU B N 1
ATOM 5884 C CA . GLU B 1 257 ? 8.594 -19.469 -17.844 1 97.69 257 GLU B CA 1
ATOM 5885 C C . GLU B 1 257 ? 9.992 -19.328 -18.438 1 97.69 257 GLU B C 1
ATOM 5887 O O . GLU B 1 257 ? 10.141 -19.188 -19.656 1 97.69 257 GLU B O 1
ATOM 5892 N N . ARG B 1 258 ? 10.961 -19.297 -17.625 1 98.62 258 ARG B N 1
ATOM 5893 C CA . ARG B 1 258 ? 12.367 -19.344 -18 1 98.62 258 ARG B CA 1
ATOM 5894 C C . ARG B 1 258 ? 13.141 -20.297 -17.094 1 98.62 258 ARG B C 1
ATOM 5896 O O . ARG B 1 258 ? 13.328 -20.016 -15.914 1 98.62 258 ARG B O 1
ATOM 5903 N N . LEU B 1 259 ? 13.594 -21.391 -17.641 1 98.88 259 LEU B N 1
ATOM 5904 C CA . LEU B 1 259 ? 14.367 -22.359 -16.875 1 98.88 259 LEU B CA 1
ATOM 5905 C C . LEU B 1 259 ? 15.859 -22.234 -17.172 1 98.88 259 LEU B C 1
ATOM 5907 O O . LEU B 1 259 ? 16.312 -22.547 -18.281 1 98.88 259 LEU B O 1
ATOM 5911 N N . TYR B 1 260 ? 16.594 -21.75 -16.203 1 98.88 260 TYR B N 1
ATOM 5912 C CA . TYR B 1 260 ? 18.047 -21.625 -16.312 1 98.88 260 TYR B CA 1
ATOM 5913 C C . TYR B 1 260 ? 18.734 -22.812 -15.648 1 98.88 260 TYR B C 1
ATOM 5915 O O . TYR B 1 260 ? 18.594 -23.031 -14.445 1 98.88 260 TYR B O 1
ATOM 5923 N N . VAL B 1 261 ? 19.5 -23.562 -16.422 1 98.81 261 VAL B N 1
ATOM 5924 C CA . VAL B 1 261 ? 20.203 -24.734 -15.914 1 98.81 261 VAL B CA 1
ATOM 5925 C C . VAL B 1 261 ? 21.719 -24.547 -16.078 1 98.81 261 VAL B C 1
ATOM 5927 O O . VAL B 1 261 ? 22.188 -24.156 -17.141 1 98.81 261 VAL B O 1
ATOM 5930 N N . HIS B 1 262 ? 22.453 -24.812 -15.031 1 98.75 262 HIS B N 1
ATOM 5931 C CA . HIS B 1 262 ? 23.906 -24.719 -15.125 1 98.75 262 HIS B CA 1
ATOM 5932 C C . HIS B 1 262 ? 24.453 -25.578 -16.266 1 98.75 262 HIS B C 1
ATOM 5934 O O . HIS B 1 262 ? 24.016 -26.719 -16.422 1 98.75 262 HIS B O 1
ATOM 5940 N N . GLU B 1 263 ? 25.406 -25.078 -16.938 1 98.31 263 GLU B N 1
ATOM 5941 C CA . GLU B 1 263 ? 25.891 -25.688 -18.172 1 98.31 263 GLU B CA 1
ATOM 5942 C C . GLU B 1 263 ? 26.453 -27.078 -17.922 1 98.31 263 GLU B C 1
ATOM 5944 O O . GLU B 1 263 ? 26.344 -27.969 -18.766 1 98.31 263 GLU B O 1
ATOM 5949 N N . SER B 1 264 ? 27.016 -27.312 -16.766 1 98.5 264 SER B N 1
ATOM 5950 C CA . SER B 1 264 ? 27.719 -28.562 -16.469 1 98.5 264 SER B CA 1
ATOM 5951 C C . SER B 1 264 ? 26.734 -29.719 -16.344 1 98.5 264 SER B C 1
ATOM 5953 O O . SER B 1 264 ? 27.125 -30.891 -16.453 1 98.5 264 SER B O 1
ATOM 5955 N N . ILE B 1 265 ? 25.438 -29.422 -16.109 1 98.31 265 ILE B N 1
ATOM 5956 C CA . ILE B 1 265 ? 24.469 -30.516 -15.938 1 98.31 265 ILE B CA 1
ATOM 5957 C C . ILE B 1 265 ? 23.359 -30.375 -16.969 1 98.31 265 ILE B C 1
ATOM 5959 O O . ILE B 1 265 ? 22.375 -31.125 -16.922 1 98.31 265 ILE B O 1
ATOM 5963 N N . LYS B 1 266 ? 23.438 -29.5 -17.891 1 98.19 266 LYS B N 1
ATOM 5964 C CA . LYS B 1 266 ? 22.359 -29.141 -18.797 1 98.19 266 LYS B CA 1
ATOM 5965 C C . LYS B 1 266 ? 21.875 -30.359 -19.578 1 98.19 266 LYS B C 1
ATOM 5967 O O . LYS B 1 266 ? 20.688 -30.641 -19.641 1 98.19 266 LYS B O 1
ATOM 5972 N N . GLU B 1 267 ? 22.828 -31.109 -20.172 1 98.12 267 GLU B N 1
ATOM 5973 C CA . GLU B 1 267 ? 22.469 -32.219 -21.031 1 98.12 267 GLU B CA 1
ATOM 5974 C C . GLU B 1 267 ? 21.719 -33.312 -20.234 1 98.12 267 GLU B C 1
ATOM 5976 O O . GLU B 1 267 ? 20.656 -33.781 -20.656 1 98.12 267 GLU B O 1
ATOM 5981 N N . GLU B 1 268 ? 22.312 -33.625 -19.094 1 98.44 268 GLU B N 1
ATOM 5982 C CA . GLU B 1 268 ? 21.688 -34.656 -18.25 1 98.44 268 GLU B CA 1
ATOM 5983 C C . GLU B 1 268 ? 20.328 -34.156 -17.75 1 98.44 268 GLU B C 1
ATOM 5985 O O . GLU B 1 268 ? 19.375 -34.938 -17.703 1 98.44 268 GLU B O 1
ATOM 5990 N N . PHE B 1 269 ? 20.266 -32.938 -17.359 1 98.56 269 PHE B N 1
ATOM 5991 C CA . PHE B 1 269 ? 19.047 -32.344 -16.844 1 98.56 269 PHE B CA 1
ATOM 5992 C C . PHE B 1 269 ? 17.953 -32.344 -17.922 1 98.56 269 PHE B C 1
ATOM 5994 O O . PHE B 1 269 ? 16.812 -32.719 -17.656 1 98.56 269 PHE B O 1
ATOM 6001 N N . VAL B 1 270 ? 18.25 -31.906 -19.125 1 98.62 270 VAL B N 1
ATOM 6002 C CA . VAL B 1 270 ? 17.297 -31.812 -20.219 1 98.62 270 VAL B CA 1
ATOM 6003 C C . VAL B 1 270 ? 16.797 -33.219 -20.594 1 98.62 270 VAL B C 1
ATOM 6005 O O . VAL B 1 270 ? 15.609 -33.406 -20.859 1 98.62 270 VAL B O 1
ATOM 6008 N N . ALA B 1 271 ? 17.75 -34.156 -20.594 1 98.69 271 ALA B N 1
ATOM 6009 C CA . ALA B 1 271 ? 17.344 -35.531 -20.891 1 98.69 271 ALA B CA 1
ATOM 6010 C C . ALA B 1 271 ? 16.312 -36.031 -19.875 1 98.69 271 ALA B C 1
ATOM 6012 O O . ALA B 1 271 ? 15.328 -36.656 -20.25 1 98.69 271 ALA B O 1
ATOM 6013 N N . GLU B 1 272 ? 16.609 -35.719 -18.656 1 98.06 272 GLU B N 1
ATOM 6014 C CA . GLU B 1 272 ? 15.68 -36.125 -17.594 1 98.06 272 GLU B CA 1
ATOM 6015 C C . GLU B 1 272 ? 14.352 -35.406 -17.719 1 98.06 272 GLU B C 1
ATOM 6017 O O . GLU B 1 272 ? 13.281 -36 -17.516 1 98.06 272 GLU B O 1
ATOM 6022 N N . LEU B 1 273 ? 14.398 -34.156 -18.047 1 98.25 273 LEU B N 1
ATOM 6023 C CA . LEU B 1 273 ? 13.211 -33.344 -18.25 1 98.25 273 LEU B CA 1
ATOM 6024 C C . LEU B 1 273 ? 12.336 -33.906 -19.359 1 98.25 273 LEU B C 1
ATOM 6026 O O . LEU B 1 273 ? 11.117 -34.031 -19.203 1 98.25 273 LEU B O 1
ATOM 6030 N N . VAL B 1 274 ? 12.953 -34.25 -20.438 1 98.56 274 VAL B N 1
ATOM 6031 C CA . VAL B 1 274 ? 12.25 -34.812 -21.594 1 98.56 274 VAL B CA 1
ATOM 6032 C C . VAL B 1 274 ? 11.625 -36.156 -21.203 1 98.56 274 VAL B C 1
ATOM 6034 O O . VAL B 1 274 ? 10.461 -36.406 -21.531 1 98.56 274 VAL B O 1
ATOM 6037 N N . ARG B 1 275 ? 12.414 -36.938 -20.531 1 98.06 275 ARG B N 1
ATOM 6038 C CA . ARG B 1 275 ? 11.922 -38.25 -20.125 1 98.06 275 ARG B CA 1
ATOM 6039 C C . ARG B 1 275 ? 10.656 -38.125 -19.281 1 98.06 275 ARG B C 1
ATOM 6041 O O . ARG B 1 275 ? 9.656 -38.75 -19.562 1 98.06 275 ARG B O 1
ATOM 6048 N N . GLN B 1 276 ? 10.688 -37.25 -18.328 1 97.12 276 GLN B N 1
ATOM 6049 C CA . GLN B 1 276 ? 9.555 -37.094 -17.422 1 97.12 276 GLN B CA 1
ATOM 6050 C C . GLN B 1 276 ? 8.375 -36.438 -18.141 1 97.12 276 GLN B C 1
ATOM 6052 O O . GLN B 1 276 ? 7.219 -36.781 -17.891 1 97.12 276 GLN B O 1
ATOM 6057 N N . ALA B 1 277 ? 8.633 -35.5 -19.016 1 98.06 277 ALA B N 1
ATOM 6058 C CA . ALA B 1 277 ? 7.574 -34.844 -19.75 1 98.06 277 ALA B CA 1
ATOM 6059 C C . ALA B 1 277 ? 6.789 -35.812 -20.609 1 98.06 277 ALA B C 1
ATOM 6061 O O . ALA B 1 277 ? 5.566 -35.719 -20.75 1 98.06 277 ALA B O 1
ATOM 6062 N N . ARG B 1 278 ? 7.461 -36.781 -21.156 1 96.94 278 ARG B N 1
ATOM 6063 C CA . ARG B 1 278 ? 6.848 -37.75 -22.062 1 96.94 278 ARG B CA 1
ATOM 6064 C C . ARG B 1 278 ? 5.965 -38.75 -21.297 1 96.94 278 ARG B C 1
ATOM 6066 O O . ARG B 1 278 ? 5.125 -39.406 -21.906 1 96.94 278 ARG B O 1
ATOM 6073 N N . LEU B 1 279 ? 6.152 -38.781 -20 1 95.62 279 LEU B N 1
ATOM 6074 C CA . LEU B 1 279 ? 5.371 -39.688 -19.172 1 95.62 279 LEU B CA 1
ATOM 6075 C C . LEU B 1 279 ? 4.051 -39.031 -18.75 1 95.62 279 LEU B C 1
ATOM 6077 O O . LEU B 1 279 ? 3.16 -39.719 -18.234 1 95.62 279 LEU B O 1
ATOM 6081 N N . LEU B 1 280 ? 3.869 -37.781 -18.984 1 96.94 280 LEU B N 1
ATOM 6082 C CA . LEU B 1 280 ? 2.676 -37.062 -18.531 1 96.94 280 LEU B CA 1
ATOM 6083 C C . LEU B 1 280 ? 1.477 -37.406 -19.406 1 96.94 280 LEU B C 1
ATOM 6085 O O . LEU B 1 280 ? 1.615 -37.562 -20.625 1 96.94 280 LEU B O 1
ATOM 6089 N N . THR B 1 281 ? 0.32 -37.5 -18.766 1 96.56 281 THR B N 1
ATOM 6090 C CA . THR B 1 281 ? -0.929 -37.75 -19.484 1 96.56 281 THR B CA 1
ATOM 6091 C C . THR B 1 281 ? -1.709 -36.469 -19.672 1 96.56 281 THR B C 1
ATOM 6093 O O . THR B 1 281 ? -1.718 -35.594 -18.797 1 96.56 281 THR B O 1
ATOM 6096 N N . GLN B 1 282 ? -2.334 -36.344 -20.828 1 96.94 282 GLN B N 1
ATOM 6097 C CA . GLN B 1 282 ? -3.137 -35.156 -21.141 1 96.94 282 GLN B CA 1
ATOM 6098 C C . GLN B 1 282 ? -4.402 -35.531 -21.906 1 96.94 282 GLN B C 1
ATOM 6100 O O . GLN B 1 282 ? -4.344 -36.312 -22.875 1 96.94 282 GLN B O 1
ATOM 6105 N N . ALA B 1 283 ? -5.469 -35.094 -21.406 1 96.62 283 ALA B N 1
ATOM 6106 C CA . ALA B 1 283 ? -6.742 -35.281 -22.094 1 96.62 283 ALA B CA 1
ATOM 6107 C C . ALA B 1 283 ? -7.762 -34.219 -21.688 1 96.62 283 ALA B C 1
ATOM 6109 O O . ALA B 1 283 ? -7.598 -33.562 -20.656 1 96.62 283 ALA B O 1
ATOM 6110 N N . ASP B 1 284 ? -8.695 -34.031 -22.531 1 95 284 ASP B N 1
ATOM 6111 C CA . ASP B 1 284 ? -9.844 -33.188 -22.203 1 95 284 ASP B CA 1
ATOM 6112 C C . ASP B 1 284 ? -11.047 -34.031 -21.781 1 95 284 ASP B C 1
ATOM 6114 O O . ASP B 1 284 ? -12.078 -34.031 -22.453 1 95 284 ASP B O 1
ATOM 6118 N N . THR B 1 285 ? -10.875 -34.781 -20.75 1 95.12 285 THR B N 1
ATOM 6119 C CA . THR B 1 285 ? -11.898 -35.656 -20.156 1 95.12 285 THR B CA 1
ATOM 6120 C C . THR B 1 285 ? -12 -35.406 -18.656 1 95.12 285 THR B C 1
ATOM 6122 O O . THR B 1 285 ? -11.125 -34.75 -18.062 1 95.12 285 THR B O 1
ATOM 6125 N N . ASP B 1 286 ? -12.945 -35.875 -18.109 1 91.12 286 ASP B N 1
ATOM 6126 C CA . ASP B 1 286 ? -13.172 -35.688 -16.672 1 91.12 286 ASP B CA 1
ATOM 6127 C C . ASP B 1 286 ? -12.422 -36.75 -15.859 1 91.12 286 ASP B C 1
ATOM 6129 O O . ASP B 1 286 ? -12.711 -36.938 -14.672 1 91.12 286 ASP B O 1
ATOM 6133 N N . SER B 1 287 ? -11.508 -37.406 -16.516 1 94.12 287 SER B N 1
ATOM 6134 C CA . SER B 1 287 ? -10.734 -38.438 -15.82 1 94.12 287 SER B CA 1
ATOM 6135 C C . SER B 1 287 ? -9.906 -37.844 -14.695 1 94.12 287 SER B C 1
ATOM 6137 O O . SER B 1 287 ? -9.352 -36.75 -14.836 1 94.12 287 SER B O 1
ATOM 6139 N N . ARG B 1 288 ? -9.758 -38.594 -13.633 1 94.12 288 ARG B N 1
ATOM 6140 C CA . ARG B 1 288 ? -8.961 -38.156 -12.484 1 94.12 288 ARG B CA 1
ATOM 6141 C C . ARG B 1 288 ? -7.496 -38.562 -12.664 1 94.12 288 ARG B C 1
ATOM 6143 O O . ARG B 1 288 ? -6.672 -38.312 -11.781 1 94.12 288 ARG B O 1
ATOM 6150 N N . ASN B 1 289 ? -7.184 -39.062 -13.828 1 93.12 289 ASN B N 1
ATOM 6151 C CA . ASN B 1 289 ? -5.832 -39.531 -14.094 1 93.12 289 ASN B CA 1
ATOM 6152 C C . ASN B 1 289 ? -5.086 -38.594 -15.031 1 93.12 289 ASN B C 1
ATOM 6154 O O . ASN B 1 289 ? -3.916 -38.812 -15.352 1 93.12 289 ASN B O 1
ATOM 6158 N N . ASN B 1 290 ? -5.805 -37.531 -15.477 1 95.75 290 ASN B N 1
ATOM 6159 C CA . ASN B 1 290 ? -5.145 -36.594 -16.359 1 95.75 290 ASN B CA 1
ATOM 6160 C C . ASN B 1 290 ? -4.164 -35.688 -15.594 1 95.75 290 ASN B C 1
ATOM 6162 O O . ASN B 1 290 ? -4.543 -35.031 -14.625 1 95.75 290 ASN B O 1
ATOM 6166 N N . ASP B 1 291 ? -2.938 -35.688 -16.062 1 97.31 291 ASP B N 1
ATOM 6167 C CA . ASP B 1 291 ? -1.984 -34.719 -15.5 1 97.31 291 ASP B CA 1
ATOM 6168 C C . ASP B 1 291 ? -2.256 -33.312 -16.016 1 97.31 291 ASP B C 1
ATOM 6170 O O . ASP B 1 291 ? -2.213 -32.344 -15.258 1 97.31 291 ASP B O 1
ATOM 6174 N N . LEU B 1 292 ? -2.516 -33.219 -17.266 1 97.94 292 LEU B N 1
ATOM 6175 C CA . LEU B 1 292 ? -2.756 -31.922 -17.906 1 97.94 292 LEU B CA 1
ATOM 6176 C C . LEU B 1 292 ? -4.117 -31.906 -18.594 1 97.94 292 LEU B C 1
ATOM 6178 O O . LEU B 1 292 ? -4.594 -32.938 -19.062 1 97.94 292 LEU B O 1
ATOM 6182 N N . GLY B 1 293 ? -4.727 -30.703 -18.562 1 97.75 293 GLY B N 1
ATOM 6183 C CA . GLY B 1 293 ? -5.949 -30.453 -19.312 1 97.75 293 GLY B CA 1
ATOM 6184 C C . GLY B 1 293 ? -5.727 -29.625 -20.562 1 97.75 293 GLY B C 1
ATOM 6185 O O . GLY B 1 293 ? -4.641 -29.641 -21.141 1 97.75 293 GLY B O 1
ATOM 6186 N N . ARG B 1 294 ? -6.754 -29.031 -21.047 1 97.75 294 ARG B N 1
ATOM 6187 C CA . ARG B 1 294 ? -6.688 -28.203 -22.25 1 97.75 294 ARG B CA 1
ATOM 6188 C C . ARG B 1 294 ? -6.441 -26.734 -21.875 1 97.75 294 ARG B C 1
ATOM 6190 O O . ARG B 1 294 ? -6.566 -26.359 -20.719 1 97.75 294 ARG B O 1
ATOM 6197 N N . MET B 1 295 ? -6.031 -25.938 -22.875 1 98.25 295 MET B N 1
ATOM 6198 C CA . MET B 1 295 ? -6.02 -24.484 -22.734 1 98.25 295 MET B CA 1
ATOM 6199 C C . MET B 1 295 ? -7.434 -23.938 -22.547 1 98.25 295 MET B C 1
ATOM 6201 O O . MET B 1 295 ? -8.383 -24.438 -23.141 1 98.25 295 MET B O 1
ATOM 6205 N N . THR B 1 296 ? -7.57 -22.906 -21.781 1 97.81 296 THR B N 1
ATOM 6206 C CA . THR B 1 296 ? -8.875 -22.391 -21.375 1 97.81 296 THR B CA 1
ATOM 6207 C C . THR B 1 296 ? -9.461 -21.5 -22.469 1 97.81 296 THR B C 1
ATOM 6209 O O . THR B 1 296 ? -10.672 -21.516 -22.703 1 97.81 296 THR B O 1
ATOM 6212 N N . VAL B 1 297 ? -8.594 -20.688 -23.156 1 97.5 297 VAL B N 1
ATOM 6213 C CA . VAL B 1 297 ? -9.125 -19.719 -24.094 1 97.5 297 VAL B CA 1
ATOM 6214 C C . VAL B 1 297 ? -8.352 -19.781 -25.406 1 97.5 297 VAL B C 1
ATOM 6216 O O . VAL B 1 297 ? -7.141 -20.016 -25.406 1 97.5 297 VAL B O 1
ATOM 6219 N N . ASP B 1 298 ? -8.977 -19.453 -26.516 1 96.62 298 ASP B N 1
ATOM 6220 C CA . ASP B 1 298 ? -8.43 -19.594 -27.859 1 96.62 298 ASP B CA 1
ATOM 6221 C C . ASP B 1 298 ? -7.32 -18.578 -28.125 1 96.62 298 ASP B C 1
ATOM 6223 O O . ASP B 1 298 ? -6.316 -18.906 -28.766 1 96.62 298 ASP B O 1
ATOM 6227 N N . PHE B 1 299 ? -7.523 -17.453 -27.625 1 96.5 299 PHE B N 1
ATOM 6228 C CA . PHE B 1 299 ? -6.543 -16.422 -27.953 1 96.5 299 PHE B CA 1
ATOM 6229 C C . PHE B 1 299 ? -5.188 -16.75 -27.344 1 96.5 299 PHE B C 1
ATOM 6231 O O . PHE B 1 299 ? -4.148 -16.375 -27.891 1 96.5 299 PHE B O 1
ATOM 6238 N N . GLN B 1 300 ? -5.191 -17.453 -26.266 1 97.69 300 GLN B N 1
ATOM 6239 C CA . GLN B 1 300 ? -3.92 -17.828 -25.656 1 97.69 300 GLN B CA 1
ATOM 6240 C C . GLN B 1 300 ? -3.232 -18.938 -26.422 1 97.69 300 GLN B C 1
ATOM 6242 O O . GLN B 1 300 ? -2.002 -19.016 -26.438 1 97.69 300 GLN B O 1
ATOM 6247 N N . ILE B 1 301 ? -4.02 -19.812 -27.094 1 98.31 301 ILE B N 1
ATOM 6248 C CA . ILE B 1 301 ? -3.471 -20.844 -27.969 1 98.31 301 ILE B CA 1
ATOM 6249 C C . ILE B 1 301 ? -2.684 -20.203 -29.094 1 98.31 301 ILE B C 1
ATOM 6251 O O . ILE B 1 301 ? -1.564 -20.625 -29.406 1 98.31 301 ILE B O 1
ATOM 6255 N N . GLU B 1 302 ? -3.277 -19.172 -29.625 1 97.94 302 GLU B N 1
ATOM 6256 C CA . GLU B 1 302 ? -2.641 -18.438 -30.703 1 97.94 302 GLU B CA 1
ATOM 6257 C C . GLU B 1 302 ? -1.327 -17.797 -30.266 1 97.94 302 GLU B C 1
ATOM 6259 O O . GLU B 1 302 ? -0.336 -17.828 -30.984 1 97.94 302 GLU B O 1
ATOM 6264 N N . GLN B 1 303 ? -1.317 -17.281 -29.125 1 97.62 303 GLN B N 1
ATOM 6265 C CA . GLN B 1 303 ? -0.121 -16.656 -28.562 1 97.62 303 GLN B CA 1
ATOM 6266 C C . GLN B 1 303 ? 0.991 -17.688 -28.359 1 97.62 303 GLN B C 1
ATOM 6268 O O . GLN B 1 303 ? 2.152 -17.422 -28.688 1 97.62 303 GLN B O 1
ATOM 6273 N N . VAL B 1 304 ? 0.653 -18.812 -27.812 1 98.56 304 VAL B N 1
ATOM 6274 C CA . VAL B 1 304 ? 1.628 -19.891 -27.594 1 98.56 304 VAL B CA 1
ATOM 6275 C C . VAL B 1 304 ? 2.227 -20.312 -28.922 1 98.56 304 VAL B C 1
ATOM 6277 O O . VAL B 1 304 ? 3.445 -20.469 -29.047 1 98.56 304 VAL B O 1
ATOM 6280 N N . ASN B 1 305 ? 1.354 -20.469 -29.906 1 98.5 305 ASN B N 1
ATOM 6281 C CA . ASN B 1 305 ? 1.816 -20.875 -31.234 1 98.5 305 ASN B CA 1
ATOM 6282 C C . ASN B 1 305 ? 2.805 -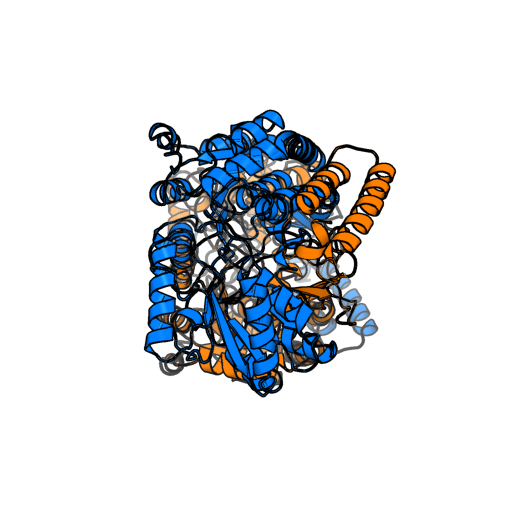19.875 -31.812 1 98.5 305 ASN B C 1
ATOM 6284 O O . ASN B 1 305 ? 3.854 -20.25 -32.344 1 98.5 305 ASN B O 1
ATOM 6288 N N . GLU B 1 306 ? 2.453 -18.625 -31.719 1 98.5 306 GLU B N 1
ATOM 6289 C CA . GLU B 1 306 ? 3.314 -17.562 -32.25 1 98.5 306 GLU B CA 1
ATOM 6290 C C . GLU B 1 306 ? 4.684 -17.594 -31.562 1 98.5 306 GLU B C 1
ATOM 6292 O O . GLU B 1 306 ? 5.711 -17.469 -32.219 1 98.5 306 GLU B O 1
ATOM 6297 N N . GLN B 1 307 ? 4.742 -17.797 -30.297 1 98.56 307 GLN B N 1
ATOM 6298 C CA . GLN B 1 307 ? 5.988 -17.766 -29.547 1 98.56 307 GLN B CA 1
ATOM 6299 C C . GLN B 1 307 ? 6.852 -18.984 -29.844 1 98.56 307 GLN B C 1
ATOM 6301 O O . GLN B 1 307 ? 8.07 -18.875 -29.984 1 98.56 307 GLN B O 1
ATOM 6306 N N . VAL B 1 308 ? 6.238 -20.141 -29.938 1 98.5 308 VAL B N 1
ATOM 6307 C CA . VAL B 1 308 ? 6.969 -21.359 -30.266 1 98.5 308 VAL B CA 1
ATOM 6308 C C . VAL B 1 308 ? 7.559 -21.266 -31.672 1 98.5 308 VAL B C 1
ATOM 6310 O O . VAL B 1 308 ? 8.734 -21.578 -31.875 1 98.5 308 VAL B O 1
ATOM 6313 N N . GLN B 1 309 ? 6.754 -20.781 -32.625 1 98.25 309 GLN B N 1
ATOM 6314 C CA . GLN B 1 309 ? 7.219 -20.625 -33.969 1 98.25 309 GLN B CA 1
ATOM 6315 C C . GLN B 1 309 ? 8.375 -19.625 -34.062 1 98.25 309 GLN B C 1
ATOM 6317 O O . GLN B 1 309 ? 9.352 -19.859 -34.781 1 98.25 309 GLN B O 1
ATOM 6322 N N . ASP B 1 310 ? 8.203 -18.578 -33.375 1 98.62 310 ASP B N 1
ATOM 6323 C CA . ASP B 1 310 ? 9.281 -17.594 -33.312 1 98.62 310 ASP B CA 1
ATOM 6324 C C . ASP B 1 310 ? 10.586 -18.234 -32.844 1 98.62 310 ASP B C 1
ATOM 6326 O O . ASP B 1 310 ? 11.633 -18.062 -33.469 1 98.62 310 ASP B O 1
ATOM 6330 N N . ALA B 1 311 ? 10.586 -18.969 -31.734 1 98.31 311 ALA B N 1
ATOM 6331 C CA . ALA B 1 311 ? 11.773 -19.594 -31.156 1 98.31 311 ALA B CA 1
ATOM 6332 C C . ALA B 1 311 ? 12.391 -20.594 -32.125 1 98.31 311 ALA B C 1
ATOM 6334 O O . ALA B 1 311 ? 13.602 -20.594 -32.344 1 98.31 311 ALA B O 1
ATOM 6335 N N . VAL B 1 312 ? 11.57 -21.438 -32.75 1 97.88 312 VAL B N 1
ATOM 6336 C CA . VAL B 1 312 ? 12.039 -22.484 -33.625 1 97.88 312 VAL B CA 1
ATOM 6337 C C . VAL B 1 312 ? 12.641 -21.859 -34.906 1 97.88 312 VAL B C 1
ATOM 6339 O O . VAL B 1 312 ? 13.695 -22.297 -35.375 1 97.88 312 VAL B O 1
ATOM 6342 N N . SER B 1 313 ? 11.938 -20.859 -35.375 1 97.81 313 SER B N 1
ATOM 6343 C CA . SER B 1 313 ? 12.422 -20.203 -36.594 1 97.81 313 SER B CA 1
ATOM 6344 C C . SER B 1 313 ? 13.773 -19.531 -36.344 1 97.81 313 SER B C 1
ATOM 6346 O O . SER B 1 313 ? 14.539 -19.312 -37.281 1 97.81 313 SER B O 1
ATOM 6348 N N . ARG B 1 314 ? 14.07 -19.344 -35.156 1 97.12 314 ARG B N 1
ATOM 6349 C CA . ARG B 1 314 ? 15.312 -18.656 -34.812 1 97.12 314 ARG B CA 1
ATOM 6350 C C . ARG B 1 314 ? 16.375 -19.641 -34.344 1 97.12 314 ARG B C 1
ATOM 6352 O O . ARG B 1 314 ? 17.422 -19.234 -33.812 1 97.12 314 ARG B O 1
ATOM 6359 N N . GLY B 1 315 ? 16.062 -20.906 -34.375 1 96.88 315 GLY B N 1
ATOM 6360 C CA . GLY B 1 315 ? 17.109 -21.891 -34.156 1 96.88 315 GLY B CA 1
ATOM 6361 C C . GLY B 1 315 ? 16.875 -22.734 -32.938 1 96.88 315 GLY B C 1
ATOM 6362 O O . GLY B 1 315 ? 17.641 -23.672 -32.656 1 96.88 315 GLY B O 1
ATOM 6363 N N . ALA B 1 316 ? 15.875 -22.5 -32.156 1 98.12 316 ALA B N 1
ATOM 6364 C CA . ALA B 1 316 ? 15.57 -23.328 -31 1 98.12 316 ALA B CA 1
ATOM 6365 C C . ALA B 1 316 ? 15.211 -24.75 -31.422 1 98.12 316 ALA B C 1
ATOM 6367 O O . ALA B 1 316 ? 14.594 -24.953 -32.469 1 98.12 316 ALA B O 1
ATOM 6368 N N . ARG B 1 317 ? 15.617 -25.688 -30.625 1 98.19 317 ARG B N 1
ATOM 6369 C CA . ARG B 1 317 ? 15.234 -27.078 -30.844 1 98.19 317 ARG B CA 1
ATOM 6370 C C . ARG B 1 317 ? 14.062 -27.484 -29.953 1 98.19 317 ARG B C 1
ATOM 6372 O O . ARG B 1 317 ? 14.133 -27.312 -28.734 1 98.19 317 ARG B O 1
ATOM 6379 N N . GLN B 1 318 ? 13.07 -27.891 -30.594 1 98.44 318 GLN B N 1
ATOM 6380 C CA . GLN B 1 318 ? 11.906 -28.406 -29.875 1 98.44 318 GLN B CA 1
ATOM 6381 C C . GLN B 1 318 ? 12.062 -29.891 -29.578 1 98.44 318 GLN B C 1
ATOM 6383 O O . GLN B 1 318 ? 12.141 -30.703 -30.484 1 98.44 318 GLN B O 1
ATOM 6388 N N . LEU B 1 319 ? 12.039 -30.25 -28.297 1 98.56 319 LEU B N 1
ATOM 6389 C CA . LEU B 1 319 ? 12.383 -31.625 -27.922 1 98.56 319 LEU B CA 1
ATOM 6390 C C . LEU B 1 319 ? 11.125 -32.438 -27.641 1 98.56 319 LEU B C 1
ATOM 6392 O O . LEU B 1 319 ? 11.172 -33.688 -27.641 1 98.56 319 LEU B O 1
ATOM 6396 N N . THR B 1 320 ? 10.086 -31.797 -27.234 1 98.19 320 THR B N 1
ATOM 6397 C CA . THR B 1 320 ? 8.805 -32.469 -27.047 1 98.19 320 THR B CA 1
ATOM 6398 C C . THR B 1 320 ? 7.676 -31.641 -27.672 1 98.19 320 THR B C 1
ATOM 6400 O O . THR B 1 320 ? 7.848 -30.469 -27.984 1 98.19 320 THR B O 1
ATOM 6403 N N . GLY B 1 321 ? 6.48 -32.281 -27.969 1 96.81 321 GLY B N 1
ATOM 6404 C CA . GLY B 1 321 ? 5.289 -31.609 -28.484 1 96.81 321 GLY B CA 1
ATOM 6405 C C . GLY B 1 321 ? 5.387 -31.266 -29.953 1 96.81 321 GLY B C 1
ATOM 6406 O O . GLY B 1 321 ? 4.688 -30.359 -30.422 1 96.81 321 GLY B O 1
ATOM 6407 N N . GLN B 1 322 ? 6.207 -31.938 -30.688 1 94.62 322 GLN B N 1
ATOM 6408 C CA . GLN B 1 322 ? 6.465 -31.641 -32.094 1 94.62 322 GLN B CA 1
ATOM 6409 C C . GLN B 1 322 ? 5.246 -31.953 -32.938 1 94.62 322 GLN B C 1
ATOM 6411 O O . GLN B 1 322 ? 5.09 -31.391 -34.031 1 94.62 322 GLN B O 1
ATOM 6416 N N . ASP B 1 323 ? 4.426 -32.75 -32.469 1 94.5 323 ASP B N 1
ATOM 6417 C CA . ASP B 1 323 ? 3.283 -33.188 -33.281 1 94.5 323 ASP B CA 1
ATOM 6418 C C . ASP B 1 323 ? 2.096 -32.25 -33.094 1 94.5 323 ASP B C 1
ATOM 6420 O O . ASP B 1 323 ? 1.068 -32.406 -33.781 1 94.5 323 ASP B O 1
ATOM 6424 N N . TRP B 1 324 ? 2.152 -31.297 -32.219 1 97.12 324 TRP B N 1
ATOM 6425 C CA . TRP B 1 324 ? 1.071 -30.328 -32.031 1 97.12 324 TRP B CA 1
ATOM 6426 C C . TRP B 1 324 ? 0.838 -29.516 -33.312 1 97.12 324 TRP B C 1
ATOM 6428 O O . TRP B 1 324 ? 1.791 -29.062 -33.938 1 97.12 324 TRP B O 1
ATOM 6438 N N . ASP B 1 325 ? -0.409 -29.328 -33.719 1 95.94 325 ASP B N 1
ATOM 6439 C CA . ASP B 1 325 ? -0.749 -28.75 -35 1 95.94 325 ASP B CA 1
ATOM 6440 C C . ASP B 1 325 ? -0.806 -27.219 -34.906 1 95.94 325 ASP B C 1
ATOM 6442 O O . ASP B 1 325 ? -1.084 -26.547 -35.906 1 95.94 325 ASP B O 1
ATOM 6446 N N . GLY B 1 326 ? -0.636 -26.703 -33.75 1 95.62 326 GLY B N 1
ATOM 6447 C CA . GLY B 1 326 ? -0.661 -25.266 -33.594 1 95.62 326 GLY B CA 1
ATOM 6448 C C . GLY B 1 326 ? -2.057 -24.703 -33.375 1 95.62 326 GLY B C 1
ATOM 6449 O O . GLY B 1 326 ? -2.232 -23.5 -33.219 1 95.62 326 GLY B O 1
ATOM 6450 N N . ARG B 1 327 ? -3.094 -25.562 -33.281 1 94.81 327 ARG B N 1
ATOM 6451 C CA . ARG B 1 327 ? -4.477 -25.094 -33.188 1 94.81 327 ARG B CA 1
ATOM 6452 C C . ARG B 1 327 ? -5.219 -25.781 -32.031 1 94.81 327 ARG B C 1
ATOM 6454 O O . ARG B 1 327 ? -6.164 -25.219 -31.484 1 94.81 327 ARG B O 1
ATOM 6461 N N . SER B 1 328 ? -4.809 -26.984 -31.797 1 97.88 328 SER B N 1
ATOM 6462 C CA . SER B 1 328 ? -5.508 -27.766 -30.766 1 97.88 328 SER B CA 1
ATOM 6463 C C . SER B 1 328 ? -5.371 -27.125 -29.391 1 97.88 328 SER B C 1
ATOM 6465 O O . SER B 1 328 ? -4.301 -26.625 -29.047 1 97.88 328 SER B O 1
ATOM 6467 N N . ALA B 1 329 ? -6.453 -27.203 -28.625 1 97.88 329 ALA B N 1
ATOM 6468 C CA . ALA B 1 329 ? -6.418 -26.703 -27.25 1 97.88 329 ALA B CA 1
ATOM 6469 C C . ALA B 1 329 ? -5.598 -27.625 -26.344 1 97.88 329 ALA B C 1
ATOM 6471 O O . ALA B 1 329 ? -5.227 -27.25 -25.234 1 97.88 329 ALA B O 1
ATOM 6472 N N . LEU B 1 330 ? -5.461 -28.859 -26.75 1 98.19 330 LEU B N 1
ATOM 6473 C CA . LEU B 1 330 ? -4.602 -29.781 -26.031 1 98.19 330 LEU B CA 1
ATOM 6474 C C . LEU B 1 330 ? -3.145 -29.609 -26.453 1 98.19 330 LEU B C 1
ATOM 6476 O O . LEU B 1 330 ? -2.607 -30.453 -27.188 1 98.19 330 LEU B O 1
ATOM 6480 N N . ILE B 1 331 ? -2.549 -28.578 -26.031 1 98.62 331 ILE B N 1
ATOM 6481 C CA . ILE B 1 331 ? -1.135 -28.344 -26.312 1 98.62 331 ILE B CA 1
ATOM 6482 C C . ILE B 1 331 ? -0.278 -29.25 -25.422 1 98.62 331 ILE B C 1
ATOM 6484 O O . ILE B 1 331 ? -0.315 -29.156 -24.203 1 98.62 331 ILE B O 1
ATOM 6488 N N . PRO B 1 332 ? 0.48 -30.172 -25.969 1 98.12 332 PRO B N 1
ATOM 6489 C CA . PRO B 1 332 ? 1.379 -30.969 -25.141 1 98.12 332 PRO B CA 1
ATOM 6490 C C . PRO B 1 332 ? 2.527 -30.156 -24.547 1 98.12 332 PRO B C 1
ATOM 6492 O O . PRO B 1 332 ? 2.801 -29.047 -25 1 98.12 332 PRO B O 1
ATOM 6495 N N . PRO B 1 333 ? 3.172 -30.719 -23.5 1 98.56 333 PRO B N 1
ATOM 6496 C CA . PRO B 1 333 ? 4.367 -30.031 -23.016 1 98.56 333 PRO B CA 1
ATOM 6497 C C . PRO B 1 333 ? 5.383 -29.766 -24.125 1 98.56 333 PRO B C 1
ATOM 6499 O O . PRO B 1 333 ? 5.699 -30.656 -24.906 1 98.56 333 PRO B O 1
ATOM 6502 N N . ILE B 1 334 ? 5.773 -28.547 -24.234 1 98.81 334 ILE B N 1
ATOM 6503 C CA . ILE B 1 334 ? 6.773 -28.172 -25.219 1 98.81 334 ILE B CA 1
ATOM 6504 C C . ILE B 1 334 ? 8.055 -27.719 -24.516 1 98.81 334 ILE B C 1
ATOM 6506 O O . ILE B 1 334 ? 8.047 -26.734 -23.781 1 98.81 334 ILE B O 1
ATOM 6510 N N . LEU B 1 335 ? 9.078 -28.484 -24.703 1 98.75 335 LEU B N 1
ATOM 6511 C CA . LEU B 1 335 ? 10.406 -28.156 -24.188 1 98.75 335 LEU B CA 1
ATOM 6512 C C . LEU B 1 335 ? 11.305 -27.625 -25.297 1 98.75 335 LEU B C 1
ATOM 6514 O O . LEU B 1 335 ? 11.516 -28.297 -26.312 1 98.75 335 LEU B O 1
ATOM 6518 N N . LEU B 1 336 ? 11.766 -26.391 -25.141 1 98.75 336 LEU B N 1
ATOM 6519 C CA . LEU B 1 336 ? 12.633 -25.75 -26.109 1 98.75 336 LEU B CA 1
ATOM 6520 C C . LEU B 1 336 ? 14.039 -25.562 -25.547 1 98.75 336 LEU B C 1
ATOM 6522 O O . LEU B 1 336 ? 14.211 -25.094 -24.422 1 98.75 336 LEU B O 1
ATOM 6526 N N . VAL B 1 337 ? 15.047 -25.969 -26.266 1 98.25 337 VAL B N 1
ATOM 6527 C CA . VAL B 1 337 ? 16.438 -25.75 -25.891 1 98.25 337 VAL B CA 1
ATOM 6528 C C . VAL B 1 337 ? 17.125 -24.906 -26.953 1 98.25 337 VAL B C 1
ATOM 6530 O O . VAL B 1 337 ? 16.609 -24.734 -28.062 1 98.25 337 VAL B O 1
ATOM 6533 N N . ASP B 1 338 ? 18.312 -24.297 -26.562 1 96.19 338 ASP B N 1
ATOM 6534 C CA . ASP B 1 338 ? 19.062 -23.422 -27.453 1 96.19 338 ASP B CA 1
ATOM 6535 C C . ASP B 1 338 ? 18.203 -22.234 -27.906 1 96.19 338 ASP B C 1
ATOM 6537 O O . ASP B 1 338 ? 18.172 -21.906 -29.094 1 96.19 338 ASP B O 1
ATOM 6541 N N . VAL B 1 339 ? 17.391 -21.766 -27.031 1 97.38 339 VAL B N 1
ATOM 6542 C CA . VAL B 1 339 ? 16.484 -20.656 -27.281 1 97.38 339 VAL B CA 1
ATOM 6543 C C . VAL B 1 339 ? 17.25 -19.328 -27.219 1 97.38 339 VAL B C 1
ATOM 6545 O O . VAL B 1 339 ? 17.969 -19.062 -26.25 1 97.38 339 VAL B O 1
ATOM 6548 N N . PRO B 1 340 ? 17.125 -18.484 -28.266 1 95.94 340 PRO B N 1
ATOM 6549 C CA . PRO B 1 340 ? 17.75 -17.156 -28.156 1 95.94 340 PRO B CA 1
ATOM 6550 C C . PRO B 1 340 ? 17.141 -16.312 -27.031 1 95.94 340 PRO B C 1
ATOM 6552 O O . PRO B 1 340 ? 15.938 -16.359 -26.797 1 95.94 340 PRO B O 1
ATOM 6555 N N . GLU B 1 341 ? 17.969 -15.508 -26.453 1 94.81 341 GLU B N 1
ATOM 6556 C CA . GLU B 1 341 ? 17.547 -14.711 -25.312 1 94.81 341 GLU B CA 1
ATOM 6557 C C . GLU B 1 341 ? 16.453 -13.719 -25.703 1 94.81 341 GLU B C 1
ATOM 6559 O O . GLU B 1 341 ? 15.648 -13.32 -24.859 1 94.81 341 GLU B O 1
ATOM 6564 N N . ASP B 1 342 ? 16.438 -13.297 -26.891 1 95.94 342 ASP B N 1
ATOM 6565 C CA . ASP B 1 342 ? 15.492 -12.266 -27.312 1 95.94 342 ASP B CA 1
ATOM 6566 C C . ASP B 1 342 ? 14.25 -12.883 -27.953 1 95.94 342 ASP B C 1
ATOM 6568 O O . ASP B 1 342 ? 13.438 -12.18 -28.562 1 95.94 342 ASP B O 1
ATOM 6572 N N . ALA B 1 343 ? 14.133 -14.266 -27.969 1 98.12 343 ALA B N 1
ATOM 6573 C CA . ALA B 1 343 ? 12.922 -14.922 -28.453 1 98.12 343 ALA B CA 1
ATOM 6574 C C . ALA B 1 343 ? 11.695 -14.5 -27.656 1 98.12 343 ALA B C 1
ATOM 6576 O O . ALA B 1 343 ? 11.805 -14.203 -26.469 1 98.12 343 ALA B O 1
ATOM 6577 N N . LEU B 1 344 ? 10.531 -14.523 -28.25 1 98.38 344 LEU B N 1
ATOM 6578 C CA . LEU B 1 344 ? 9.281 -14.117 -27.609 1 98.38 344 LEU B CA 1
ATOM 6579 C C . LEU B 1 344 ? 8.977 -15 -26.406 1 98.38 344 LEU B C 1
ATOM 6581 O O . LEU B 1 344 ? 8.469 -14.523 -25.391 1 98.38 344 LEU B O 1
ATOM 6585 N N . VAL B 1 345 ? 9.359 -16.312 -26.438 1 98.31 345 VAL B N 1
ATOM 6586 C CA . VAL B 1 345 ? 9.086 -17.266 -25.375 1 98.31 345 VAL B CA 1
ATOM 6587 C C . VAL B 1 345 ? 9.922 -16.906 -24.141 1 98.31 345 VAL B C 1
ATOM 6589 O O . VAL B 1 345 ? 9.625 -17.359 -23.031 1 98.31 345 VAL B O 1
ATOM 6592 N N . VAL B 1 346 ? 10.938 -16.031 -24.328 1 98.25 346 VAL B N 1
ATOM 6593 C CA . VAL B 1 346 ? 11.805 -15.633 -23.219 1 98.25 346 VAL B CA 1
ATOM 6594 C C . VAL B 1 346 ? 11.398 -14.25 -22.719 1 98.25 346 VAL B C 1
ATOM 6596 O O . VAL B 1 346 ? 11.477 -13.969 -21.516 1 98.25 346 VAL B O 1
ATOM 6599 N N . THR B 1 347 ? 10.859 -13.344 -23.594 1 97.44 347 THR B N 1
ATOM 6600 C CA . THR B 1 347 ? 10.719 -11.93 -23.266 1 97.44 347 THR B CA 1
ATOM 6601 C C . THR B 1 347 ? 9.273 -11.594 -22.922 1 97.44 347 THR B C 1
ATOM 6603 O O . THR B 1 347 ? 9.008 -10.586 -22.266 1 97.44 347 THR B O 1
ATOM 6606 N N . GLU B 1 348 ? 8.328 -12.438 -23.344 1 97.38 348 GLU B N 1
ATOM 6607 C CA . GLU B 1 348 ? 6.902 -12.195 -23.109 1 97.38 348 GLU B CA 1
ATOM 6608 C C . GLU B 1 348 ? 6.277 -13.352 -22.328 1 97.38 348 GLU B C 1
ATOM 6610 O O . GLU B 1 348 ? 6.73 -14.492 -22.422 1 97.38 348 GLU B O 1
ATOM 6615 N N . GLU B 1 349 ? 5.324 -13.031 -21.531 1 97.69 349 GLU B N 1
ATOM 6616 C CA . GLU B 1 349 ? 4.605 -14.086 -20.828 1 97.69 349 GLU B CA 1
ATOM 6617 C C . GLU B 1 349 ? 3.938 -15.047 -21.797 1 97.69 349 GLU B C 1
ATOM 6619 O O . GLU B 1 349 ? 3.232 -14.617 -22.719 1 97.69 349 GLU B O 1
ATOM 6624 N N . THR B 1 350 ? 4.203 -16.312 -21.609 1 98.25 350 THR B N 1
ATOM 6625 C CA . THR B 1 350 ? 3.662 -17.344 -22.5 1 98.25 350 THR B CA 1
ATOM 6626 C C . THR B 1 350 ? 2.277 -17.781 -22.031 1 98.25 350 THR B C 1
ATOM 6628 O O . THR B 1 350 ? 1.325 -17.781 -22.812 1 98.25 350 THR B O 1
ATOM 6631 N N . PHE B 1 351 ? 2.209 -18.094 -20.719 1 98.19 351 PHE B N 1
ATOM 6632 C CA . PHE B 1 351 ? 0.936 -18.531 -20.156 1 98.19 351 PHE B CA 1
ATOM 6633 C C . PHE B 1 351 ? 0.392 -19.734 -20.906 1 98.19 351 PHE B C 1
ATOM 6635 O O . PHE B 1 351 ? -0.757 -19.734 -21.359 1 98.19 351 PHE B O 1
ATOM 6642 N N . GLY B 1 352 ? 1.163 -20.75 -21.078 1 98.5 352 GLY B N 1
ATOM 6643 C CA . GLY B 1 352 ? 0.954 -22.031 -21.734 1 98.5 352 GLY B CA 1
ATOM 6644 C C . GLY B 1 352 ? 2.025 -23.047 -21.391 1 98.5 352 GLY B C 1
ATOM 6645 O O . GLY B 1 352 ? 2.984 -22.75 -20.688 1 98.5 352 GLY B O 1
ATOM 6646 N N . PRO B 1 353 ? 1.863 -24.266 -21.844 1 98.62 353 PRO B N 1
ATOM 6647 C CA . PRO B 1 353 ? 2.744 -25.359 -21.406 1 98.62 353 PRO B CA 1
ATOM 6648 C C . PRO B 1 353 ? 4.047 -25.422 -22.188 1 98.62 353 PRO B C 1
ATOM 6650 O O . PRO B 1 353 ? 4.391 -26.453 -22.75 1 98.62 353 PRO B O 1
ATOM 6653 N N . VAL B 1 354 ? 4.797 -24.312 -22.203 1 98.81 354 VAL B N 1
ATOM 6654 C CA . VAL B 1 354 ? 6.074 -24.172 -22.906 1 98.81 354 VAL B CA 1
ATOM 6655 C C . VAL B 1 354 ? 7.172 -23.844 -21.891 1 98.81 354 VAL B C 1
ATOM 6657 O O . VAL B 1 354 ? 7.031 -22.906 -21.094 1 98.81 354 VAL B O 1
ATOM 6660 N N . ILE B 1 355 ? 8.242 -24.609 -21.875 1 98.69 355 ILE B N 1
ATOM 6661 C CA . ILE B 1 355 ? 9.367 -24.375 -20.984 1 98.69 355 ILE B CA 1
ATOM 6662 C C . ILE B 1 355 ? 10.641 -24.156 -21.797 1 98.69 355 ILE B C 1
ATOM 6664 O O . ILE B 1 355 ? 11.266 -25.109 -22.25 1 98.69 355 ILE B O 1
ATOM 6668 N N . PRO B 1 356 ? 11.016 -22.953 -22.047 1 98.75 356 PRO B N 1
ATOM 6669 C CA . PRO B 1 356 ? 12.344 -22.719 -22.609 1 98.75 356 PRO B CA 1
ATOM 6670 C C . PRO B 1 356 ? 13.469 -23 -21.609 1 98.75 356 PRO B C 1
ATOM 6672 O O . PRO B 1 356 ? 13.422 -22.531 -20.469 1 98.75 356 PRO B O 1
ATOM 6675 N N . VAL B 1 357 ? 14.438 -23.781 -22.031 1 98.62 357 VAL B N 1
ATOM 6676 C CA . VAL B 1 357 ? 15.586 -24.125 -21.188 1 98.62 357 VAL B CA 1
ATOM 6677 C C . VAL B 1 357 ? 16.812 -23.359 -21.656 1 98.62 357 VAL B C 1
ATOM 6679 O O . VAL B 1 357 ? 17.234 -23.484 -22.812 1 98.62 357 VAL B O 1
ATOM 6682 N N . LEU B 1 358 ? 17.281 -22.578 -20.828 1 98.31 358 LEU B N 1
ATOM 6683 C CA . LEU B 1 358 ? 18.5 -21.797 -21.062 1 98.31 358 LEU B CA 1
ATOM 6684 C C . LEU B 1 358 ? 19.625 -22.281 -20.156 1 98.31 358 LEU B C 1
ATOM 6686 O O . LEU B 1 358 ? 19.391 -22.906 -19.125 1 98.31 358 LEU B O 1
ATOM 6690 N N . SER B 1 359 ? 20.859 -22.062 -20.562 1 97.69 359 SER B N 1
ATOM 6691 C CA . SER B 1 359 ? 22.016 -22.469 -19.75 1 97.69 359 SER B CA 1
ATOM 6692 C C . SER B 1 359 ? 22.75 -21.25 -19.203 1 97.69 359 SER B C 1
ATOM 6694 O O . SER B 1 359 ? 22.594 -20.141 -19.719 1 97.69 359 SER B O 1
ATOM 6696 N N . PHE B 1 360 ? 23.453 -21.406 -18.156 1 98.19 360 PHE B N 1
ATOM 6697 C CA . PHE B 1 360 ? 24.312 -20.375 -17.594 1 98.19 360 PHE B CA 1
ATOM 6698 C C . PHE B 1 360 ? 25.578 -20.984 -17.016 1 98.19 360 PHE B C 1
ATOM 6700 O O . PHE B 1 360 ? 25.672 -22.188 -16.812 1 98.19 360 PHE B O 1
ATOM 6707 N N . SER B 1 361 ? 26.594 -20.109 -16.75 1 98.06 361 SER B N 1
ATOM 6708 C CA . SER B 1 361 ? 27.875 -20.625 -16.312 1 98.06 361 SER B CA 1
ATOM 6709 C C . SER B 1 361 ? 28.281 -20.047 -14.961 1 98.06 361 SER B C 1
ATOM 6711 O O . SER B 1 361 ? 29.109 -20.625 -14.25 1 98.06 361 SER B O 1
ATOM 6713 N N . SER B 1 362 ? 27.719 -18.859 -14.672 1 97.88 362 SER B N 1
ATOM 6714 C CA . SER B 1 362 ? 28.109 -18.234 -13.414 1 97.88 362 SER B CA 1
ATOM 6715 C C . SER B 1 362 ? 26.906 -17.656 -12.672 1 97.88 362 SER B C 1
ATOM 6717 O O . SER B 1 362 ? 25.891 -17.359 -13.289 1 97.88 362 SER B O 1
ATOM 6719 N N . GLU B 1 363 ? 27.078 -17.578 -11.383 1 97.75 363 GLU B N 1
ATOM 6720 C CA . GLU B 1 363 ? 26.062 -16.984 -10.516 1 97.75 363 GLU B CA 1
ATOM 6721 C C . GLU B 1 363 ? 25.719 -15.57 -10.953 1 97.75 363 GLU B C 1
ATOM 6723 O O . GLU B 1 363 ? 24.547 -15.219 -11.078 1 97.75 363 GLU B O 1
ATOM 6728 N N . ARG B 1 364 ? 26.672 -14.711 -11.195 1 97.5 364 ARG B N 1
ATOM 6729 C CA . ARG B 1 364 ? 26.469 -13.328 -11.602 1 97.5 364 ARG B CA 1
ATOM 6730 C C . ARG B 1 364 ? 25.703 -13.242 -12.914 1 97.5 364 ARG B C 1
ATOM 6732 O O . ARG B 1 364 ? 24.75 -12.453 -13.031 1 97.5 364 ARG B O 1
ATOM 6739 N N . GLU B 1 365 ? 26.078 -14.047 -13.82 1 97.69 365 GLU B N 1
ATOM 6740 C CA . GLU B 1 365 ? 25.453 -14.047 -15.133 1 97.69 365 GLU B CA 1
ATOM 6741 C C . GLU B 1 365 ? 23.969 -14.375 -15.039 1 97.69 365 GLU B C 1
ATOM 6743 O O . GLU B 1 365 ? 23.125 -13.688 -15.641 1 97.69 365 GLU B O 1
ATOM 6748 N N . VAL B 1 366 ? 23.609 -15.461 -14.328 1 98.44 366 VAL B N 1
ATOM 6749 C CA . VAL B 1 366 ? 22.219 -15.93 -14.312 1 98.44 366 VAL B CA 1
ATOM 6750 C C . VAL B 1 366 ? 21.344 -14.93 -13.562 1 98.44 366 VAL B C 1
ATOM 6752 O O . VAL B 1 366 ? 20.188 -14.727 -13.906 1 98.44 366 VAL B O 1
ATOM 6755 N N . ILE B 1 367 ? 21.906 -14.266 -12.555 1 98.44 367 ILE B N 1
ATOM 6756 C CA . ILE B 1 367 ? 21.172 -13.234 -11.828 1 98.44 367 ILE B CA 1
ATOM 6757 C C . ILE B 1 367 ? 20.844 -12.078 -12.766 1 98.44 367 ILE B C 1
ATOM 6759 O O . ILE B 1 367 ? 19.703 -11.609 -12.805 1 98.44 367 ILE B O 1
ATOM 6763 N N . ASP B 1 368 ? 21.844 -11.617 -13.539 1 97.81 368 ASP B N 1
ATOM 6764 C CA . ASP B 1 368 ? 21.656 -10.523 -14.484 1 97.81 368 ASP B CA 1
ATOM 6765 C C . ASP B 1 368 ? 20.578 -10.875 -15.516 1 97.81 368 ASP B C 1
ATOM 6767 O O . ASP B 1 368 ? 19.719 -10.062 -15.82 1 97.81 368 ASP B O 1
ATOM 6771 N N . ARG B 1 369 ? 20.641 -12.062 -16.016 1 98.06 369 ARG B N 1
ATOM 6772 C CA . ARG B 1 369 ? 19.719 -12.508 -17.047 1 98.06 369 ARG B CA 1
ATOM 6773 C C . ARG B 1 369 ? 18.312 -12.695 -16.484 1 98.06 369 ARG B C 1
ATOM 6775 O O . ARG B 1 369 ? 17.328 -12.328 -17.125 1 98.06 369 ARG B O 1
ATOM 6782 N N . ALA B 1 370 ? 18.219 -13.25 -15.297 1 98.31 370 ALA B N 1
ATOM 6783 C CA . ALA B 1 370 ? 16.922 -13.461 -14.648 1 98.31 370 ALA B CA 1
ATOM 6784 C C . ALA B 1 370 ? 16.234 -12.133 -14.359 1 98.31 370 ALA B C 1
ATOM 6786 O O . ALA B 1 370 ? 15 -12.047 -14.398 1 98.31 370 ALA B O 1
ATOM 6787 N N . ASN B 1 371 ? 17 -11.086 -14.125 1 97.5 371 ASN B N 1
ATOM 6788 C CA . ASN B 1 371 ? 16.453 -9.773 -13.781 1 97.5 371 ASN B CA 1
ATOM 6789 C C . ASN B 1 371 ? 16.219 -8.922 -15.023 1 97.5 371 ASN B C 1
ATOM 6791 O O . ASN B 1 371 ? 15.609 -7.855 -14.945 1 97.5 371 ASN B O 1
ATOM 6795 N N . ASP B 1 372 ? 16.734 -9.391 -16.172 1 96.69 372 ASP B N 1
ATOM 6796 C CA . ASP B 1 372 ? 16.578 -8.625 -17.406 1 96.69 372 ASP B CA 1
ATOM 6797 C C . ASP B 1 372 ? 15.195 -8.82 -18.016 1 96.69 372 ASP B C 1
ATOM 6799 O O . ASP B 1 372 ? 15.055 -9.383 -19.094 1 96.69 372 ASP B O 1
ATOM 6803 N N . THR B 1 373 ? 14.203 -8.359 -17.406 1 97.12 373 THR B N 1
ATOM 6804 C CA . THR B 1 373 ? 12.789 -8.391 -17.734 1 97.12 373 THR B CA 1
ATOM 6805 C C . THR B 1 373 ? 12.023 -7.312 -16.969 1 97.12 373 THR B C 1
ATOM 6807 O O . THR B 1 373 ? 12.43 -6.914 -15.875 1 97.12 373 THR B O 1
ATOM 6810 N N . PRO B 1 374 ? 10.969 -6.754 -17.578 1 96.75 374 PRO B N 1
ATOM 6811 C CA . PRO B 1 374 ? 10.172 -5.785 -16.812 1 96.75 374 PRO B CA 1
ATOM 6812 C C . PRO B 1 374 ? 9.336 -6.441 -15.719 1 96.75 374 PRO B C 1
ATOM 6814 O O . PRO B 1 374 ? 8.758 -5.746 -14.883 1 96.75 374 PRO B O 1
ATOM 6817 N N . PHE B 1 375 ? 9.266 -7.777 -15.695 1 97.88 375 PHE B N 1
ATOM 6818 C CA . PHE B 1 375 ? 8.43 -8.508 -14.75 1 97.88 375 PHE B CA 1
ATOM 6819 C C . PHE B 1 375 ? 9.211 -8.82 -13.477 1 97.88 375 PHE B C 1
ATOM 6821 O O . PHE B 1 375 ? 10.438 -8.844 -13.477 1 97.88 375 PHE B O 1
ATOM 6828 N N . GLY B 1 376 ? 8.516 -8.984 -12.344 1 98.19 376 GLY B N 1
ATOM 6829 C CA . GLY B 1 376 ? 9.078 -9.367 -11.062 1 98.19 376 GLY B CA 1
ATOM 6830 C C . GLY B 1 376 ? 8.062 -10.008 -10.133 1 98.19 376 GLY B C 1
ATOM 6831 O O . GLY B 1 376 ? 7.898 -9.586 -8.992 1 98.19 376 GLY B O 1
ATOM 6832 N N . LEU B 1 377 ? 7.41 -11.094 -10.578 1 98.38 377 LEU B N 1
ATOM 6833 C CA . LEU B 1 377 ? 6.363 -11.719 -9.773 1 98.38 377 LEU B CA 1
ATOM 6834 C C . LEU B 1 377 ? 6.953 -12.758 -8.828 1 98.38 377 LEU B C 1
ATOM 6836 O O . LEU B 1 377 ? 7.023 -12.539 -7.621 1 98.38 377 LEU B O 1
ATOM 6840 N N . THR B 1 378 ? 7.414 -13.906 -9.43 1 98.44 378 THR B N 1
ATOM 6841 C CA . THR B 1 378 ? 8.008 -14.93 -8.578 1 98.44 378 THR B CA 1
ATOM 6842 C C . THR B 1 378 ? 9.25 -15.531 -9.242 1 98.44 378 THR B C 1
ATOM 6844 O O . THR B 1 378 ? 9.625 -15.125 -10.344 1 98.44 378 THR B O 1
ATOM 6847 N N . GLY B 1 379 ? 9.938 -16.391 -8.539 1 98.56 379 GLY B N 1
ATOM 6848 C CA . GLY B 1 379 ? 11.047 -17.203 -9.008 1 98.56 379 GLY B CA 1
ATOM 6849 C C . GLY B 1 379 ? 11.383 -18.359 -8.086 1 98.56 379 GLY B C 1
ATOM 6850 O O . GLY B 1 379 ? 10.719 -18.547 -7.066 1 98.56 379 GLY B O 1
ATOM 6851 N N . SER B 1 380 ? 12.305 -19.156 -8.5 1 98.69 380 SER B N 1
ATOM 6852 C CA . SER B 1 380 ? 12.797 -20.25 -7.668 1 98.69 380 SER B CA 1
ATOM 6853 C C . SER B 1 380 ? 14.289 -20.484 -7.895 1 98.69 380 SER B C 1
ATOM 6855 O O . SER B 1 380 ? 14.805 -20.234 -8.984 1 98.69 380 SER B O 1
ATOM 6857 N N . VAL B 1 381 ? 14.922 -20.875 -6.836 1 98.69 381 VAL B N 1
ATOM 6858 C CA . VAL B 1 381 ? 16.344 -21.172 -6.867 1 98.69 381 VAL B CA 1
ATOM 6859 C C . VAL B 1 381 ? 16.609 -22.547 -6.27 1 98.69 381 VAL B C 1
ATOM 6861 O O . VAL B 1 381 ? 16.141 -22.859 -5.176 1 98.69 381 VAL B O 1
ATOM 6864 N N . TRP B 1 382 ? 17.375 -23.359 -7.023 1 97.94 382 TRP B N 1
ATOM 6865 C CA . TRP B 1 382 ? 17.641 -24.734 -6.621 1 97.94 382 TRP B CA 1
ATOM 6866 C C . TRP B 1 382 ? 19.141 -24.984 -6.5 1 97.94 382 TRP B C 1
ATOM 6868 O O . TRP B 1 382 ? 19.891 -24.844 -7.477 1 97.94 382 TRP B O 1
ATOM 6878 N N . SER B 1 383 ? 19.594 -25.281 -5.348 1 97.19 383 SER B N 1
ATOM 6879 C CA . SER B 1 383 ? 20.984 -25.609 -5.023 1 97.19 383 SER B CA 1
ATOM 6880 C C . SER B 1 383 ? 21.094 -26.359 -3.701 1 97.19 383 SER B C 1
ATOM 6882 O O . SER B 1 383 ? 20.344 -26.062 -2.758 1 97.19 383 SER B O 1
ATOM 6884 N N . ALA B 1 384 ? 21.984 -27.297 -3.648 1 94.88 384 ALA B N 1
ATOM 6885 C CA . ALA B 1 384 ? 22.266 -27.953 -2.375 1 94.88 384 ALA B CA 1
ATOM 6886 C C . ALA B 1 384 ? 22.969 -27 -1.413 1 94.88 384 ALA B C 1
ATOM 6888 O O . ALA B 1 384 ? 22.906 -27.172 -0.195 1 94.88 384 ALA B O 1
ATOM 6889 N N . ASP B 1 385 ? 23.703 -26.078 -1.973 1 95.75 385 ASP B N 1
ATOM 6890 C CA . ASP B 1 385 ? 24.312 -25 -1.181 1 95.75 385 ASP B CA 1
ATOM 6891 C C . ASP B 1 385 ? 23.266 -23.953 -0.792 1 95.75 385 ASP B C 1
ATOM 6893 O O . ASP B 1 385 ? 23.031 -23 -1.537 1 95.75 385 ASP B O 1
ATOM 6897 N N . ILE B 1 386 ? 22.75 -24.094 0.396 1 95.44 386 ILE B N 1
ATOM 6898 C CA . ILE B 1 386 ? 21.625 -23.281 0.851 1 95.44 386 ILE B CA 1
ATOM 6899 C C . ILE B 1 386 ? 22.062 -21.812 0.923 1 95.44 386 ILE B C 1
ATOM 6901 O O . ILE B 1 386 ? 21.266 -20.906 0.655 1 95.44 386 ILE B O 1
ATOM 6905 N N . ASP B 1 387 ? 23.297 -21.547 1.268 1 96.19 387 ASP B N 1
ATOM 6906 C CA . ASP B 1 387 ? 23.797 -20.172 1.327 1 96.19 387 ASP B CA 1
ATOM 6907 C C . ASP B 1 387 ? 23.797 -19.531 -0.058 1 96.19 387 ASP B C 1
ATOM 6909 O O . ASP B 1 387 ? 23.438 -18.359 -0.205 1 96.19 387 ASP B O 1
ATOM 6913 N N . ARG B 1 388 ? 24.203 -20.328 -1.04 1 96.94 388 ARG B N 1
ATOM 6914 C CA . ARG B 1 388 ? 24.141 -19.859 -2.418 1 96.94 388 ARG B CA 1
ATOM 6915 C C . ARG B 1 388 ? 22.688 -19.578 -2.83 1 96.94 388 ARG B C 1
ATOM 6917 O O . ARG B 1 388 ? 22.406 -18.531 -3.416 1 96.94 388 ARG B O 1
ATOM 6924 N N . ALA B 1 389 ? 21.828 -20.531 -2.52 1 97.69 389 ALA B N 1
ATOM 6925 C CA . ALA B 1 389 ? 20.422 -20.375 -2.896 1 97.69 389 ALA B CA 1
ATOM 6926 C C . ALA B 1 389 ? 19.828 -19.109 -2.279 1 97.69 389 ALA B C 1
ATOM 6928 O O . ALA B 1 389 ? 19.094 -18.375 -2.943 1 97.69 389 ALA B O 1
ATOM 6929 N N . ARG B 1 390 ? 20.141 -18.844 -1.075 1 97.25 390 ARG B N 1
ATOM 6930 C CA . ARG B 1 390 ? 19.625 -17.672 -0.375 1 97.25 390 ARG B CA 1
ATOM 6931 C C . ARG B 1 390 ? 20.188 -16.391 -0.968 1 97.25 390 ARG B C 1
ATOM 6933 O O . ARG B 1 390 ? 19.469 -15.406 -1.146 1 97.25 390 ARG B O 1
ATOM 6940 N N . ARG B 1 391 ? 21.484 -16.391 -1.256 1 97.31 391 ARG B N 1
ATOM 6941 C CA . ARG B 1 391 ? 22.125 -15.219 -1.851 1 97.31 391 ARG B CA 1
ATOM 6942 C C . ARG B 1 391 ? 21.516 -14.898 -3.211 1 97.31 391 ARG B C 1
ATOM 6944 O O . ARG B 1 391 ? 21.234 -13.734 -3.512 1 97.31 391 ARG B O 1
ATOM 6951 N N . VAL B 1 392 ? 21.297 -15.914 -3.984 1 98.56 392 VAL B N 1
ATOM 6952 C CA . VAL B 1 392 ? 20.719 -15.727 -5.312 1 98.56 392 VAL B CA 1
ATOM 6953 C C . VAL B 1 392 ? 19.266 -15.273 -5.191 1 98.56 392 VAL B C 1
ATOM 6955 O O . VAL B 1 392 ? 18.828 -14.367 -5.91 1 98.56 392 VAL B O 1
ATOM 6958 N N . ALA B 1 393 ? 18.5 -15.891 -4.293 1 98.5 393 ALA B N 1
ATOM 6959 C CA . ALA B 1 393 ? 17.125 -15.461 -4.047 1 98.5 393 ALA B CA 1
ATOM 6960 C C . ALA B 1 393 ? 17.062 -13.984 -3.674 1 98.5 393 ALA B C 1
ATOM 6962 O O . ALA B 1 393 ? 16.203 -13.25 -4.156 1 98.5 393 ALA B O 1
ATOM 6963 N N . GLY B 1 394 ? 17.984 -13.555 -2.885 1 97.56 394 GLY B N 1
ATOM 6964 C CA . GLY B 1 394 ? 18.062 -12.164 -2.463 1 97.56 394 GLY B CA 1
ATOM 6965 C C . GLY B 1 394 ? 18.406 -11.211 -3.598 1 97.56 394 GLY B C 1
ATOM 6966 O O . GLY B 1 394 ? 18.031 -10.039 -3.562 1 97.56 394 GLY B O 1
ATOM 6967 N N . ALA B 1 395 ? 19.062 -11.711 -4.621 1 97.5 395 ALA B N 1
ATOM 6968 C CA . ALA B 1 395 ? 19.5 -10.875 -5.734 1 97.5 395 ALA B CA 1
ATOM 6969 C C . ALA B 1 395 ? 18.438 -10.789 -6.816 1 97.5 395 ALA B C 1
ATOM 6971 O O . ALA B 1 395 ? 18.5 -9.922 -7.695 1 97.5 395 ALA B O 1
ATOM 6972 N N . LEU B 1 396 ? 17.406 -11.633 -6.734 1 98.19 396 LEU B N 1
ATOM 6973 C CA . LEU B 1 396 ? 16.344 -11.617 -7.738 1 98.19 396 LEU B CA 1
ATOM 6974 C C . LEU B 1 396 ? 15.344 -10.508 -7.445 1 98.19 396 LEU B C 1
ATOM 6976 O O . LEU B 1 396 ? 14.922 -10.328 -6.301 1 98.19 396 LEU B O 1
ATOM 6980 N N . ARG B 1 397 ? 15.016 -9.711 -8.461 1 97.44 397 ARG B N 1
ATOM 6981 C CA . ARG B 1 397 ? 13.945 -8.727 -8.367 1 97.44 397 ARG B CA 1
ATOM 6982 C C . ARG B 1 397 ? 12.578 -9.391 -8.555 1 97.44 397 ARG B C 1
ATOM 6984 O O . ARG B 1 397 ? 12.078 -9.484 -9.68 1 97.44 397 ARG B O 1
ATOM 6991 N N . ALA B 1 398 ? 11.938 -9.852 -7.43 1 98.38 398 ALA B N 1
ATOM 6992 C CA . ALA B 1 398 ? 10.68 -10.586 -7.48 1 98.38 398 ALA B CA 1
ATOM 6993 C C . ALA B 1 398 ? 9.898 -10.422 -6.184 1 98.38 398 ALA B C 1
ATOM 6995 O O . ALA B 1 398 ? 10.469 -10.102 -5.141 1 98.38 398 ALA B O 1
ATOM 6996 N N . GLY B 1 399 ? 8.617 -10.656 -6.289 1 98.25 399 GLY B N 1
ATOM 6997 C CA . GLY B 1 399 ? 7.766 -10.602 -5.113 1 98.25 399 GLY B CA 1
ATOM 6998 C C . GLY B 1 399 ? 7.836 -11.859 -4.273 1 98.25 399 GLY B C 1
ATOM 6999 O O . GLY B 1 399 ? 7.504 -11.844 -3.086 1 98.25 399 GLY B O 1
ATOM 7000 N N . GLY B 1 400 ? 8.227 -12.977 -4.871 1 98.44 400 GLY B N 1
ATOM 7001 C CA . GLY B 1 400 ? 8.344 -14.242 -4.152 1 98.44 400 GLY B CA 1
ATOM 7002 C C . GLY B 1 400 ? 9.398 -15.164 -4.73 1 98.44 400 GLY B C 1
ATOM 7003 O O . GLY B 1 400 ? 9.594 -15.203 -5.945 1 98.44 400 GLY B O 1
ATOM 7004 N N . VAL B 1 401 ? 10.078 -15.898 -3.846 1 98.75 401 VAL B N 1
ATOM 7005 C CA . VAL B 1 401 ? 11.07 -16.859 -4.309 1 98.75 401 VAL B CA 1
ATOM 7006 C C . VAL B 1 401 ? 10.953 -18.156 -3.504 1 98.75 401 VAL B C 1
ATOM 7008 O O . VAL B 1 401 ? 10.938 -18.125 -2.271 1 98.75 401 VAL B O 1
ATOM 7011 N N . SER B 1 402 ? 10.852 -19.266 -4.172 1 98.12 402 SER B N 1
ATOM 7012 C CA . SER B 1 402 ? 10.914 -20.609 -3.574 1 98.12 402 SER B CA 1
ATOM 7013 C C . SER B 1 402 ? 12.32 -21.188 -3.666 1 98.12 402 SER B C 1
ATOM 7015 O O . SER B 1 402 ? 12.891 -21.281 -4.754 1 98.12 402 SER B O 1
ATOM 7017 N N . ILE B 1 403 ? 12.852 -21.578 -2.574 1 97.69 403 ILE B N 1
ATOM 7018 C CA . ILE B 1 403 ? 14.18 -22.172 -2.561 1 97.69 403 ILE B CA 1
ATOM 7019 C C . ILE B 1 403 ? 14.055 -23.703 -2.436 1 97.69 403 ILE B C 1
ATOM 7021 O O . ILE B 1 403 ? 13.453 -24.203 -1.485 1 97.69 403 ILE B O 1
ATOM 7025 N N . ASN B 1 404 ? 14.57 -24.391 -3.441 1 96.31 404 ASN B N 1
ATOM 7026 C CA . ASN B 1 404 ? 14.523 -25.844 -3.57 1 96.31 404 ASN B CA 1
ATOM 7027 C C . ASN B 1 404 ? 13.086 -26.359 -3.611 1 96.31 404 ASN B C 1
ATOM 7029 O O . ASN B 1 404 ? 12.773 -27.406 -3.041 1 96.31 404 ASN B O 1
ATOM 7033 N N . ASN B 1 405 ? 12.305 -25.562 -4.184 1 95.56 405 ASN B N 1
ATOM 7034 C CA . ASN B 1 405 ? 10.891 -25.797 -4.465 1 95.56 405 ASN B CA 1
ATOM 7035 C C . ASN B 1 405 ? 10.383 -24.875 -5.566 1 95.56 405 ASN B C 1
ATOM 7037 O O . ASN B 1 405 ? 11.148 -24.109 -6.152 1 95.56 405 ASN B O 1
ATOM 7041 N N . VAL B 1 406 ? 9.172 -25.047 -5.859 1 96.19 406 VAL B N 1
ATOM 7042 C CA . VAL B 1 406 ? 8.578 -24.203 -6.898 1 96.19 406 VAL B CA 1
ATOM 7043 C C . VAL B 1 406 ? 7.133 -23.875 -6.531 1 96.19 406 VAL B C 1
ATOM 7045 O O . VAL B 1 406 ? 6.453 -24.656 -5.871 1 96.19 406 VAL B O 1
ATOM 7048 N N . MET B 1 407 ? 6.691 -22.609 -6.875 1 95.81 407 MET B N 1
ATOM 7049 C CA . MET B 1 407 ? 5.324 -22.125 -6.695 1 95.81 407 MET B CA 1
ATOM 7050 C C . MET B 1 407 ? 4.883 -22.266 -5.242 1 95.81 407 MET B C 1
ATOM 7052 O O . MET B 1 407 ? 3.693 -22.438 -4.965 1 95.81 407 MET B O 1
ATOM 7056 N N . ALA B 1 408 ? 5.824 -22.25 -4.309 1 94.5 408 ALA B N 1
ATOM 7057 C CA . ALA B 1 408 ? 5.504 -22.5 -2.904 1 94.5 408 ALA B CA 1
ATOM 7058 C C . ALA B 1 408 ? 5.043 -21.219 -2.215 1 94.5 408 ALA B C 1
ATOM 7060 O O . ALA B 1 408 ? 4.219 -21.266 -1.301 1 94.5 408 ALA B O 1
ATOM 7061 N N . THR B 1 409 ? 5.496 -20.109 -2.688 1 95.44 409 THR B N 1
ATOM 7062 C CA . THR B 1 409 ? 5.18 -18.844 -2.023 1 95.44 409 THR B CA 1
ATOM 7063 C C . THR B 1 409 ? 3.721 -18.469 -2.262 1 95.44 409 THR B C 1
ATOM 7065 O O . THR B 1 409 ? 3.09 -17.844 -1.405 1 95.44 409 THR B O 1
ATOM 7068 N N . GLU B 1 410 ? 3.166 -18.766 -3.367 1 92.56 410 GLU B N 1
ATOM 7069 C CA . GLU B 1 410 ? 1.781 -18.422 -3.672 1 92.56 410 GLU B CA 1
ATOM 7070 C C . GLU B 1 410 ? 0.811 -19.406 -3.02 1 92.56 410 GLU B C 1
ATOM 7072 O O . GLU B 1 410 ? -0.366 -19.094 -2.834 1 92.56 410 GLU B O 1
ATOM 7077 N N . ALA B 1 411 ? 1.319 -20.547 -2.604 1 90.56 411 ALA B N 1
ATOM 7078 C CA . ALA B 1 411 ? 0.468 -21.641 -2.141 1 90.56 411 ALA B CA 1
ATOM 7079 C C . ALA B 1 411 ? 0.096 -21.453 -0.672 1 90.56 411 ALA B C 1
ATOM 7081 O O . ALA B 1 411 ? -0.698 -22.234 -0.127 1 90.56 411 ALA B O 1
ATOM 7082 N N . THR B 1 412 ? 0.636 -20.5 -0.044 1 93.56 412 THR B N 1
ATOM 7083 C CA . THR B 1 412 ? 0.374 -20.312 1.379 1 93.56 412 THR B CA 1
ATOM 7084 C C . THR B 1 412 ? -0.428 -19.031 1.619 1 93.56 412 THR B C 1
ATOM 7086 O O . THR B 1 412 ? -0.217 -18.031 0.942 1 93.56 412 THR B O 1
ATOM 7089 N N . PRO B 1 413 ? -1.363 -19.094 2.561 1 95.19 413 PRO B N 1
ATOM 7090 C CA . PRO B 1 413 ? -2.139 -17.891 2.889 1 95.19 413 PRO B CA 1
ATOM 7091 C C . PRO B 1 413 ? -1.374 -16.922 3.791 1 95.19 413 PRO B C 1
ATOM 7093 O O . PRO B 1 413 ? -1.83 -15.797 4.023 1 95.19 413 PRO B O 1
ATOM 7096 N N . VAL B 1 414 ? -0.223 -17.312 4.246 1 96.12 414 VAL B N 1
ATOM 7097 C CA . VAL B 1 414 ? 0.459 -16.578 5.305 1 96.12 414 VAL B CA 1
ATOM 7098 C C . VAL B 1 414 ? 1.356 -15.508 4.688 1 96.12 414 VAL B C 1
ATOM 7100 O O . VAL B 1 414 ? 1.579 -14.453 5.285 1 96.12 414 VAL B O 1
ATOM 7103 N N . LEU B 1 415 ? 1.875 -15.758 3.512 1 97.38 415 LEU B N 1
ATOM 7104 C CA . LEU B 1 415 ? 2.84 -14.867 2.877 1 97.38 415 LEU B CA 1
ATOM 7105 C C . LEU B 1 415 ? 2.143 -13.891 1.933 1 97.38 415 LEU B C 1
ATOM 7107 O O . LEU B 1 415 ? 1.217 -14.273 1.213 1 97.38 415 LEU B O 1
ATOM 7111 N N . PRO B 1 416 ? 2.617 -12.609 1.954 1 97.06 416 PRO B N 1
ATOM 7112 C CA . PRO B 1 416 ? 2.059 -11.68 0.971 1 97.06 416 PRO B CA 1
ATOM 7113 C C . PRO B 1 416 ? 2.354 -12.094 -0.468 1 97.06 416 PRO B C 1
ATOM 7115 O O . PRO B 1 416 ? 3.443 -12.594 -0.76 1 97.06 416 PRO B O 1
ATOM 7118 N N . PHE B 1 417 ? 1.358 -11.906 -1.284 1 97.75 417 PHE B N 1
ATOM 7119 C CA . PHE B 1 417 ? 1.514 -12.289 -2.682 1 97.75 417 PHE B CA 1
ATOM 7120 C C . PHE B 1 417 ? 1.361 -11.078 -3.596 1 97.75 417 PHE B C 1
ATOM 7122 O O . PHE B 1 417 ? 0.428 -10.289 -3.438 1 97.75 417 PHE B O 1
ATOM 7129 N N . GLY B 1 418 ? 2.227 -10.859 -4.535 1 97 418 GLY B N 1
ATOM 7130 C CA . GLY B 1 418 ? 2.291 -9.781 -5.508 1 97 418 GLY B CA 1
ATOM 7131 C C . GLY B 1 418 ? 3.678 -9.586 -6.094 1 97 418 GLY B C 1
ATOM 7132 O O . GLY B 1 418 ? 4.598 -10.352 -5.793 1 97 418 GLY B O 1
ATOM 7133 N N . GLY B 1 419 ? 3.826 -8.641 -6.98 1 97.19 419 GLY B N 1
ATOM 7134 C CA . GLY B 1 419 ? 5.094 -8.469 -7.668 1 97.19 419 GLY B CA 1
ATOM 7135 C C . GLY B 1 419 ? 5.52 -7.02 -7.781 1 97.19 419 GLY B C 1
ATOM 7136 O O . GLY B 1 419 ? 4.965 -6.148 -7.109 1 97.19 419 GLY B O 1
ATOM 7137 N N . VAL B 1 420 ? 6.637 -6.801 -8.539 1 97.38 420 VAL B N 1
ATOM 7138 C CA . VAL B 1 420 ? 7.184 -5.48 -8.828 1 97.38 420 VAL B CA 1
ATOM 7139 C C . VAL B 1 420 ? 7.297 -5.285 -10.336 1 97.38 420 VAL B C 1
ATOM 7141 O O . VAL B 1 420 ? 7.156 -6.242 -11.102 1 97.38 420 VAL B O 1
ATOM 7144 N N . GLY B 1 421 ? 7.527 -4.078 -10.758 1 97.44 421 GLY B N 1
ATOM 7145 C CA . GLY B 1 421 ? 7.578 -3.812 -12.188 1 97.44 421 GLY B CA 1
ATOM 7146 C C . GLY B 1 421 ? 6.254 -4.062 -12.891 1 97.44 421 GLY B C 1
ATOM 7147 O O . GLY B 1 421 ? 5.199 -3.654 -12.398 1 97.44 421 GLY B O 1
ATOM 7148 N N . ASP B 1 422 ? 6.332 -4.719 -13.992 1 97.75 422 ASP B N 1
ATOM 7149 C CA . ASP B 1 422 ? 5.125 -4.949 -14.773 1 97.75 422 ASP B CA 1
ATOM 7150 C C . ASP B 1 422 ? 4.262 -6.039 -14.141 1 97.75 422 ASP B C 1
ATOM 7152 O O . ASP B 1 422 ? 3.141 -6.293 -14.586 1 97.75 422 ASP B O 1
ATOM 7156 N N . SER B 1 423 ? 4.781 -6.648 -13.078 1 98.25 423 SER B N 1
ATOM 7157 C CA . SER B 1 423 ? 3.99 -7.66 -12.391 1 98.25 423 SER B CA 1
ATOM 7158 C C . SER B 1 423 ? 2.979 -7.02 -11.445 1 98.25 423 SER B C 1
ATOM 7160 O O . SER B 1 423 ? 2.131 -7.711 -10.875 1 98.25 423 SER B O 1
ATOM 7162 N N . GLY B 1 424 ? 3.084 -5.715 -11.289 1 97.62 424 GLY B N 1
ATOM 7163 C CA . GLY B 1 424 ? 1.992 -4.996 -10.656 1 97.62 424 GLY B CA 1
ATOM 7164 C C . GLY B 1 424 ? 2.395 -4.328 -9.352 1 97.62 424 GLY B C 1
ATOM 7165 O O . GLY B 1 424 ? 3.541 -3.904 -9.195 1 97.62 424 GLY B O 1
ATOM 7166 N N . MET B 1 425 ? 1.376 -4.047 -8.492 1 97.75 425 MET B N 1
ATOM 7167 C CA . MET B 1 425 ? 1.568 -3.303 -7.25 1 97.75 425 MET B CA 1
ATOM 7168 C C . MET B 1 425 ? 0.557 -3.734 -6.191 1 97.75 425 MET B C 1
ATOM 7170 O O . MET B 1 425 ? -0.563 -4.125 -6.523 1 97.75 425 MET B O 1
ATOM 7174 N N . GLY B 1 426 ? 0.991 -3.619 -4.918 1 95.25 426 GLY B N 1
ATOM 7175 C CA . GLY B 1 426 ? 0.199 -4.121 -3.807 1 95.25 426 GLY B CA 1
ATOM 7176 C C . GLY B 1 426 ? 0.49 -5.57 -3.471 1 95.25 426 GLY B C 1
ATOM 7177 O O . GLY B 1 426 ? 1.229 -6.242 -4.191 1 95.25 426 GLY B O 1
ATOM 7178 N N . ARG B 1 427 ? 0.086 -6.012 -2.404 1 96.25 427 ARG B N 1
ATOM 7179 C CA . ARG B 1 427 ? 0.177 -7.395 -1.945 1 96.25 427 ARG B CA 1
ATOM 7180 C C . ARG B 1 427 ? -1.154 -7.871 -1.372 1 96.25 427 ARG B C 1
ATOM 7182 O O . ARG B 1 427 ? -1.835 -7.121 -0.667 1 96.25 427 ARG B O 1
ATOM 7189 N N . HIS B 1 428 ? -1.454 -9.047 -1.74 1 92.94 428 HIS B N 1
ATOM 7190 C CA . HIS B 1 428 ? -2.611 -9.648 -1.086 1 92.94 428 HIS B CA 1
ATOM 7191 C C . HIS B 1 428 ? -2.227 -10.93 -0.354 1 92.94 428 HIS B C 1
ATOM 7193 O O . HIS B 1 428 ? -1.099 -11.406 -0.486 1 92.94 428 HIS B O 1
ATOM 7199 N N . LYS B 1 429 ? -2.992 -11.383 0.615 1 95.62 429 LYS B N 1
ATOM 7200 C CA . LYS B 1 429 ? -2.809 -12.5 1.534 1 95.62 429 LYS B CA 1
ATOM 7201 C C . LYS B 1 429 ? -1.925 -12.102 2.713 1 95.62 429 LYS B C 1
ATOM 7203 O O . LYS B 1 429 ? -1.267 -11.062 2.68 1 95.62 429 LYS B O 1
ATOM 7208 N N . GLY B 1 430 ? -1.946 -12.938 3.723 1 96.06 430 GLY B N 1
ATOM 7209 C CA . GLY B 1 430 ? -1.192 -12.656 4.934 1 96.06 430 GLY B CA 1
ATOM 7210 C C . GLY B 1 430 ? -1.715 -11.445 5.691 1 96.06 430 GLY B C 1
ATOM 7211 O O . GLY B 1 430 ? -2.764 -10.898 5.348 1 96.06 430 GLY B O 1
ATOM 7212 N N . ALA B 1 431 ? -0.986 -11.086 6.711 1 96.69 431 ALA B N 1
ATOM 7213 C CA . ALA B 1 431 ? -1.383 -9.953 7.539 1 96.69 431 ALA B CA 1
ATOM 7214 C C . ALA B 1 431 ? -1.342 -8.656 6.738 1 96.69 431 ALA B C 1
ATOM 7216 O O . ALA B 1 431 ? -2.268 -7.84 6.812 1 96.69 431 ALA B O 1
ATOM 7217 N N . GLU B 1 432 ? -0.289 -8.531 5.969 1 93.62 432 GLU B N 1
ATOM 7218 C CA . GLU B 1 432 ? -0.126 -7.336 5.145 1 93.62 432 GLU B CA 1
ATOM 7219 C C . GLU B 1 432 ? -1.242 -7.223 4.105 1 93.62 432 GLU B C 1
ATOM 7221 O O . GLU B 1 432 ? -1.808 -6.148 3.912 1 93.62 432 GLU B O 1
ATOM 7226 N N . GLY B 1 433 ? -1.517 -8.32 3.502 1 95.88 433 GLY B N 1
ATOM 7227 C CA . GLY B 1 433 ? -2.576 -8.312 2.506 1 95.88 433 GLY B CA 1
ATOM 7228 C C . GLY B 1 433 ? -3.945 -8.023 3.092 1 95.88 433 GLY B C 1
ATOM 7229 O O . GLY B 1 433 ? -4.758 -7.336 2.473 1 95.88 433 GLY B O 1
ATOM 7230 N N . LEU B 1 434 ? -4.227 -8.562 4.277 1 98.25 434 LEU B N 1
ATOM 7231 C CA . LEU B 1 434 ? -5.5 -8.297 4.938 1 98.25 434 LEU B CA 1
ATOM 7232 C C . LEU B 1 434 ? -5.633 -6.824 5.297 1 98.25 434 LEU B C 1
ATOM 7234 O O . LEU B 1 434 ? -6.676 -6.211 5.066 1 98.25 434 LEU B O 1
ATOM 7238 N N . ARG B 1 435 ? -4.574 -6.246 5.785 1 97.75 435 ARG B N 1
ATOM 7239 C CA . ARG B 1 435 ? -4.582 -4.836 6.156 1 97.75 435 ARG B CA 1
ATOM 7240 C C . ARG B 1 435 ? -4.688 -3.945 4.926 1 97.75 435 ARG B C 1
ATOM 7242 O O . ARG B 1 435 ? -5.082 -2.781 5.023 1 97.75 435 ARG B O 1
ATOM 7249 N N . GLY B 1 436 ? -4.34 -4.504 3.748 1 96.62 436 GLY B N 1
ATOM 7250 C CA . GLY B 1 436 ? -4.484 -3.775 2.498 1 96.62 436 GLY B CA 1
ATOM 7251 C C . GLY B 1 436 ? -5.926 -3.428 2.176 1 96.62 436 GLY B C 1
ATOM 7252 O O . GLY B 1 436 ? -6.191 -2.555 1.347 1 96.62 436 GLY B O 1
ATOM 7253 N N . TRP B 1 437 ? -6.879 -4.102 2.863 1 97.94 437 TRP B N 1
ATOM 7254 C CA . TRP B 1 437 ? -8.305 -3.848 2.678 1 97.94 437 TRP B CA 1
ATOM 7255 C C . TRP B 1 437 ? -8.82 -2.844 3.705 1 97.94 437 TRP B C 1
ATOM 7257 O O . TRP B 1 437 ? -10.023 -2.662 3.855 1 97.94 437 TRP B O 1
ATOM 7267 N N . CYS B 1 438 ? -7.875 -2.199 4.422 1 98.12 438 CYS B N 1
ATOM 7268 C CA . CYS B 1 438 ? -8.25 -1.323 5.523 1 98.12 438 CYS B CA 1
ATOM 7269 C C . CYS B 1 438 ? -7.648 0.065 5.352 1 98.12 438 CYS B C 1
ATOM 7271 O O . CYS B 1 438 ? -6.684 0.237 4.605 1 98.12 438 CYS B O 1
ATOM 7273 N N . ASN B 1 439 ? -8.289 1.018 5.949 1 97.88 439 ASN B N 1
ATOM 7274 C CA . ASN B 1 439 ? -7.715 2.314 6.297 1 97.88 439 ASN B CA 1
ATOM 7275 C C . ASN B 1 439 ? -6.977 2.26 7.633 1 97.88 439 ASN B C 1
ATOM 7277 O O . ASN B 1 439 ? -7.605 2.23 8.695 1 97.88 439 ASN B O 1
ATOM 7281 N N . PRO B 1 440 ? -5.625 2.164 7.609 1 98 440 PRO B N 1
ATOM 7282 C CA . PRO B 1 440 ? -4.934 2.309 8.891 1 98 440 PRO B CA 1
ATOM 7283 C C . PRO B 1 440 ? -5.039 3.719 9.469 1 98 440 PRO B C 1
ATOM 7285 O O . PRO B 1 440 ? -4.336 4.625 9.016 1 98 440 PRO B O 1
ATOM 7288 N N . LYS B 1 441 ? -5.898 3.893 10.445 1 98.31 441 LYS B N 1
ATOM 7289 C CA . LYS B 1 441 ? -6.164 5.199 11.039 1 98.31 441 LYS B CA 1
ATOM 7290 C C . LYS B 1 441 ? -5.258 5.453 12.242 1 98.31 441 LYS B C 1
ATOM 7292 O O . LYS B 1 441 ? -5.289 4.703 13.219 1 98.31 441 LYS B O 1
ATOM 7297 N N . SER B 1 442 ? -4.445 6.473 12.164 1 98.56 442 SER B N 1
ATOM 7298 C CA . SER B 1 442 ? -3.623 6.918 13.281 1 98.56 442 SER B CA 1
ATOM 7299 C C . SER B 1 442 ? -4.453 7.676 14.312 1 98.56 442 SER B C 1
ATOM 7301 O O . SER B 1 442 ? -5.164 8.625 13.977 1 98.56 442 SER B O 1
ATOM 7303 N N . VAL B 1 443 ? -4.324 7.285 15.562 1 98.12 443 VAL B N 1
ATOM 7304 C CA . VAL B 1 443 ? -5.082 7.93 16.625 1 98.12 443 VAL B CA 1
ATOM 7305 C C . VAL B 1 443 ? -4.148 8.312 17.766 1 98.12 443 VAL B C 1
ATOM 7307 O O . VAL B 1 443 ? -3.344 7.496 18.219 1 98.12 443 VAL B O 1
ATOM 7310 N N . ILE B 1 444 ? -4.219 9.516 18.156 1 96.94 444 ILE B N 1
ATOM 7311 C CA . ILE B 1 444 ? -3.545 9.969 19.375 1 96.94 444 ILE B CA 1
ATOM 7312 C C . ILE B 1 444 ? -4.578 10.461 20.375 1 96.94 444 ILE B C 1
ATOM 7314 O O . ILE B 1 444 ? -5.461 11.25 20.047 1 96.94 444 ILE B O 1
ATOM 7318 N N . VAL B 1 445 ? -4.477 9.945 21.562 1 95.12 445 VAL B N 1
ATOM 7319 C CA . VAL B 1 445 ? -5.395 10.336 22.625 1 95.12 445 VAL B CA 1
ATOM 7320 C C . VAL B 1 445 ? -4.637 11.109 23.703 1 95.12 445 VAL B C 1
ATOM 7322 O O . VAL B 1 445 ? -3.65 10.617 24.25 1 95.12 445 VAL B O 1
ATOM 7325 N N . ASP B 1 446 ? -5.059 12.234 23.938 1 91.12 446 ASP B N 1
ATOM 7326 C CA . ASP B 1 446 ? -4.5 13 25.047 1 91.12 446 ASP B CA 1
ATOM 7327 C C . ASP B 1 446 ? -5.078 12.539 26.375 1 91.12 446 ASP B C 1
ATOM 7329 O O . ASP B 1 446 ? -6.297 12.523 26.562 1 91.12 446 ASP B O 1
ATOM 7333 N N . LYS B 1 447 ? -4.336 11.617 27.25 1 70.69 447 LYS B N 1
ATOM 7334 C CA . LYS B 1 447 ? -4.773 10.977 28.484 1 70.69 447 LYS B CA 1
ATOM 7335 C C . LYS B 1 447 ? -5.25 12.008 29.5 1 70.69 447 LYS B C 1
ATOM 7337 O O . LYS B 1 447 ? -6.043 11.695 30.391 1 70.69 447 LYS B O 1
ATOM 7342 N N . ASP B 1 448 ? -4.562 13.008 29.656 1 56.72 448 ASP B N 1
ATOM 7343 C CA . ASP B 1 448 ? -5.074 13.891 30.703 1 56.72 448 ASP B CA 1
ATOM 7344 C C . ASP B 1 448 ? -6.496 14.352 30.375 1 56.72 448 ASP B C 1
ATOM 7346 O O . ASP B 1 448 ? -6.703 15.203 29.516 1 56.72 448 ASP B O 1
ATOM 7350 N N . GLY B 1 449 ? -7.375 13.32 30.125 1 49.78 449 GLY B N 1
ATOM 7351 C CA . GLY B 1 449 ? -8.805 13.602 30.125 1 49.78 449 GLY B CA 1
ATOM 7352 C C . GLY B 1 449 ? -9.156 14.945 30.719 1 49.78 449 GLY B C 1
ATOM 7353 O O . GLY B 1 449 ? -10.312 15.375 30.672 1 49.78 449 GLY B O 1
ATOM 7354 N N . SER B 1 450 ? -8.531 15.023 31.906 1 42.5 450 SER B N 1
ATOM 7355 C CA . SER B 1 450 ? -8.844 16.328 32.469 1 42.5 450 SER B CA 1
ATOM 7356 C C . SER B 1 450 ? -8.5 17.453 31.5 1 42.5 450 SER B C 1
ATOM 7358 O O . SER B 1 450 ? -7.434 17.453 30.891 1 42.5 450 SER B O 1
ATOM 7360 N N . GLN B 1 451 ? -9.352 17.656 30.453 1 48.72 451 GLN B N 1
ATOM 7361 C CA . GLN B 1 451 ? -9.148 18.953 29.844 1 48.72 451 GLN B CA 1
ATOM 7362 C C . GLN B 1 451 ? -8.07 19.75 30.594 1 48.72 451 GLN B C 1
ATOM 7364 O O . GLN B 1 451 ? -8.391 20.625 31.406 1 48.72 451 GLN B O 1
ATOM 7369 N N . GLY B 1 452 ? -7.344 19 31.266 1 48.19 452 GLY B N 1
ATOM 7370 C CA . GLY B 1 452 ? -6.41 19.75 32.094 1 48.19 452 GLY B CA 1
ATOM 7371 C C . GLY B 1 452 ? -5.91 21.016 31.422 1 48.19 452 GLY B C 1
ATOM 7372 O O . GLY B 1 452 ? -5.984 21.156 30.203 1 48.19 452 GLY B O 1
ATOM 7373 N N . ALA B 1 453 ? -6.094 22.062 32.094 1 55.47 453 ALA B N 1
ATOM 7374 C CA . ALA B 1 453 ? -6.125 23.5 31.891 1 55.47 453 ALA B CA 1
ATOM 7375 C C . ALA B 1 453 ? -4.867 23.984 31.172 1 55.47 453 ALA B C 1
ATOM 7377 O O . ALA B 1 453 ? -4.75 25.172 30.844 1 55.47 453 ALA B O 1
ATOM 7378 N N . GLY B 1 454 ? -3.908 22.938 30.656 1 74.06 454 GLY B N 1
ATOM 7379 C CA . GLY B 1 454 ? -2.777 23.703 30.172 1 74.06 454 GLY B CA 1
ATOM 7380 C C . GLY B 1 454 ? -2.596 23.609 28.656 1 74.06 454 GLY B C 1
ATOM 7381 O O . GLY B 1 454 ? -3.135 22.719 28.016 1 74.06 454 GLY B O 1
ATOM 7382 N N . LEU B 1 455 ? -2.137 24.625 28.109 1 84.31 455 LEU B N 1
ATOM 7383 C CA . LEU B 1 455 ? -1.789 24.781 26.703 1 84.31 455 LEU B CA 1
ATOM 7384 C C . LEU B 1 455 ? -0.589 23.906 26.344 1 84.31 455 LEU B C 1
ATOM 7386 O O . LEU B 1 455 ? 0.284 23.672 27.172 1 84.31 455 LEU B O 1
ATOM 7390 N N . GLU B 1 456 ? -0.669 23.281 25.156 1 88.56 456 GLU B N 1
ATOM 7391 C CA . GLU B 1 456 ? 0.553 22.656 24.656 1 88.56 456 GLU B CA 1
ATOM 7392 C C . GLU B 1 456 ? 1.666 23.688 24.484 1 88.56 456 GLU B C 1
ATOM 7394 O O . GLU B 1 456 ? 1.405 24.828 24.109 1 88.56 456 GLU B O 1
ATOM 7399 N N . ALA B 1 457 ? 2.844 23.25 24.734 1 86.44 457 ALA B N 1
ATOM 7400 C CA . ALA B 1 457 ? 3.986 24.156 24.672 1 86.44 457 ALA B CA 1
ATOM 7401 C C . ALA B 1 457 ? 4.164 24.734 23.266 1 86.44 457 ALA B C 1
ATOM 7403 O O . ALA B 1 457 ? 4.621 25.859 23.109 1 86.44 457 ALA B O 1
ATOM 7404 N N . ASN B 1 458 ? 3.789 23.984 22.281 1 89.81 458 ASN B N 1
ATOM 7405 C CA . ASN B 1 458 ? 4.023 24.438 20.922 1 89.81 458 ASN B CA 1
ATOM 7406 C C . ASN B 1 458 ? 2.867 25.297 20.406 1 89.81 458 ASN B C 1
ATOM 7408 O O . ASN B 1 458 ? 2.916 25.797 19.281 1 89.81 458 ASN B O 1
ATOM 7412 N N . TRP B 1 459 ? 1.793 25.5 21.234 1 93.75 459 TRP B N 1
ATOM 7413 C CA . TRP B 1 459 ? 0.685 26.344 20.828 1 93.75 459 TRP B CA 1
ATOM 7414 C C . TRP B 1 459 ? 1.029 27.828 21.016 1 93.75 459 TRP B C 1
ATOM 7416 O O . TRP B 1 459 ? 2.082 28.156 21.578 1 93.75 459 TRP B O 1
ATOM 7426 N N . TYR B 1 460 ? 0.256 28.703 20.469 1 94.38 460 TYR B N 1
ATOM 7427 C CA . TYR B 1 460 ? 0.444 30.141 20.625 1 94.38 460 TYR B CA 1
ATOM 7428 C C . TYR B 1 460 ? 0.279 30.562 22.078 1 94.38 460 TYR B C 1
ATOM 7430 O O . TYR B 1 460 ? -0.434 29.906 22.844 1 94.38 460 TYR B O 1
ATOM 7438 N N . PRO B 1 461 ? 0.875 31.625 22.516 1 94.94 461 PRO B N 1
ATOM 7439 C CA . PRO B 1 461 ? 1.665 32.562 21.703 1 94.94 461 PRO B CA 1
ATOM 7440 C C . PRO B 1 461 ? 3.119 32.125 21.547 1 94.94 461 PRO B C 1
ATOM 7442 O O . PRO B 1 461 ? 3.662 31.453 22.422 1 94.94 461 PRO B O 1
ATOM 7445 N N . TYR B 1 462 ? 3.682 32.594 20.484 1 94.12 462 TYR B N 1
ATOM 7446 C CA . TYR B 1 462 ? 5.121 32.469 20.281 1 94.12 462 TYR B CA 1
ATOM 7447 C C . TYR B 1 462 ? 5.863 33.688 20.812 1 94.12 462 TYR B C 1
ATOM 7449 O O . TYR B 1 462 ? 5.414 34.812 20.641 1 94.12 462 TYR B O 1
ATOM 7457 N N . THR B 1 463 ? 6.906 33.406 21.594 1 92.94 463 THR B N 1
ATOM 7458 C CA . THR B 1 463 ? 7.746 34.469 22.156 1 92.94 463 THR B CA 1
ATOM 7459 C C . THR B 1 463 ? 9.227 34.156 21.953 1 92.94 463 THR B C 1
ATOM 7461 O O . THR B 1 463 ? 9.586 33 21.688 1 92.94 463 THR B O 1
ATOM 7464 N N . GLU B 1 464 ? 9.992 35.156 22.047 1 93.5 464 GLU B N 1
ATOM 7465 C CA . GLU B 1 464 ? 11.43 34.969 21.969 1 93.5 464 GLU B CA 1
ATOM 7466 C C . GLU B 1 464 ? 11.914 33.938 22.984 1 93.5 464 GLU B C 1
ATOM 7468 O O . GLU B 1 464 ? 12.742 33.094 22.672 1 93.5 464 GLU B O 1
ATOM 7473 N N . LYS B 1 465 ? 11.414 34.062 24.172 1 92.19 465 LYS B N 1
ATOM 7474 C CA . LYS B 1 465 ? 11.805 33.125 25.234 1 92.19 465 LYS B CA 1
ATOM 7475 C C . LYS B 1 465 ? 11.406 31.688 24.891 1 92.19 465 LYS B C 1
ATOM 7477 O O . LYS B 1 465 ? 12.18 30.766 25.109 1 92.19 465 LYS B O 1
ATOM 7482 N N . LYS B 1 466 ? 10.211 31.531 24.422 1 92.06 466 LYS B N 1
ATOM 7483 C CA . LYS B 1 466 ? 9.75 30.203 24.016 1 92.06 466 LYS B CA 1
ATOM 7484 C C . LYS B 1 466 ? 10.625 29.641 22.891 1 92.06 466 LYS B C 1
ATOM 7486 O O . LYS B 1 466 ? 10.984 28.453 22.906 1 92.06 466 LYS B O 1
ATOM 7491 N N . TYR B 1 467 ? 10.961 30.453 21.938 1 93.69 467 TYR B N 1
ATOM 7492 C CA . TYR B 1 467 ? 11.828 30.062 20.828 1 93.69 467 TYR B CA 1
ATOM 7493 C C . TYR B 1 467 ? 13.18 29.594 21.344 1 93.69 467 TYR B C 1
ATOM 7495 O O . TYR B 1 467 ? 13.695 28.562 20.906 1 93.69 467 TYR B O 1
ATOM 7503 N N . GLU B 1 468 ? 13.703 30.344 22.266 1 93.12 468 GLU B N 1
ATOM 7504 C CA . GLU B 1 468 ? 15 30 22.844 1 93.12 468 GLU B CA 1
ATOM 7505 C C . GLU B 1 468 ? 14.945 28.672 23.578 1 93.12 468 GLU B C 1
ATOM 7507 O O . GLU B 1 468 ? 15.867 27.859 23.469 1 93.12 468 GLU B O 1
ATOM 7512 N N . LYS B 1 469 ? 13.906 28.5 24.344 1 91.69 469 LYS B N 1
ATOM 7513 C CA . LYS B 1 469 ? 13.758 27.266 25.094 1 91.69 469 LYS B CA 1
ATOM 7514 C C . LYS B 1 469 ? 13.617 26.062 24.141 1 91.69 469 LYS B C 1
ATOM 7516 O O . LYS B 1 469 ? 14.18 25 24.406 1 91.69 469 LYS B O 1
ATOM 7521 N N . PHE B 1 470 ? 12.852 26.25 23.094 1 92.25 470 PHE B N 1
ATOM 7522 C CA . PHE B 1 470 ? 12.695 25.188 22.109 1 92.25 470 PHE B CA 1
ATOM 7523 C C . PHE B 1 470 ? 14.016 24.906 21.406 1 92.25 470 PHE B C 1
ATOM 7525 O O . PHE B 1 470 ? 14.352 23.75 21.125 1 92.25 470 PHE B O 1
ATOM 7532 N N . SER B 1 471 ? 14.711 25.938 21.094 1 93.75 471 SER B N 1
ATOM 7533 C CA . SER B 1 471 ? 16.016 25.781 20.438 1 93.75 471 SER B CA 1
ATOM 7534 C C . SER B 1 471 ? 16.969 24.984 21.312 1 93.75 471 SER B C 1
ATOM 7536 O O . SER B 1 471 ? 17.672 24.094 20.812 1 93.75 471 SER B O 1
ATOM 7538 N N . LYS B 1 472 ? 16.969 25.297 22.578 1 92.25 472 LYS B N 1
ATOM 7539 C CA . LYS B 1 472 ? 17.828 24.578 23.516 1 92.25 472 LYS B CA 1
ATOM 7540 C C . LYS B 1 472 ? 17.391 23.125 23.641 1 92.25 472 LYS B C 1
ATOM 7542 O O . LYS B 1 472 ? 18.234 22.219 23.766 1 92.25 472 LYS B O 1
ATOM 7547 N N . MET B 1 473 ? 16.156 22.953 23.641 1 90.94 473 MET B N 1
ATOM 7548 C CA . MET B 1 473 ? 15.617 21.594 23.719 1 90.94 473 MET B CA 1
ATOM 7549 C C . MET B 1 473 ? 16.016 20.781 22.5 1 90.94 473 MET B C 1
ATOM 7551 O O . MET B 1 473 ? 16.359 19.609 22.609 1 90.94 473 MET B O 1
ATOM 7555 N N . LEU B 1 474 ? 15.867 21.391 21.359 1 92.88 474 LEU B N 1
ATOM 7556 C CA . LEU B 1 474 ? 16.25 20.734 20.125 1 92.88 474 LEU B CA 1
ATOM 7557 C C . LEU B 1 474 ? 17.703 20.281 20.172 1 92.88 474 LEU B C 1
ATOM 7559 O O . LEU B 1 474 ? 18 19.125 19.844 1 92.88 474 LEU B O 1
ATOM 7563 N N . GLN B 1 475 ? 18.547 21.125 20.641 1 92.19 475 GLN B N 1
ATOM 7564 C CA . GLN B 1 475 ? 19.969 20.797 20.75 1 92.19 475 GLN B CA 1
ATOM 7565 C C . GLN B 1 475 ? 20.188 19.672 21.766 1 92.19 475 GLN B C 1
ATOM 7567 O O . GLN B 1 475 ? 20.969 18.75 21.5 1 92.19 475 GLN B O 1
ATOM 7572 N N . ALA B 1 476 ? 19.5 19.766 22.797 1 89.75 476 ALA B N 1
ATOM 7573 C CA . ALA B 1 476 ? 19.688 18.797 23.891 1 89.75 476 ALA B CA 1
ATOM 7574 C C . ALA B 1 476 ? 19.203 17.406 23.469 1 89.75 476 ALA B C 1
ATOM 7576 O O . ALA B 1 476 ? 19.812 16.406 23.844 1 89.75 476 ALA B O 1
ATOM 7577 N N . TYR B 1 477 ? 18.188 17.422 22.703 1 88.94 477 TYR B N 1
ATOM 7578 C CA . TYR B 1 477 ? 17.547 16.141 22.406 1 88.94 477 TYR B CA 1
ATOM 7579 C C . TYR B 1 477 ? 18.188 15.492 21.188 1 88.94 477 TYR B C 1
ATOM 7581 O O . TYR B 1 477 ? 18.312 14.266 21.125 1 88.94 477 TYR B O 1
ATOM 7589 N N . PHE B 1 478 ? 18.656 16.312 20.219 1 93 478 PHE B N 1
ATOM 7590 C CA . PHE B 1 478 ? 19 15.703 18.938 1 93 478 PHE B CA 1
ATOM 7591 C C . PHE B 1 478 ? 20.516 15.734 18.719 1 93 478 PHE B C 1
ATOM 7593 O O . PHE B 1 478 ? 21.031 15.031 17.859 1 93 478 PHE B O 1
ATOM 7600 N N . ALA B 1 479 ? 21.219 16.5 19.438 1 91.56 479 ALA B N 1
ATOM 7601 C CA . ALA B 1 479 ? 22.672 16.5 19.312 1 91.56 479 ALA B CA 1
ATOM 7602 C C . ALA B 1 479 ? 23.281 15.211 19.844 1 91.56 479 ALA B C 1
ATOM 7604 O O . ALA B 1 479 ? 22.656 14.492 20.625 1 91.56 479 ALA B O 1
ATOM 7605 N N . GLU B 1 480 ? 24.469 14.945 19.344 1 87.88 480 GLU B N 1
ATOM 7606 C CA . GLU B 1 480 ? 25.156 13.75 19.812 1 87.88 480 GLU B CA 1
ATOM 7607 C C . GLU B 1 480 ? 25.625 13.898 21.25 1 87.88 480 GLU B C 1
ATOM 7609 O O . GLU B 1 480 ? 26.453 14.758 21.562 1 87.88 480 GLU B O 1
ATOM 7614 N N . GLN B 1 481 ? 25.016 13.148 22.109 1 86.06 481 GLN B N 1
ATOM 7615 C CA . GLN B 1 481 ? 25.391 13.117 23.516 1 86.06 481 GLN B CA 1
ATOM 7616 C C . GLN B 1 481 ? 24.953 11.812 24.172 1 86.06 481 GLN B C 1
ATOM 7618 O O . GLN B 1 481 ? 24.078 11.109 23.641 1 86.06 481 GLN B O 1
ATOM 7623 N N . PRO B 1 482 ? 25.547 11.438 25.297 1 85.38 482 PRO B N 1
ATOM 7624 C CA . PRO B 1 482 ? 25.156 10.203 25.969 1 85.38 482 PRO B CA 1
ATOM 7625 C C . PRO B 1 482 ? 23.688 10.219 26.406 1 85.38 482 PRO B C 1
ATOM 7627 O O . PRO B 1 482 ? 23.172 11.266 26.812 1 85.38 482 PRO B O 1
ATOM 7630 N N . ALA B 1 483 ? 23.016 9.109 26.328 1 80.81 483 ALA B N 1
ATOM 7631 C CA . ALA B 1 483 ? 21.578 8.969 26.531 1 80.81 483 ALA B CA 1
ATOM 7632 C C . ALA B 1 483 ? 21.156 9.547 27.891 1 80.81 483 ALA B C 1
ATOM 7634 O O . ALA B 1 483 ? 20.172 10.281 27.984 1 80.81 483 ALA B O 1
ATOM 7635 N N . PRO B 1 484 ? 21.859 9.289 28.984 1 83.56 484 PRO B N 1
ATOM 7636 C CA . PRO B 1 484 ? 21.453 9.836 30.281 1 83.56 484 PRO B CA 1
ATOM 7637 C C . PRO B 1 484 ? 21.484 11.359 30.312 1 83.56 484 PRO B C 1
ATOM 7639 O O . PRO B 1 484 ? 20.625 11.984 30.938 1 83.56 484 PRO B O 1
ATOM 7642 N N . VAL B 1 485 ? 22.453 11.93 29.609 1 82.75 485 VAL B N 1
ATOM 7643 C CA . VAL B 1 485 ? 22.578 13.383 29.547 1 82.75 485 VAL B CA 1
ATOM 7644 C C . VAL B 1 485 ? 21.438 13.969 28.719 1 82.75 485 VAL B C 1
ATOM 7646 O O . VAL B 1 485 ? 20.844 14.977 29.094 1 82.75 485 VAL B O 1
ATOM 7649 N N . LYS B 1 486 ? 21.094 13.297 27.656 1 82.44 486 LYS B N 1
ATOM 7650 C CA . LYS B 1 486 ? 20 13.703 26.797 1 82.44 486 LYS B CA 1
ATOM 7651 C C . LYS B 1 486 ? 18.672 13.734 27.547 1 82.44 486 LYS B C 1
ATOM 7653 O O . LYS B 1 486 ? 17.922 14.703 27.469 1 82.44 486 LYS B O 1
ATOM 7658 N N . LEU B 1 487 ? 18.469 12.703 28.297 1 82.44 487 LEU B N 1
ATOM 7659 C CA . LEU B 1 487 ? 17.219 12.562 29.031 1 82.44 487 LEU B CA 1
ATOM 7660 C C . LEU B 1 487 ? 17.109 13.602 30.141 1 82.44 487 LEU B C 1
ATOM 7662 O O . LEU B 1 487 ? 16.047 14.18 30.359 1 82.44 487 LEU B O 1
ATOM 7666 N N . ALA B 1 488 ? 18.188 13.836 30.781 1 83.38 488 ALA B N 1
ATOM 7667 C CA . ALA B 1 488 ? 18.203 14.812 31.875 1 83.38 488 ALA B CA 1
ATOM 7668 C C . ALA B 1 488 ? 17.969 16.219 31.344 1 83.38 488 ALA B C 1
ATOM 7670 O O . ALA B 1 488 ? 17.156 16.969 31.906 1 83.38 488 ALA B O 1
ATOM 7671 N N . LYS B 1 489 ? 18.656 16.531 30.312 1 83.19 489 LYS B N 1
ATOM 7672 C CA . LYS B 1 489 ? 18.5 17.859 29.719 1 83.19 489 LYS B CA 1
ATOM 7673 C C . LYS B 1 489 ? 17.094 18.062 29.156 1 83.19 489 LYS B C 1
ATOM 7675 O O . LYS B 1 489 ? 16.5 19.125 29.328 1 83.19 489 LYS B O 1
ATOM 7680 N N . PHE B 1 490 ? 16.641 17.031 28.531 1 80.88 490 PHE B N 1
ATOM 7681 C CA . PHE B 1 490 ? 15.297 17.094 27.953 1 80.88 490 PHE B CA 1
ATOM 7682 C C . PHE B 1 490 ? 14.242 17.25 29.047 1 80.88 490 PHE B C 1
ATOM 7684 O O . PHE B 1 490 ? 13.305 18.047 28.891 1 80.88 490 PHE B O 1
ATOM 7691 N N . GLY B 1 491 ? 14.406 16.516 30.062 1 79 491 GLY B N 1
ATOM 7692 C CA . GLY B 1 491 ? 13.477 16.609 31.188 1 79 491 GLY B CA 1
ATOM 7693 C C . GLY B 1 491 ? 13.461 17.984 31.828 1 79 491 GLY B C 1
ATOM 7694 O O . GLY B 1 491 ? 12.391 18.547 32.062 1 79 491 GLY B O 1
ATOM 7695 N N . LEU B 1 492 ? 14.594 18.531 32.062 1 81.94 492 LEU B N 1
ATOM 7696 C CA . LEU B 1 492 ? 14.727 19.844 32.719 1 81.94 492 LEU B CA 1
ATOM 7697 C C . LEU B 1 492 ? 14.172 20.938 31.812 1 81.94 492 LEU B C 1
ATOM 7699 O O . LEU B 1 492 ? 13.398 21.797 32.281 1 81.94 492 LEU B O 1
ATOM 7703 N N . LEU B 1 493 ? 14.539 20.859 30.641 1 82.56 493 LEU B N 1
ATOM 7704 C CA . LEU B 1 493 ? 14.094 21.875 29.688 1 82.56 493 LEU B CA 1
ATOM 7705 C C . LEU B 1 493 ? 12.609 21.734 29.391 1 82.56 493 LEU B C 1
ATOM 7707 O O . LEU B 1 493 ? 11.906 22.734 29.203 1 82.56 493 LEU B O 1
ATOM 7711 N N . GLY B 1 494 ? 12.172 20.531 29.359 1 79.38 494 GLY B N 1
ATOM 7712 C CA . GLY B 1 494 ? 10.766 20.281 29.109 1 79.38 494 GLY B CA 1
ATOM 7713 C C . GLY B 1 494 ? 9.859 20.828 30.188 1 79.38 494 GLY B C 1
ATOM 7714 O O . GLY B 1 494 ? 8.852 21.469 29.891 1 79.38 494 GLY B O 1
ATOM 7715 N N . THR B 1 495 ? 10.227 20.609 31.406 1 77.88 495 THR B N 1
ATOM 7716 C CA . THR B 1 495 ? 9.445 21.125 32.531 1 77.88 495 THR B CA 1
ATOM 7717 C C . THR B 1 495 ? 9.43 22.656 32.531 1 77.88 495 THR B C 1
ATOM 7719 O O . THR B 1 495 ? 8.398 23.266 32.781 1 77.88 495 THR B O 1
ATOM 7722 N N . SER B 1 496 ? 10.516 23.188 32.219 1 80.44 496 SER B N 1
ATOM 7723 C CA . SER B 1 496 ? 10.633 24.641 32.156 1 80.44 496 SER B CA 1
ATOM 7724 C C . SER B 1 496 ? 9.758 25.203 31.031 1 80.44 496 SER B C 1
ATOM 7726 O O . SER B 1 496 ? 9.094 26.234 31.219 1 80.44 496 SER B O 1
ATOM 7728 N N . LEU B 1 497 ? 9.766 24.516 29.969 1 80 497 LEU B N 1
ATOM 7729 C CA . LEU B 1 497 ? 8.984 24.953 28.828 1 80 497 LEU B CA 1
ATOM 7730 C C . LEU B 1 497 ? 7.488 24.828 29.109 1 80 497 LEU B C 1
ATOM 7732 O O . LEU B 1 497 ? 6.715 25.719 28.75 1 80 497 LEU B O 1
ATOM 7736 N N . GLU B 1 498 ? 7.082 23.812 29.688 1 78.25 498 GLU B N 1
ATOM 7737 C CA . GLU B 1 498 ? 5.672 23.594 30 1 78.25 498 GLU B CA 1
ATOM 7738 C C . GLU B 1 498 ? 5.156 24.641 30.984 1 78.25 498 GLU B C 1
ATOM 7740 O O . GLU B 1 498 ? 4.047 25.156 30.828 1 78.25 498 GLU B O 1
ATOM 7745 N N . SER B 1 499 ? 5.93 24.906 31.938 1 76.25 499 SER B N 1
ATOM 7746 C CA . SER B 1 499 ? 5.559 25.938 32.906 1 76.25 499 SER B CA 1
ATOM 7747 C C . SER B 1 499 ? 5.449 27.312 32.25 1 76.25 499 SER B C 1
ATOM 7749 O O . SER B 1 499 ? 4.523 28.062 32.562 1 76.25 499 SER B O 1
ATOM 7751 N N . TYR B 1 500 ? 6.332 27.5 31.359 1 77.56 500 TYR B N 1
ATOM 7752 C CA . TYR B 1 500 ? 6.332 28.781 30.672 1 77.56 500 TYR B CA 1
ATOM 7753 C C . TYR B 1 500 ? 5.156 28.891 29.719 1 77.56 500 TYR B C 1
ATOM 7755 O O . TYR B 1 500 ? 4.566 29.969 29.562 1 77.56 500 TYR B O 1
ATOM 7763 N N . ALA B 1 501 ? 4.797 27.859 29.125 1 74.06 501 ALA B N 1
ATOM 7764 C CA . ALA B 1 501 ? 3.766 27.844 28.078 1 74.06 501 ALA B CA 1
ATOM 7765 C C . ALA B 1 501 ? 2.391 28.156 28.672 1 74.06 501 ALA B C 1
ATOM 7767 O O . ALA B 1 501 ? 1.465 28.516 27.953 1 74.06 501 ALA B O 1
ATOM 7768 N N . GLN B 1 502 ? 2.209 28.031 29.938 1 71.69 502 GLN B N 1
ATOM 7769 C CA . GLN B 1 502 ? 0.918 28.266 30.578 1 71.69 502 GLN B CA 1
ATOM 7770 C C . GLN B 1 502 ? 0.721 29.75 30.875 1 71.69 502 GLN B C 1
ATOM 7772 O O . GLN B 1 502 ? -0.383 30.172 31.219 1 71.69 502 GLN B O 1
ATOM 7777 N N . LYS B 1 503 ? 1.72 30.578 30.641 1 66.38 503 LYS B N 1
ATOM 7778 C CA . LYS B 1 503 ? 1.663 32 30.969 1 66.38 503 LYS B CA 1
ATOM 7779 C C . LYS B 1 503 ? 1.155 32.812 29.781 1 66.38 503 LYS B C 1
ATOM 7781 O O . LYS B 1 503 ? 1.443 32.5 28.625 1 66.38 503 LYS B O 1
ATOM 7786 N N . ALA B 1 504 ? 0.22 33.812 30.109 1 59.25 504 ALA B N 1
ATOM 7787 C CA . ALA B 1 504 ? -0.291 34.688 29.078 1 59.25 504 ALA B CA 1
ATOM 7788 C C . ALA B 1 504 ? 0.825 35.562 28.5 1 59.25 504 ALA B C 1
ATOM 7790 O O . ALA B 1 504 ? 1.847 35.781 29.156 1 59.25 504 ALA B O 1
ATOM 7791 N N . ARG B 1 505 ? 0.715 35.906 27.156 1 60.09 505 ARG B N 1
ATOM 7792 C CA . ARG B 1 505 ? 1.718 36.719 26.5 1 60.09 505 ARG B CA 1
ATOM 7793 C C . ARG B 1 505 ? 2.078 37.938 27.359 1 60.09 505 ARG B C 1
ATOM 7795 O O . ARG B 1 505 ? 3.252 38.281 27.484 1 60.09 505 ARG B O 1
ATOM 7802 N N . GLU B 1 506 ? 1.064 38.594 28 1 49.75 506 GLU B N 1
ATOM 7803 C CA . GLU B 1 506 ? 1.262 39.812 28.766 1 49.75 506 GLU B CA 1
ATOM 7804 C C . GLU B 1 506 ? 2.061 39.531 30.047 1 49.75 506 GLU B C 1
ATOM 7806 O O . GLU B 1 506 ? 2.764 40.438 30.531 1 49.75 506 GLU B O 1
ATOM 7811 N N . GLU B 1 507 ? 1.852 38.5 30.594 1 47.41 507 GLU B N 1
ATOM 7812 C CA . GLU B 1 507 ? 2.547 38.156 31.828 1 47.41 507 GLU B CA 1
ATOM 7813 C C . GLU B 1 507 ? 3.979 37.719 31.562 1 47.41 507 GLU B C 1
ATOM 7815 O O . GLU B 1 507 ? 4.785 37.594 32.469 1 47.41 507 GLU B O 1
ATOM 7820 N N . ARG B 1 508 ? 4.363 37.406 30.375 1 4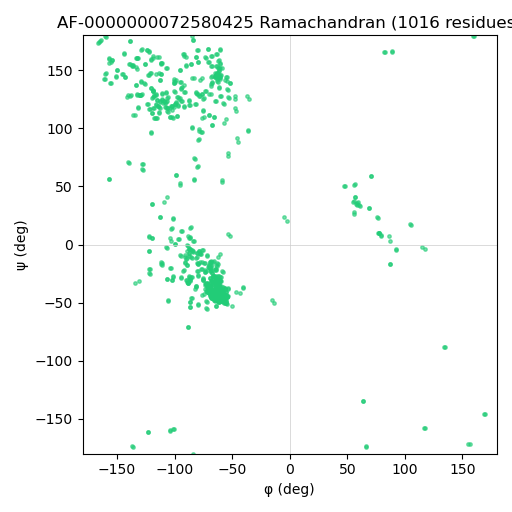9.69 508 ARG B N 1
ATOM 7821 C CA . ARG B 1 508 ? 5.656 36.875 29.922 1 49.69 508 ARG B CA 1
ATOM 7822 C C . ARG B 1 508 ? 6.676 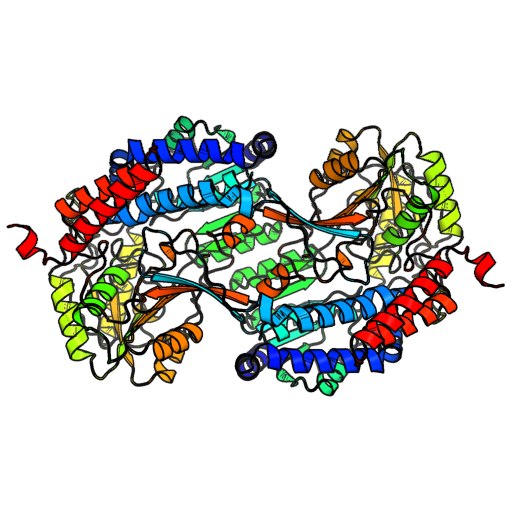38 29.797 1 49.69 508 ARG B C 1
ATOM 7824 O O . ARG B 1 508 ? 7.883 37.781 29.828 1 49.69 508 ARG B O 1
ATOM 7831 N N . GLU B 1 509 ? 6.211 39.281 29.547 1 40.38 509 GLU B N 1
ATOM 7832 C CA . GLU B 1 509 ? 7.094 40.438 29.438 1 40.38 509 GLU B CA 1
ATOM 7833 C C . GLU B 1 509 ? 7.543 40.906 30.812 1 40.38 509 GLU B C 1
ATOM 7835 O O . GLU B 1 509 ? 8.305 41.875 30.938 1 40.38 509 GLU B O 1
ATOM 7840 N N . LYS B 1 510 ? 7.008 40.375 31.906 1 41.62 510 LYS B N 1
ATOM 7841 C CA . LYS B 1 510 ? 7.57 40.812 33.188 1 41.62 510 LYS B CA 1
ATOM 7842 C C . LYS B 1 510 ? 8.664 39.844 33.656 1 41.62 510 LYS B C 1
ATOM 7844 O O . LYS B 1 510 ? 8.508 38.625 33.531 1 41.62 510 LYS B O 1
#

Organism: Corynebacterium urealyticum (strain ATCC 43042 / DSM 7109) (NCBI:txid504474)

Foldseek 3Di:
DLPQDPPVLQVPLPCLQVLLLVVLVVLQVDQLLRLLLLLVLLLVLCVVCVVVVLVLLCVQFQWFSVLCCQVASLLLSQLSVCCSVPLNVLQDKDWDDDDPLPPLKTKIWHWAFQGEEEEEAESLRQRRSQRNVLSLLSSRRYAYEYEYASSRRSPPPVVVSSVSSVNDCSSYDYGYDHVVSVLSNVVVPGQEYEYEEALVSVVVSVVSNVVVVRHYHYQYAAQAEEAEEDAFDLLLVLVQLQCQCQRSQNQDRFRHLEYEYAPVCQVVNVVSNLVVLVVAAEDSDNDNRHPGTFGNDQVLLQLLLVQVCQQVVVPWDWRDQPPPPSRGRGRGQTETEPGDCPGCSNADRNSHRYYYYHYDHDLVVVLVSSQPYQWAFEYEYEDPPVVSRVVSRVSHQHQYYHYNHGPVQSSHQAHWGFHDGSSGDDTAGHSRNSSVSTDTDMDMGNPCVVCPLADDLPDDDDDPVSVVLVVQLCCLQPPDDDPVSSVVSNVVSVVVSRVLRRDDPVVNVD/DLPQDPPVLQPPLPCLQVLLLVVLVVLQVDQLLRLLLLLVLLLVLCVVCVVVVLVLLCVQFQWFSVLCCQVASLLLSQLSVCCSVPLNVLQDKDWDDDDPLPPLKTKIWHWAFQGEEEEEAESLRQRRSQRNVLSLLSSRRYAYEYEYASSRRSPPPVVVSSVSSVNDCSSYDYGYDHVVSVLSNVVVPGQEYEYEEALVSVVVSVVSNVVVVRYYHYQYAAQAEEAEEDAFDLLLVLVQLQCQCQRSQNQDRFRHLEYEYAPVCQVVNVVSNLVVLVVAAEDSDNDNRHPGTFGNDQVLLQLLLVQVCQQVVVPKDWRDQPPPPSRGRGRGQTETEPGDCPGCSNADRNSHRYYYYHYDHDLVVVLVSSQPYQWAFEYEYEDPPVVSRVVSRVSHQHQYYHYNHGPVQVSHQAHWGFTDGSSGDDTAGHSRNSSVSTDTDMDMGNPCVVCPLADDLPDDDDDPVSVVLVVQLCCLQPPDDDPVSSVVSNVVSVVVSRVLRRDDPVVNVD

Radius of gyration: 30.3 Å; Cα contacts (8 Å, |Δi|>4): 2296; chains: 2; bounding box: 58×98×70 Å

pLDDT: mean 93.56, std 11.01, range [31.47, 98.94]

Solvent-accessible surface area (backbone atoms only — not comparable to full-atom values): 50697 Å² total; per-residue (Å²): 122,68,74,72,71,61,72,75,53,45,72,66,54,77,62,44,54,59,48,15,48,62,36,15,55,63,45,54,72,41,54,50,66,59,44,36,51,38,49,52,39,33,43,43,49,50,60,76,39,42,68,61,50,45,50,54,49,29,70,43,32,32,37,18,53,52,50,41,47,53,65,27,49,47,39,31,50,47,37,50,50,47,44,63,73,41,43,59,70,68,47,42,69,38,81,50,77,55,56,77,93,47,64,70,42,45,33,34,39,37,56,36,44,62,40,28,36,33,40,37,29,39,50,71,49,42,63,27,54,44,48,45,58,51,52,43,34,40,52,39,26,23,7,29,42,35,30,42,18,66,68,25,51,59,81,65,51,62,60,52,47,37,50,75,20,70,44,57,63,46,39,50,38,80,44,55,44,55,71,68,53,54,52,54,52,54,73,58,62,44,53,29,40,36,38,38,46,53,50,71,59,49,28,52,51,43,32,60,29,15,79,67,48,37,49,68,36,32,39,30,39,24,63,11,34,32,40,35,46,75,64,48,50,55,73,54,51,34,52,41,50,49,39,32,15,32,46,60,31,6,42,39,60,63,20,33,31,32,36,34,27,24,56,92,37,35,68,64,41,50,52,50,36,51,56,54,58,69,68,58,42,71,45,87,61,89,50,48,48,27,54,22,20,24,58,62,53,68,70,47,45,51,50,38,38,52,25,53,50,50,26,43,75,68,60,20,45,70,78,37,47,80,80,58,82,62,72,61,50,67,60,52,62,28,40,31,35,69,51,54,77,83,24,49,51,62,74,43,69,56,59,31,30,47,38,41,38,42,67,36,88,44,74,69,57,45,49,54,58,66,49,68,52,66,42,9,23,34,33,23,26,33,40,52,51,57,69,58,30,50,54,51,52,69,65,49,63,39,12,24,30,8,31,64,48,54,66,50,33,75,64,39,50,57,37,44,39,36,18,34,49,49,3,27,34,60,48,42,41,22,64,68,16,42,52,64,42,33,42,66,21,16,34,27,38,46,60,66,49,56,64,56,89,63,53,60,60,87,38,79,77,42,32,54,65,56,43,50,52,50,52,52,37,51,49,38,61,58,40,92,64,59,67,71,59,26,52,50,47,33,51,56,46,47,55,52,43,46,62,52,39,60,51,53,77,77,64,63,79,104,123,70,75,71,71,60,70,75,56,44,70,68,54,76,61,46,52,58,48,14,48,62,37,16,55,64,45,54,71,42,53,52,66,58,42,36,51,39,47,52,38,33,43,42,49,50,62,75,39,42,69,60,50,47,52,54,49,30,70,43,32,31,37,17,52,54,50,41,46,53,63,27,49,48,41,31,49,47,36,49,50,47,43,67,74,39,42,58,70,68,47,42,70,41,79,51,78,55,54,77,94,46,64,70,42,46,32,35,39,38,56,36,45,63,39,26,36,34,40,37,28,38,50,73,50,41,62,27,55,44,47,45,57,51,53,42,33,39,54,40,25,26,7,30,41,37,30,42,19,64,66,26,50,60,82,66,50,64,60,51,48,38,48,76,21,70,45,58,63,46,38,50,38,82,45,52,45,55,71,68,52,53,53,53,52,55,73,59,61,43,54,29,38,36,39,39,45,52,50,71,58,48,27,52,50,43,34,59,28,14,79,67,46,37,48,70,34,32,39,30,37,24,61,10,36,31,39,35,46,74,66,47,51,56,71,58,51,34,52,41,49,48,38,32,14,32,46,60,33,6,42,38,59,63,20,34,32,32,36,36,29,23,56,92,40,35,67,64,42,51,53,50,35,50,56,55,58,71,70,58,41,70,44,88,62,89,49,48,47,28,54,23,19,24,58,62,53,68,70,49,46,50,51,38,38,53,24,52,50,50,24,42,76,68,61,19,45,71,77,38,48,79,81,60,82,64,72,61,49,67,60,51,60,26,37,32,34,69,51,54,76,82,25,47,50,62,73,42,69,54,58,31,31,45,36,40,39,41,70,36,89,44,73,69,57,46,50,54,56,65,49,68,52,66,40,10,23,33,33,24,28,33,40,52,51,56,69,56,28,50,54,51,53,70,66,50,65,38,12,20,31,8,33,64,49,53,65,50,32,75,67,39,50,58,37,43,39,35,19,35,49,48,3,26,34,58,47,39,41,22,65,67,16,42,51,64,44,33,43,66,22,16,33,28,38,45,60,65,50,55,64,54,88,62,54,59,61,88,38,78,76,44,31,53,68,56,42,51,52,50,52,50,39,49,50,38,60,60,40,92,64,59,67,71,58,26,52,51,46,36,51,56,46,45,55,54,42,46,62,52,38,60,52,54,75,78,63,63,79,103

Nearest PDB structures (foldseek):
  6tgw-assembly1_D  TM=9.386E-01  e=1.336E-38  Homo sapiens
  8hap-assembly1_A  TM=9.339E-01  e=2.196E-38  Sulfurisphaera tokodaii
  5kf0-assembly1_C  TM=9.333E-01  e=8.049E-36  Burkholderia vietnamiensis G4
  5jry-assembly1_A  TM=9.341E-01  e=1.202E-34  Burkholderia multivorans ATCC 17616
  5j6b-assembly1_C  TM=9.220E-01  e=5.254E-35  Burkholderia thailandensis E264

InterPro domains:
  IPR012394 Aldehyde dehydrogenase NAD(P)-dependent [PIRSF036492] (11-475)
  IPR015590 Aldehyde dehydrogenase domain [PF00171] (3-443)
  IPR016161 Aldehyde/histidinol dehydrogenase [SSF53720] (4-445)
  IPR016162 Aldehyde dehydrogenase, N-terminal [G3DSA:3.40.605.10] (1-226)
  IPR016163 Aldehyde dehydrogenase, C-terminal [G3DSA:3.40.309.10] (227-451)
  IPR029510 Aldehyde dehydrogenase, glutamic acid active site [PS00687] (218-225)

Secondary structure (DSSP, 8-state):
------GGGGGGGTTHHHHHHHHHHHHHTS-HHHHHHHHHHHHHHHHHTHHHHHHHHHHHH---HHHIIIIIIIHHHHHHHHHHHHHHHHTS-EEEPPPGGGTTEEEEEEEEE-SEEEEE--SSSTTHHHHHHHHHHHHHT-EEEEE--TTS--TTHHHHHHHHTT--GGGEEE----HHHHHHHHHT--SEEEEES-HHHHHHHHHHHHTTT--EEEE-----EEEE-TTS-HHHHHHHHHHHHHGGGG--TTS--EEEEEGGGHHHHHHHHHHHHHT--B-SS--TT-SB---S-HHHHHHHHHHHHHHHHTTPEE-S-TT--SS-S----EEEES--TTSHHHHS---SSEEEEEEES-HHHHHHHHH-SSEESEEEEE-S-HHHHHHHHHHS-SSEEEESSSS-STT-SSS-B--EETTEE--BSHHHHHHTTEEEEEEEEES-TTT-S---TTSSPP-HHHHHHHHHHHHHHHSS--HHHHHHHHHHHHHHHHHHHTS-HHHHT-/------GGGGSTTTTHHHHHHHHHHHHHTS-HHHHHHHHHHHHHHHHHTHHHHHHHHHHHH---HHHIIIIIIIHHHHHHHHHHHHHHHHTS-EEEPPPGGGTTEEEEEEEEE-SEEEEE--SSSTTHHHHHHHHHHHHHT-EEEEE--TTS--TTHHHHHHHHTT--GGGEEE----HHHHHHHHHT--SEEEEES-HHHHHHHHHHHHTTT--EEEE-----EEEE-TTS-HHHHHHHHHHHHHGGGG--TTS--EEEEEGGGHHHHHHHHHHHHHT--B-SS--TT-SB---S-HHHHHHHHHHHHHHHHTTPEE-S-TT--SS-S-PPPEEEES--TTSHHHHS---SSEEEEEEES-HHHHHHHHH-SSEESEEEEE-S-HHHHHHHHHHS-SSEEEESSSS-STT-SSS-B--EETTEE--BSHHHHHHTTEEEEEEEEES-TTT-S---TTSSPP-HHHHHHHHHHHHHHHSS--HHHHHHHHHHHHHHHHHHHTS-HHHHT-